Protein AF-A0A9E7JNR9-F1 (afdb_monomer)

Secondary structure (DSSP, 8-state):
-------------------------SSSSSSS-SS-------PPP-PPPPTT-BTTTTTTT-TTHHHHHHHHHHHHHHH-THHHHHHHHHHHHHHHTTSSSSGGGPPPPTTSPPGGGSTTTTTS-HHHHHHHHHHHHHHHHHH-TTS-HHHHHHHHHHHHHHHTT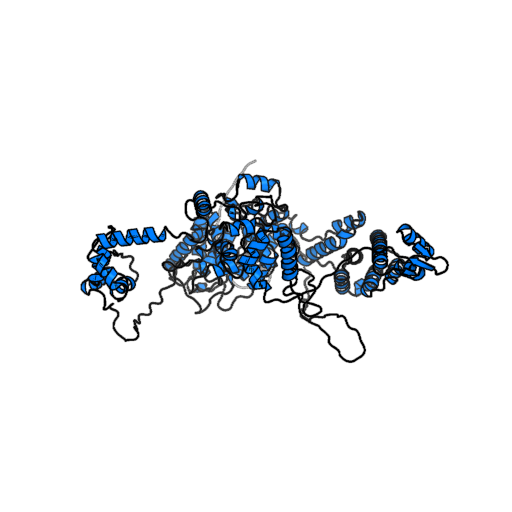-------B--BB-SSPPPHHHHHHHS--TT--HHHHHHHHHHTT--HHHHHHHHGGGGS-EEEGGGTGGGTSSS--TTS-HHHHHHHHHH--STT---EEES-SS-TT--SSHHHHHHHTT--SSHHHHHHHHSTTTHHHHHHHHH-HHHHHHHHHHHHHHHTTTT-B-TTSSB--SSTTS------S----TT---SS-TTS-HHHHHHHHHH-SSTT------SSSS-TT--SSHHHHHHHTT--SSHHHHHHHHSTTTHHHHHHHHH-HHHHHHHHHHHHHHHT----TTS-HHHHHHHHHHSSSTT------S-SS-TTS-SSHHHHHHHTT--SSHHHHHHHHSTTTHHHHHHHHH-HHHHHHHHHHHHHHHHTTT---TTSS---SSTTSPPP--------SSS-------------------------------S-TTHHHHTT----HHHHHHHHTT-GGGHHHHHHHHHHHHHHTT---TTT--HHHHHHHHHHTT-HHHHHHHHHHS-HHHHHH-HHHHHHHHHHHHHHTT-TTHHHHHHHTS---TTTHHHHHHHHHHHHHHHHHHHHHH-SEEEHHHHHHHHTS-HHHHHHHHHHTT-EEETTTTEEEP-PPP--------GGGTHHHHTT-TTS--

Solvent-accessible surface area (backbone atoms only — not comparable to full-atom values): 47933 Å² total; per-residue (Å²): 133,90,80,92,82,90,86,89,87,88,91,88,89,90,89,88,85,82,89,82,86,87,91,85,94,82,83,83,75,85,81,73,72,89,68,76,88,73,79,81,66,82,76,78,70,70,62,86,75,60,86,67,48,30,78,62,60,46,57,87,69,36,68,57,49,73,57,52,53,49,56,53,49,59,54,49,41,73,78,41,55,65,41,32,36,29,28,36,48,49,38,53,55,18,23,51,40,92,10,25,13,36,34,59,50,32,58,42,57,96,95,46,79,27,38,49,71,25,78,86,37,65,75,57,48,70,67,27,58,52,48,52,47,54,47,50,50,56,45,31,74,75,47,42,73,73,65,17,49,21,39,50,36,53,50,45,22,52,48,24,40,36,73,30,65,31,67,87,75,87,63,73,29,47,38,14,16,50,90,60,81,49,47,56,66,51,43,67,71,43,56,81,56,44,75,34,51,56,67,61,50,45,53,50,35,45,77,69,77,36,49,68,67,37,50,62,40,57,58,44,58,43,7,29,30,71,42,49,32,78,56,40,42,73,46,57,43,97,55,61,42,87,71,49,31,69,72,56,48,55,55,46,42,73,61,36,76,50,85,83,31,87,40,71,46,58,41,14,87,86,42,39,70,38,39,54,37,54,34,36,44,28,30,77,62,29,51,32,66,28,50,42,48,34,30,37,53,73,36,83,90,38,22,65,57,38,54,51,23,39,76,29,47,67,60,37,42,55,46,32,53,24,37,52,56,46,48,66,55,30,70,50,24,34,93,78,69,40,43,55,38,85,42,51,46,42,80,70,81,83,75,71,90,66,72,64,52,104,77,72,59,75,94,59,73,86,72,46,32,66,70,58,51,53,51,49,42,69,63,46,76,48,88,91,53,92,63,83,77,64,75,27,83,88,47,71,91,58,97,70,38,59,54,37,42,30,32,75,61,26,52,36,80,46,73,72,53,35,41,43,49,70,36,82,86,40,24,65,57,37,52,45,23,37,77,30,53,64,59,36,52,52,51,50,52,50,51,59,52,54,78,72,63,86,78,76,87,76,49,28,65,70,54,50,53,51,48,36,69,62,41,77,51,90,90,54,89,63,82,76,68,80,27,88,85,45,69,94,51,100,70,35,52,54,36,44,31,26,76,62,26,50,34,80,45,72,74,54,29,40,43,42,71,36,81,87,40,23,72,54,36,56,50,25,38,74,29,47,73,54,33,53,56,48,48,53,50,46,51,52,50,50,71,15,30,43,39,61,56,84,84,74,42,78,88,48,97,42,97,89,50,84,77,83,92,49,50,90,74,84,76,86,83,86,82,87,85,89,87,89,71,71,66,82,86,89,84,88,81,83,79,81,78,80,86,85,75,91,76,87,88,85,90,85,85,94,74,73,82,64,64,73,60,64,73,73,70,88,80,61,61,70,55,55,48,26,55,75,72,67,42,46,77,53,33,28,60,52,43,54,54,50,51,51,54,39,57,75,64,71,53,89,47,90,87,81,56,65,59,50,62,38,39,44,13,19,51,60,61,69,35,62,64,60,29,50,52,53,60,68,70,54,55,69,72,56,52,76,74,31,66,66,43,52,44,52,47,43,32,52,48,20,60,71,73,64,35,64,39,51,30,49,52,35,58,70,72,50,90,67,53,86,81,51,40,64,56,53,52,54,37,53,54,54,49,37,55,54,43,52,53,48,52,29,70,76,34,63,58,49,44,40,66,58,48,8,44,55,55,61,46,52,55,67,56,33,49,53,56,42,45,76,72,63,29,48,76,43,81,93,77,46,33,34,40,41,67,68,82,91,89,88,90,91,83,70,42,58,49,90,61,42,64,71,50,59,72,72,58,80,76,83,84,123

pLDDT: mean 77.12, std 21.32, range [24.23, 98.81]

Sequence (814 aa):
MKTAASILRPEPGTISPTAPASMAYNFLFLLSCIAVVSSSSHAYVYPPLVEGLSFTFYKSTCPDLESIVRSYLKQLFQSDISVASGLLRLHFHDCFVQGCDGSILLDGSFGGPSEKDAPPNLTLRPAAFKAIDELQTLITQACGPVVSCADIAALAARDSVRSTGGPKYKVPLGRRDGLSYATEEDVLSFLPSPTSNVTALIDVFTELDLTIKDLVTLSGAHTIGIAHCSSFEDRLFPTQDSTLDPIFAEKLYLTCPALNSTNTTVIDIRTPNTFDNKYFVDLLHREGLFTSDQGLYDDSRTKPFVIVFALCQRMFFENFVYSMTKMGQLSVLTGSQGDIRRNCSALNSNLSWYAVDGDGHDGKDPTLDQTFAENLYLTCPVANTSNTTALDVRSPDAFDNNYYVDLLNSQGLFTSDQGLYADARTQPTVTGFAVDQSLFFDKFVYSMTKMGQLSDSTLDQTFADNLYLTCPVANTTNTTVLDVRSPDTFDNKYYVDLLNRQGLFTSDQDLYTDSRTQPIVERFAAKQSLFFKKFVFSITKMGQLSVLTGNQGEIRSNCSAINSSNNLLSSSEGGRRYIYSFNLIRLKQVATIKTDADLDAKPGEEGNGRDAAACLAMDLSPIQNAVASGSYATIADACDELMLQVASRGIAYQEDWPFTVHLLGHIFANDLNSARFLWKSIPQGFKESKPELVAAWRIGQCLWTRDYAGVYDAIRGFEWSPEVAGLVAAFSENYTKKMFQLLSSAYSTIGVADVAHFLGMSEDEATNYALQHGWTMDSPSKMLTVKKPRIITEQKLDPSRLQRLTEYVFHLEH

Nearest PDB structures (foldseek):
  7dlh-assembly1_A  TM=9.689E-01  e=1.271E-29  Panicum miliaceum
  5aog-assembly1_A  TM=9.722E-01  e=2.998E-29  Sorghum bicolor
  1bgp-assembly1_A-2  TM=9.644E-01  e=3.130E-29  Hordeum vulgare
  4d10-assembly1_P  TM=8.504E-01  e=1.626E-08  Homo sapiens
  6r7h-assembly1_H  TM=8.119E-01  e=4.003E-08  Homo sapiens

InterPro domains:
  IPR000717 Proteasome component (PCI) domain [PS50250] (627-807)
  IPR000823 Plant peroxidase [PR00461] (62-81)
  IPR000823 Plant peroxidase [PR00461] (86-106)
  IPR000823 Plant peroxidase [PR00461] (127-140)
  IPR000823 Plant peroxidase [PR00461] (146-156)
  IPR000823 Plant peroxidase [PR00461] (165-180)
  IPR000823 Plant peroxidase [PR00461] (213-225)
  IPR000823 Plant peroxidase [PR00461] (266-281)
  IPR000823 Plant peroxidase [PR00461] (282-299)
  IPR000823 Plant peroxidase [PR00461] (322-335)
  IPR000823 Plant peroxidase [PTHR31517] (30-348)
  IPR002016 Haem peroxidase [PF00141] (69-310)
  IPR002016 Haem peroxidase [PF00141] (343-435)
  IPR002016 Haem peroxidase [PF00141] (454-526)
  IPR002016 Haem peroxidase [PR00458] (84-98)
  IPR002016 Haem peroxidase [PR00458] (147-164)
  IPR002016 Haem peroxidase [PR00458] (165-177)
  IPR002016 Haem peroxidase [PR00458] (214-229)
  IPR002016 Haem peroxidase [PR00458] (268-283)
  IPR002016 Haem peroxidase [PS50873] (52-348)

Radius of gyration: 39.21 Å; Cα contacts (8 Å, |Δi|>4): 959; chains: 1; bounding box: 132×72×108 Å

Mean predicted aligned error: 21.91 Å

Organism: NCBI:txid320322

Structure (mmCIF, N/CA/C/O backbone):
data_AF-A0A9E7JNR9-F1
#
_entry.id   AF-A0A9E7JNR9-F1
#
loop_
_atom_site.group_PDB
_atom_site.id
_atom_site.type_symbol
_atom_site.label_atom_id
_atom_site.label_alt_id
_atom_site.label_comp_id
_atom_site.label_asym_id
_atom_site.label_entity_id
_atom_site.label_seq_id
_atom_site.pdbx_PDB_ins_code
_atom_site.Cartn_x
_atom_site.Cartn_y
_atom_site.Cartn_z
_atom_site.occupancy
_atom_site.B_iso_or_equiv
_atom_site.auth_seq_id
_atom_site.auth_comp_id
_atom_site.auth_asym_id
_atom_site.auth_atom_id
_atom_site.pdbx_PDB_model_num
ATOM 1 N N . MET A 1 1 ? -61.113 28.620 -36.265 1.00 32.66 1 MET A N 1
ATOM 2 C CA . MET A 1 1 ? -62.525 29.012 -36.050 1.00 32.66 1 MET A CA 1
ATOM 3 C C . MET A 1 1 ? -63.144 28.045 -35.046 1.00 32.66 1 MET A C 1
ATOM 5 O O . MET A 1 1 ? -62.782 26.879 -35.072 1.00 32.66 1 MET A O 1
ATOM 9 N N . LYS A 1 2 ? -63.959 28.586 -34.128 1.00 35.78 2 LYS A N 1
ATOM 10 C CA . LYS A 1 2 ? -64.651 27.971 -32.966 1.00 35.78 2 LYS A CA 1
ATOM 11 C C . LYS A 1 2 ? -65.469 26.713 -33.372 1.00 35.78 2 LYS A C 1
ATOM 13 O O . LYS A 1 2 ? -65.752 26.578 -34.554 1.00 35.78 2 LYS A O 1
ATOM 18 N N . THR A 1 3 ? -65.910 25.766 -32.528 1.00 35.59 3 THR A N 1
ATOM 19 C CA . THR A 1 3 ? -66.655 25.846 -31.237 1.00 35.59 3 THR A CA 1
ATOM 20 C C . THR A 1 3 ? -66.907 24.381 -30.767 1.00 35.59 3 THR A C 1
ATOM 22 O O . THR A 1 3 ? -67.126 23.538 -31.629 1.00 35.59 3 THR A O 1
ATOM 25 N N . ALA A 1 4 ? -66.650 23.971 -29.510 1.00 40.94 4 ALA A N 1
ATOM 26 C CA . ALA A 1 4 ? -67.598 23.711 -28.387 1.00 40.94 4 ALA A CA 1
ATOM 27 C C . ALA A 1 4 ? -68.956 23.061 -28.760 1.00 40.94 4 ALA A C 1
ATOM 29 O O . ALA A 1 4 ? -69.537 23.451 -29.760 1.00 40.94 4 ALA A O 1
ATOM 30 N N . ALA A 1 5 ? -69.632 22.198 -27.990 1.00 43.16 5 ALA A N 1
ATOM 31 C CA . ALA A 1 5 ? -69.408 21.372 -26.795 1.00 43.16 5 ALA A CA 1
ATOM 32 C C . ALA A 1 5 ? -70.742 20.614 -26.523 1.00 43.16 5 ALA A C 1
ATOM 34 O O . ALA A 1 5 ? -71.799 21.070 -26.958 1.00 43.16 5 ALA A O 1
ATOM 35 N N . SER A 1 6 ? -70.693 19.585 -25.662 1.00 39.28 6 SER A N 1
ATOM 36 C CA . SER A 1 6 ? -71.798 19.096 -24.799 1.00 39.28 6 SER A CA 1
ATOM 37 C C . SER A 1 6 ? -72.804 18.070 -25.382 1.00 39.28 6 SER A C 1
ATOM 39 O O . SER A 1 6 ? -73.122 18.164 -26.557 1.00 39.28 6 SER A O 1
ATOM 41 N N . ILE A 1 7 ? -73.426 17.111 -24.667 1.00 41.25 7 ILE A N 1
ATOM 42 C CA . ILE A 1 7 ? -73.316 16.463 -23.333 1.00 41.25 7 ILE A CA 1
ATOM 43 C C . ILE A 1 7 ? -74.527 15.471 -23.217 1.00 41.25 7 ILE A C 1
ATOM 45 O O . ILE A 1 7 ? -75.572 15.732 -23.802 1.00 41.25 7 ILE A O 1
ATOM 49 N N . LEU A 1 8 ? -74.400 14.433 -22.365 1.00 34.31 8 LEU A N 1
ATOM 50 C CA . LEU A 1 8 ? -75.428 13.650 -21.612 1.00 34.31 8 LEU A CA 1
ATOM 51 C C . LEU A 1 8 ? -76.041 12.299 -22.096 1.00 34.31 8 LEU A C 1
ATOM 53 O O . LEU A 1 8 ? -76.435 12.097 -23.234 1.00 34.31 8 LEU A O 1
ATOM 57 N N . ARG A 1 9 ? -76.098 11.429 -21.064 1.00 33.69 9 ARG A N 1
ATOM 58 C CA . ARG A 1 9 ? -76.554 10.036 -20.767 1.00 33.69 9 ARG A CA 1
ATOM 59 C C . ARG A 1 9 ? -78.091 9.805 -20.936 1.00 33.69 9 ARG A C 1
ATOM 61 O O . ARG A 1 9 ? -78.714 10.803 -21.290 1.00 33.69 9 ARG A O 1
ATOM 68 N N . PRO A 1 10 ? -78.767 8.649 -20.603 1.00 42.94 10 PRO A N 1
ATOM 69 C CA . PRO A 1 10 ? -78.436 7.527 -19.670 1.00 42.94 10 PRO A CA 1
ATOM 70 C C . PRO A 1 10 ? -78.959 6.077 -19.987 1.00 42.94 10 PRO A C 1
ATOM 72 O O . PRO A 1 10 ? -79.486 5.813 -21.057 1.00 42.94 10 PRO A O 1
ATOM 75 N N . GLU A 1 11 ? -78.732 5.155 -19.027 1.00 31.42 11 GLU A N 1
ATOM 76 C CA . GLU A 1 11 ? -78.935 3.674 -18.940 1.00 31.42 11 GLU A CA 1
ATOM 77 C C . GLU A 1 11 ? -80.404 3.162 -18.718 1.00 31.42 11 GLU A C 1
ATOM 79 O O . GLU A 1 11 ? -81.304 3.993 -18.836 1.00 31.42 11 GLU A O 1
ATOM 84 N N . PRO A 1 12 ? -80.721 1.936 -18.173 1.00 52.25 12 PRO A N 1
ATOM 85 C CA . PRO A 1 12 ? -80.228 0.525 -18.292 1.00 52.25 12 PRO A CA 1
ATOM 86 C C . PRO A 1 12 ? -81.377 -0.533 -18.493 1.00 52.25 12 PRO A C 1
ATOM 88 O O . PRO A 1 12 ? -82.556 -0.199 -18.413 1.00 52.25 12 PRO A O 1
ATOM 91 N N . GLY A 1 13 ? -81.071 -1.843 -18.641 1.00 32.16 13 GLY A N 1
ATOM 92 C CA . GLY A 1 13 ? -82.047 -2.945 -18.423 1.00 32.16 13 GLY A CA 1
ATOM 93 C C . GLY A 1 13 ? -81.656 -4.347 -18.951 1.00 32.16 13 GLY A C 1
ATOM 94 O O . GLY A 1 13 ? -81.140 -4.475 -20.049 1.00 32.16 13 GLY A O 1
ATOM 95 N N . THR A 1 14 ? -81.902 -5.394 -18.157 1.00 33.38 14 THR A N 1
ATOM 96 C CA . THR A 1 14 ? -81.291 -6.753 -18.110 1.00 33.38 14 THR A CA 1
ATOM 97 C C . THR A 1 14 ? -81.995 -7.906 -18.873 1.00 33.38 14 THR A C 1
ATOM 99 O O . THR A 1 14 ? -83.211 -7.854 -19.016 1.00 33.38 14 THR A O 1
ATOM 102 N N . ILE A 1 15 ? -81.263 -9.007 -19.184 1.00 33.91 15 ILE A N 1
ATOM 103 C CA . ILE A 1 15 ? -81.522 -10.464 -18.889 1.00 33.91 15 ILE A CA 1
ATOM 104 C C . ILE A 1 15 ? -80.850 -11.413 -19.935 1.00 33.91 15 ILE A C 1
ATOM 106 O O . ILE A 1 15 ? -80.903 -11.171 -21.134 1.00 33.91 15 ILE A O 1
ATOM 110 N N . SER A 1 16 ? -80.209 -12.495 -19.453 1.00 33.53 16 SER A N 1
ATOM 111 C CA . SER A 1 16 ? -79.518 -13.602 -20.179 1.00 33.53 16 SER A CA 1
ATOM 112 C C . SER A 1 16 ? -80.497 -14.746 -20.570 1.00 33.53 16 SER A C 1
ATOM 114 O O . SER A 1 16 ? -81.557 -14.784 -19.941 1.00 33.53 16 SER A O 1
ATOM 116 N N . PRO A 1 17 ? -80.221 -15.694 -21.515 1.00 45.97 17 PRO A N 1
ATOM 117 C CA . PRO A 1 17 ? -79.230 -16.779 -21.308 1.00 45.97 17 PRO A CA 1
ATOM 118 C C . PRO A 1 17 ? -78.492 -17.369 -22.557 1.00 45.97 17 PRO A C 1
ATOM 120 O O . PRO A 1 17 ? -78.995 -17.385 -23.673 1.00 45.97 17 PRO A O 1
ATOM 123 N N . THR A 1 18 ? -77.298 -17.929 -22.290 1.00 36.62 18 THR A N 1
ATOM 124 C CA . THR A 1 18 ? -76.605 -19.104 -22.904 1.00 36.62 18 THR A CA 1
ATOM 125 C C . THR A 1 18 ? -76.318 -19.209 -24.426 1.00 36.62 18 THR A C 1
ATOM 127 O O . THR A 1 18 ? -77.189 -19.616 -25.181 1.00 36.62 18 THR A O 1
ATOM 130 N N . ALA A 1 19 ? -75.033 -18.967 -24.779 1.00 34.72 19 ALA A N 1
ATOM 131 C CA . ALA A 1 19 ? -74.030 -19.731 -25.584 1.00 34.72 19 ALA A CA 1
ATOM 132 C C . ALA A 1 19 ? -74.428 -20.501 -26.886 1.00 34.72 19 ALA A C 1
ATOM 134 O O . ALA A 1 19 ? -75.542 -21.003 -26.950 1.00 34.72 19 ALA A O 1
ATOM 135 N N . PRO A 1 20 ? -73.519 -20.748 -27.877 1.00 47.81 20 PRO A N 1
ATOM 136 C CA . PRO A 1 20 ? -72.050 -20.726 -27.774 1.00 47.81 20 PRO A CA 1
ATOM 137 C C . PRO A 1 20 ? -71.263 -20.134 -28.977 1.00 47.81 20 PRO A C 1
ATOM 139 O O . PRO A 1 20 ? -71.781 -19.901 -30.060 1.00 47.81 20 PRO A O 1
ATOM 142 N N . ALA A 1 21 ? -69.947 -20.053 -28.755 1.00 35.84 21 ALA A N 1
ATOM 143 C CA . ALA A 1 21 ? -68.863 -20.215 -29.727 1.00 35.84 21 ALA A CA 1
ATOM 144 C C . ALA A 1 21 ? -68.523 -19.078 -30.716 1.00 35.84 21 ALA A C 1
ATOM 146 O O . ALA A 1 21 ? -69.333 -18.583 -31.489 1.00 35.84 21 ALA A O 1
ATOM 147 N N . SER A 1 22 ? -67.209 -18.832 -30.744 1.00 38.50 22 SER A N 1
ATOM 148 C CA . SER A 1 22 ? -66.402 -18.051 -31.684 1.00 38.50 22 SER A CA 1
ATOM 149 C C . SER A 1 22 ? -66.310 -16.535 -31.491 1.00 38.50 22 SER A C 1
ATOM 151 O O . SER A 1 22 ? -67.257 -15.784 -31.672 1.00 38.50 22 SER A O 1
ATOM 153 N N . MET A 1 23 ? -65.056 -16.124 -31.264 1.00 46.75 23 MET A N 1
ATOM 154 C CA . MET A 1 23 ? -64.494 -14.776 -31.385 1.00 46.75 23 MET A CA 1
ATOM 155 C C . MET A 1 23 ? -64.755 -13.786 -30.244 1.00 46.75 23 MET A C 1
ATOM 157 O O . MET A 1 23 ? -65.536 -12.858 -30.389 1.00 46.75 23 MET A O 1
ATOM 161 N N . ALA A 1 24 ? -63.987 -13.920 -29.154 1.00 39.00 24 ALA A N 1
ATOM 162 C CA . ALA A 1 24 ? -63.447 -12.781 -28.397 1.00 39.00 24 ALA A CA 1
ATOM 163 C C . ALA A 1 24 ? -62.466 -13.260 -27.307 1.00 39.00 24 ALA A C 1
ATOM 165 O O . ALA A 1 24 ? -62.851 -13.476 -26.166 1.00 39.00 24 ALA A O 1
ATOM 166 N N . TYR A 1 25 ? -61.181 -13.383 -27.633 1.00 39.00 25 TYR A N 1
ATOM 167 C CA . TYR A 1 25 ? -60.106 -13.351 -26.631 1.00 39.00 25 TYR A CA 1
ATOM 168 C C . TYR A 1 25 ? -59.112 -12.270 -27.050 1.00 39.00 25 TYR A C 1
ATOM 170 O O . TYR A 1 25 ? -58.026 -12.565 -27.521 1.00 39.00 25 TYR A O 1
ATOM 178 N N . ASN A 1 26 ? -59.528 -11.003 -26.970 1.00 47.25 26 ASN A N 1
ATOM 179 C CA . ASN A 1 26 ? -58.650 -9.864 -27.266 1.00 47.25 26 ASN A CA 1
ATOM 180 C C . ASN A 1 26 ? -58.892 -8.632 -26.381 1.00 47.25 26 ASN A C 1
ATOM 182 O O . ASN A 1 26 ? -58.448 -7.549 -26.731 1.00 47.25 26 ASN A O 1
ATOM 186 N N . PHE A 1 27 ? -59.562 -8.756 -25.228 1.00 43.25 27 PHE A N 1
ATOM 187 C CA . PHE A 1 27 ? -59.750 -7.593 -24.342 1.00 43.25 27 PHE A CA 1
ATOM 188 C C . PHE A 1 27 ? -59.819 -7.921 -22.839 1.00 43.25 27 PHE A C 1
ATOM 190 O O . PHE A 1 27 ? -60.486 -7.231 -22.077 1.00 43.25 27 PHE A O 1
ATOM 197 N N . LEU A 1 28 ? -59.111 -8.969 -22.398 1.00 39.88 28 LEU A N 1
ATOM 198 C CA . LEU A 1 28 ? -58.896 -9.289 -20.972 1.00 39.88 28 LEU A CA 1
ATOM 199 C C . LEU A 1 28 ? -57.456 -9.756 -20.659 1.00 39.88 28 LEU A C 1
ATOM 201 O O . LEU A 1 28 ? -57.202 -10.333 -19.612 1.00 39.88 28 LEU A O 1
ATOM 205 N N . PHE A 1 29 ? -56.500 -9.446 -21.544 1.00 38.16 29 PHE A N 1
ATOM 206 C CA . PHE A 1 29 ? -55.052 -9.623 -21.326 1.00 38.16 29 PHE A CA 1
ATOM 207 C C . PHE A 1 29 ? -54.291 -8.283 -21.279 1.00 38.16 29 PHE A C 1
ATOM 209 O O . PHE A 1 29 ? -53.079 -8.243 -21.432 1.00 38.16 29 PHE A O 1
ATOM 216 N N . LEU A 1 30 ? -54.995 -7.167 -21.062 1.00 42.03 30 LEU A N 1
ATOM 217 C CA . LEU A 1 30 ? -54.398 -5.822 -20.999 1.00 42.03 30 LEU A CA 1
ATOM 218 C C . LEU A 1 30 ? -54.348 -5.227 -19.581 1.00 42.03 30 LEU A C 1
ATOM 220 O O . LEU A 1 30 ? -54.012 -4.061 -19.419 1.00 42.03 30 LEU A O 1
ATOM 224 N N . LEU A 1 31 ? -54.629 -6.028 -18.546 1.00 42.75 31 LEU A N 1
ATOM 225 C CA . LEU A 1 31 ? -54.528 -5.611 -17.137 1.00 42.75 31 LEU A CA 1
ATOM 226 C C . LEU A 1 31 ? -53.884 -6.654 -16.201 1.00 42.75 31 LEU A C 1
ATOM 228 O O . LEU A 1 31 ? -53.880 -6.452 -14.992 1.00 42.75 31 LEU A O 1
ATOM 232 N N . SER A 1 32 ? -53.275 -7.726 -16.730 1.00 42.50 32 SER A N 1
ATOM 233 C CA . SER A 1 32 ? -52.489 -8.687 -15.925 1.00 42.50 32 SER A CA 1
ATOM 234 C C . SER A 1 32 ? -51.022 -8.838 -16.350 1.00 42.50 32 SER A C 1
ATOM 236 O O . SER A 1 32 ? -50.352 -9.755 -15.888 1.00 42.50 32 SER A O 1
ATOM 238 N N . CYS A 1 33 ? -50.498 -7.946 -17.197 1.00 36.31 33 CYS A N 1
ATOM 239 C CA . CYS A 1 33 ? -49.086 -7.948 -17.604 1.00 36.31 33 CYS A CA 1
ATOM 240 C C . CYS A 1 33 ? -48.379 -6.613 -17.294 1.00 36.31 33 CYS A C 1
ATOM 242 O O . CYS A 1 33 ? -47.501 -6.195 -18.037 1.00 36.31 33 CYS A O 1
ATOM 244 N N . ILE A 1 3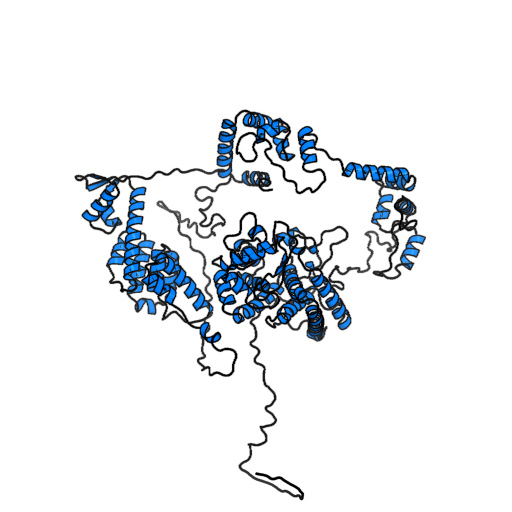4 ? -48.753 -5.941 -16.193 1.00 47.16 34 ILE A N 1
ATOM 245 C CA . ILE A 1 34 ? -47.991 -4.812 -15.597 1.00 47.16 34 ILE A CA 1
ATOM 246 C C . ILE A 1 34 ? -47.249 -5.251 -14.307 1.00 47.16 34 ILE A C 1
ATOM 248 O O . ILE A 1 34 ? -46.739 -4.457 -13.530 1.00 47.16 34 ILE A O 1
ATOM 252 N N . ALA A 1 35 ? -47.093 -6.553 -14.096 1.00 45.72 35 ALA A N 1
ATOM 253 C CA . ALA A 1 35 ? -46.087 -7.116 -13.199 1.00 45.72 35 ALA A CA 1
ATOM 254 C C . ALA A 1 35 ? -45.525 -8.312 -13.968 1.00 45.72 35 ALA A C 1
ATOM 256 O O . ALA A 1 35 ? -46.250 -9.259 -14.232 1.00 45.72 35 ALA A O 1
ATOM 257 N N . VAL A 1 36 ? -44.328 -8.279 -14.538 1.00 40.09 36 VAL A N 1
ATOM 258 C CA . VAL A 1 36 ? -43.043 -8.138 -13.865 1.00 40.09 36 VAL A CA 1
ATOM 259 C C . VAL A 1 36 ? -42.083 -7.494 -14.871 1.00 40.09 36 VAL A C 1
ATOM 261 O O . VAL A 1 36 ? -41.625 -8.152 -15.800 1.00 40.09 36 VAL A O 1
ATOM 264 N N . VAL A 1 37 ? -41.759 -6.209 -14.696 1.00 36.03 37 VAL A N 1
ATOM 265 C CA . VAL A 1 37 ? -40.496 -5.679 -15.227 1.00 36.03 37 VAL A CA 1
ATOM 266 C C . VAL A 1 37 ? -39.425 -6.231 -14.296 1.00 36.03 37 VAL A C 1
ATOM 268 O O . VAL A 1 37 ? -39.098 -5.636 -13.271 1.00 36.03 37 VAL A O 1
ATOM 271 N N . SER A 1 38 ? -38.955 -7.444 -14.576 1.00 36.94 38 SER A N 1
ATOM 272 C CA . SER A 1 38 ? -37.772 -7.986 -13.922 1.00 36.94 38 SER A CA 1
ATOM 273 C C . SER A 1 38 ? -36.606 -7.133 -14.387 1.00 36.94 38 SER A C 1
ATOM 275 O O . SER A 1 38 ? -36.112 -7.291 -15.499 1.00 36.94 38 SER A O 1
ATOM 277 N N . SER A 1 39 ? -36.221 -6.190 -13.531 1.00 32.53 39 SER A N 1
ATOM 278 C CA . SER A 1 39 ? -34.967 -5.457 -13.584 1.00 32.53 39 SER A CA 1
ATOM 279 C C . SER A 1 39 ? -33.826 -6.451 -13.791 1.00 32.53 39 SER A C 1
ATOM 281 O O . SER A 1 39 ? -33.382 -7.096 -12.836 1.00 32.53 39 SER A O 1
ATOM 283 N N . SER A 1 40 ? -33.367 -6.600 -15.030 1.00 34.91 40 SER A N 1
ATOM 284 C CA . SER A 1 40 ? -32.157 -7.333 -15.387 1.00 34.91 40 SER A CA 1
ATOM 285 C C . SER A 1 40 ? -30.960 -6.538 -14.871 1.00 34.91 40 SER A C 1
ATOM 287 O O . SER A 1 40 ? -30.283 -5.802 -15.584 1.00 34.91 40 SER A O 1
ATOM 289 N N . SER A 1 41 ? -30.738 -6.658 -13.564 1.00 40.34 41 SER A N 1
ATOM 290 C CA . SER A 1 41 ? -29.494 -6.247 -12.930 1.00 40.34 41 SER A CA 1
ATOM 291 C C . SER A 1 41 ? -28.420 -7.149 -13.523 1.00 40.34 41 SER A C 1
ATOM 293 O O . SER A 1 41 ? -28.502 -8.365 -13.356 1.00 40.34 41 SER A O 1
ATOM 295 N N . HIS A 1 42 ? -27.451 -6.579 -14.239 1.00 49.38 42 HIS A N 1
ATOM 296 C CA . HIS A 1 42 ? -26.232 -7.308 -14.566 1.00 49.38 42 HIS A CA 1
ATOM 297 C C . HIS A 1 42 ? -25.639 -7.781 -13.236 1.00 49.38 42 HIS A C 1
ATOM 299 O O . HIS A 1 42 ? -25.228 -6.966 -12.410 1.00 49.38 42 HIS A O 1
ATOM 305 N N . ALA A 1 43 ? -25.723 -9.082 -12.965 1.00 61.44 43 ALA A N 1
ATOM 306 C CA . ALA A 1 43 ? -25.220 -9.635 -11.724 1.00 61.44 43 ALA A CA 1
ATOM 307 C C . ALA A 1 43 ? -23.692 -9.603 -11.793 1.00 61.44 43 ALA A C 1
ATOM 309 O O . ALA A 1 43 ? -23.105 -10.239 -12.666 1.00 61.44 43 ALA A O 1
ATOM 310 N N . TYR A 1 44 ? -23.060 -8.847 -10.896 1.00 78.56 44 TYR A N 1
ATOM 311 C CA . TYR A 1 44 ? -21.612 -8.901 -10.733 1.00 78.56 44 TYR A CA 1
ATOM 312 C C . TYR A 1 44 ? -21.170 -10.333 -10.422 1.00 78.56 44 TYR A C 1
ATOM 314 O O . TYR A 1 44 ? -21.864 -11.073 -9.717 1.00 78.56 44 TYR A O 1
ATOM 322 N N . VAL A 1 45 ? -19.996 -10.702 -10.930 1.00 81.94 45 VAL A N 1
ATOM 323 C CA . VAL A 1 45 ? -19.305 -11.920 -10.511 1.00 81.94 45 VAL A CA 1
ATOM 324 C C . VAL A 1 45 ? -18.660 -11.641 -9.157 1.00 81.94 45 VAL A C 1
ATOM 326 O O . VAL A 1 45 ? -17.969 -10.639 -8.994 1.00 81.94 45 VAL A O 1
ATOM 329 N N . TYR A 1 46 ? -18.892 -12.524 -8.190 1.00 85.94 46 TYR A N 1
ATOM 330 C CA . TYR A 1 46 ? -18.310 -12.440 -6.852 1.00 85.94 46 TYR A CA 1
ATOM 331 C C . TYR A 1 46 ? -17.282 -13.562 -6.657 1.00 85.94 46 TYR A C 1
ATOM 333 O O . TYR A 1 46 ? -17.468 -14.645 -7.223 1.00 85.94 46 TYR A O 1
ATOM 341 N N . PRO A 1 47 ? -16.216 -13.338 -5.866 1.00 86.44 47 PRO A N 1
ATOM 342 C CA . PRO A 1 47 ? -15.334 -14.421 -5.447 1.00 86.44 47 PRO A CA 1
ATOM 343 C C . PRO A 1 47 ? -16.105 -15.442 -4.587 1.00 86.44 47 PRO A C 1
ATOM 345 O O . PRO A 1 47 ? -17.160 -15.106 -4.033 1.00 86.44 47 PRO A O 1
ATOM 348 N N . PRO A 1 48 ? -15.599 -16.683 -4.452 1.00 87.62 48 PRO A N 1
ATOM 349 C CA . PRO A 1 48 ? -16.139 -17.642 -3.494 1.00 87.62 48 PRO A CA 1
ATOM 350 C C . PRO A 1 48 ? -16.222 -17.028 -2.093 1.00 87.62 48 PRO A C 1
ATOM 352 O O . PRO A 1 48 ? -15.328 -16.283 -1.690 1.00 87.62 48 PRO A O 1
ATOM 355 N N . LEU A 1 49 ? -17.305 -17.323 -1.372 1.00 90.44 49 LEU A N 1
ATOM 356 C CA . LEU A 1 49 ? -17.470 -16.836 -0.008 1.00 90.44 49 LEU A CA 1
ATOM 357 C C . LEU A 1 49 ? -16.671 -17.701 0.964 1.00 90.44 49 LEU A C 1
ATOM 359 O O . LEU A 1 49 ? -16.726 -18.930 0.872 1.00 90.44 49 LEU A O 1
ATOM 363 N N . VAL A 1 50 ? -15.981 -17.061 1.907 1.00 90.00 50 VAL A N 1
ATOM 364 C CA . VAL A 1 50 ? -15.389 -17.753 3.058 1.00 90.00 50 VAL A CA 1
ATOM 365 C C . VAL A 1 50 ? -16.505 -18.383 3.894 1.00 90.00 50 VAL A C 1
ATOM 367 O O . VAL A 1 50 ? -17.585 -17.806 4.056 1.00 90.00 50 VAL A O 1
ATOM 370 N N . GLU A 1 51 ? -16.262 -19.594 4.396 1.00 92.62 51 GLU A N 1
ATOM 371 C CA . GLU A 1 51 ? -17.213 -20.311 5.243 1.00 92.62 51 GLU A CA 1
ATOM 372 C C . GLU A 1 51 ? -17.612 -19.451 6.452 1.00 92.62 51 GLU A C 1
ATOM 374 O O . GLU A 1 51 ? -16.769 -18.849 7.105 1.00 92.62 51 GLU A O 1
ATOM 379 N N . GLY A 1 52 ? -18.915 -19.361 6.724 1.00 91.31 52 GLY A N 1
ATOM 380 C CA . GLY A 1 52 ? -19.466 -18.509 7.782 1.00 91.31 52 GLY A CA 1
ATOM 381 C C . GLY A 1 52 ? -19.951 -17.134 7.310 1.00 91.31 52 GLY A C 1
ATOM 382 O O . GLY A 1 52 ? -20.814 -16.556 7.974 1.00 91.31 52 GLY A O 1
ATOM 383 N N . LEU A 1 53 ? -19.508 -16.643 6.145 1.00 95.56 53 LEU A N 1
ATOM 384 C CA . LEU A 1 53 ? -20.011 -15.393 5.569 1.00 95.56 53 LEU A CA 1
ATOM 385 C C . LEU A 1 53 ? -21.233 -15.603 4.663 1.00 95.56 53 LEU A C 1
ATOM 387 O O . LEU A 1 53 ? -21.386 -16.618 3.981 1.00 95.56 53 LEU A O 1
ATOM 391 N N . SER A 1 54 ? -22.119 -14.606 4.616 1.00 96.50 54 SER A N 1
ATOM 392 C CA . SER A 1 54 ? -23.304 -14.609 3.754 1.00 96.50 54 SER A CA 1
ATOM 393 C C . SER A 1 54 ? -23.786 -13.199 3.423 1.00 96.50 54 SER A C 1
ATOM 395 O O . SER A 1 54 ? -23.783 -12.304 4.264 1.00 96.50 54 SER A O 1
ATOM 397 N N . PHE A 1 55 ? -24.319 -13.008 2.214 1.00 96.50 55 PHE A N 1
ATOM 398 C CA . PHE A 1 55 ? -24.989 -11.758 1.824 1.00 96.50 55 PHE A CA 1
ATOM 399 C C . PHE A 1 55 ? -26.277 -11.474 2.610 1.00 96.50 55 PHE A C 1
ATOM 401 O O . PHE A 1 55 ? -26.833 -10.386 2.503 1.00 96.50 55 PHE A O 1
ATOM 408 N N . THR A 1 56 ? -26.808 -12.457 3.341 1.00 96.75 56 THR A N 1
ATOM 409 C CA . THR A 1 56 ? -28.064 -12.326 4.093 1.00 96.75 56 THR A CA 1
ATOM 410 C C . THR A 1 56 ? -27.887 -12.578 5.588 1.00 96.75 56 THR A C 1
ATOM 412 O O . THR A 1 56 ? -28.879 -12.861 6.257 1.00 96.75 56 THR A O 1
ATOM 415 N N . PHE A 1 57 ? -26.658 -12.492 6.109 1.00 98.19 57 PHE A N 1
ATOM 416 C CA . PHE A 1 57 ? -26.307 -12.876 7.484 1.00 98.19 57 PHE A CA 1
ATOM 417 C C . PHE A 1 57 ? -27.217 -12.232 8.548 1.00 98.19 57 PHE A C 1
ATOM 419 O O . PHE A 1 57 ? -27.808 -12.934 9.363 1.00 98.19 57 PHE A O 1
ATOM 426 N N . TYR A 1 58 ? -27.436 -10.914 8.476 1.00 97.69 58 TYR A N 1
ATOM 427 C CA . TYR A 1 58 ? -28.257 -10.172 9.445 1.00 97.69 58 TYR A CA 1
ATOM 428 C C . TYR A 1 58 ? -29.741 -10.050 9.080 1.00 97.69 58 TYR A C 1
ATOM 430 O O . TYR A 1 58 ? -30.491 -9.351 9.759 1.00 97.69 58 TYR A O 1
ATOM 438 N N . LYS A 1 59 ? -30.213 -10.732 8.028 1.00 96.19 59 LYS A N 1
ATOM 439 C CA . LYS A 1 59 ? -31.577 -10.534 7.502 1.00 96.19 59 LYS A CA 1
ATOM 440 C C . LYS A 1 59 ? -32.678 -10.830 8.530 1.00 96.19 59 LYS A C 1
ATOM 442 O O . LYS A 1 59 ? -33.739 -10.219 8.461 1.00 96.19 59 LYS A O 1
ATOM 447 N N . SER A 1 60 ? -32.453 -11.768 9.451 1.00 95.19 60 SER A N 1
ATOM 448 C CA . SER A 1 60 ? -33.414 -12.127 10.505 1.00 95.19 60 SER A CA 1
ATOM 449 C C . SER A 1 60 ? -33.155 -11.445 11.849 1.00 95.19 60 SER A C 1
ATOM 451 O O . SER A 1 60 ? -34.077 -11.358 12.651 1.00 95.19 60 SER A O 1
ATOM 453 N N . THR A 1 61 ? -31.926 -10.998 12.116 1.00 95.25 61 THR A N 1
ATOM 454 C CA . THR A 1 61 ? -31.510 -10.453 13.422 1.00 95.25 61 THR A CA 1
ATOM 455 C C . THR A 1 61 ? -31.463 -8.928 13.448 1.00 95.25 61 THR A C 1
ATOM 457 O O . THR A 1 61 ? -31.794 -8.337 14.468 1.00 95.25 61 THR A O 1
ATOM 460 N N . CYS A 1 62 ? -31.103 -8.283 12.337 1.00 96.88 62 CYS A N 1
ATOM 461 C CA . CYS A 1 62 ? -31.106 -6.829 12.178 1.00 96.88 62 CYS A CA 1
ATOM 462 C C . CYS A 1 62 ? -31.478 -6.457 10.727 1.00 96.88 62 CYS A C 1
ATOM 464 O O . CYS A 1 62 ? -30.613 -6.070 9.937 1.00 96.88 62 CYS A O 1
ATOM 466 N N . PRO A 1 63 ? -32.759 -6.603 10.330 1.00 96.50 63 PRO A N 1
ATOM 467 C CA . PRO A 1 63 ? -33.193 -6.413 8.942 1.00 96.50 63 PRO A CA 1
ATOM 468 C C . PRO A 1 63 ? -32.959 -4.990 8.411 1.00 96.50 63 PRO A C 1
ATOM 470 O O . PRO A 1 63 ? -32.759 -4.814 7.209 1.00 96.50 63 PRO A O 1
ATOM 473 N N . ASP A 1 64 ? -32.940 -3.990 9.297 1.00 95.88 64 ASP A N 1
ATOM 474 C CA . ASP A 1 64 ? -32.761 -2.582 8.938 1.00 95.88 64 ASP A CA 1
ATOM 475 C C . ASP A 1 64 ? -31.287 -2.143 8.873 1.00 95.88 64 ASP A C 1
ATOM 477 O O . ASP A 1 64 ? -31.027 -0.992 8.515 1.00 95.88 64 ASP A O 1
ATOM 481 N N . LEU A 1 65 ? -30.321 -3.038 9.138 1.00 97.88 65 LEU A N 1
ATOM 482 C CA . LEU A 1 65 ? -28.881 -2.738 9.223 1.00 97.88 65 LEU A CA 1
ATOM 483 C C . LEU A 1 65 ? -28.361 -1.875 8.062 1.00 97.88 65 LEU A C 1
ATOM 485 O O . LEU A 1 65 ? -27.891 -0.759 8.273 1.00 97.88 65 LEU A O 1
ATOM 489 N N . GLU A 1 66 ? -28.484 -2.352 6.819 1.00 96.75 66 GLU A N 1
ATOM 490 C CA . GLU A 1 66 ? -27.993 -1.614 5.643 1.00 96.75 66 GLU A CA 1
ATOM 491 C C . GLU A 1 66 ? -28.726 -0.277 5.440 1.00 96.75 66 GLU A C 1
ATOM 493 O O . GLU A 1 66 ? -28.201 0.645 4.815 1.00 96.75 66 GLU A O 1
ATOM 498 N N . SER A 1 67 ? -29.963 -0.156 5.930 1.00 97.50 67 SER A N 1
ATOM 499 C CA . SER A 1 67 ? -30.723 1.091 5.833 1.00 97.50 67 SER A CA 1
ATOM 500 C C . SER A 1 67 ? -30.257 2.124 6.859 1.00 97.50 67 SER A C 1
ATOM 502 O O . SER A 1 67 ? -30.151 3.301 6.502 1.00 97.50 67 SER A O 1
ATOM 504 N N . ILE A 1 68 ? -29.918 1.684 8.077 1.00 98.06 68 ILE A N 1
ATOM 505 C CA . ILE A 1 68 ? -29.360 2.513 9.152 1.00 98.06 68 ILE A CA 1
ATOM 506 C C . ILE A 1 68 ? -28.005 3.060 8.707 1.00 98.06 68 ILE A C 1
ATOM 508 O O . ILE A 1 68 ? -27.843 4.281 8.650 1.00 98.06 68 ILE A O 1
ATOM 512 N N . VAL A 1 69 ? -27.091 2.174 8.284 1.00 98.44 69 VAL A N 1
ATOM 513 C CA . VAL A 1 69 ? -25.740 2.547 7.829 1.00 98.44 69 VAL A CA 1
ATOM 514 C C . VAL A 1 69 ? -25.813 3.597 6.726 1.00 98.44 69 VAL A C 1
ATOM 516 O O . VAL A 1 69 ? -25.286 4.702 6.858 1.00 98.44 69 VAL A O 1
ATOM 519 N N . ARG A 1 70 ? -26.572 3.305 5.669 1.00 97.06 70 ARG A N 1
ATOM 520 C CA . ARG A 1 70 ? -26.714 4.209 4.528 1.00 97.06 70 ARG A CA 1
ATOM 521 C C . ARG A 1 70 ? -27.350 5.552 4.887 1.00 97.06 70 ARG A C 1
ATOM 523 O O . ARG A 1 70 ? -26.993 6.567 4.294 1.00 97.06 70 ARG A O 1
ATOM 530 N N . SER A 1 71 ? -28.332 5.572 5.787 1.00 97.44 71 SER A N 1
ATOM 531 C CA . SER A 1 71 ? -29.042 6.808 6.150 1.00 97.44 71 SER A CA 1
ATOM 532 C C . SER A 1 71 ? -28.176 7.734 6.996 1.00 97.44 71 SER A C 1
ATOM 534 O O . SER A 1 71 ? -28.228 8.949 6.799 1.00 97.44 71 SER A O 1
ATOM 536 N N . TYR A 1 72 ? -27.374 7.166 7.897 1.00 98.19 72 TYR A N 1
ATOM 537 C CA . TYR A 1 72 ? -26.389 7.907 8.676 1.00 98.19 72 TYR A CA 1
ATOM 538 C C . TYR A 1 72 ? -25.273 8.454 7.774 1.00 98.19 72 TYR A C 1
ATOM 540 O O . TYR A 1 72 ? -25.064 9.665 7.722 1.00 98.19 72 TYR A O 1
ATOM 548 N N . LEU A 1 73 ? -24.638 7.597 6.963 1.00 97.88 73 LEU A N 1
ATOM 549 C CA . LEU A 1 73 ? -23.527 8.009 6.098 1.00 97.88 73 LEU A CA 1
ATOM 550 C C . LEU A 1 73 ? -23.944 9.045 5.053 1.00 97.88 73 LEU A C 1
ATOM 552 O O . LEU A 1 73 ? -23.203 9.985 4.787 1.00 97.88 73 LEU A O 1
ATOM 556 N N . LYS A 1 74 ? -25.166 8.949 4.515 1.00 95.88 74 LYS A N 1
ATOM 557 C CA . LYS A 1 74 ? -25.699 9.974 3.609 1.00 95.88 74 LYS A CA 1
ATOM 558 C C . LYS A 1 74 ? -25.740 11.362 4.260 1.00 95.88 74 LYS A C 1
ATOM 560 O O . LYS A 1 74 ? -25.480 12.343 3.572 1.00 95.88 74 LYS A O 1
ATOM 565 N N . GLN A 1 75 ? -26.092 11.457 5.543 1.00 95.75 75 GLN A N 1
ATOM 566 C CA . GLN A 1 75 ? -26.101 12.732 6.270 1.00 95.75 75 GLN A CA 1
ATOM 567 C C . GLN A 1 75 ? -24.675 13.201 6.564 1.00 95.75 75 GLN A C 1
ATOM 569 O O . GLN A 1 75 ? -24.350 14.361 6.325 1.00 95.75 75 GLN A O 1
ATOM 574 N N . LEU A 1 76 ? -23.807 12.285 6.999 1.00 96.44 76 LEU A N 1
ATOM 575 C CA . LEU A 1 76 ? -22.407 12.591 7.275 1.00 96.44 76 LEU A CA 1
ATOM 576 C C . LEU A 1 76 ? -21.691 13.149 6.035 1.00 96.44 76 LEU A C 1
ATOM 578 O O . LEU A 1 76 ? -21.060 14.200 6.108 1.00 96.44 76 LEU A O 1
ATOM 582 N N . PHE A 1 77 ? -21.876 12.526 4.870 1.00 96.19 77 PHE A N 1
ATOM 583 C CA . PHE A 1 77 ? -21.242 12.955 3.619 1.00 96.19 77 PHE A CA 1
ATOM 584 C C . PHE A 1 77 ? -21.796 14.266 3.054 1.00 96.19 77 PHE A C 1
ATOM 586 O O . PHE A 1 77 ? -21.119 14.915 2.261 1.00 96.19 77 PHE A O 1
ATOM 593 N N . GLN A 1 78 ? -22.998 14.690 3.463 1.00 93.44 78 GLN A N 1
ATOM 594 C CA . GLN A 1 78 ? -23.491 16.037 3.152 1.00 93.44 78 GLN A CA 1
ATOM 595 C C . GLN A 1 78 ? -22.719 17.114 3.916 1.00 93.44 78 GLN A C 1
ATOM 597 O O . GLN A 1 78 ? -22.543 18.210 3.392 1.00 93.44 78 GLN A O 1
ATOM 602 N N . SER A 1 79 ? -22.273 16.810 5.139 1.00 93.75 79 SER A N 1
ATOM 603 C CA . SER A 1 79 ? -21.438 17.721 5.928 1.00 93.75 79 SER A CA 1
ATOM 604 C C . SER A 1 79 ? -19.956 17.638 5.567 1.00 93.75 79 SER A C 1
ATOM 606 O O . SER A 1 79 ? -19.285 18.664 5.515 1.00 93.75 79 SER A O 1
ATOM 608 N N . ASP A 1 80 ? -19.453 16.434 5.297 1.00 93.31 80 ASP A N 1
ATOM 609 C CA . ASP A 1 80 ? -18.043 16.190 5.024 1.00 93.31 80 ASP A CA 1
ATOM 610 C C . ASP A 1 80 ? -17.867 14.943 4.144 1.00 93.31 80 ASP A C 1
ATOM 612 O O . ASP A 1 80 ? -17.808 13.803 4.613 1.00 93.31 80 ASP A O 1
ATOM 616 N N . ILE A 1 81 ? -17.773 15.169 2.832 1.00 93.19 81 ILE A N 1
ATOM 617 C CA . ILE A 1 81 ? -17.612 14.103 1.836 1.00 93.19 81 ILE A CA 1
ATOM 618 C C . ILE A 1 81 ? -16.277 13.361 1.973 1.00 93.19 81 ILE A C 1
ATOM 620 O O . ILE A 1 81 ? -16.191 12.187 1.619 1.00 93.19 81 ILE A O 1
ATOM 624 N N . SER A 1 82 ? -15.249 13.993 2.548 1.00 90.00 82 SER A N 1
ATOM 625 C CA . SER A 1 82 ? -13.925 13.374 2.699 1.00 90.00 82 SER A CA 1
ATOM 626 C C . SER A 1 82 ? -13.894 12.273 3.769 1.00 90.00 82 SER A C 1
ATOM 628 O O . SER A 1 82 ? -12.944 11.494 3.843 1.00 90.00 82 SER A O 1
ATOM 630 N N . VAL A 1 83 ? -14.953 12.128 4.581 1.00 95.75 83 VAL A N 1
ATOM 631 C CA . VAL A 1 83 ? -15.123 10.936 5.432 1.00 95.75 83 VAL A CA 1
ATOM 632 C C . VAL A 1 83 ? -15.327 9.676 4.582 1.00 95.75 83 VAL A C 1
ATOM 634 O O . VAL A 1 83 ? -14.935 8.595 5.013 1.00 95.75 83 VAL A O 1
ATOM 637 N N . ALA A 1 84 ? -15.880 9.790 3.367 1.00 97.31 84 ALA A N 1
ATOM 638 C CA . ALA A 1 84 ? -16.127 8.637 2.504 1.00 97.31 84 ALA A CA 1
ATOM 639 C C . ALA A 1 84 ? -14.823 7.905 2.142 1.00 97.31 84 ALA A C 1
ATOM 641 O O . ALA A 1 84 ? -14.738 6.686 2.315 1.00 97.31 84 ALA A O 1
ATOM 642 N N . SER A 1 85 ? -13.790 8.643 1.718 1.00 96.12 85 SER A N 1
ATOM 643 C CA . SER A 1 85 ? -12.461 8.075 1.456 1.00 96.12 85 SER A CA 1
ATOM 644 C C . SER A 1 85 ? -11.801 7.568 2.740 1.00 96.12 85 SER A C 1
ATOM 646 O O . SER A 1 85 ? -11.180 6.511 2.722 1.00 96.12 85 SER A O 1
ATOM 648 N N . GLY A 1 86 ? -11.995 8.259 3.871 1.00 96.31 86 GLY A N 1
ATOM 649 C CA . GLY A 1 86 ? -11.508 7.817 5.181 1.00 96.31 86 GLY A CA 1
ATOM 650 C C . GLY A 1 86 ? -12.064 6.454 5.608 1.00 96.31 86 GLY A C 1
ATOM 651 O O . GLY A 1 86 ? -11.302 5.604 6.047 1.00 96.31 86 GLY A O 1
ATOM 652 N N . LEU A 1 87 ? -13.367 6.218 5.432 1.00 98.44 87 LEU A N 1
ATOM 653 C CA . LEU A 1 87 ? -14.017 4.935 5.741 1.00 98.44 87 LEU A CA 1
ATOM 654 C C . LEU A 1 87 ? -13.604 3.816 4.777 1.00 98.44 87 LEU A C 1
ATOM 656 O O . LEU A 1 87 ? -13.431 2.676 5.200 1.00 98.44 87 LEU A O 1
ATOM 660 N N . LEU A 1 88 ? -13.430 4.134 3.489 1.00 98.38 88 LEU A N 1
ATOM 661 C CA . LEU A 1 88 ? -12.926 3.173 2.506 1.00 98.38 88 LEU A CA 1
ATOM 662 C C . LEU A 1 88 ? -11.492 2.743 2.844 1.00 98.38 88 LEU A C 1
ATOM 664 O O . LEU A 1 88 ? -11.199 1.550 2.874 1.00 98.38 88 LEU A O 1
ATOM 668 N N . ARG A 1 89 ? -10.630 3.717 3.158 1.00 97.50 89 ARG A N 1
ATOM 669 C CA . ARG A 1 89 ? -9.250 3.486 3.586 1.00 97.50 89 ARG A CA 1
ATOM 670 C C . ARG A 1 89 ? -9.191 2.709 4.902 1.00 97.50 89 ARG A C 1
ATOM 672 O O . ARG A 1 89 ? -8.418 1.768 4.991 1.00 97.50 89 ARG A O 1
ATOM 679 N N . LEU A 1 90 ? -10.029 3.043 5.883 1.00 97.25 90 LEU A N 1
ATOM 680 C CA . LEU A 1 90 ? -10.086 2.339 7.169 1.00 97.25 90 LEU A CA 1
ATOM 681 C C . LEU A 1 90 ? -10.343 0.835 6.991 1.00 97.25 90 LEU A C 1
ATOM 683 O O . LEU A 1 90 ? -9.681 0.031 7.632 1.00 97.25 90 LEU A O 1
ATOM 687 N N . HIS A 1 91 ? -11.248 0.449 6.087 1.00 98.44 91 HIS A N 1
ATOM 688 C CA . HIS A 1 91 ? -11.501 -0.966 5.811 1.00 98.44 91 HIS A CA 1
ATOM 689 C C . HIS A 1 91 ? -10.334 -1.662 5.087 1.00 98.44 91 HIS A C 1
ATOM 691 O O . HIS A 1 91 ? -10.077 -2.831 5.350 1.00 98.44 91 HIS A O 1
ATOM 697 N N . PHE A 1 92 ? -9.621 -0.964 4.194 1.00 97.69 92 PHE A N 1
ATOM 698 C CA . PHE A 1 92 ? -8.383 -1.488 3.599 1.00 97.69 92 PHE A CA 1
ATOM 699 C C . PHE A 1 92 ? -7.306 -1.718 4.667 1.00 97.69 92 PHE A C 1
ATOM 701 O O . PHE A 1 92 ? -6.730 -2.799 4.705 1.00 97.69 92 PHE A O 1
ATOM 708 N N . HIS A 1 93 ? -7.086 -0.733 5.543 1.00 95.12 93 HIS A N 1
ATOM 709 C CA . HIS A 1 93 ? -6.102 -0.820 6.623 1.00 95.12 93 HIS A CA 1
ATOM 710 C C . HIS A 1 93 ? -6.399 -1.991 7.565 1.00 95.12 93 HIS A C 1
ATOM 712 O O . HIS A 1 93 ? -5.512 -2.804 7.789 1.00 95.12 93 HIS A O 1
ATOM 718 N N . ASP A 1 94 ? -7.658 -2.127 7.999 1.00 95.38 94 ASP A N 1
ATOM 719 C CA . ASP A 1 94 ? -8.128 -3.270 8.791 1.00 95.38 94 ASP A CA 1
ATOM 720 C C . ASP A 1 94 ? -7.773 -4.602 8.116 1.00 95.38 94 ASP A C 1
ATOM 722 O O . ASP A 1 94 ? -7.048 -5.421 8.651 1.00 95.38 94 ASP A O 1
ATOM 726 N N . CYS A 1 95 ? -8.203 -4.795 6.868 1.00 95.88 95 CYS A N 1
ATOM 727 C CA . CYS A 1 95 ? -8.047 -6.076 6.183 1.00 95.88 95 CYS A CA 1
ATOM 728 C C . CYS A 1 95 ? -6.601 -6.519 5.930 1.00 95.88 95 CYS A C 1
ATOM 730 O O . CYS A 1 95 ? -6.369 -7.716 5.749 1.00 95.88 95 CYS A O 1
ATOM 732 N N . PHE A 1 96 ? -5.660 -5.579 5.835 1.00 92.19 96 PHE A N 1
ATOM 733 C CA . PHE A 1 96 ? -4.259 -5.882 5.548 1.00 92.19 96 PHE A CA 1
ATOM 734 C C . PHE A 1 96 ? -3.463 -6.210 6.814 1.00 92.19 96 PHE A C 1
ATOM 736 O O . PHE A 1 96 ? -2.459 -6.909 6.717 1.00 92.19 96 PHE A O 1
ATOM 743 N N . VAL A 1 97 ? -3.913 -5.771 7.992 1.00 87.62 97 VAL A N 1
ATOM 744 C CA . VAL A 1 97 ? -3.233 -6.018 9.268 1.00 87.62 97 VAL A CA 1
ATOM 745 C C . VAL A 1 97 ? -4.036 -7.042 10.064 1.00 87.62 97 VAL A C 1
ATOM 747 O O . VAL A 1 97 ? -5.149 -6.776 10.484 1.00 87.62 97 VAL A O 1
ATOM 750 N N . GLN A 1 98 ? -3.489 -8.248 10.246 1.00 82.69 98 GLN A N 1
ATOM 751 C CA . GLN A 1 98 ? -4.131 -9.399 10.921 1.00 82.69 98 GLN A CA 1
ATOM 752 C C . GLN A 1 98 ? -5.398 -9.970 10.236 1.00 82.69 98 GLN A C 1
ATOM 754 O O . GLN A 1 98 ? -5.681 -11.162 10.390 1.00 82.69 98 GLN A O 1
ATOM 759 N N . GLY A 1 99 ? -6.099 -9.195 9.405 1.00 92.00 99 GLY A N 1
ATOM 760 C CA . GLY A 1 99 ? -7.284 -9.608 8.651 1.00 92.00 99 GLY A CA 1
ATOM 761 C C . GLY A 1 99 ? -8.445 -8.640 8.839 1.00 92.00 99 GLY A C 1
ATOM 762 O O . GLY A 1 99 ? -8.378 -7.714 9.629 1.00 92.00 99 GLY A O 1
ATOM 763 N N . CYS A 1 100 ? -9.558 -8.856 8.137 1.00 95.44 100 CYS A N 1
ATOM 764 C CA . CYS A 1 100 ? -10.737 -7.993 8.282 1.00 95.44 100 CYS A CA 1
ATOM 765 C C . CYS A 1 100 ? -11.505 -8.310 9.583 1.00 95.44 100 CYS A C 1
ATOM 767 O O . CYS A 1 100 ? -12.583 -8.922 9.540 1.00 95.44 100 CYS A O 1
ATOM 769 N N . ASP A 1 101 ? -10.940 -7.952 10.732 1.00 94.69 101 ASP A N 1
ATOM 770 C CA . ASP A 1 101 ? -11.435 -8.293 12.068 1.00 94.69 101 ASP A CA 1
ATOM 771 C C . ASP A 1 101 ? -11.690 -7.062 12.960 1.00 94.69 101 ASP A C 1
ATOM 773 O O . ASP A 1 101 ? -12.091 -7.183 14.119 1.00 94.69 101 ASP A O 1
ATOM 777 N N . GLY A 1 102 ? -11.541 -5.851 12.430 1.00 93.19 102 GLY A N 1
ATOM 778 C CA . GLY A 1 102 ? -11.731 -4.609 13.165 1.00 93.19 102 GLY A CA 1
ATOM 779 C C . GLY A 1 102 ? -10.658 -4.340 14.228 1.00 93.19 102 GLY A C 1
ATOM 780 O O . GLY A 1 102 ? -10.942 -3.560 15.148 1.00 93.19 102 GLY A O 1
ATOM 781 N N . SER A 1 103 ? -9.493 -4.986 14.182 1.00 89.25 103 SER A N 1
ATOM 782 C CA . SER A 1 103 ? -8.375 -4.766 15.117 1.00 89.25 103 SER A CA 1
ATOM 783 C C . SER A 1 103 ? -7.912 -3.304 15.125 1.00 89.25 103 SER A C 1
ATOM 785 O O . SER A 1 103 ? -7.792 -2.725 16.210 1.00 89.25 103 SER A O 1
ATOM 787 N N . ILE A 1 104 ? -7.849 -2.651 13.956 1.00 91.69 104 ILE A N 1
ATOM 788 C CA . ILE A 1 104 ? -7.514 -1.218 13.800 1.00 91.69 104 ILE A CA 1
ATOM 789 C C . ILE A 1 104 ? -8.415 -0.282 14.617 1.00 91.69 104 ILE A C 1
ATOM 791 O O . ILE A 1 104 ? -8.057 0.857 14.921 1.00 91.69 104 ILE A O 1
ATOM 795 N N . LEU A 1 105 ? -9.625 -0.727 14.968 1.00 92.00 105 LEU A N 1
ATOM 796 C CA . LEU A 1 105 ? -10.585 0.089 15.706 1.00 92.00 105 LEU A CA 1
ATOM 797 C C . LEU A 1 105 ? -10.244 0.186 17.196 1.00 92.00 105 LEU A C 1
ATOM 799 O O . LEU A 1 105 ? -10.696 1.140 17.824 1.00 92.00 105 LEU A O 1
ATOM 803 N N . LEU A 1 106 ? -9.448 -0.736 17.751 1.00 86.38 106 LEU A N 1
ATOM 804 C CA . LEU A 1 106 ? -9.118 -0.783 19.177 1.00 86.38 106 LEU A CA 1
ATOM 805 C C . LEU A 1 106 ? -8.216 0.382 19.609 1.00 86.38 106 LEU A C 1
ATOM 807 O O . LEU A 1 106 ? -7.158 0.630 19.027 1.00 86.38 106 LEU A O 1
ATOM 811 N N . ASP A 1 107 ? -8.599 1.055 20.692 1.00 78.12 107 ASP A N 1
ATOM 812 C CA . ASP A 1 107 ? -7.687 1.925 21.431 1.00 78.12 107 ASP A CA 1
ATOM 813 C C . ASP A 1 107 ? -6.735 1.046 22.252 1.00 78.12 107 ASP A C 1
ATOM 815 O O . ASP A 1 107 ? -7.161 0.052 22.848 1.00 78.12 107 ASP A O 1
ATOM 819 N N . GLY A 1 108 ? -5.442 1.381 22.264 1.00 63.44 108 GLY A N 1
ATOM 820 C CA . GLY A 1 108 ? -4.423 0.613 22.983 1.00 63.44 108 GLY A CA 1
ATOM 821 C C . GLY A 1 108 ? -4.787 0.421 24.461 1.00 63.44 108 GLY A C 1
ATOM 822 O O . GLY A 1 108 ? -5.444 1.264 25.077 1.00 63.44 108 GLY A O 1
ATOM 823 N N . SER A 1 109 ? -4.373 -0.703 25.057 1.00 55.88 109 SER A N 1
ATOM 824 C CA . SER A 1 109 ? -4.502 -0.898 26.510 1.00 55.88 109 SER A CA 1
ATOM 825 C C . SER A 1 109 ? -3.729 0.190 27.267 1.00 55.88 109 SER A C 1
ATOM 827 O O . SER A 1 109 ? -2.770 0.720 26.723 1.00 55.88 109 SER A O 1
ATOM 829 N N . PHE A 1 110 ? -4.087 0.510 28.515 1.00 40.50 110 PHE A N 1
ATOM 830 C CA . PHE A 1 110 ? -3.437 1.573 29.303 1.00 40.50 110 PHE A CA 1
ATOM 831 C C . PHE A 1 110 ? -1.893 1.517 29.232 1.00 40.50 110 PHE A C 1
ATOM 833 O O . PHE A 1 110 ? -1.275 0.612 29.789 1.00 40.50 110 PHE A O 1
ATOM 840 N N . GLY A 1 111 ? -1.282 2.478 28.524 1.00 39.97 111 GLY A N 1
ATOM 841 C CA . GLY A 1 111 ? 0.172 2.582 28.326 1.00 39.97 111 GLY A CA 1
ATOM 842 C C . GLY A 1 111 ? 0.792 1.631 27.288 1.00 39.97 111 GLY A C 1
ATOM 843 O O . GLY A 1 111 ? 2.011 1.635 27.136 1.00 39.97 111 GLY A O 1
ATOM 844 N N . GLY A 1 112 ? -0.010 0.823 26.591 1.00 47.69 112 GLY A N 1
ATOM 845 C CA . GLY A 1 112 ? 0.406 -0.046 25.489 1.00 47.69 112 GLY A CA 1
ATOM 846 C C . GLY A 1 112 ? 0.112 0.570 24.112 1.00 47.69 112 GLY A C 1
ATOM 847 O O . GLY A 1 112 ? -0.789 1.402 24.004 1.00 47.69 112 GLY A O 1
ATOM 848 N N . PRO A 1 113 ? 0.855 0.175 23.063 1.00 55.19 113 PRO A N 1
ATOM 849 C CA . PRO A 1 113 ? 0.691 0.727 21.719 1.00 55.19 113 PRO A CA 1
ATOM 850 C C . PRO A 1 113 ? -0.655 0.321 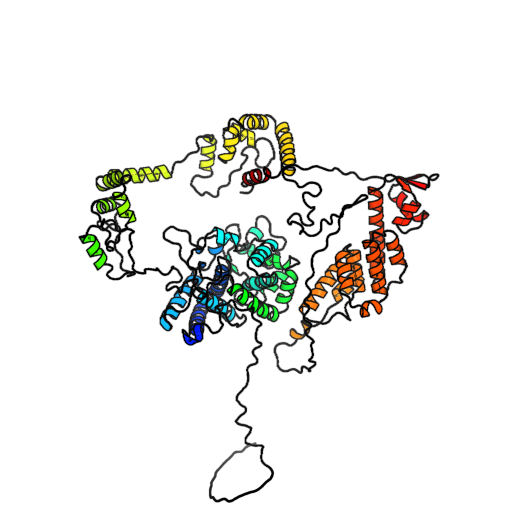21.097 1.00 55.19 113 PRO A C 1
ATOM 852 O O . PRO A 1 113 ? -1.087 -0.827 21.238 1.00 55.19 113 PRO A O 1
ATOM 855 N N . SER A 1 114 ? -1.318 1.253 20.407 1.00 74.62 114 SER A N 1
ATOM 856 C CA . SER A 1 114 ? -2.432 0.966 19.496 1.00 74.62 114 SER A CA 1
ATOM 857 C C . SER A 1 114 ? -1.906 0.802 18.073 1.00 74.62 114 SER A C 1
ATOM 859 O O . SER A 1 114 ? -0.962 1.481 17.674 1.00 74.62 114 SER A O 1
ATOM 861 N N . GLU A 1 115 ? -2.583 -0.001 17.251 1.00 78.25 115 GLU A N 1
ATOM 862 C CA . GLU A 1 115 ? -2.337 -0.004 15.807 1.00 78.25 115 GLU A CA 1
ATOM 863 C C . GLU A 1 115 ? -2.483 1.407 15.204 1.00 78.25 115 GLU A C 1
ATOM 865 O O . GLU A 1 115 ? -1.781 1.772 14.261 1.00 78.25 115 GLU A O 1
ATOM 870 N N . LYS A 1 116 ? -3.359 2.238 15.788 1.00 81.00 116 LYS A N 1
ATOM 871 C CA . LYS A 1 116 ? -3.573 3.634 15.385 1.00 81.00 116 LYS A CA 1
ATOM 872 C C . LYS A 1 116 ? -2.315 4.499 15.530 1.00 81.00 116 LYS A C 1
ATOM 874 O O . LYS A 1 116 ? -2.207 5.499 14.824 1.00 81.00 116 LYS A O 1
ATOM 879 N N . ASP A 1 117 ? -1.386 4.110 16.403 1.00 79.75 117 ASP A N 1
ATOM 880 C CA . ASP A 1 117 ? -0.146 4.843 16.672 1.00 79.75 117 ASP A CA 1
ATOM 881 C C . ASP A 1 117 ? 0.972 4.500 15.672 1.00 79.75 117 ASP A C 1
ATOM 883 O O . ASP A 1 117 ? 1.985 5.199 15.614 1.00 79.75 117 ASP A O 1
ATOM 887 N N . ALA A 1 118 ? 0.796 3.455 14.853 1.00 77.50 118 ALA A N 1
ATOM 888 C CA . ALA A 1 118 ? 1.780 3.065 13.852 1.00 77.50 118 ALA A CA 1
ATOM 889 C C . ALA A 1 118 ? 1.881 4.116 12.723 1.00 77.50 118 ALA A C 1
ATOM 891 O O . ALA A 1 118 ? 0.849 4.639 12.280 1.00 77.50 118 ALA A O 1
ATOM 892 N N . PRO A 1 119 ? 3.081 4.399 12.171 1.00 80.75 119 PRO A N 1
ATOM 893 C CA . PRO A 1 119 ? 3.274 5.498 11.219 1.00 80.75 119 PRO A CA 1
ATOM 894 C C . PRO A 1 119 ? 2.322 5.512 10.004 1.00 80.75 119 PRO A C 1
ATOM 896 O O . PRO A 1 119 ? 1.787 6.583 9.695 1.00 80.75 119 PRO A O 1
ATOM 899 N N . PRO A 1 120 ? 2.012 4.374 9.338 1.00 75.56 120 PRO A N 1
ATOM 900 C CA . PRO A 1 120 ? 1.033 4.354 8.243 1.00 75.56 120 PRO A CA 1
ATOM 901 C C . PRO A 1 120 ? -0.382 4.787 8.668 1.00 75.56 120 PRO A C 1
ATOM 903 O O . PRO A 1 120 ? -1.127 5.370 7.868 1.00 75.56 120 PRO A O 1
ATOM 906 N N . ASN A 1 121 ? -0.742 4.532 9.929 1.00 78.06 121 ASN A N 1
ATOM 907 C CA . ASN A 1 121 ? -2.067 4.750 10.505 1.00 78.06 121 ASN A CA 1
ATOM 908 C C . ASN A 1 121 ? -2.248 6.148 11.108 1.00 78.06 121 ASN A C 1
ATOM 910 O O . ASN A 1 121 ? -3.383 6.621 11.173 1.00 78.06 121 ASN A O 1
ATOM 914 N N . LEU A 1 122 ? -1.164 6.876 11.405 1.00 80.25 122 LEU A N 1
ATOM 915 C CA . LEU A 1 122 ? -1.215 8.273 11.873 1.00 80.25 122 LEU A CA 1
ATOM 916 C C . LEU A 1 122 ? -1.921 9.228 10.893 1.00 80.25 122 LEU A C 1
ATOM 918 O O . LEU A 1 122 ? -2.356 10.316 11.265 1.00 80.25 122 LEU A O 1
ATOM 922 N N . THR A 1 123 ? -2.043 8.824 9.628 1.00 79.81 123 THR A N 1
ATOM 923 C CA . THR A 1 123 ? -2.737 9.584 8.580 1.00 79.81 123 THR A CA 1
ATOM 924 C C . THR A 1 123 ? -4.195 9.146 8.378 1.00 79.81 123 THR A C 1
ATOM 926 O O . THR A 1 123 ? -4.887 9.704 7.519 1.00 79.81 123 THR A O 1
ATOM 929 N N . LEU A 1 124 ? -4.683 8.134 9.109 1.00 87.31 124 LEU A N 1
ATOM 930 C CA . LEU A 1 124 ? -6.095 7.751 9.084 1.00 87.31 124 LEU A CA 1
ATOM 931 C C . LEU A 1 124 ? -6.950 8.864 9.684 1.00 87.31 124 LEU A C 1
ATOM 933 O O . LEU A 1 124 ? -6.557 9.588 10.594 1.00 87.31 124 LEU A O 1
ATOM 937 N N . ARG A 1 125 ? -8.162 9.015 9.153 1.00 88.56 125 ARG A N 1
ATOM 938 C CA . ARG A 1 125 ? -9.009 10.160 9.476 1.00 88.56 125 ARG A CA 1
ATOM 939 C C . ARG A 1 125 ? -9.753 9.918 10.797 1.00 88.56 125 ARG A C 1
ATOM 941 O O . ARG A 1 125 ? -10.593 9.019 10.827 1.00 88.56 125 ARG A O 1
ATOM 948 N N . PRO A 1 126 ? -9.586 10.752 11.843 1.00 89.81 126 PRO A N 1
ATOM 949 C CA . PRO A 1 126 ? -10.288 10.559 13.120 1.00 89.81 126 PRO A CA 1
ATOM 950 C C . PRO A 1 126 ? -11.820 10.524 12.982 1.00 89.81 126 PRO A C 1
ATOM 952 O O . PRO A 1 126 ? -12.509 9.773 13.668 1.00 89.81 126 PRO A O 1
ATOM 955 N N . ALA A 1 127 ? -12.365 11.290 12.030 1.00 92.00 127 ALA A N 1
ATOM 956 C CA . ALA A 1 127 ? -13.794 11.295 11.724 1.00 92.00 127 ALA A CA 1
ATOM 957 C C . ALA A 1 127 ? -14.319 9.947 11.186 1.00 92.00 127 ALA A C 1
ATOM 959 O O . ALA A 1 127 ? -15.509 9.675 11.327 1.00 92.00 127 ALA A O 1
ATOM 960 N N . ALA A 1 128 ? -13.465 9.104 10.590 1.00 94.12 128 ALA A N 1
ATOM 961 C CA . ALA A 1 128 ? -13.852 7.768 10.138 1.00 94.12 128 ALA A CA 1
ATOM 962 C C . ALA A 1 128 ? -14.055 6.816 11.328 1.00 94.12 128 ALA A C 1
ATOM 964 O O . ALA A 1 128 ? -15.085 6.153 11.384 1.00 94.12 128 ALA A O 1
ATOM 965 N N . PHE A 1 129 ? -13.150 6.818 12.315 1.00 94.06 129 PHE A N 1
ATOM 966 C CA . PHE A 1 129 ? -13.321 6.050 13.559 1.00 94.06 129 PHE A CA 1
ATOM 967 C C . PHE A 1 129 ? -14.594 6.465 14.301 1.00 94.06 129 PHE A C 1
ATOM 969 O O . PHE A 1 129 ? -15.447 5.630 14.592 1.00 94.06 129 PHE A O 1
ATOM 976 N N . LYS A 1 130 ? -14.791 7.779 14.476 1.00 93.00 130 LYS A N 1
ATOM 977 C CA . LYS A 1 130 ? -16.004 8.335 15.093 1.00 93.00 130 LYS A CA 1
ATOM 978 C C . LYS A 1 130 ? -17.284 7.895 14.374 1.00 93.00 130 LYS A C 1
ATOM 980 O O . LYS A 1 130 ? -18.284 7.602 15.021 1.00 93.00 130 LYS A O 1
ATOM 985 N N . ALA A 1 131 ? -17.259 7.831 13.042 1.00 96.31 131 ALA A N 1
ATOM 986 C CA . ALA A 1 131 ? -18.401 7.376 12.257 1.00 96.31 131 ALA A CA 1
ATOM 987 C C . ALA A 1 131 ? -18.722 5.890 12.485 1.00 96.31 131 ALA A C 1
ATOM 989 O O . ALA A 1 131 ? -19.898 5.529 12.523 1.00 96.31 131 ALA A O 1
ATOM 990 N N . ILE A 1 132 ? -17.708 5.034 12.663 1.00 97.94 132 ILE A N 1
ATOM 991 C CA . ILE A 1 132 ? -17.907 3.619 13.010 1.00 97.94 132 ILE A CA 1
ATOM 992 C C . ILE A 1 132 ? -18.522 3.480 14.410 1.00 97.94 132 ILE A C 1
ATOM 994 O O . ILE A 1 132 ? -19.495 2.742 14.561 1.00 97.94 132 ILE A O 1
ATOM 998 N N . ASP A 1 133 ? -18.039 4.234 15.401 1.00 92.62 133 ASP A N 1
ATOM 999 C CA . ASP A 1 133 ? -18.586 4.213 16.769 1.00 92.62 133 ASP A CA 1
ATOM 1000 C C . ASP A 1 133 ? -20.043 4.713 16.831 1.00 92.62 133 ASP A C 1
ATOM 1002 O O . ASP A 1 133 ? -20.905 4.115 17.488 1.00 92.62 133 ASP A O 1
ATOM 1006 N N . GLU A 1 134 ? -20.360 5.791 16.107 1.00 94.50 134 GLU A N 1
ATOM 1007 C CA . GLU A 1 134 ? -21.728 6.314 16.009 1.00 94.50 134 GLU A CA 1
ATOM 1008 C C . GLU A 1 134 ? -22.663 5.319 15.302 1.00 94.50 134 GLU A C 1
ATOM 1010 O O . GLU A 1 134 ? -23.790 5.095 15.756 1.00 94.50 134 GLU A O 1
ATOM 1015 N N . LEU A 1 135 ? -22.196 4.664 14.232 1.00 97.50 135 LEU A N 1
ATOM 1016 C CA . LEU A 1 135 ? -22.938 3.588 13.572 1.00 97.50 135 LEU A CA 1
ATOM 1017 C C . LEU A 1 135 ? -23.182 2.409 14.510 1.00 97.50 135 LEU A C 1
ATOM 1019 O O . LEU A 1 135 ? -24.308 1.915 14.572 1.00 97.50 135 LEU A O 1
ATOM 1023 N N . GLN A 1 136 ? -22.167 1.982 15.260 1.00 95.62 136 GLN A N 1
ATOM 1024 C CA . GLN A 1 136 ? -22.295 0.901 16.232 1.00 95.62 136 GLN A CA 1
ATOM 1025 C C . GLN A 1 136 ? -23.349 1.236 17.291 1.00 95.62 136 GLN A C 1
ATOM 1027 O O . GLN A 1 136 ? -24.198 0.393 17.599 1.00 95.62 136 GLN A O 1
ATOM 1032 N N . THR A 1 137 ? -23.363 2.480 17.773 1.00 91.31 137 THR A N 1
ATOM 1033 C CA . THR A 1 137 ? -24.350 2.958 18.747 1.00 91.31 137 THR A CA 1
ATOM 1034 C C . THR A 1 137 ? -25.765 2.907 18.165 1.00 91.31 137 THR A C 1
ATOM 1036 O O . THR A 1 137 ? -26.673 2.345 18.783 1.00 91.31 137 THR A O 1
ATOM 1039 N N . LEU A 1 138 ? -25.959 3.437 16.952 1.00 93.50 138 LEU A N 1
ATOM 1040 C CA . LEU A 1 138 ? -27.259 3.449 16.269 1.00 93.50 138 LEU A CA 1
ATOM 1041 C C . LEU A 1 138 ? -27.774 2.035 15.973 1.00 93.50 138 LEU A C 1
ATOM 1043 O O . LEU A 1 138 ? -28.957 1.745 16.162 1.00 93.50 138 LEU A O 1
ATOM 1047 N N . ILE A 1 139 ? -26.889 1.142 15.529 1.00 94.69 139 ILE A N 1
ATOM 1048 C CA . ILE A 1 139 ? -27.223 -0.254 15.237 1.00 94.69 139 ILE A CA 1
ATOM 1049 C C . ILE A 1 139 ? -27.564 -0.998 16.529 1.00 94.69 139 ILE A C 1
ATOM 1051 O O . ILE A 1 139 ? -28.576 -1.698 16.575 1.00 94.69 139 ILE A O 1
ATOM 1055 N N . THR A 1 140 ? -26.783 -0.808 17.594 1.00 89.81 140 THR A N 1
ATOM 1056 C CA . THR A 1 140 ? -27.044 -1.427 18.901 1.00 89.81 140 THR A CA 1
ATOM 1057 C C . THR A 1 140 ? -28.368 -0.950 19.488 1.00 89.81 140 THR A C 1
ATOM 1059 O O . THR A 1 140 ? -29.115 -1.752 20.048 1.00 89.81 140 THR A O 1
ATOM 1062 N N . GLN A 1 141 ? -28.709 0.327 19.316 1.00 90.31 141 GLN A N 1
ATOM 1063 C CA . GLN A 1 141 ? -30.001 0.865 19.736 1.00 90.31 141 GLN A CA 1
ATOM 1064 C C . GLN A 1 141 ? -31.174 0.248 18.958 1.00 90.31 141 GLN A C 1
ATOM 1066 O O . GLN A 1 141 ? -32.239 0.027 19.534 1.00 90.31 141 GLN A O 1
ATOM 1071 N N . ALA A 1 142 ? -30.992 -0.032 17.666 1.00 90.88 142 ALA A N 1
ATOM 1072 C CA . ALA A 1 142 ? -32.042 -0.582 16.813 1.00 90.88 142 ALA A CA 1
ATOM 1073 C C . ALA A 1 142 ? -32.208 -2.106 16.949 1.00 90.88 142 ALA A C 1
ATOM 1075 O O . ALA A 1 142 ? -33.331 -2.608 16.929 1.00 90.88 142 ALA A O 1
ATOM 1076 N N . CYS A 1 143 ? -31.102 -2.841 17.073 1.00 89.31 143 CYS A N 1
ATOM 1077 C CA . CYS A 1 143 ? -31.060 -4.297 16.914 1.00 89.31 143 CYS A CA 1
ATOM 1078 C C . CYS A 1 143 ? -30.401 -5.046 18.085 1.00 89.31 143 CYS A C 1
ATOM 1080 O O . CYS A 1 143 ? -30.357 -6.277 18.075 1.00 89.31 143 CYS A O 1
ATOM 1082 N N . GLY A 1 144 ? -29.874 -4.340 19.089 1.00 86.06 144 GLY A N 1
ATOM 1083 C CA . GLY A 1 144 ? -28.995 -4.917 20.109 1.00 86.06 144 GLY A CA 1
ATOM 1084 C C . GLY A 1 144 ? -27.564 -5.168 19.600 1.00 86.06 144 GLY A C 1
ATOM 1085 O O . GLY A 1 144 ? -27.267 -4.923 18.429 1.00 86.06 144 GLY A O 1
ATOM 1086 N N . PRO A 1 145 ? -26.654 -5.658 20.466 1.00 85.69 145 PRO A N 1
ATOM 1087 C CA . PRO A 1 145 ? -25.239 -5.854 20.140 1.00 85.69 145 PRO A CA 1
ATOM 1088 C C . PRO A 1 145 ? -25.035 -7.143 19.327 1.00 85.69 145 PRO A C 1
ATOM 1090 O O . PRO A 1 145 ? -24.495 -8.129 19.823 1.00 85.69 145 PRO A O 1
ATOM 1093 N N . VAL A 1 146 ? -25.555 -7.167 18.098 1.00 90.62 146 VAL A N 1
ATOM 1094 C CA . VAL A 1 146 ? -25.547 -8.353 17.222 1.00 90.62 146 VAL A CA 1
ATOM 1095 C C . VAL A 1 146 ? -24.656 -8.198 15.990 1.00 90.62 146 VAL A C 1
ATOM 1097 O O . VAL A 1 146 ? -24.290 -9.206 15.392 1.00 90.62 146 VAL A O 1
ATOM 1100 N N . VAL A 1 147 ? -24.299 -6.968 15.612 1.00 96.50 147 VAL A N 1
ATOM 1101 C CA . VAL A 1 147 ? -23.478 -6.659 14.429 1.00 96.50 147 VAL A CA 1
ATOM 1102 C C . VAL A 1 147 ? -22.052 -6.336 14.868 1.00 96.50 147 VAL A C 1
ATOM 1104 O O . VAL A 1 147 ? -21.879 -5.513 15.764 1.00 96.50 147 VAL A O 1
ATOM 1107 N N . SER A 1 148 ? -21.053 -6.983 14.263 1.00 98.00 148 SER A N 1
ATOM 1108 C CA . SER A 1 148 ? -19.636 -6.737 14.567 1.00 98.00 148 SER A CA 1
ATOM 1109 C C . SER A 1 148 ? -19.161 -5.401 14.007 1.00 98.00 148 SER A C 1
ATOM 1111 O O . SER A 1 148 ? -19.679 -4.910 12.999 1.00 98.00 148 SER A O 1
ATOM 1113 N N . CYS A 1 149 ? -18.132 -4.826 14.620 1.00 98.06 149 CYS A N 1
ATOM 1114 C CA . CYS A 1 149 ? -17.509 -3.609 14.109 1.00 98.06 149 CYS A CA 1
ATOM 1115 C C . CYS A 1 149 ? -16.812 -3.844 12.761 1.00 98.06 149 CYS A C 1
ATOM 1117 O O . CYS A 1 149 ? -16.886 -2.982 11.884 1.00 98.06 149 CYS A O 1
ATOM 1119 N N . ALA A 1 150 ? -16.239 -5.034 12.551 1.00 98.25 150 ALA A N 1
ATOM 1120 C CA . ALA A 1 150 ? -15.694 -5.453 11.258 1.00 98.25 150 ALA A CA 1
ATOM 1121 C C . ALA A 1 150 ? -16.742 -5.396 10.122 1.00 98.25 150 ALA A C 1
ATOM 1123 O O . ALA A 1 150 ? -16.476 -4.877 9.034 1.00 98.25 150 ALA A O 1
ATOM 1124 N N . ASP A 1 151 ? -17.975 -5.862 10.364 1.00 98.75 151 ASP A N 1
ATOM 1125 C CA . ASP A 1 151 ? -19.050 -5.768 9.365 1.00 98.75 151 ASP A CA 1
ATOM 1126 C C . ASP A 1 151 ? -19.576 -4.335 9.185 1.00 98.75 151 ASP A C 1
ATOM 1128 O O . ASP A 1 151 ? -19.969 -3.965 8.073 1.00 98.75 151 ASP A O 1
ATOM 1132 N N . ILE A 1 152 ? -19.553 -3.505 10.235 1.00 98.81 152 ILE A N 1
ATOM 1133 C CA . ILE A 1 152 ? -19.870 -2.072 10.122 1.00 98.81 152 ILE A CA 1
ATOM 1134 C C . ILE A 1 152 ? -18.848 -1.377 9.214 1.00 98.81 152 ILE A C 1
ATOM 1136 O O . ILE A 1 152 ? -19.257 -0.638 8.316 1.00 98.81 152 ILE A O 1
ATOM 1140 N N . ALA A 1 153 ? -17.550 -1.648 9.383 1.00 98.62 153 ALA A N 1
ATOM 1141 C CA . ALA A 1 153 ? -16.489 -1.098 8.538 1.00 98.62 153 ALA A CA 1
ATOM 1142 C C . ALA A 1 153 ? -16.648 -1.515 7.065 1.00 98.62 153 ALA A C 1
ATOM 1144 O O . ALA A 1 153 ? -16.612 -0.663 6.172 1.00 98.62 153 ALA A O 1
ATOM 1145 N N . ALA A 1 154 ? -16.934 -2.795 6.800 1.00 98.69 154 ALA A N 1
ATOM 1146 C CA . ALA A 1 154 ? -17.160 -3.298 5.443 1.00 98.69 154 ALA A CA 1
ATOM 1147 C C . ALA A 1 154 ? -18.389 -2.659 4.763 1.00 98.69 154 ALA A C 1
ATOM 1149 O O . ALA A 1 154 ? -18.342 -2.266 3.590 1.00 98.69 154 ALA A O 1
ATOM 1150 N N . LEU A 1 155 ? -19.502 -2.515 5.494 1.00 98.81 155 LEU A N 1
ATOM 1151 C CA . LEU A 1 155 ? -20.701 -1.834 4.992 1.00 98.81 155 LEU A CA 1
ATOM 1152 C C . LEU A 1 155 ? -20.451 -0.346 4.746 1.00 98.81 155 LEU A C 1
ATOM 1154 O O . LEU A 1 155 ? -20.889 0.182 3.719 1.00 98.81 155 LEU A O 1
ATOM 1158 N N . ALA A 1 156 ? -19.734 0.309 5.660 1.00 98.69 156 ALA A N 1
ATOM 1159 C CA . ALA A 1 156 ? -19.393 1.716 5.544 1.00 98.69 156 ALA A CA 1
ATOM 1160 C C . ALA A 1 156 ? -18.515 1.980 4.316 1.00 98.69 156 ALA A C 1
ATOM 1162 O O . ALA A 1 156 ? -18.832 2.876 3.537 1.00 98.69 156 ALA A O 1
ATOM 1163 N N . ALA A 1 157 ? -17.502 1.148 4.061 1.00 98.62 157 ALA A N 1
ATOM 1164 C CA . ALA A 1 157 ? -16.674 1.238 2.859 1.00 98.62 157 ALA A CA 1
ATOM 1165 C C . ALA A 1 157 ? -17.495 1.090 1.563 1.00 98.62 157 ALA A C 1
ATOM 1167 O O . ALA A 1 157 ? -17.347 1.891 0.634 1.00 98.62 157 ALA A O 1
ATOM 1168 N N . ARG A 1 158 ? -18.422 0.120 1.495 1.00 98.44 158 ARG A N 1
ATOM 1169 C CA . ARG A 1 158 ? -19.311 -0.046 0.328 1.00 98.44 158 ARG A CA 1
ATOM 1170 C C . ARG A 1 158 ? -20.204 1.171 0.117 1.00 98.44 158 ARG A C 1
ATOM 1172 O O . ARG A 1 158 ? -20.366 1.632 -1.016 1.00 98.44 158 ARG A O 1
ATOM 1179 N N . ASP A 1 159 ? -20.810 1.681 1.185 1.00 98.06 159 ASP A N 1
ATOM 1180 C CA . ASP A 1 159 ? -21.705 2.835 1.102 1.00 98.06 159 ASP A CA 1
ATOM 1181 C C . ASP A 1 159 ? -20.957 4.150 0.832 1.00 98.06 159 ASP A C 1
ATOM 1183 O O . ASP A 1 159 ? -21.529 5.017 0.166 1.00 98.06 159 ASP A O 1
ATOM 1187 N N . SER A 1 160 ? -19.682 4.269 1.222 1.00 98.31 160 SER A N 1
ATOM 1188 C CA . SER A 1 160 ? -18.775 5.331 0.770 1.00 98.31 160 SER A CA 1
ATOM 1189 C C . SER A 1 160 ? -18.602 5.307 -0.745 1.00 98.31 160 SER A C 1
ATOM 1191 O O . SER A 1 160 ? -18.961 6.283 -1.399 1.00 98.31 160 SER A O 1
ATOM 1193 N N . VAL A 1 161 ? -18.164 4.173 -1.312 1.00 97.88 161 VAL A N 1
ATOM 1194 C CA . VAL A 1 161 ? -17.967 3.996 -2.767 1.00 97.88 161 VAL A CA 1
ATOM 1195 C C . VAL A 1 161 ? -19.245 4.316 -3.538 1.00 97.88 161 VAL A C 1
ATOM 1197 O O . VAL A 1 161 ? -19.231 5.033 -4.535 1.00 97.88 161 VAL A O 1
ATOM 1200 N N . ARG A 1 162 ? -20.389 3.815 -3.063 1.00 95.38 162 ARG A N 1
ATOM 1201 C CA . ARG A 1 162 ? -21.679 4.075 -3.707 1.00 95.38 162 ARG A CA 1
ATOM 1202 C C . ARG A 1 162 ? -22.069 5.554 -3.653 1.00 95.38 162 ARG A C 1
ATOM 1204 O O . ARG A 1 162 ? -22.654 6.059 -4.610 1.00 95.38 162 ARG A O 1
ATOM 1211 N N . SER A 1 163 ? -21.832 6.223 -2.527 1.00 94.31 163 SER A N 1
ATOM 1212 C CA . SER A 1 163 ? -22.259 7.614 -2.327 1.00 94.31 163 SER A CA 1
ATOM 1213 C C . SER A 1 163 ? -21.398 8.607 -3.104 1.00 94.31 163 SER A C 1
ATOM 1215 O O . SER A 1 163 ? -21.887 9.684 -3.436 1.00 94.31 163 SER A O 1
ATOM 1217 N N . THR A 1 164 ? -20.169 8.224 -3.448 1.00 94.75 164 THR A N 1
ATOM 1218 C CA . THR A 1 164 ? -19.260 8.995 -4.303 1.00 94.75 164 THR A CA 1
ATOM 1219 C C . THR A 1 164 ? -19.393 8.656 -5.795 1.00 94.75 164 THR A C 1
ATOM 1221 O O . THR A 1 164 ? -18.663 9.212 -6.602 1.00 94.75 164 THR A O 1
ATOM 1224 N N . GLY A 1 165 ? -20.344 7.805 -6.208 1.00 91.19 165 GLY A N 1
ATOM 1225 C CA . GLY A 1 165 ? -20.645 7.535 -7.629 1.00 91.19 165 GLY A CA 1
ATOM 1226 C C . GLY A 1 165 ? -20.153 6.188 -8.173 1.00 91.19 165 GLY A C 1
ATOM 1227 O O . GLY A 1 165 ? -20.395 5.875 -9.339 1.00 91.19 165 GLY A O 1
ATOM 1228 N N . GLY A 1 166 ? -19.527 5.370 -7.327 1.00 94.44 166 GLY A N 1
ATOM 1229 C CA . GLY A 1 166 ? -19.022 4.047 -7.672 1.00 94.44 166 GLY A CA 1
ATOM 1230 C C . GLY A 1 166 ? -20.095 2.947 -7.743 1.00 94.44 166 GLY A C 1
ATOM 1231 O O . GLY A 1 166 ? -21.299 3.192 -7.581 1.00 94.44 166 GLY A O 1
ATOM 1232 N N . PRO A 1 167 ? -19.680 1.690 -7.988 1.00 91.12 167 PRO A N 1
ATOM 1233 C CA . PRO A 1 167 ? -20.599 0.576 -8.191 1.00 91.12 167 PRO A CA 1
ATOM 1234 C C . PRO A 1 167 ? -21.386 0.218 -6.925 1.00 91.12 167 PRO A C 1
ATOM 1236 O O . PRO A 1 167 ? -20.879 0.237 -5.804 1.00 91.12 167 PRO A O 1
ATOM 1239 N N . LYS A 1 168 ? -22.642 -0.204 -7.108 1.00 91.44 168 LYS A N 1
ATOM 1240 C CA . LYS A 1 168 ? -23.463 -0.776 -6.033 1.00 91.44 168 LYS A CA 1
ATOM 1241 C C . LYS A 1 168 ? -23.291 -2.291 -6.004 1.00 91.44 168 LYS A C 1
ATOM 1243 O O . LYS A 1 168 ? -23.814 -2.980 -6.875 1.00 91.44 168 LYS A O 1
ATOM 1248 N N . TYR A 1 169 ? -22.674 -2.813 -4.952 1.00 94.31 169 TYR A N 1
ATOM 1249 C CA . TYR A 1 169 ? -22.456 -4.250 -4.787 1.00 94.31 169 TYR A CA 1
ATOM 1250 C C . TYR A 1 169 ? -22.922 -4.777 -3.426 1.00 94.31 169 TYR A C 1
ATOM 1252 O O . TYR A 1 169 ? -23.143 -4.016 -2.480 1.00 94.31 169 TYR A O 1
ATOM 1260 N N . LYS A 1 170 ? -23.141 -6.094 -3.356 1.00 95.62 170 LYS A N 1
ATOM 1261 C CA . LYS A 1 170 ? -23.453 -6.814 -2.117 1.00 95.62 170 LYS A CA 1
ATOM 1262 C C . LYS A 1 170 ? -22.176 -7.035 -1.310 1.00 95.62 170 LYS A C 1
ATOM 1264 O O . LYS A 1 170 ? -21.142 -7.330 -1.897 1.00 95.62 170 LYS A O 1
ATOM 1269 N N . VAL A 1 171 ? -22.281 -6.953 0.012 1.00 97.81 171 VAL A N 1
ATOM 1270 C CA . VAL A 1 171 ? -21.178 -7.212 0.946 1.00 97.81 171 VAL A CA 1
ATOM 1271 C C . VAL A 1 171 ? -21.468 -8.537 1.657 1.00 97.81 171 VAL A C 1
ATOM 1273 O O . VAL A 1 171 ? -22.564 -8.676 2.204 1.00 97.81 171 VAL A O 1
ATOM 1276 N N . PRO A 1 172 ? -20.571 -9.539 1.621 1.00 97.31 172 PRO A N 1
ATOM 1277 C CA . PRO A 1 172 ? -20.679 -10.703 2.496 1.00 97.31 172 PRO A CA 1
ATOM 1278 C C . PRO A 1 172 ? -20.500 -10.247 3.944 1.00 97.31 172 PRO A C 1
ATOM 1280 O O . PRO A 1 172 ? -19.559 -9.508 4.218 1.00 97.31 172 PRO A O 1
ATOM 1283 N N . LEU A 1 173 ? -21.390 -10.663 4.841 1.00 98.38 173 LEU A N 1
ATOM 1284 C CA .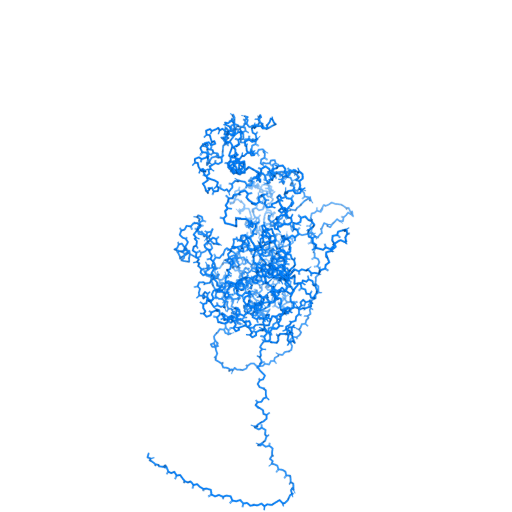 LEU A 1 173 ? -21.387 -10.304 6.264 1.00 98.38 173 LEU A CA 1
ATOM 1285 C C . LEU A 1 173 ? -21.297 -11.570 7.122 1.00 98.38 173 LEU A C 1
ATOM 1287 O O . LEU A 1 173 ? -21.542 -12.670 6.622 1.00 98.38 173 LEU A O 1
ATOM 1291 N N . GLY A 1 174 ? -20.975 -11.408 8.398 1.00 96.25 174 GLY A N 1
ATOM 1292 C CA . GLY A 1 174 ? -20.730 -12.477 9.365 1.00 96.25 174 GLY A CA 1
ATOM 1293 C C . GLY A 1 174 ? -19.326 -12.462 9.970 1.00 96.25 174 GLY A C 1
ATOM 1294 O O . GLY A 1 174 ? -18.954 -13.440 10.624 1.00 96.25 174 GLY A O 1
ATOM 1295 N N . ARG A 1 175 ? -18.550 -11.389 9.749 1.00 98.56 175 ARG A N 1
ATOM 1296 C CA . ARG A 1 175 ? -17.237 -11.212 10.385 1.00 98.56 175 ARG A CA 1
ATOM 1297 C C . ARG A 1 175 ? -17.416 -11.058 11.889 1.00 98.56 175 ARG A C 1
ATOM 1299 O O . ARG A 1 175 ? -18.437 -10.546 12.356 1.00 98.56 175 ARG A O 1
ATOM 1306 N N . ARG A 1 176 ? -16.409 -11.461 12.649 1.00 95.69 176 ARG A N 1
ATOM 1307 C CA . ARG A 1 176 ? -16.310 -11.235 14.090 1.00 95.69 176 ARG A CA 1
ATOM 1308 C C . ARG A 1 176 ? -15.125 -10.340 14.387 1.00 95.69 176 ARG A C 1
ATOM 1310 O O . ARG A 1 176 ? -14.174 -10.296 13.619 1.00 95.69 176 ARG A O 1
ATOM 1317 N N . ASP A 1 177 ? -15.231 -9.645 15.505 1.00 94.50 177 ASP A N 1
ATOM 1318 C CA . ASP A 1 177 ? -14.223 -8.712 15.964 1.00 94.50 177 ASP A CA 1
ATOM 1319 C C . ASP A 1 177 ? -13.019 -9.446 16.573 1.00 94.50 177 ASP A C 1
ATOM 1321 O O . ASP A 1 177 ? -13.203 -10.403 17.337 1.00 94.50 177 ASP A O 1
ATOM 1325 N N . GLY A 1 178 ? -11.813 -8.986 16.241 1.00 88.31 178 GLY A N 1
ATOM 1326 C CA . GLY A 1 178 ? -10.541 -9.474 16.763 1.00 88.31 178 GLY A CA 1
ATOM 1327 C C . GLY A 1 178 ? -10.454 -9.398 18.287 1.00 88.31 178 GLY A C 1
ATOM 1328 O O . GLY A 1 178 ? -11.072 -8.548 18.932 1.00 88.31 178 GLY A O 1
ATOM 1329 N N . LEU A 1 179 ? -9.690 -10.323 18.873 1.00 82.62 179 LEU A N 1
ATOM 1330 C CA . LEU A 1 179 ? -9.474 -10.429 20.325 1.00 82.62 179 LEU A CA 1
ATOM 1331 C C . LEU A 1 179 ? -8.085 -9.942 20.764 1.00 82.62 179 LEU A C 1
ATOM 1333 O O . LEU A 1 179 ? -7.743 -10.029 21.943 1.00 82.62 179 LEU A O 1
ATOM 1337 N N . SER A 1 180 ? -7.280 -9.470 19.817 1.00 79.94 180 SER A N 1
ATOM 1338 C CA . SER A 1 180 ? -5.899 -9.038 20.002 1.00 79.94 180 SER A CA 1
ATOM 1339 C C . SER A 1 180 ? -5.694 -7.636 19.445 1.00 79.94 180 SER A C 1
ATOM 1341 O O . SER A 1 180 ? -6.432 -7.185 18.574 1.00 79.94 180 SER A O 1
ATOM 1343 N N . TYR A 1 181 ? -4.672 -6.963 19.960 1.00 80.31 181 TYR A N 1
ATOM 1344 C CA . TYR A 1 181 ? -4.161 -5.724 19.390 1.00 80.31 181 TYR A CA 1
ATOM 1345 C C . TYR A 1 181 ? -3.150 -6.053 18.289 1.00 80.31 181 TYR A C 1
ATOM 1347 O O . TYR A 1 181 ? -2.372 -7.002 18.438 1.00 80.31 181 TYR A O 1
ATOM 1355 N N . ALA A 1 182 ? -3.137 -5.264 17.218 1.00 75.56 182 ALA A N 1
ATOM 1356 C CA . ALA A 1 182 ? -2.073 -5.309 16.227 1.00 75.56 182 ALA A CA 1
ATOM 1357 C C . ALA A 1 182 ? -0.832 -4.561 16.715 1.00 75.56 182 ALA A C 1
ATOM 1359 O O . ALA A 1 182 ? -0.926 -3.524 17.378 1.00 75.56 182 ALA A O 1
ATOM 1360 N N . THR A 1 183 ? 0.338 -5.124 16.422 1.00 77.31 183 THR A N 1
ATOM 1361 C CA . THR A 1 183 ? 1.626 -4.516 16.763 1.00 77.31 183 THR A CA 1
ATOM 1362 C C . THR A 1 183 ? 2.088 -3.572 15.654 1.00 77.31 183 THR A C 1
ATOM 1364 O O . THR A 1 183 ? 1.665 -3.684 14.505 1.00 77.31 183 THR A O 1
ATOM 1367 N N . GLU A 1 184 ? 2.994 -2.645 15.970 1.00 77.94 184 GLU A N 1
ATOM 1368 C CA . GLU A 1 184 ? 3.608 -1.783 14.948 1.00 77.94 184 GLU A CA 1
ATOM 1369 C C . GLU A 1 184 ? 4.361 -2.604 13.883 1.00 77.94 184 GLU A C 1
ATOM 1371 O O . GLU A 1 184 ? 4.348 -2.255 12.705 1.00 77.94 184 GLU A O 1
ATOM 1376 N N . GLU A 1 185 ? 4.957 -3.735 14.270 1.00 77.75 185 GLU A N 1
ATOM 1377 C CA . GLU A 1 185 ? 5.623 -4.657 13.344 1.00 77.75 185 GLU A CA 1
ATOM 1378 C C . GLU A 1 185 ? 4.634 -5.301 12.361 1.00 77.75 185 GLU A C 1
ATOM 1380 O O . GLU A 1 185 ? 4.927 -5.364 11.164 1.00 77.75 185 GLU A O 1
ATOM 1385 N N . ASP A 1 186 ? 3.446 -5.707 12.830 1.00 78.38 186 ASP A N 1
ATOM 1386 C CA . ASP A 1 186 ? 2.380 -6.228 11.960 1.00 78.38 186 ASP A CA 1
ATOM 1387 C C . ASP A 1 186 ? 1.981 -5.177 10.912 1.00 78.38 186 ASP A C 1
ATOM 1389 O O . ASP A 1 186 ? 1.854 -5.477 9.723 1.00 78.38 186 ASP A O 1
ATOM 1393 N N . VAL A 1 187 ? 1.847 -3.919 11.341 1.00 78.12 187 VAL A N 1
ATOM 1394 C CA . VAL A 1 187 ? 1.494 -2.797 10.464 1.00 78.12 187 VAL A CA 1
ATOM 1395 C C . VAL A 1 187 ? 2.561 -2.561 9.396 1.00 78.12 187 VAL A C 1
ATOM 1397 O O . VAL A 1 187 ? 2.238 -2.485 8.210 1.00 78.12 187 VAL A O 1
ATOM 1400 N N . LEU A 1 188 ? 3.829 -2.446 9.796 1.00 78.88 188 LEU A N 1
ATOM 1401 C CA . LEU A 1 188 ? 4.933 -2.148 8.878 1.00 78.88 188 LEU A CA 1
ATOM 1402 C C . LEU A 1 188 ? 5.223 -3.296 7.901 1.00 78.88 188 LEU A C 1
ATOM 1404 O O . LEU A 1 188 ? 5.756 -3.051 6.819 1.00 78.88 188 LEU A O 1
ATOM 1408 N N . SER A 1 189 ? 4.865 -4.528 8.266 1.00 79.38 189 SER A N 1
ATOM 1409 C CA . SER A 1 189 ? 5.067 -5.707 7.420 1.00 79.38 189 SER A CA 1
ATOM 1410 C C . SER A 1 189 ? 4.027 -5.823 6.305 1.00 79.38 189 SER A C 1
ATOM 1412 O O . SER A 1 189 ? 4.368 -6.253 5.204 1.00 79.38 189 SER A O 1
ATOM 1414 N N . PHE A 1 190 ? 2.773 -5.430 6.563 1.00 79.56 190 PHE A N 1
ATOM 1415 C CA . PHE A 1 190 ? 1.665 -5.686 5.636 1.00 79.56 190 PHE A CA 1
ATOM 1416 C C . PHE A 1 190 ? 1.029 -4.440 5.013 1.00 79.56 190 PHE A C 1
ATOM 1418 O O . PHE A 1 190 ? 0.370 -4.572 3.982 1.00 79.56 190 PHE A O 1
ATOM 1425 N N . LEU A 1 191 ? 1.231 -3.231 5.555 1.00 85.94 191 LEU A N 1
ATOM 1426 C CA . LEU A 1 191 ? 0.760 -2.008 4.899 1.00 85.94 191 LEU A CA 1
ATOM 1427 C C . LEU A 1 191 ? 1.807 -1.457 3.921 1.00 85.94 191 LEU A C 1
ATOM 1429 O O . LEU A 1 191 ? 2.857 -0.973 4.347 1.00 85.94 191 LEU A O 1
ATOM 1433 N N . PRO A 1 192 ? 1.530 -1.467 2.602 1.00 86.88 192 PRO A N 1
ATOM 1434 C CA . PRO A 1 192 ? 2.470 -0.940 1.625 1.00 86.88 192 PRO A CA 1
ATOM 1435 C C . PRO A 1 192 ? 2.636 0.580 1.762 1.00 86.88 192 PRO A C 1
ATOM 1437 O O . PRO A 1 192 ? 1.661 1.323 1.897 1.00 86.88 192 PRO A O 1
ATOM 1440 N N . SER A 1 193 ? 3.881 1.049 1.658 1.00 89.94 193 SER A N 1
ATOM 1441 C CA . SER A 1 193 ? 4.214 2.476 1.675 1.00 89.94 193 SER A CA 1
ATOM 1442 C C . SER A 1 193 ? 3.825 3.160 0.354 1.00 89.94 193 SER A C 1
ATOM 1444 O O . SER A 1 193 ? 3.976 2.561 -0.717 1.00 89.94 193 SER A O 1
ATOM 1446 N N . PRO A 1 194 ? 3.416 4.447 0.362 1.00 89.50 194 PRO A N 1
ATOM 1447 C CA . PRO A 1 194 ? 3.253 5.226 -0.869 1.00 89.50 194 PRO A CA 1
ATOM 1448 C C . PRO A 1 194 ? 4.557 5.374 -1.680 1.00 89.50 194 PRO A C 1
ATOM 1450 O O . PRO A 1 194 ? 4.513 5.659 -2.878 1.00 89.50 194 PRO A O 1
ATOM 1453 N N . THR A 1 195 ? 5.719 5.146 -1.059 1.00 91.38 195 THR A N 1
ATOM 1454 C CA . THR A 1 195 ? 7.038 5.165 -1.717 1.00 91.38 195 THR A CA 1
ATOM 1455 C C . THR A 1 195 ? 7.466 3.803 -2.279 1.00 91.38 195 THR A C 1
ATOM 1457 O O . THR A 1 195 ? 8.486 3.711 -2.964 1.00 91.38 195 THR A O 1
ATOM 1460 N N . SER A 1 196 ? 6.698 2.734 -2.031 1.00 91.19 196 SER A N 1
ATOM 1461 C CA . SER A 1 196 ? 7.018 1.381 -2.492 1.00 91.19 196 SER A CA 1
ATOM 1462 C C . SER A 1 196 ? 6.996 1.266 -4.019 1.00 91.19 196 SER A C 1
ATOM 1464 O O . SER A 1 196 ? 6.099 1.769 -4.694 1.00 91.19 196 SER A O 1
ATOM 1466 N N . ASN A 1 197 ? 7.959 0.524 -4.573 1.00 92.38 197 ASN A N 1
ATOM 1467 C CA . ASN A 1 197 ? 7.925 0.126 -5.981 1.00 92.38 197 ASN A CA 1
ATOM 1468 C C . ASN A 1 197 ? 6.921 -1.019 -6.219 1.00 92.38 197 ASN A C 1
ATOM 1470 O O . ASN A 1 197 ? 6.552 -1.745 -5.296 1.00 92.38 197 ASN A O 1
ATOM 1474 N N . VAL A 1 198 ? 6.529 -1.235 -7.479 1.00 89.62 198 VAL A N 1
ATOM 1475 C CA . VAL A 1 198 ? 5.510 -2.238 -7.846 1.00 89.62 198 VAL A CA 1
ATOM 1476 C C . VAL A 1 198 ? 5.892 -3.670 -7.468 1.00 89.62 198 VAL A C 1
ATOM 1478 O O . VAL A 1 198 ? 5.009 -4.468 -7.176 1.00 89.62 198 VAL A O 1
ATOM 1481 N N . THR A 1 199 ? 7.181 -4.018 -7.420 1.00 90.88 199 THR A N 1
ATOM 1482 C CA . THR A 1 199 ? 7.592 -5.362 -6.975 1.00 90.88 199 THR A CA 1
ATOM 1483 C C . THR A 1 199 ? 7.237 -5.582 -5.509 1.00 90.88 199 THR A C 1
ATOM 1485 O O . THR A 1 199 ? 6.590 -6.577 -5.208 1.00 90.88 199 THR A O 1
ATOM 1488 N N . ALA A 1 200 ? 7.552 -4.623 -4.635 1.00 89.12 200 ALA A N 1
ATOM 1489 C CA . ALA A 1 200 ? 7.184 -4.699 -3.223 1.00 89.12 200 ALA A CA 1
ATOM 1490 C C . ALA A 1 200 ? 5.657 -4.751 -3.027 1.00 89.12 200 ALA A C 1
ATOM 1492 O O . ALA A 1 200 ? 5.167 -5.531 -2.216 1.00 89.12 200 ALA A O 1
ATOM 1493 N N . LEU A 1 201 ? 4.893 -3.980 -3.815 1.00 88.38 201 LEU A N 1
ATOM 1494 C CA . LEU A 1 201 ? 3.425 -4.037 -3.785 1.00 88.38 201 LEU A CA 1
ATOM 1495 C C . LEU A 1 201 ? 2.896 -5.422 -4.184 1.00 88.38 201 LEU A C 1
ATOM 1497 O O . LEU A 1 201 ? 1.984 -5.945 -3.549 1.00 88.38 201 LEU A O 1
ATOM 1501 N N . ILE A 1 202 ? 3.460 -6.023 -5.236 1.00 89.69 202 ILE A N 1
ATOM 1502 C CA . ILE A 1 202 ? 3.073 -7.362 -5.694 1.00 89.69 202 ILE A CA 1
ATOM 1503 C C . ILE A 1 202 ? 3.402 -8.414 -4.635 1.00 89.69 202 ILE A C 1
ATOM 1505 O O . ILE A 1 202 ? 2.579 -9.304 -4.430 1.00 89.69 202 ILE A O 1
ATOM 1509 N N . ASP A 1 203 ? 4.557 -8.319 -3.976 1.00 90.44 203 ASP A N 1
ATOM 1510 C CA . ASP A 1 203 ? 4.978 -9.282 -2.956 1.00 90.44 203 ASP A CA 1
ATOM 1511 C C . ASP A 1 203 ? 3.988 -9.294 -1.778 1.00 90.44 203 ASP A C 1
ATOM 1513 O O . ASP A 1 203 ? 3.437 -10.351 -1.469 1.00 90.44 203 ASP A O 1
ATOM 1517 N N . VAL A 1 204 ? 3.647 -8.119 -1.228 1.00 82.75 204 VAL A N 1
ATOM 1518 C CA . VAL A 1 204 ? 2.661 -7.984 -0.134 1.00 82.75 204 VAL A CA 1
ATOM 1519 C C . VAL A 1 204 ? 1.278 -8.493 -0.550 1.00 82.75 204 VAL A C 1
ATOM 1521 O O . VAL A 1 204 ? 0.653 -9.277 0.162 1.00 82.75 204 VAL A O 1
ATOM 1524 N N . PHE A 1 205 ? 0.781 -8.091 -1.725 1.00 90.69 205 PHE A N 1
ATOM 1525 C CA . PHE A 1 205 ? -0.536 -8.541 -2.191 1.00 90.69 205 PHE A CA 1
ATOM 1526 C C . PHE A 1 205 ? -0.562 -10.056 -2.419 1.00 90.69 205 PHE A C 1
ATOM 1528 O O . PHE A 1 205 ? -1.549 -10.704 -2.079 1.00 90.69 205 PHE A O 1
ATOM 1535 N N . THR A 1 206 ? 0.516 -10.630 -2.957 1.00 88.88 206 THR A N 1
ATOM 1536 C CA . THR A 1 206 ? 0.609 -12.074 -3.204 1.00 88.88 206 THR A CA 1
ATOM 1537 C C . THR A 1 206 ? 0.648 -12.864 -1.900 1.00 88.88 206 THR A C 1
ATOM 1539 O O . THR A 1 206 ? 0.034 -13.927 -1.832 1.00 88.88 206 THR A O 1
ATOM 1542 N N . GLU A 1 207 ? 1.322 -12.352 -0.867 1.00 88.44 207 GLU A N 1
ATOM 1543 C CA . GLU A 1 207 ? 1.333 -12.957 0.471 1.00 88.44 207 GLU A CA 1
ATOM 1544 C C . GLU A 1 207 ? -0.070 -13.015 1.097 1.00 88.44 207 GLU A C 1
ATOM 1546 O O . GLU A 1 207 ? -0.409 -13.988 1.765 1.00 88.44 207 GLU A O 1
ATOM 1551 N N . LEU A 1 208 ? -0.924 -12.035 0.786 1.00 83.38 208 LEU A N 1
ATOM 1552 C CA . LEU A 1 208 ? -2.333 -11.981 1.194 1.00 83.38 208 LEU A CA 1
ATOM 1553 C C . LEU A 1 208 ? -3.290 -12.673 0.199 1.00 83.38 208 LEU A C 1
ATOM 1555 O O . LEU A 1 208 ? -4.487 -12.388 0.183 1.00 83.38 208 LEU A O 1
ATOM 1559 N N . ASP A 1 209 ? -2.793 -13.553 -0.676 1.00 85.69 209 ASP A N 1
ATOM 1560 C CA . ASP A 1 209 ? -3.579 -14.245 -1.713 1.00 85.69 209 ASP A CA 1
ATOM 1561 C C . ASP A 1 209 ? -4.321 -13.304 -2.698 1.00 85.69 209 ASP A C 1
ATOM 1563 O O . ASP A 1 209 ? -5.275 -13.697 -3.391 1.00 85.69 209 ASP A O 1
ATOM 1567 N N . LEU A 1 210 ? -3.879 -12.052 -2.833 1.00 86.31 210 LEU A N 1
ATOM 1568 C CA . LEU A 1 210 ? -4.353 -11.084 -3.821 1.00 86.31 210 LEU A CA 1
ATOM 1569 C C . LEU A 1 210 ? -3.468 -11.102 -5.077 1.00 86.31 210 LEU A C 1
ATOM 1571 O O . LEU A 1 210 ? -2.253 -11.249 -5.039 1.00 86.31 210 LEU A O 1
ATOM 1575 N N . THR A 1 211 ? -4.095 -10.976 -6.244 1.00 84.31 211 THR A N 1
ATOM 1576 C CA . THR A 1 211 ? -3.394 -11.027 -7.537 1.00 84.31 211 THR A CA 1
ATOM 1577 C C . THR A 1 211 ? -2.881 -9.650 -7.961 1.00 84.31 211 THR A C 1
ATOM 1579 O O . THR A 1 211 ? -3.380 -8.626 -7.506 1.00 84.31 211 THR A O 1
ATOM 1582 N N . ILE A 1 212 ? -1.980 -9.601 -8.949 1.00 85.75 212 ILE A N 1
ATOM 1583 C CA . ILE A 1 212 ? -1.551 -8.345 -9.603 1.00 85.75 212 ILE A CA 1
ATOM 1584 C C . ILE A 1 212 ? -2.755 -7.528 -10.106 1.00 85.75 212 ILE A C 1
ATOM 1586 O O . ILE A 1 212 ? -2.771 -6.303 -10.027 1.00 85.75 212 ILE A O 1
ATOM 1590 N N . LYS A 1 213 ? -3.802 -8.203 -10.600 1.00 89.69 213 LYS A N 1
ATOM 1591 C CA . LYS A 1 213 ? -5.034 -7.532 -11.021 1.00 89.69 213 LYS A CA 1
ATOM 1592 C C . LYS A 1 213 ? -5.788 -6.934 -9.831 1.00 89.69 213 LYS A C 1
ATOM 1594 O O . LYS A 1 213 ? -6.333 -5.844 -9.970 1.00 89.69 213 LYS A O 1
ATOM 1599 N N . ASP A 1 214 ? -5.817 -7.626 -8.689 1.00 88.81 214 ASP A N 1
ATOM 1600 C CA . ASP A 1 214 ? -6.418 -7.104 -7.457 1.00 88.81 214 ASP A CA 1
ATOM 1601 C C . ASP A 1 214 ? -5.658 -5.861 -6.972 1.00 88.81 214 ASP A C 1
ATOM 1603 O O . ASP A 1 214 ? -6.312 -4.877 -6.649 1.00 88.81 214 ASP A O 1
ATOM 1607 N N . LEU A 1 215 ? -4.318 -5.861 -7.033 1.00 97.06 215 LEU A N 1
ATOM 1608 C CA . LEU A 1 215 ? -3.481 -4.685 -6.756 1.00 97.06 215 LEU A CA 1
ATOM 1609 C C . LEU A 1 215 ? -3.909 -3.477 -7.593 1.00 97.06 215 LEU A C 1
ATOM 1611 O O . LEU A 1 215 ? -4.381 -2.492 -7.037 1.00 97.06 215 LEU A O 1
ATOM 1615 N N . VAL A 1 216 ? -3.840 -3.572 -8.927 1.00 95.50 216 VAL A N 1
ATOM 1616 C CA . VAL A 1 216 ? -4.179 -2.432 -9.804 1.00 95.50 216 VAL A CA 1
ATOM 1617 C C . VAL A 1 216 ? -5.628 -1.981 -9.610 1.00 95.50 216 VAL A C 1
ATOM 1619 O O . VAL A 1 216 ? -5.933 -0.793 -9.645 1.00 95.50 216 VAL A O 1
ATOM 1622 N N . THR A 1 217 ? -6.535 -2.932 -9.396 1.00 94.69 217 THR A N 1
ATOM 1623 C CA . THR A 1 217 ? -7.954 -2.639 -9.189 1.00 94.69 217 THR A CA 1
ATOM 1624 C C . THR A 1 217 ? -8.195 -1.898 -7.872 1.00 94.69 217 THR A C 1
ATOM 1626 O O . THR A 1 217 ? -8.931 -0.914 -7.863 1.00 94.69 217 THR A O 1
ATOM 1629 N N . LEU A 1 218 ? -7.604 -2.360 -6.767 1.00 98.25 218 LEU A N 1
ATOM 1630 C CA . LEU A 1 218 ? -7.799 -1.777 -5.437 1.00 98.25 218 LEU A CA 1
ATOM 1631 C C . LEU A 1 218 ? -7.078 -0.436 -5.291 1.00 98.25 218 LEU A C 1
ATOM 1633 O O . LEU A 1 218 ? -7.643 0.463 -4.673 1.00 98.25 218 LEU A O 1
ATOM 1637 N N . SER A 1 219 ? -5.928 -0.244 -5.948 1.00 98.69 219 SER A N 1
ATOM 1638 C CA . SER A 1 219 ? -5.292 1.076 -6.081 1.00 98.69 219 SER A CA 1
ATOM 1639 C C . SER A 1 219 ? -6.223 2.109 -6.720 1.00 98.69 219 SER A C 1
ATOM 1641 O O . SER A 1 219 ? -6.170 3.281 -6.373 1.00 98.69 219 SER A O 1
ATOM 1643 N N . GLY A 1 220 ? -7.175 1.674 -7.556 1.00 98.06 220 GLY A N 1
ATOM 1644 C CA . GLY A 1 220 ? -8.241 2.526 -8.086 1.00 98.06 220 GLY A CA 1
ATOM 1645 C C . GLY A 1 220 ? -9.099 3.225 -7.026 1.00 98.06 220 GLY A C 1
ATOM 1646 O O . GLY A 1 220 ? -9.769 4.197 -7.356 1.00 98.06 220 GLY A O 1
ATOM 1647 N N . ALA A 1 221 ? -9.070 2.797 -5.757 1.00 98.25 221 ALA A N 1
ATOM 1648 C CA . ALA A 1 221 ? -9.710 3.511 -4.649 1.00 98.25 221 ALA A CA 1
ATOM 1649 C C . ALA A 1 221 ? -9.147 4.928 -4.427 1.00 98.25 221 ALA A C 1
ATOM 1651 O O . ALA A 1 221 ? -9.860 5.782 -3.897 1.00 98.25 221 ALA A O 1
ATOM 1652 N N . HIS A 1 222 ? -7.919 5.195 -4.883 1.00 98.44 222 HIS A N 1
ATOM 1653 C CA . HIS A 1 222 ? -7.281 6.515 -4.878 1.00 98.44 222 HIS A CA 1
ATOM 1654 C C . HIS A 1 222 ? -7.960 7.546 -5.800 1.00 98.44 222 HIS A C 1
ATOM 1656 O O . HIS A 1 222 ? -7.605 8.719 -5.759 1.00 98.44 222 HIS A O 1
ATOM 1662 N N . THR A 1 223 ? -8.995 7.160 -6.559 1.00 98.19 223 THR A N 1
ATOM 1663 C CA . THR A 1 223 ? -9.884 8.102 -7.271 1.00 98.19 223 THR A CA 1
ATOM 1664 C C . THR A 1 223 ? -10.621 9.079 -6.338 1.00 98.19 223 THR A C 1
ATOM 1666 O O . THR A 1 223 ? -11.131 10.105 -6.776 1.00 98.19 223 THR A O 1
ATOM 1669 N N . ILE A 1 224 ? -10.681 8.790 -5.030 1.00 97.06 224 ILE A N 1
ATOM 1670 C CA . ILE A 1 224 ? -11.194 9.715 -4.015 1.00 97.06 224 ILE A CA 1
ATOM 1671 C C . ILE A 1 224 ? -10.215 9.874 -2.853 1.00 97.06 224 ILE A C 1
ATOM 1673 O O . ILE A 1 224 ? -9.554 8.925 -2.437 1.00 97.06 224 ILE A O 1
ATOM 1677 N N . GLY A 1 225 ? -10.220 11.056 -2.239 1.00 93.94 225 GLY A N 1
ATOM 1678 C CA . GLY A 1 225 ? -9.515 11.317 -0.985 1.00 93.94 225 GLY A CA 1
ATOM 1679 C C . GLY A 1 225 ? -8.369 12.313 -1.102 1.00 93.94 225 GLY A C 1
ATOM 1680 O O . GLY A 1 225 ? -8.167 12.960 -2.128 1.00 93.94 225 GLY A O 1
ATOM 1681 N N . ILE A 1 226 ? -7.654 12.464 0.011 1.00 92.94 226 ILE A N 1
ATOM 1682 C CA . ILE A 1 226 ? -6.573 13.433 0.184 1.00 92.94 226 ILE A CA 1
ATOM 1683 C C . ILE A 1 226 ? -5.327 12.748 0.741 1.00 92.94 226 ILE A C 1
ATOM 1685 O O . ILE A 1 226 ? -5.430 11.720 1.411 1.00 92.94 226 ILE A O 1
ATOM 1689 N N . ALA A 1 227 ? -4.173 13.360 0.511 1.00 93.31 227 ALA A N 1
ATOM 1690 C CA . ALA A 1 227 ? -2.878 12.924 1.005 1.00 93.31 227 ALA A CA 1
ATOM 1691 C C . ALA A 1 227 ? -2.106 14.089 1.623 1.00 93.31 227 ALA A C 1
ATOM 1693 O O . ALA A 1 227 ? -2.220 15.228 1.163 1.00 93.31 227 ALA A O 1
ATOM 1694 N N . HIS A 1 228 ? -1.297 13.796 2.639 1.00 92.94 228 HIS A N 1
ATOM 1695 C CA . HIS A 1 228 ? -0.331 14.742 3.197 1.00 92.94 228 HIS A CA 1
ATOM 1696 C C . HIS A 1 228 ? 0.920 14.818 2.319 1.00 92.94 228 HIS A C 1
ATOM 1698 O O . HIS A 1 228 ? 1.299 13.814 1.715 1.00 92.94 228 HIS A O 1
ATOM 1704 N N . CYS A 1 229 ? 1.586 15.980 2.289 1.00 94.69 229 CYS A N 1
ATOM 1705 C CA . CYS A 1 229 ? 2.846 16.146 1.550 1.00 94.69 229 CYS A CA 1
ATOM 1706 C C . CYS A 1 229 ? 3.892 15.086 1.924 1.00 94.69 229 CYS A C 1
ATOM 1708 O O . CYS A 1 229 ? 4.550 14.556 1.036 1.00 94.69 229 CYS A O 1
ATOM 1710 N N . SER A 1 230 ? 3.960 14.686 3.198 1.00 91.44 230 SER A N 1
ATOM 1711 C CA . SER A 1 230 ? 4.872 13.640 3.684 1.00 91.44 230 SER A CA 1
ATOM 1712 C C . SER A 1 230 ? 4.738 12.290 2.969 1.00 91.44 230 SER A C 1
ATOM 1714 O O . SER A 1 230 ? 5.644 11.471 3.032 1.00 91.44 230 SER A O 1
ATOM 1716 N N . SER A 1 231 ? 3.622 12.029 2.282 1.00 91.50 231 SER A N 1
ATOM 1717 C CA . SER A 1 231 ? 3.411 10.786 1.527 1.00 91.50 231 SER A CA 1
ATOM 1718 C C . SER A 1 231 ? 3.991 10.816 0.106 1.00 91.50 231 SER A C 1
ATOM 1720 O O . SER A 1 231 ? 4.023 9.775 -0.547 1.00 91.50 231 SER A O 1
ATOM 1722 N N . PHE A 1 232 ? 4.401 11.982 -0.407 1.00 95.06 232 PHE A N 1
ATOM 1723 C CA . PHE A 1 232 ? 4.880 12.138 -1.789 1.00 95.06 232 PHE A CA 1
ATOM 1724 C C . PHE A 1 232 ? 5.997 13.178 -1.975 1.00 95.06 232 PHE A C 1
ATOM 1726 O O . PHE A 1 232 ? 6.455 13.374 -3.099 1.00 95.06 232 PHE A O 1
ATOM 1733 N N . GLU A 1 233 ? 6.455 13.856 -0.920 1.00 94.94 233 GLU A N 1
ATOM 1734 C CA . GLU A 1 233 ? 7.483 14.901 -1.019 1.00 94.94 233 GLU A CA 1
ATOM 1735 C C . GLU A 1 233 ? 8.844 14.391 -1.518 1.00 94.94 233 GLU A C 1
ATOM 1737 O O . GLU A 1 233 ? 9.552 15.148 -2.185 1.00 94.94 233 GLU A O 1
ATOM 1742 N N . ASP A 1 234 ? 9.143 13.099 -1.345 1.00 94.31 234 ASP A N 1
ATOM 1743 C CA . ASP A 1 234 ? 10.309 12.416 -1.937 1.00 94.31 234 ASP A CA 1
ATOM 1744 C C . ASP A 1 234 ? 10.299 12.426 -3.474 1.00 94.31 234 ASP A C 1
ATOM 1746 O O . ASP A 1 234 ? 11.325 12.224 -4.122 1.00 94.31 234 ASP A O 1
ATOM 1750 N N . ARG A 1 235 ? 9.136 12.676 -4.090 1.00 96.69 235 ARG A N 1
ATOM 1751 C CA . ARG A 1 235 ? 9.013 12.851 -5.545 1.00 96.69 235 ARG A CA 1
ATOM 1752 C C . ARG A 1 235 ? 9.278 14.282 -6.002 1.00 96.69 235 ARG A C 1
ATOM 1754 O O . ARG A 1 235 ? 9.366 14.528 -7.204 1.00 96.69 235 ARG A O 1
ATOM 1761 N N . LEU A 1 236 ? 9.374 15.232 -5.074 1.00 96.75 236 LEU A N 1
ATOM 1762 C CA . LEU A 1 236 ? 9.613 16.650 -5.346 1.00 96.75 236 LEU A CA 1
ATOM 1763 C C . LEU A 1 236 ? 11.030 17.073 -4.947 1.00 96.75 236 LEU A C 1
ATOM 1765 O O . LEU A 1 236 ? 11.619 17.931 -5.610 1.00 96.75 236 LEU A O 1
ATOM 1769 N N . PHE A 1 237 ? 11.575 16.492 -3.877 1.00 94.69 237 PHE A N 1
ATOM 1770 C CA . PHE A 1 237 ? 12.835 16.910 -3.269 1.00 94.69 237 PHE A CA 1
ATOM 1771 C C . PHE A 1 237 ? 13.767 15.719 -2.982 1.00 94.69 237 PHE A C 1
ATOM 1773 O O . PHE A 1 237 ? 13.289 14.627 -2.704 1.00 94.69 237 PHE A O 1
ATOM 1780 N N . PRO A 1 238 ? 15.102 15.917 -3.011 1.00 92.62 238 PRO A N 1
ATOM 1781 C CA . PRO A 1 238 ? 15.799 17.120 -3.485 1.00 92.62 238 PRO A CA 1
ATOM 1782 C C . PRO A 1 238 ? 15.755 17.259 -5.013 1.00 92.62 238 PRO A C 1
ATOM 1784 O O . PRO A 1 238 ? 16.026 18.331 -5.546 1.00 92.62 238 PRO A O 1
ATOM 1787 N N . THR A 1 239 ? 15.429 16.175 -5.716 1.00 92.06 239 THR A N 1
ATOM 1788 C CA . THR A 1 239 ? 15.307 16.134 -7.173 1.00 92.06 239 THR A CA 1
ATOM 1789 C C . THR A 1 239 ? 13.908 15.662 -7.528 1.00 92.06 239 THR A C 1
ATOM 1791 O O . THR A 1 239 ? 13.459 14.650 -7.002 1.00 92.06 239 THR A O 1
ATOM 1794 N N . GLN A 1 240 ? 13.242 16.378 -8.434 1.00 95.19 240 GLN A N 1
ATOM 1795 C CA . GLN A 1 240 ? 11.942 15.966 -8.948 1.00 95.19 240 GLN A CA 1
ATOM 1796 C C . GLN A 1 240 ? 12.037 14.587 -9.615 1.00 95.19 240 GLN A C 1
ATOM 1798 O O . GLN A 1 240 ? 12.907 14.353 -10.461 1.00 95.19 240 GLN A O 1
ATOM 1803 N N . ASP A 1 241 ? 11.109 13.699 -9.277 1.00 95.44 241 ASP A N 1
ATOM 1804 C CA . ASP A 1 241 ? 10.934 12.410 -9.933 1.00 95.44 241 ASP A CA 1
ATOM 1805 C C . ASP A 1 241 ? 10.680 12.602 -11.439 1.00 95.44 241 ASP A C 1
ATOM 1807 O O . ASP A 1 241 ? 9.757 13.297 -11.865 1.00 95.44 241 ASP A O 1
ATOM 1811 N N . SER A 1 242 ? 11.503 11.951 -12.262 1.00 95.88 242 SER A N 1
ATOM 1812 C CA . SER A 1 242 ? 11.429 12.017 -13.727 1.00 95.88 242 SER A CA 1
ATOM 1813 C C . SER A 1 242 ? 10.155 11.410 -14.333 1.00 95.88 242 SER A C 1
ATOM 1815 O O . SER A 1 242 ? 9.852 11.644 -15.509 1.00 95.88 242 SER A O 1
ATOM 1817 N N . THR A 1 243 ? 9.423 10.604 -13.561 1.00 93.31 243 THR A N 1
ATOM 1818 C CA . THR A 1 243 ? 8.143 10.014 -13.975 1.00 93.31 243 THR A CA 1
ATOM 1819 C C . THR A 1 243 ? 6.963 10.952 -13.740 1.00 93.31 243 THR A C 1
ATOM 1821 O O . THR A 1 243 ? 5.909 10.708 -14.316 1.00 93.31 243 THR A O 1
ATOM 1824 N N . LEU A 1 244 ? 7.132 12.022 -12.955 1.00 93.69 244 LEU A N 1
ATOM 1825 C CA . LEU A 1 244 ? 6.092 12.999 -12.633 1.00 93.69 244 LEU A CA 1
ATOM 1826 C C . LEU A 1 244 ? 5.961 14.051 -13.744 1.00 93.69 244 LEU A C 1
ATOM 1828 O O . LEU A 1 244 ? 6.964 14.617 -14.190 1.00 93.69 244 LEU A O 1
ATOM 1832 N N . ASP A 1 245 ? 4.732 14.335 -14.183 1.00 96.88 245 ASP A N 1
ATOM 1833 C CA . ASP A 1 245 ? 4.478 15.395 -15.161 1.00 96.88 245 ASP A CA 1
ATOM 1834 C C . ASP A 1 245 ? 5.001 16.755 -14.645 1.00 96.88 245 ASP A C 1
ATOM 1836 O O . ASP A 1 245 ? 4.678 17.146 -13.519 1.00 96.88 245 ASP A O 1
ATOM 1840 N N . PRO A 1 246 ? 5.793 17.508 -15.435 1.00 94.50 246 PRO A N 1
ATOM 1841 C CA . PRO A 1 246 ? 6.377 18.767 -14.977 1.00 94.50 246 PRO A CA 1
ATOM 1842 C C . PRO A 1 246 ? 5.353 19.835 -14.572 1.00 94.50 246 PRO A C 1
ATOM 1844 O O . PRO A 1 246 ? 5.589 20.569 -13.616 1.00 94.50 246 PRO A O 1
ATOM 1847 N N . ILE A 1 247 ? 4.208 19.924 -15.260 1.00 92.06 247 ILE A N 1
ATOM 1848 C CA . ILE A 1 247 ? 3.163 20.914 -14.944 1.00 92.06 247 ILE A CA 1
ATOM 1849 C C . ILE A 1 247 ? 2.451 20.513 -13.653 1.00 92.06 247 ILE A C 1
ATOM 1851 O O . ILE A 1 247 ? 2.077 21.363 -12.839 1.00 92.06 247 ILE A O 1
ATOM 1855 N N . PHE A 1 248 ? 2.249 19.216 -13.448 1.00 95.69 248 PHE A N 1
ATOM 1856 C CA . PHE A 1 248 ? 1.704 18.727 -12.195 1.00 95.69 248 PHE A CA 1
ATOM 1857 C C . PHE A 1 248 ? 2.675 18.935 -11.027 1.00 95.69 248 PHE A C 1
ATOM 1859 O O . PHE A 1 248 ? 2.256 19.431 -9.979 1.00 95.69 248 PHE A O 1
ATOM 1866 N N . ALA A 1 249 ? 3.970 18.683 -11.227 1.00 96.75 249 ALA A N 1
ATOM 1867 C CA . ALA A 1 249 ? 5.005 18.960 -10.236 1.00 96.75 249 ALA A CA 1
ATOM 1868 C C . ALA A 1 249 ? 5.024 20.439 -9.811 1.00 96.75 249 ALA A C 1
ATOM 1870 O O . ALA A 1 249 ? 5.077 20.723 -8.617 1.00 96.75 249 ALA A O 1
ATOM 1871 N N . GLU A 1 250 ? 4.874 21.389 -10.744 1.00 95.06 250 GLU A N 1
ATOM 1872 C CA . GLU A 1 250 ? 4.751 22.822 -10.420 1.00 95.06 250 GLU A CA 1
ATOM 1873 C C . GLU A 1 250 ? 3.591 23.112 -9.451 1.00 95.06 250 GLU A C 1
ATOM 1875 O O . GLU A 1 250 ? 3.746 23.889 -8.506 1.00 95.06 250 GLU A O 1
ATOM 1880 N N . LYS A 1 251 ? 2.434 22.461 -9.631 1.00 94.56 251 LYS A N 1
ATOM 1881 C CA . LYS A 1 251 ? 1.290 22.598 -8.708 1.00 94.56 251 LYS A CA 1
ATOM 1882 C C . LYS A 1 251 ? 1.588 21.979 -7.342 1.00 94.56 251 LYS A C 1
ATOM 1884 O O . LYS A 1 251 ? 1.183 22.531 -6.314 1.00 94.56 251 LYS A O 1
ATOM 1889 N N . LEU A 1 252 ? 2.290 20.849 -7.323 1.00 97.38 252 LEU A N 1
ATOM 1890 C CA . LEU A 1 252 ? 2.685 20.193 -6.082 1.00 97.38 252 LEU A CA 1
ATOM 1891 C C . LEU A 1 252 ? 3.719 21.020 -5.310 1.00 97.38 252 LEU A C 1
ATOM 1893 O O . LEU A 1 252 ? 3.562 21.147 -4.102 1.00 97.38 252 LEU A O 1
ATOM 1897 N N . TYR A 1 253 ? 4.666 21.695 -5.970 1.00 97.44 253 TYR A N 1
ATOM 1898 C CA . TYR A 1 253 ? 5.585 22.636 -5.312 1.00 97.44 253 TYR A CA 1
ATOM 1899 C C . TYR A 1 253 ? 4.868 23.829 -4.663 1.00 97.44 253 TYR A C 1
ATOM 1901 O O . TYR A 1 253 ? 5.305 24.320 -3.626 1.00 97.44 253 TYR A O 1
ATOM 1909 N N . LEU A 1 254 ? 3.747 24.296 -5.224 1.00 96.69 254 LEU A N 1
ATOM 1910 C CA . LEU A 1 254 ? 2.935 25.337 -4.575 1.00 96.69 254 LEU A CA 1
ATOM 1911 C C . LEU A 1 254 ? 2.222 24.821 -3.319 1.00 96.69 254 LEU A C 1
ATOM 1913 O O . LEU A 1 254 ? 1.993 25.581 -2.380 1.00 96.69 254 LEU A O 1
ATOM 1917 N N . THR A 1 255 ? 1.860 23.539 -3.313 1.00 96.00 255 THR A N 1
ATOM 1918 C CA . THR A 1 255 ? 1.178 22.896 -2.184 1.00 96.00 255 THR A CA 1
ATOM 1919 C C . THR A 1 255 ? 2.165 22.503 -1.086 1.00 96.00 255 THR A C 1
ATOM 1921 O O . THR A 1 255 ? 1.886 22.718 0.093 1.00 96.00 255 THR A O 1
ATOM 1924 N N . CYS A 1 256 ? 3.314 21.960 -1.483 1.00 96.75 256 CYS A N 1
ATOM 1925 C CA . CYS A 1 256 ? 4.373 21.404 -0.653 1.00 96.75 256 CYS A CA 1
ATOM 1926 C C . CYS A 1 256 ? 5.693 22.118 -1.004 1.00 96.75 256 CYS A C 1
ATOM 1928 O O . CYS A 1 256 ? 6.517 21.574 -1.741 1.00 96.75 256 CYS A O 1
ATOM 1930 N N . PRO A 1 257 ? 5.892 23.366 -0.540 1.00 94.94 257 PRO A N 1
ATOM 1931 C CA . PRO A 1 257 ? 7.033 24.195 -0.943 1.00 94.94 257 PRO A CA 1
ATOM 1932 C C . PRO A 1 257 ? 8.382 23.722 -0.387 1.00 94.94 257 PRO A C 1
ATOM 1934 O O . PRO A 1 257 ? 9.423 24.182 -0.851 1.00 94.94 257 PRO A O 1
ATOM 1937 N N . ALA A 1 258 ? 8.372 22.835 0.608 1.00 92.62 258 ALA A N 1
ATOM 1938 C CA . ALA A 1 258 ? 9.558 22.241 1.215 1.00 92.62 258 ALA A CA 1
ATOM 1939 C C . ALA A 1 258 ? 9.234 20.855 1.801 1.00 92.62 258 ALA A C 1
ATOM 1941 O O . ALA A 1 258 ? 8.060 20.537 2.014 1.00 92.62 258 ALA A O 1
ATOM 1942 N N . LEU A 1 259 ? 10.277 20.076 2.110 1.00 89.75 259 LEU A N 1
ATOM 1943 C CA . LEU A 1 259 ? 10.169 18.858 2.923 1.00 89.75 259 LEU A CA 1
ATOM 1944 C C . LEU A 1 259 ? 9.455 19.146 4.255 1.00 89.75 259 LEU A C 1
ATOM 1946 O O . LEU A 1 259 ? 9.599 20.237 4.819 1.00 89.75 259 LEU A O 1
ATOM 1950 N N . ASN A 1 260 ? 8.717 18.163 4.766 1.00 87.38 260 ASN A N 1
ATOM 1951 C CA . ASN A 1 260 ? 7.892 18.230 5.973 1.00 87.38 260 ASN A CA 1
ATOM 1952 C C . ASN A 1 260 ? 6.778 19.292 5.936 1.00 87.38 260 ASN A C 1
ATOM 1954 O O . ASN A 1 260 ? 6.349 19.803 6.977 1.00 87.38 260 ASN A O 1
ATOM 1958 N N . SER A 1 261 ? 6.281 19.640 4.747 1.00 90.44 261 SER A N 1
ATOM 1959 C CA . SER A 1 261 ? 5.091 20.493 4.637 1.00 90.44 261 SER A CA 1
ATOM 1960 C C . SER A 1 261 ? 3.875 19.771 5.233 1.00 90.44 261 SER A C 1
ATOM 1962 O O . SER A 1 261 ? 3.595 18.623 4.906 1.00 90.44 261 SER A O 1
ATOM 1964 N N . THR A 1 262 ? 3.095 20.433 6.087 1.00 90.94 262 THR A N 1
ATOM 1965 C CA . THR A 1 262 ? 1.919 19.808 6.733 1.00 90.94 262 THR A CA 1
ATOM 1966 C C . THR A 1 262 ? 0.644 19.889 5.889 1.00 90.94 262 THR A C 1
ATOM 1968 O O . THR A 1 262 ? -0.419 19.420 6.304 1.00 90.94 262 THR A O 1
ATOM 1971 N N . ASN A 1 263 ? 0.743 20.479 4.696 1.00 93.25 263 ASN A N 1
ATOM 1972 C CA . ASN A 1 263 ? -0.361 20.657 3.764 1.00 93.25 263 ASN A CA 1
ATOM 1973 C C . ASN A 1 263 ? -0.879 19.311 3.231 1.00 93.25 263 ASN A C 1
ATOM 1975 O O . ASN A 1 263 ? -0.218 18.272 3.309 1.00 93.25 263 ASN A O 1
ATOM 1979 N N . THR A 1 264 ? -2.082 19.351 2.661 1.00 93.12 264 THR A N 1
ATOM 1980 C CA . THR A 1 264 ? -2.702 18.210 1.985 1.00 93.12 264 THR A CA 1
ATOM 1981 C C . THR A 1 264 ? -3.109 18.580 0.566 1.00 93.12 264 THR A C 1
ATOM 1983 O O . THR A 1 264 ? -3.376 19.746 0.271 1.00 93.12 264 THR A O 1
ATOM 1986 N N . THR A 1 265 ? -3.175 17.579 -0.305 1.00 95.31 265 THR A N 1
ATOM 1987 C CA . THR A 1 265 ? -3.742 17.689 -1.653 1.00 95.31 265 THR A CA 1
ATOM 1988 C C . THR A 1 265 ? -4.667 16.514 -1.936 1.00 95.31 265 THR A C 1
ATOM 1990 O O . THR A 1 265 ? -4.676 15.526 -1.208 1.00 95.31 265 THR A O 1
ATOM 1993 N N . VAL A 1 266 ? -5.462 16.634 -2.990 1.00 95.62 266 VAL A N 1
ATOM 1994 C CA . VAL A 1 266 ? -6.305 15.560 -3.522 1.00 95.62 266 VAL A CA 1
ATOM 1995 C C . VAL A 1 266 ? -5.443 14.506 -4.220 1.00 95.62 266 VAL A C 1
ATOM 1997 O O . VAL A 1 266 ? -4.429 14.858 -4.822 1.00 95.62 266 VAL A O 1
ATOM 2000 N N . ILE A 1 267 ? -5.835 13.233 -4.125 1.00 96.19 267 ILE A N 1
ATOM 2001 C CA . ILE A 1 267 ? -5.101 12.132 -4.772 1.00 96.19 267 ILE A CA 1
ATOM 2002 C C . ILE A 1 267 ? -5.422 12.076 -6.273 1.00 96.19 267 ILE A C 1
ATOM 2004 O O . ILE A 1 267 ? -4.510 12.029 -7.089 1.00 96.19 267 ILE A O 1
ATOM 2008 N N . ASP A 1 268 ? -6.707 12.161 -6.624 1.00 97.12 268 ASP A N 1
ATOM 2009 C CA . ASP A 1 268 ? -7.198 12.303 -8.000 1.00 97.12 268 ASP A CA 1
ATOM 2010 C C . ASP A 1 268 ? -7.416 13.783 -8.316 1.00 97.12 268 ASP A C 1
ATOM 2012 O O . ASP A 1 268 ? -8.239 14.461 -7.688 1.00 97.12 268 ASP A O 1
ATOM 2016 N N . ILE A 1 269 ? -6.667 14.303 -9.285 1.00 93.19 269 ILE A N 1
ATOM 2017 C CA . ILE A 1 269 ? -6.693 15.734 -9.616 1.00 93.19 269 ILE A CA 1
ATOM 2018 C C . ILE A 1 269 ? -7.823 16.111 -10.575 1.00 93.19 269 ILE A C 1
ATOM 2020 O O . ILE A 1 269 ? -8.119 17.300 -10.741 1.00 93.19 269 ILE A O 1
ATOM 2024 N N . ARG A 1 270 ? -8.444 15.127 -11.233 1.00 92.06 270 ARG A N 1
ATOM 2025 C CA . ARG A 1 270 ? -9.512 15.338 -12.219 1.00 92.06 270 ARG A CA 1
ATOM 2026 C C . ARG A 1 270 ? -10.869 15.369 -11.533 1.00 92.06 270 ARG A C 1
ATOM 2028 O O . ARG A 1 270 ? -11.679 16.253 -11.826 1.00 92.06 270 ARG A O 1
ATOM 2035 N N . THR A 1 271 ? -11.116 14.435 -10.619 1.00 92.38 271 THR A N 1
ATOM 2036 C CA . THR A 1 271 ? -12.410 14.248 -9.949 1.00 92.38 271 THR A CA 1
ATOM 2037 C C . THR A 1 271 ? -12.273 13.878 -8.464 1.00 92.38 271 THR A C 1
ATOM 2039 O O . THR A 1 271 ? -12.766 12.835 -8.045 1.00 92.38 271 THR A O 1
ATOM 2042 N N . PRO A 1 272 ? -11.756 14.779 -7.604 1.00 92.00 272 PRO A N 1
ATOM 2043 C CA . PRO A 1 272 ? -11.307 14.459 -6.236 1.00 92.00 272 PRO A CA 1
ATOM 2044 C C . PRO A 1 272 ? -12.280 13.730 -5.292 1.00 92.00 272 PRO A C 1
ATOM 2046 O O . PRO A 1 272 ? -11.868 13.113 -4.311 1.00 92.00 272 PRO A O 1
ATOM 2049 N N . ASN A 1 273 ? -13.588 13.878 -5.528 1.00 92.25 273 ASN A N 1
ATOM 2050 C CA . ASN A 1 273 ? -14.655 13.344 -4.676 1.00 92.25 273 ASN A CA 1
ATOM 2051 C C . ASN A 1 273 ? -15.600 12.389 -5.426 1.00 92.25 273 ASN A C 1
ATOM 2053 O O . ASN A 1 273 ? -16.637 12.012 -4.876 1.00 92.25 273 ASN A O 1
ATOM 2057 N N . THR A 1 274 ? -15.291 12.037 -6.679 1.00 94.88 274 THR A N 1
ATOM 2058 C CA . THR 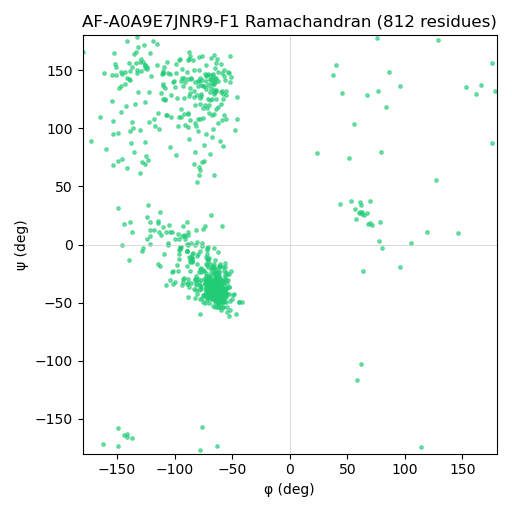A 1 274 ? -16.114 11.120 -7.480 1.00 94.88 274 THR A CA 1
ATOM 2059 C C . THR A 1 274 ? -15.373 9.809 -7.652 1.00 94.88 274 THR A C 1
ATOM 2061 O O . THR A 1 274 ? -14.252 9.801 -8.129 1.00 94.88 274 THR A O 1
ATOM 2064 N N . PHE A 1 275 ? -16.007 8.700 -7.288 1.00 98.12 275 PHE A N 1
ATOM 2065 C CA . PHE A 1 275 ? -15.440 7.381 -7.500 1.00 98.12 275 PHE A CA 1
ATOM 2066 C C . PHE A 1 275 ? -15.655 6.952 -8.947 1.00 98.12 275 PHE A C 1
ATOM 2068 O O . PHE A 1 275 ? -16.738 6.476 -9.303 1.00 98.12 275 PHE A O 1
ATOM 2075 N N . ASP A 1 276 ? -14.639 7.138 -9.784 1.00 93.56 276 ASP A N 1
ATOM 2076 C CA . ASP A 1 276 ? -14.674 6.795 -11.200 1.00 93.56 276 ASP A CA 1
ATOM 2077 C C . ASP A 1 276 ? -13.307 6.274 -11.689 1.00 93.56 276 ASP A C 1
ATOM 2079 O O . ASP A 1 276 ? -12.491 5.810 -10.900 1.00 93.56 276 ASP A O 1
ATOM 2083 N N . ASN A 1 277 ? -13.080 6.224 -13.003 1.00 94.38 277 ASN A N 1
ATOM 2084 C CA . ASN A 1 277 ? -11.820 5.719 -13.546 1.00 94.38 277 ASN A CA 1
ATOM 2085 C C . ASN A 1 277 ? -10.740 6.792 -13.775 1.00 94.38 277 ASN A C 1
ATOM 2087 O O . ASN A 1 277 ? -9.733 6.476 -14.419 1.00 94.38 277 ASN A O 1
ATOM 2091 N N . LYS A 1 278 ? -10.936 8.042 -13.329 1.00 95.31 278 LYS A N 1
ATOM 2092 C CA . LYS A 1 278 ? -10.001 9.139 -13.624 1.00 95.31 278 LYS A CA 1
ATOM 2093 C C . LYS A 1 278 ? -8.663 8.979 -12.933 1.00 95.31 278 LYS A C 1
ATOM 2095 O O . LYS A 1 278 ? -7.681 9.288 -13.590 1.00 95.31 278 LYS A O 1
ATOM 2100 N N . TYR A 1 279 ? -8.598 8.320 -11.779 1.00 98.56 279 TYR A N 1
ATOM 2101 C CA . TYR A 1 279 ? -7.337 7.833 -11.211 1.00 98.56 279 TYR A CA 1
ATOM 2102 C C . TYR A 1 279 ? -6.431 7.160 -12.258 1.00 98.56 279 TYR A C 1
ATOM 2104 O O . TYR A 1 279 ? -5.271 7.521 -12.411 1.00 98.56 279 TYR A O 1
ATOM 2112 N N . PHE A 1 280 ? -6.959 6.228 -13.059 1.00 96.25 280 PHE A N 1
ATOM 2113 C CA . PHE A 1 280 ? -6.150 5.558 -14.084 1.00 96.25 280 PHE A CA 1
ATOM 2114 C C . PHE A 1 280 ? -5.794 6.488 -15.249 1.00 96.25 280 PHE A C 1
ATOM 2116 O O . PHE A 1 280 ? -4.740 6.323 -15.860 1.00 96.25 280 PHE A O 1
ATOM 2123 N N . VAL A 1 281 ? -6.653 7.467 -15.557 1.00 87.69 281 VAL A N 1
ATOM 2124 C CA . VAL A 1 281 ? -6.356 8.519 -16.541 1.00 87.69 281 VAL A CA 1
ATOM 2125 C C . VAL A 1 281 ? -5.230 9.427 -16.033 1.00 87.69 281 VAL A C 1
ATOM 2127 O O . VAL A 1 281 ? -4.371 9.791 -16.831 1.00 87.69 281 VAL A O 1
ATOM 2130 N N . ASP A 1 282 ? -5.176 9.735 -14.735 1.00 92.19 282 ASP A N 1
ATOM 2131 C CA . ASP A 1 282 ? -4.068 10.462 -14.106 1.00 92.19 282 ASP A CA 1
ATOM 2132 C C . ASP A 1 282 ? -2.749 9.710 -14.337 1.00 92.19 282 ASP A C 1
ATOM 2134 O O . ASP A 1 282 ? -1.780 10.300 -14.818 1.00 92.19 282 ASP A O 1
ATOM 2138 N N . LEU A 1 283 ? -2.729 8.386 -14.132 1.00 97.81 283 LEU A N 1
ATOM 2139 C CA . LEU A 1 283 ? -1.519 7.577 -14.342 1.00 97.81 283 LEU A CA 1
ATOM 2140 C C . LEU A 1 283 ? -1.024 7.607 -15.797 1.00 97.81 283 LEU A C 1
ATOM 2142 O O . LEU A 1 283 ? 0.182 7.722 -16.030 1.00 97.81 283 LEU A O 1
ATOM 2146 N N . LEU A 1 284 ? -1.940 7.551 -16.779 1.00 88.19 284 LEU A N 1
ATOM 2147 C CA . LEU A 1 284 ? -1.591 7.668 -18.206 1.00 88.19 284 LEU A CA 1
ATOM 2148 C C . LEU A 1 284 ? -0.938 9.017 -18.535 1.00 88.19 284 LEU A C 1
ATOM 2150 O O . LEU A 1 284 ? -0.124 9.104 -19.456 1.00 88.19 284 LEU A O 1
ATOM 2154 N N . HIS A 1 285 ? -1.312 10.058 -17.794 1.00 87.00 285 HIS A N 1
ATOM 2155 C CA . HIS A 1 285 ? -0.822 11.421 -17.957 1.00 87.00 285 HIS A CA 1
ATOM 2156 C C . HIS A 1 285 ? 0.374 11.752 -17.061 1.00 87.00 285 HIS A C 1
ATOM 2158 O O . HIS A 1 285 ? 0.804 12.900 -17.064 1.00 87.00 285 HIS A O 1
ATOM 2164 N N . ARG A 1 286 ? 0.946 10.765 -16.353 1.00 95.81 286 ARG A N 1
ATOM 2165 C CA . ARG A 1 286 ? 2.049 10.971 -15.397 1.00 95.81 286 ARG A CA 1
ATOM 2166 C C . ARG A 1 286 ? 1.680 11.865 -14.208 1.00 95.81 286 ARG A C 1
ATOM 2168 O O . ARG A 1 286 ? 2.526 12.541 -13.624 1.00 95.81 286 ARG A O 1
ATOM 2175 N N . GLU A 1 287 ? 0.401 11.854 -13.854 1.00 97.56 287 GLU A N 1
ATOM 2176 C CA . GLU A 1 287 ? -0.199 12.657 -12.790 1.00 97.56 287 GLU A CA 1
ATOM 2177 C C . GLU A 1 287 ? -0.618 11.803 -11.579 1.00 97.56 287 GLU A C 1
ATOM 2179 O O . GLU A 1 287 ? -1.349 12.281 -10.718 1.00 97.56 287 GLU A O 1
ATOM 2184 N N . GLY A 1 288 ? -0.148 10.551 -11.476 1.00 97.75 288 GLY A N 1
ATOM 2185 C CA . GLY A 1 288 ? -0.301 9.760 -10.251 1.00 97.75 288 GLY A CA 1
ATOM 2186 C C . GLY A 1 288 ? 0.465 10.406 -9.098 1.00 97.75 288 GLY A C 1
ATOM 2187 O O . GLY A 1 288 ? 1.618 10.797 -9.286 1.00 97.75 288 GLY A O 1
ATOM 2188 N N . LEU A 1 289 ? -0.156 10.542 -7.922 1.00 98.00 289 LEU A N 1
ATOM 2189 C CA . LEU A 1 289 ? 0.420 11.292 -6.802 1.00 98.00 289 LEU A CA 1
ATOM 2190 C C . LEU A 1 289 ? 1.574 10.537 -6.126 1.00 98.00 289 LEU A C 1
ATOM 2192 O O . LEU A 1 289 ? 2.661 11.096 -5.952 1.00 98.00 289 LEU A O 1
ATOM 2196 N N . PHE A 1 290 ? 1.366 9.268 -5.777 1.00 98.19 290 PHE A N 1
ATOM 2197 C CA . PHE A 1 290 ? 2.368 8.459 -5.083 1.00 98.19 290 PHE A CA 1
ATOM 2198 C C . PHE A 1 290 ? 3.316 7.737 -6.049 1.00 98.19 290 PHE A C 1
ATOM 2200 O O . PHE A 1 290 ? 2.979 7.478 -7.207 1.00 98.19 290 PHE A O 1
ATOM 2207 N N . THR A 1 291 ? 4.494 7.341 -5.561 1.00 97.38 291 THR A N 1
ATOM 2208 C CA . THR A 1 291 ? 5.406 6.458 -6.311 1.00 97.38 291 THR A CA 1
ATOM 2209 C C . THR A 1 291 ? 4.732 5.113 -6.576 1.00 97.38 291 THR A C 1
ATOM 2211 O O . THR A 1 291 ? 4.825 4.574 -7.680 1.00 97.38 291 THR A O 1
ATOM 2214 N N . SER A 1 292 ? 3.988 4.611 -5.586 1.00 97.06 292 SER A N 1
ATOM 2215 C CA . SER A 1 292 ? 3.182 3.395 -5.691 1.00 97.06 292 SER A CA 1
ATOM 2216 C C . SER A 1 292 ? 2.063 3.496 -6.731 1.00 97.06 292 SER A C 1
ATOM 2218 O O . SER A 1 292 ? 1.720 2.477 -7.321 1.00 97.06 292 SER A O 1
ATOM 2220 N N . ASP A 1 293 ? 1.538 4.698 -7.002 1.00 98.25 293 ASP A N 1
ATOM 2221 C CA . ASP A 1 293 ? 0.527 4.941 -8.037 1.00 98.25 293 ASP A CA 1
ATOM 2222 C C . ASP A 1 293 ? 1.156 4.974 -9.428 1.00 98.25 293 ASP A C 1
ATOM 2224 O O . ASP A 1 293 ? 0.811 4.173 -10.301 1.00 98.25 293 ASP A O 1
ATOM 2228 N N . GLN A 1 294 ? 2.101 5.899 -9.643 1.00 98.25 294 GLN A N 1
ATOM 2229 C CA . GLN A 1 294 ? 2.695 6.111 -10.963 1.00 98.25 294 GLN A CA 1
ATOM 2230 C C . GLN A 1 294 ? 3.460 4.867 -11.435 1.00 98.25 294 GLN A C 1
ATOM 2232 O O . GLN A 1 294 ? 3.405 4.510 -12.616 1.00 98.25 294 GLN A O 1
ATOM 2237 N N . GLY A 1 295 ? 4.061 4.135 -10.491 1.00 96.75 295 GLY A N 1
ATOM 2238 C CA . GLY A 1 295 ? 4.710 2.858 -10.747 1.00 96.75 295 GLY A CA 1
ATOM 2239 C C . GLY A 1 295 ? 3.799 1.832 -11.427 1.00 96.75 295 GLY A C 1
ATOM 2240 O O . GLY A 1 295 ? 4.287 1.076 -12.265 1.00 96.75 295 GLY A O 1
ATOM 2241 N N . LEU A 1 296 ? 2.484 1.818 -11.155 1.00 95.94 296 LEU A N 1
ATOM 2242 C CA . LEU A 1 296 ? 1.557 0.855 -11.774 1.00 95.94 296 LEU A CA 1
ATOM 2243 C C . LEU A 1 296 ? 1.483 1.006 -13.297 1.00 95.94 296 LEU A C 1
ATOM 2245 O O . LEU A 1 296 ? 1.256 0.017 -13.998 1.00 95.94 296 LEU A O 1
ATOM 2249 N N . TYR A 1 297 ? 1.642 2.226 -13.813 1.00 95.31 297 TYR A N 1
ATOM 2250 C CA . TYR A 1 297 ? 1.669 2.474 -15.253 1.00 95.31 297 TYR A CA 1
ATOM 2251 C C . TYR A 1 297 ? 3.049 2.215 -15.868 1.00 95.31 297 TYR A C 1
ATOM 2253 O O . TYR A 1 297 ? 3.136 1.810 -17.029 1.00 95.31 297 TYR A O 1
ATOM 2261 N N . ASP A 1 298 ? 4.117 2.415 -15.098 1.00 89.81 298 ASP A N 1
ATOM 2262 C CA . ASP A 1 298 ? 5.489 2.235 -15.576 1.00 89.81 298 ASP A CA 1
ATOM 2263 C C . ASP A 1 298 ? 5.937 0.758 -15.564 1.00 89.81 298 ASP A C 1
ATOM 2265 O O . ASP A 1 298 ? 6.763 0.356 -16.388 1.00 89.81 298 ASP A O 1
ATOM 2269 N N . ASP A 1 299 ? 5.371 -0.078 -14.688 1.00 91.62 299 ASP A N 1
ATOM 2270 C CA . ASP A 1 299 ? 5.677 -1.511 -14.606 1.00 91.62 299 ASP A CA 1
ATOM 2271 C C . ASP A 1 299 ? 4.884 -2.335 -15.636 1.00 91.62 299 ASP A C 1
ATOM 2273 O O . ASP A 1 299 ? 3.653 -2.300 -15.708 1.00 91.62 299 ASP A O 1
ATOM 2277 N N . SER A 1 300 ? 5.593 -3.139 -16.434 1.00 85.06 300 SER A N 1
ATOM 2278 C CA . SER A 1 300 ? 5.007 -3.915 -17.535 1.00 85.06 300 SER A CA 1
ATOM 2279 C C . SER A 1 300 ? 3.978 -4.962 -17.093 1.00 85.06 300 SER A C 1
ATOM 2281 O O . SER A 1 300 ? 3.123 -5.344 -17.895 1.00 85.06 300 SER A O 1
ATOM 2283 N N . ARG A 1 301 ? 4.018 -5.419 -15.833 1.00 87.69 301 ARG A N 1
ATOM 2284 C CA . ARG A 1 301 ? 3.084 -6.423 -15.292 1.00 87.69 301 ARG A CA 1
ATOM 2285 C C . ARG A 1 301 ? 1.719 -5.823 -14.957 1.00 87.69 301 ARG A C 1
ATOM 2287 O O . ARG A 1 301 ? 0.712 -6.527 -15.028 1.00 87.69 301 ARG A O 1
ATOM 2294 N N . THR A 1 302 ? 1.682 -4.546 -14.582 1.00 79.94 302 THR A N 1
ATOM 2295 C CA . THR A 1 302 ? 0.477 -3.832 -14.125 1.00 79.94 302 THR A CA 1
ATOM 2296 C C . THR A 1 302 ? -0.094 -2.899 -15.189 1.00 79.94 302 THR A C 1
ATOM 2298 O O . THR A 1 302 ? -1.318 -2.748 -15.275 1.00 79.94 302 THR A O 1
ATOM 2301 N N . LYS A 1 303 ? 0.762 -2.342 -16.056 1.00 84.94 303 LYS A N 1
ATOM 2302 C CA . LYS A 1 303 ? 0.405 -1.378 -17.106 1.00 84.94 303 LYS A CA 1
ATOM 2303 C C . LYS A 1 303 ? -0.797 -1.782 -17.976 1.00 84.94 303 LYS A C 1
ATOM 2305 O O . LYS A 1 303 ? -1.656 -0.924 -18.202 1.00 84.94 303 LYS A O 1
ATOM 2310 N N . PRO A 1 304 ? -0.952 -3.046 -18.429 1.00 78.00 304 PRO A N 1
ATOM 2311 C CA . PRO A 1 304 ? -2.111 -3.429 -19.236 1.00 78.00 304 PRO A CA 1
ATOM 2312 C C . PRO A 1 304 ? -3.450 -3.226 -18.512 1.00 78.00 304 PRO A C 1
ATOM 2314 O O . PRO A 1 304 ? -4.427 -2.807 -19.131 1.00 78.00 304 PRO A O 1
ATOM 2317 N N . PHE A 1 305 ? -3.504 -3.475 -17.199 1.00 80.12 305 PHE A N 1
ATOM 2318 C CA . PHE A 1 305 ? -4.716 -3.265 -16.403 1.00 80.12 305 PHE A CA 1
ATOM 2319 C C . PHE A 1 305 ? -5.015 -1.774 -16.224 1.00 80.12 305 PHE A C 1
ATOM 2321 O O . PHE A 1 305 ? -6.167 -1.373 -16.385 1.00 80.12 305 PHE A O 1
ATOM 2328 N N . VAL A 1 306 ? -3.983 -0.951 -15.987 1.00 81.69 306 VAL A N 1
ATOM 2329 C CA . VAL A 1 306 ? -4.112 0.515 -15.901 1.00 81.69 306 VAL A CA 1
ATOM 2330 C C . VAL A 1 306 ? -4.727 1.080 -17.183 1.00 81.69 306 VAL A C 1
ATOM 2332 O O . VAL A 1 306 ? -5.713 1.812 -17.120 1.00 81.69 306 VAL A O 1
ATOM 2335 N N . ILE A 1 307 ? -4.213 0.682 -18.352 1.00 74.38 307 ILE A N 1
ATOM 2336 C CA . ILE A 1 307 ? -4.729 1.132 -19.655 1.00 74.38 307 ILE A CA 1
ATOM 2337 C C . ILE A 1 307 ? -6.193 0.714 -19.841 1.00 74.38 307 ILE A C 1
ATOM 2339 O O . ILE A 1 307 ? -7.029 1.531 -20.230 1.00 74.38 307 ILE A O 1
ATOM 2343 N N . VAL A 1 308 ? -6.533 -0.546 -19.547 1.00 75.50 308 VAL A N 1
ATOM 2344 C CA . VAL A 1 308 ? -7.911 -1.044 -19.692 1.00 75.50 308 VAL A CA 1
ATOM 2345 C C . VAL A 1 308 ? -8.877 -0.283 -18.784 1.00 75.50 308 VAL A C 1
ATOM 2347 O O . VAL A 1 308 ? -9.963 0.092 -19.229 1.00 75.50 308 VAL A O 1
ATOM 2350 N N . PHE A 1 309 ? -8.496 -0.026 -17.534 1.00 83.31 309 PHE A N 1
ATOM 2351 C CA . PHE A 1 309 ? -9.339 0.696 -16.585 1.00 83.31 309 PHE A CA 1
ATOM 2352 C C . PHE A 1 309 ? -9.472 2.183 -16.934 1.00 83.31 309 PHE A C 1
ATOM 2354 O O . PHE A 1 309 ? -10.582 2.715 -16.855 1.00 83.31 309 PHE A O 1
ATOM 2361 N N . ALA A 1 310 ? -8.412 2.827 -17.433 1.00 80.88 310 ALA A N 1
ATOM 2362 C CA . ALA A 1 310 ? -8.466 4.199 -17.944 1.00 80.88 310 ALA A CA 1
ATOM 2363 C C . ALA A 1 310 ? -9.397 4.343 -19.163 1.00 80.88 310 ALA A C 1
ATOM 2365 O O . ALA A 1 310 ? -10.133 5.324 -19.272 1.00 80.88 310 ALA A O 1
ATOM 2366 N N . LEU A 1 311 ? -9.413 3.351 -20.061 1.00 74.94 311 LEU A N 1
ATOM 2367 C CA . LEU A 1 311 ? -10.274 3.352 -21.249 1.00 74.94 311 LEU A CA 1
ATOM 2368 C C . LEU A 1 311 ? -11.722 2.941 -20.947 1.00 74.94 311 LEU A C 1
ATOM 2370 O O . LEU A 1 311 ? -12.637 3.363 -21.652 1.00 74.94 311 LEU A O 1
ATOM 2374 N N . CYS A 1 312 ? -11.948 2.101 -19.932 1.00 75.06 312 CYS A N 1
ATOM 2375 C CA . CYS A 1 312 ? -13.261 1.527 -19.661 1.00 75.06 312 CYS A CA 1
ATOM 2376 C C . CYS A 1 312 ? -13.593 1.486 -18.163 1.00 75.06 312 CYS A C 1
ATOM 2378 O O . CYS A 1 312 ? -13.291 0.524 -17.452 1.00 75.06 312 CYS A O 1
ATOM 2380 N N . GLN A 1 313 ? -14.349 2.486 -17.704 1.00 87.00 313 GLN A N 1
ATOM 2381 C CA . GLN A 1 313 ? -14.850 2.551 -16.328 1.00 87.00 313 GLN A CA 1
ATOM 2382 C C . GLN A 1 313 ? -15.700 1.337 -15.935 1.00 87.00 313 GLN A C 1
ATOM 2384 O O . GLN A 1 313 ? -15.660 0.901 -14.788 1.00 87.00 313 GLN A O 1
ATOM 2389 N N . ARG A 1 314 ? -16.448 0.750 -16.878 1.00 82.62 314 ARG A N 1
ATOM 2390 C CA . ARG A 1 314 ? -17.220 -0.471 -16.612 1.00 82.62 314 ARG A CA 1
ATOM 2391 C C . ARG A 1 314 ? -16.309 -1.626 -16.187 1.00 82.62 314 ARG A C 1
ATOM 2393 O O . ARG A 1 314 ? -16.622 -2.298 -15.208 1.00 82.62 314 ARG A O 1
ATOM 2400 N N . MET A 1 315 ? -15.184 -1.818 -16.880 1.00 76.62 315 MET A N 1
ATOM 2401 C CA . MET A 1 315 ? -14.209 -2.861 -16.542 1.00 76.62 315 MET A CA 1
ATOM 2402 C C . MET A 1 315 ? -13.557 -2.599 -15.188 1.00 76.62 315 MET A C 1
ATOM 2404 O O . MET A 1 315 ? -13.400 -3.539 -14.408 1.00 76.62 315 MET A O 1
ATOM 2408 N N . PHE A 1 316 ? -13.232 -1.339 -14.884 1.00 93.62 316 PHE A N 1
ATOM 2409 C CA . PHE A 1 316 ? -12.764 -0.958 -13.553 1.00 93.62 316 PHE A CA 1
ATOM 2410 C C . PHE A 1 316 ? -13.795 -1.326 -12.481 1.00 93.62 316 PHE A C 1
ATOM 2412 O O . PHE A 1 316 ? -13.476 -2.064 -11.558 1.00 93.62 316 PHE A O 1
ATOM 2419 N N . PHE A 1 317 ? -15.049 -0.895 -12.628 1.00 95.00 317 PHE A N 1
ATOM 2420 C CA . PHE A 1 317 ? -16.094 -1.135 -11.631 1.00 95.00 317 PHE A CA 1
ATOM 2421 C C . PHE A 1 317 ? -16.400 -2.621 -11.426 1.00 95.00 317 PHE A C 1
ATOM 2423 O O . PHE A 1 317 ? -16.558 -3.053 -10.287 1.00 95.00 317 PHE A O 1
ATOM 2430 N N . GLU A 1 318 ? -16.477 -3.416 -12.496 1.00 85.94 318 GLU A N 1
ATOM 2431 C CA . GLU A 1 318 ? -16.712 -4.861 -12.387 1.00 85.94 318 GLU A CA 1
ATOM 2432 C C . GLU A 1 318 ? -15.565 -5.572 -11.651 1.00 85.94 318 GLU A C 1
ATOM 2434 O O . GLU A 1 318 ? -15.827 -6.400 -10.776 1.00 85.94 318 GLU A O 1
ATOM 2439 N N . ASN A 1 319 ? -14.305 -5.214 -11.936 1.00 91.31 319 ASN A N 1
ATOM 2440 C CA . ASN A 1 319 ? -13.168 -5.770 -11.201 1.00 91.31 319 ASN A CA 1
ATOM 2441 C C . ASN A 1 319 ? -13.110 -5.230 -9.768 1.00 91.31 319 ASN A C 1
ATOM 2443 O O . ASN A 1 319 ? -12.850 -6.010 -8.859 1.00 91.31 319 ASN A O 1
ATOM 2447 N N . PHE A 1 320 ? -13.430 -3.954 -9.534 1.00 97.62 320 PHE A N 1
ATOM 2448 C CA . PHE A 1 320 ? -13.439 -3.358 -8.197 1.00 97.62 320 PHE A CA 1
ATOM 2449 C C . PHE A 1 320 ? -14.416 -4.073 -7.271 1.00 97.62 320 PHE A C 1
ATOM 2451 O O . PHE A 1 320 ? -14.058 -4.412 -6.148 1.00 97.62 320 PHE A O 1
ATOM 2458 N N . VAL A 1 321 ? -15.618 -4.405 -7.752 1.00 96.62 321 VAL A N 1
ATOM 2459 C CA . VAL A 1 321 ? -16.571 -5.215 -6.977 1.00 96.62 321 VAL A CA 1
ATOM 2460 C C . VAL A 1 321 ? -15.978 -6.574 -6.600 1.00 96.62 321 VAL A C 1
ATOM 2462 O O . VAL A 1 321 ? -16.109 -6.999 -5.450 1.00 96.62 321 VAL A O 1
ATOM 2465 N N . TYR A 1 322 ? -15.321 -7.251 -7.544 1.00 93.81 322 TYR A N 1
ATOM 2466 C CA . TYR A 1 322 ? -14.708 -8.554 -7.299 1.00 93.81 322 TYR A CA 1
ATOM 2467 C C . TYR A 1 322 ? -13.559 -8.458 -6.284 1.00 93.81 322 TYR A C 1
ATOM 2469 O O . TYR A 1 322 ? -13.580 -9.157 -5.270 1.00 93.81 322 TYR A O 1
ATOM 2477 N N . SER A 1 323 ? -12.590 -7.571 -6.526 1.00 94.69 323 SER A N 1
ATOM 2478 C CA . SER A 1 323 ? -11.384 -7.418 -5.708 1.00 94.69 323 SER A CA 1
ATOM 2479 C C . SER A 1 323 ? -11.692 -6.857 -4.323 1.00 94.69 323 SER A C 1
ATOM 2481 O O . SER A 1 323 ? -11.153 -7.364 -3.348 1.00 94.69 323 SER A O 1
ATOM 2483 N N . MET A 1 324 ? -12.624 -5.907 -4.194 1.00 97.38 324 MET A N 1
ATOM 2484 C CA . MET A 1 324 ? -13.051 -5.383 -2.889 1.00 97.38 324 MET A CA 1
ATOM 2485 C C . MET A 1 324 ? -13.796 -6.444 -2.068 1.00 97.38 324 MET A C 1
ATOM 2487 O O . MET A 1 324 ? -13.595 -6.558 -0.862 1.00 97.38 324 MET A O 1
ATOM 2491 N N . THR A 1 325 ? -14.615 -7.283 -2.718 1.00 96.06 325 THR A N 1
ATOM 2492 C CA . THR A 1 325 ? -15.253 -8.424 -2.037 1.00 96.06 325 THR A CA 1
ATOM 2493 C C . THR A 1 325 ? -14.228 -9.485 -1.636 1.00 96.06 325 THR A C 1
ATOM 2495 O O . THR A 1 325 ? -14.406 -10.150 -0.620 1.00 96.06 325 THR A O 1
ATOM 2498 N N . LYS A 1 326 ? -13.165 -9.674 -2.423 1.00 95.12 326 LYS A N 1
ATOM 2499 C CA . LYS A 1 326 ? -12.081 -10.610 -2.106 1.00 95.12 326 LYS A CA 1
ATOM 2500 C C . LYS A 1 326 ? -11.246 -10.102 -0.927 1.00 95.12 326 LYS A C 1
ATOM 2502 O O . LYS A 1 326 ? -11.093 -10.829 0.045 1.00 95.12 326 LYS A O 1
ATOM 2507 N N . MET A 1 327 ? -10.802 -8.847 -0.986 1.00 97.81 327 MET A N 1
ATOM 2508 C CA . MET A 1 327 ? -10.066 -8.168 0.082 1.00 97.81 327 MET A CA 1
ATOM 2509 C C . MET A 1 327 ? -10.851 -8.167 1.392 1.00 97.81 327 MET A C 1
ATOM 2511 O O . MET A 1 327 ? -10.309 -8.530 2.423 1.00 97.81 327 MET A O 1
ATOM 2515 N N . GLY A 1 328 ? -12.151 -7.860 1.349 1.00 96.38 328 GLY A N 1
ATOM 2516 C CA . GLY A 1 328 ? -13.001 -7.872 2.538 1.00 96.38 328 GLY A CA 1
ATOM 2517 C C . GLY A 1 328 ? -13.131 -9.245 3.212 1.00 96.38 328 GLY A C 1
ATOM 2518 O O . GLY A 1 328 ? -13.784 -9.340 4.243 1.00 96.38 328 GLY A O 1
ATOM 2519 N N . GLN A 1 329 ? -12.597 -10.325 2.644 1.00 97.44 329 GLN A N 1
ATOM 2520 C CA . GLN A 1 329 ? -12.672 -11.678 3.202 1.00 97.44 329 GLN A CA 1
ATOM 2521 C C . GLN A 1 329 ? -11.314 -12.210 3.685 1.00 97.44 329 GLN A C 1
ATOM 2523 O O . GLN A 1 329 ? -11.226 -13.385 4.041 1.00 97.44 329 GLN A O 1
ATOM 2528 N N . LEU A 1 330 ? -10.274 -11.371 3.706 1.00 92.19 330 LEU A N 1
ATOM 2529 C CA . LEU A 1 330 ? -8.947 -11.746 4.193 1.00 92.19 330 LEU A CA 1
ATOM 2530 C C . LEU A 1 330 ? -8.992 -12.086 5.683 1.00 92.19 330 LEU A C 1
ATOM 2532 O O . LEU A 1 330 ? -9.480 -11.290 6.484 1.00 92.19 330 LEU A O 1
ATOM 2536 N N . SER A 1 331 ? -8.506 -13.283 6.022 1.00 92.06 331 SER A N 1
ATOM 2537 C CA . SER A 1 331 ? -8.302 -13.778 7.393 1.00 92.06 331 SER A CA 1
ATOM 2538 C C . SER A 1 331 ? -9.455 -13.497 8.371 1.00 92.06 331 SER A C 1
ATOM 2540 O O . SER A 1 331 ? -9.240 -13.260 9.554 1.00 92.06 331 SER A O 1
ATOM 2542 N N . VAL A 1 332 ? -10.702 -13.530 7.886 1.00 92.44 332 VAL A N 1
ATOM 2543 C CA . VAL A 1 332 ? -11.881 -13.191 8.696 1.00 92.44 332 VAL A CA 1
ATOM 2544 C C . VAL A 1 332 ? -12.104 -14.177 9.842 1.00 92.44 332 VAL A C 1
ATOM 2546 O O . VAL A 1 332 ? -12.001 -15.394 9.678 1.00 92.44 332 VAL A O 1
ATOM 2549 N N . LEU A 1 333 ? -12.536 -13.653 10.988 1.00 91.19 333 LEU A N 1
ATOM 2550 C CA . LEU A 1 333 ? -13.036 -14.459 12.098 1.00 91.19 333 LEU A CA 1
ATOM 2551 C C . LEU A 1 333 ? -14.529 -14.738 11.900 1.00 91.19 333 LEU A C 1
ATOM 2553 O O . LEU A 1 333 ? -15.312 -13.819 11.664 1.00 91.19 333 LEU A O 1
ATOM 2557 N N . THR A 1 334 ? -14.955 -15.997 12.020 1.00 90.12 334 THR A N 1
ATOM 2558 C CA . THR A 1 334 ? -16.366 -16.393 11.857 1.00 90.12 334 THR A CA 1
ATOM 2559 C C . THR A 1 334 ? -16.833 -17.301 12.998 1.00 90.12 334 THR A C 1
ATOM 2561 O O . THR A 1 334 ? -16.051 -17.726 13.850 1.00 90.12 334 THR A O 1
ATOM 2564 N N . GLY A 1 335 ? -18.141 -17.565 13.086 1.00 89.19 335 GLY A N 1
ATOM 2565 C CA . GLY A 1 335 ? -18.702 -18.488 14.081 1.00 89.19 335 GLY A CA 1
ATOM 2566 C C . GLY A 1 335 ? -18.455 -18.049 15.530 1.00 89.19 335 GLY A C 1
ATOM 2567 O O . GLY A 1 335 ? -19.147 -17.169 16.033 1.00 89.19 335 GLY A O 1
ATOM 2568 N N . SER A 1 336 ? -17.488 -18.675 16.204 1.00 85.38 336 SER A N 1
ATOM 2569 C CA . SER A 1 336 ? -17.081 -18.365 17.584 1.00 85.38 336 SER A CA 1
ATOM 2570 C C . SER A 1 336 ? -15.623 -17.896 17.709 1.00 85.38 336 SER A C 1
ATOM 2572 O O . SER A 1 336 ? -15.097 -17.871 18.815 1.00 85.38 336 SER A O 1
ATOM 2574 N N . GLN A 1 337 ? -14.951 -17.575 16.597 1.00 82.06 337 GLN A N 1
ATOM 2575 C CA . GLN A 1 337 ? -13.506 -17.281 16.558 1.00 82.06 337 GLN A CA 1
ATOM 2576 C C . GLN A 1 337 ? -13.125 -15.859 17.013 1.00 82.06 337 GLN A C 1
ATOM 2578 O O . GLN A 1 337 ? -11.948 -15.573 17.174 1.00 82.06 337 GLN A O 1
ATOM 2583 N N . GLY A 1 338 ? -14.104 -14.982 17.227 1.00 90.00 338 GLY A N 1
ATOM 2584 C CA . GLY A 1 338 ? -13.910 -13.603 17.692 1.00 90.00 338 GLY A CA 1
ATOM 2585 C C . GLY A 1 338 ? -15.094 -13.131 18.533 1.00 90.00 338 GLY A C 1
ATOM 2586 O O . GLY A 1 338 ? -15.883 -13.963 19.002 1.00 90.00 338 GLY A O 1
ATOM 2587 N N . ASP A 1 339 ? -15.301 -11.822 18.654 1.00 86.31 339 ASP A N 1
ATOM 2588 C CA . ASP A 1 339 ? -16.412 -11.239 19.417 1.00 86.31 339 ASP A CA 1
ATOM 2589 C C . ASP A 1 339 ? -17.391 -10.390 18.581 1.00 86.31 339 ASP A C 1
ATOM 2591 O O . ASP A 1 339 ? -17.216 -10.206 17.381 1.00 86.31 339 ASP A O 1
ATOM 2595 N N . ILE A 1 340 ? -18.468 -9.920 19.211 1.00 90.75 340 ILE A N 1
ATOM 2596 C CA . ILE A 1 340 ? -19.303 -8.810 18.746 1.00 90.75 340 ILE A CA 1
ATOM 2597 C C . ILE A 1 340 ? -19.133 -7.675 19.758 1.00 90.75 340 ILE A C 1
ATOM 2599 O O . ILE A 1 340 ? -19.727 -7.702 20.844 1.00 90.75 340 ILE A O 1
ATOM 2603 N N . ARG A 1 341 ? -18.287 -6.694 19.442 1.00 88.81 341 ARG A N 1
ATOM 2604 C CA . ARG A 1 341 ? -17.929 -5.620 20.376 1.00 88.81 341 ARG A CA 1
ATOM 2605 C C . ARG A 1 341 ? -19.099 -4.679 20.662 1.00 88.81 341 ARG A C 1
ATOM 2607 O O . ARG A 1 341 ? -19.796 -4.197 19.767 1.00 88.81 341 ARG A O 1
ATOM 2614 N N . ARG A 1 342 ? -19.281 -4.359 21.947 1.00 84.44 342 ARG A N 1
ATOM 2615 C CA . ARG A 1 342 ? -20.232 -3.325 22.409 1.00 84.44 342 ARG A CA 1
ATOM 2616 C C . ARG A 1 342 ? -19.687 -1.906 22.276 1.00 84.44 342 ARG A C 1
ATOM 2618 O O . ARG A 1 342 ? -20.467 -0.964 22.345 1.00 84.44 342 ARG A O 1
ATOM 2625 N N . ASN A 1 343 ? -18.380 -1.781 22.117 1.00 84.94 343 ASN A N 1
ATOM 2626 C CA . ASN A 1 343 ? -17.661 -0.554 21.827 1.00 84.94 343 ASN A CA 1
ATOM 2627 C C . ASN A 1 343 ? -16.546 -0.940 20.855 1.00 84.94 343 ASN A C 1
ATOM 2629 O O . ASN A 1 343 ? -15.716 -1.771 21.213 1.00 84.94 343 ASN A O 1
ATOM 2633 N N . CYS A 1 344 ? -16.523 -0.386 19.642 1.00 89.56 344 CYS A N 1
ATOM 2634 C CA . CYS A 1 344 ? -15.517 -0.779 18.653 1.00 89.56 344 CYS A CA 1
ATOM 2635 C C . CYS A 1 344 ? -14.093 -0.449 19.102 1.00 89.56 344 CYS A C 1
ATOM 2637 O O . CYS A 1 344 ? -13.159 -1.157 18.735 1.00 89.56 344 CYS A O 1
ATOM 2639 N N . SER A 1 345 ? -13.946 0.543 19.973 1.00 87.19 345 SER A N 1
ATOM 2640 C CA . SER A 1 345 ? -12.655 0.974 20.495 1.00 87.19 345 SER A CA 1
ATOM 2641 C C . SER A 1 345 ? -12.132 0.135 21.664 1.00 87.19 345 SER A C 1
ATOM 2643 O O . SER A 1 345 ? -11.031 0.386 22.143 1.00 87.19 345 SER A O 1
ATOM 2645 N N . ALA A 1 346 ? -12.862 -0.892 22.119 1.00 82.81 346 ALA A N 1
ATOM 2646 C CA . ALA A 1 346 ? -12.429 -1.737 23.231 1.00 82.81 346 ALA A CA 1
ATOM 2647 C C . ALA A 1 346 ? -12.809 -3.213 23.055 1.00 82.81 346 ALA A C 1
ATOM 2649 O O . ALA A 1 346 ? -13.865 -3.552 22.522 1.00 82.81 346 ALA A O 1
ATOM 2650 N N . LEU A 1 347 ? -11.972 -4.108 23.584 1.00 80.69 347 LEU A N 1
ATOM 2651 C CA . LEU A 1 347 ? -12.339 -5.512 23.746 1.00 80.69 347 LEU A CA 1
ATOM 2652 C C . LEU A 1 347 ? -13.514 -5.628 24.728 1.00 80.69 347 LEU A C 1
ATOM 2654 O O . LEU A 1 347 ? -13.581 -4.909 25.729 1.00 80.69 347 LEU A O 1
ATOM 2658 N N . ASN A 1 348 ? -14.438 -6.558 24.475 1.00 71.50 348 ASN A N 1
ATOM 2659 C CA . ASN A 1 348 ? -15.455 -6.870 25.472 1.00 71.50 348 ASN A CA 1
ATOM 2660 C C . ASN A 1 348 ? -14.769 -7.507 26.689 1.00 71.50 348 ASN A C 1
ATOM 2662 O O . ASN A 1 348 ? -13.996 -8.458 26.567 1.00 71.50 348 ASN A O 1
ATOM 2666 N N . SER A 1 349 ? -15.079 -7.015 27.884 1.00 61.22 349 SER A N 1
ATOM 2667 C CA . SER A 1 349 ? -14.586 -7.625 29.111 1.00 61.22 349 SER A CA 1
ATOM 2668 C C . SER A 1 349 ? -15.267 -8.976 29.325 1.00 61.22 349 SER A C 1
ATOM 2670 O O . SER A 1 349 ? -16.469 -9.065 29.578 1.00 61.22 349 SER A O 1
ATOM 2672 N N . ASN A 1 350 ? -14.487 -10.054 29.244 1.00 41.09 350 ASN A N 1
ATOM 2673 C CA . ASN A 1 350 ? -14.952 -11.404 29.539 1.00 41.09 350 ASN A CA 1
ATOM 2674 C C . ASN A 1 350 ? -14.994 -11.621 31.063 1.00 41.09 350 ASN A C 1
ATOM 2676 O O . ASN A 1 350 ? -14.317 -12.485 31.610 1.00 41.09 350 ASN A O 1
ATOM 2680 N N . LEU A 1 351 ? -15.777 -10.809 31.779 1.00 37.12 351 LEU A N 1
ATOM 2681 C CA . LEU A 1 351 ? -16.054 -11.024 33.199 1.00 37.12 351 LEU A CA 1
ATOM 2682 C C . LEU A 1 351 ? -17.194 -12.038 33.343 1.00 37.12 351 LEU A C 1
ATOM 2684 O O . LEU A 1 351 ? -18.305 -11.744 33.782 1.00 37.12 351 LEU A O 1
ATOM 2688 N N . SER A 1 352 ? -16.871 -13.280 32.985 1.00 29.83 352 SER A N 1
ATOM 2689 C CA . SER A 1 352 ? -17.367 -14.431 33.728 1.00 29.83 352 SER A CA 1
ATOM 2690 C C . SER A 1 352 ? -16.873 -14.256 35.162 1.00 29.83 352 SER A C 1
ATOM 2692 O O . SER A 1 352 ? -15.682 -14.381 35.433 1.00 29.83 352 SER A O 1
ATOM 2694 N N . TRP A 1 353 ? -17.787 -13.919 36.064 1.00 32.16 353 TRP A N 1
ATOM 2695 C CA . TRP A 1 353 ? -17.583 -13.859 37.505 1.00 32.16 353 TRP A CA 1
ATOM 2696 C C . TRP A 1 353 ? -17.120 -15.228 38.027 1.00 32.16 353 TRP A C 1
ATOM 2698 O O . TRP A 1 353 ? -17.886 -16.052 38.491 1.00 32.16 353 TRP A O 1
ATOM 2708 N N . TYR A 1 354 ? -15.831 -15.491 37.963 1.00 27.05 354 TYR A N 1
ATOM 2709 C CA . TYR A 1 354 ? -15.190 -16.455 38.832 1.00 27.05 354 TYR A CA 1
ATOM 2710 C C . TYR A 1 354 ? -13.883 -15.797 39.233 1.00 27.05 354 TYR A C 1
ATOM 2712 O O . TYR A 1 354 ? -12.861 -15.963 38.576 1.00 27.05 354 TYR A O 1
ATOM 2720 N N . ALA A 1 355 ? -13.940 -15.007 40.308 1.00 31.31 355 ALA A N 1
ATOM 2721 C CA . ALA A 1 355 ? -12.776 -14.848 41.160 1.00 31.31 355 ALA A CA 1
ATOM 2722 C C . ALA A 1 355 ? -12.457 -16.252 41.690 1.00 31.31 355 ALA A C 1
ATOM 2724 O O . ALA A 1 355 ? -13.029 -16.725 42.669 1.00 31.31 355 ALA A O 1
ATOM 2725 N N . VAL A 1 356 ? -11.644 -16.973 40.929 1.00 28.41 356 VAL A N 1
ATOM 2726 C CA . VAL A 1 356 ? -10.789 -18.008 41.474 1.00 28.41 356 VAL A CA 1
ATOM 2727 C C . VAL A 1 356 ? -9.421 -17.360 41.481 1.00 28.41 356 VAL A C 1
ATOM 2729 O O . VAL A 1 356 ? -8.622 -17.541 40.566 1.00 28.41 356 VAL A O 1
ATOM 2732 N N . ASP A 1 357 ? -9.160 -16.594 42.535 1.00 39.47 357 ASP A N 1
ATOM 2733 C CA . ASP A 1 357 ? -7.817 -16.604 43.098 1.00 39.47 357 ASP A CA 1
ATOM 2734 C C . ASP A 1 357 ? -7.480 -18.085 43.310 1.00 39.47 357 ASP A C 1
ATOM 2736 O O . ASP A 1 357 ? -8.380 -18.874 43.635 1.00 39.47 357 ASP A O 1
ATOM 2740 N N . GLY A 1 358 ? -6.227 -18.494 43.115 1.00 41.66 358 GLY A N 1
ATOM 2741 C CA . GLY A 1 358 ? -5.760 -19.886 43.241 1.00 41.66 358 GLY A CA 1
ATOM 2742 C C . GLY A 1 358 ? -5.979 -20.550 44.617 1.00 41.66 358 GLY A C 1
ATOM 2743 O O . GLY A 1 358 ? -5.395 -21.594 44.897 1.00 41.66 358 GLY A O 1
ATOM 2744 N N . ASP A 1 359 ? -6.836 -19.961 45.449 1.00 38.66 359 ASP A N 1
ATOM 2745 C CA . ASP A 1 359 ? -7.009 -20.112 46.881 1.00 38.66 359 ASP A CA 1
ATOM 2746 C C . ASP A 1 359 ? -8.509 -20.126 47.278 1.00 38.66 359 ASP A C 1
ATOM 2748 O O . ASP A 1 359 ? -8.839 -20.524 48.392 1.00 38.66 359 ASP A O 1
ATOM 2752 N N . GLY A 1 360 ? -9.441 -19.745 46.387 1.00 34.75 360 GLY A N 1
ATOM 2753 C CA . GLY A 1 360 ? -10.887 -19.896 46.620 1.00 34.75 360 GLY A CA 1
ATOM 2754 C C . GLY A 1 360 ? -11.508 -18.994 47.699 1.00 34.75 360 GLY A C 1
ATOM 2755 O O . GLY A 1 360 ? -12.421 -19.444 48.398 1.00 34.75 360 GLY A O 1
ATOM 2756 N N . HIS A 1 361 ? -11.068 -17.739 47.826 1.00 35.69 361 HIS A N 1
ATOM 2757 C CA . HIS A 1 361 ? -11.700 -16.747 48.704 1.00 35.69 361 HIS A CA 1
ATOM 2758 C C . HIS A 1 361 ? -12.433 -15.638 47.928 1.00 35.69 361 HIS A C 1
ATOM 2760 O O . HIS A 1 361 ? -12.179 -15.387 46.755 1.00 35.69 361 HIS A O 1
ATOM 2766 N N . ASP A 1 362 ? -13.450 -15.072 48.573 1.00 40.56 362 ASP A N 1
ATOM 2767 C CA . ASP A 1 362 ? -14.415 -14.115 48.043 1.00 40.56 362 ASP A CA 1
ATOM 2768 C C . ASP A 1 362 ? -13.770 -12.772 47.673 1.00 40.56 362 ASP A C 1
ATOM 2770 O O . ASP A 1 362 ? -12.949 -12.247 48.413 1.00 40.56 362 ASP A O 1
ATOM 2774 N N . GLY A 1 363 ? -14.172 -12.211 46.524 1.00 49.09 363 GLY A N 1
ATOM 2775 C CA . GLY A 1 363 ? -13.596 -11.025 45.869 1.00 49.09 363 GLY A CA 1
ATOM 2776 C C . GLY A 1 363 ? -13.746 -9.692 46.611 1.00 49.09 363 GLY A C 1
ATOM 2777 O O . GLY A 1 363 ? -14.314 -8.733 46.087 1.00 49.09 363 GLY A O 1
ATOM 2778 N N . LYS A 1 364 ? -13.214 -9.612 47.824 1.00 52.00 364 LYS A N 1
ATOM 2779 C CA . LYS A 1 364 ? -12.817 -8.368 48.477 1.00 52.00 364 LYS A CA 1
ATOM 2780 C C . LYS A 1 364 ? -11.299 -8.356 48.481 1.00 52.00 364 LYS A C 1
ATOM 2782 O O . LYS A 1 364 ? -10.708 -9.303 48.983 1.00 52.00 364 LYS A O 1
ATOM 2787 N N . ASP A 1 365 ? -10.685 -7.303 47.946 1.00 55.47 365 ASP A N 1
ATOM 2788 C CA . ASP A 1 365 ? -9.251 -7.092 48.136 1.00 55.47 365 ASP A CA 1
ATOM 2789 C C . ASP A 1 365 ? -8.988 -7.034 49.655 1.00 55.47 365 ASP A C 1
ATOM 2791 O O . ASP A 1 365 ? -9.462 -6.104 50.317 1.00 55.47 365 ASP A O 1
ATOM 2795 N N . PRO A 1 366 ? -8.305 -8.037 50.241 1.00 59.50 366 PRO A N 1
ATOM 2796 C CA . PRO A 1 366 ? -8.119 -8.120 51.686 1.00 59.50 366 PRO A CA 1
ATOM 2797 C C . PRO A 1 366 ? -7.129 -7.066 52.194 1.00 59.50 366 PRO A C 1
ATOM 2799 O O . PRO A 1 366 ? -6.952 -6.925 53.404 1.00 59.50 366 PRO A O 1
ATOM 2802 N N . THR A 1 367 ? -6.461 -6.361 51.277 1.00 64.88 367 THR A N 1
ATOM 2803 C CA . THR A 1 367 ? -5.475 -5.325 51.575 1.00 64.88 367 THR A CA 1
ATOM 2804 C C . THR A 1 367 ? -6.064 -3.919 51.583 1.00 64.88 367 THR A C 1
ATOM 2806 O O . THR A 1 367 ? -5.340 -2.995 51.936 1.00 64.88 367 THR A O 1
ATOM 2809 N N . LEU A 1 368 ? -7.350 -3.750 51.247 1.00 67.88 368 LEU A N 1
ATOM 2810 C CA . LEU A 1 368 ? -8.050 -2.467 51.331 1.00 67.88 368 LEU A CA 1
ATOM 2811 C C . LEU A 1 368 ? -8.682 -2.250 52.708 1.00 67.88 368 LEU A C 1
ATOM 2813 O O . LEU A 1 368 ? -9.263 -3.162 53.302 1.00 67.88 368 LEU A O 1
ATOM 2817 N N . ASP A 1 369 ? -8.643 -1.005 53.183 1.00 81.31 369 ASP A N 1
ATOM 2818 C CA . ASP A 1 369 ? -9.439 -0.579 54.327 1.00 81.31 369 ASP A CA 1
ATOM 2819 C C . ASP A 1 369 ? -10.918 -0.873 54.057 1.00 81.31 369 ASP A C 1
ATOM 2821 O O . ASP A 1 369 ? -11.482 -0.496 53.028 1.00 81.31 369 ASP A O 1
ATOM 2825 N N . GLN A 1 370 ? -11.560 -1.552 55.003 1.00 74.06 370 GLN A N 1
ATOM 2826 C CA . GLN A 1 370 ? -12.913 -2.056 54.814 1.00 74.06 370 GLN A CA 1
ATOM 2827 C C . GLN A 1 370 ? -13.923 -0.920 54.599 1.00 74.06 370 GLN A C 1
ATOM 2829 O O . GLN A 1 370 ? -14.823 -1.041 53.769 1.00 74.06 370 GLN A O 1
ATOM 2834 N N . THR A 1 371 ? -13.757 0.196 55.314 1.00 76.31 371 THR A N 1
ATOM 2835 C CA . THR A 1 371 ? -14.649 1.358 55.196 1.00 76.31 371 THR A CA 1
ATOM 2836 C C . THR A 1 371 ? -14.477 2.023 53.833 1.00 76.31 371 THR A C 1
ATOM 2838 O O . THR A 1 371 ? -15.452 2.415 53.190 1.00 76.31 371 THR A O 1
ATOM 2841 N N . PHE A 1 372 ? -13.235 2.128 53.366 1.00 79.06 372 PHE A N 1
ATOM 2842 C CA . PHE A 1 372 ? -12.913 2.647 52.047 1.00 79.06 372 PHE A CA 1
ATOM 2843 C C . PHE A 1 372 ? -13.469 1.762 50.928 1.00 79.06 372 PHE A C 1
ATOM 2845 O O . PHE A 1 372 ? -14.151 2.267 50.036 1.00 79.06 372 PHE A O 1
ATOM 2852 N N . ALA A 1 373 ? -13.290 0.444 51.025 1.00 69.75 373 ALA A N 1
ATOM 2853 C CA . ALA A 1 373 ? -13.862 -0.513 50.085 1.00 69.75 373 ALA A CA 1
ATOM 2854 C C . ALA A 1 373 ? -15.396 -0.399 50.026 1.00 69.75 373 ALA A C 1
ATOM 2856 O O . ALA A 1 373 ? -15.967 -0.326 48.940 1.00 69.75 373 ALA A O 1
ATOM 2857 N N . GLU A 1 374 ? -16.075 -0.311 51.174 1.00 75.69 374 GLU A N 1
ATOM 2858 C CA . GLU A 1 374 ? -17.532 -0.121 51.242 1.00 75.69 374 GLU A CA 1
ATOM 2859 C C . GLU A 1 374 ? -17.985 1.197 50.581 1.00 75.69 374 GLU A C 1
ATOM 2861 O O . GLU A 1 374 ? -18.979 1.210 49.852 1.00 75.69 374 GLU A O 1
ATOM 2866 N N . ASN A 1 375 ? -17.229 2.288 50.746 1.00 74.50 375 ASN A N 1
ATOM 2867 C CA . ASN A 1 375 ? -17.504 3.561 50.070 1.00 74.50 375 ASN A CA 1
ATOM 2868 C C . ASN A 1 375 ? -17.290 3.487 48.547 1.00 74.50 375 ASN A C 1
ATOM 2870 O O . ASN A 1 375 ? -18.066 4.071 47.784 1.00 74.50 375 ASN A O 1
ATOM 2874 N N . LEU A 1 376 ? -16.283 2.740 48.085 1.00 71.38 376 LEU A N 1
ATOM 2875 C CA . LEU A 1 376 ? -16.072 2.479 46.658 1.00 71.38 376 LEU A CA 1
ATOM 2876 C C . LEU A 1 376 ? -17.219 1.650 46.066 1.00 71.38 376 LEU A C 1
ATOM 2878 O O . LEU A 1 376 ? -17.717 1.982 44.990 1.00 71.38 376 LEU A O 1
ATOM 2882 N N . TYR A 1 377 ? -17.717 0.649 46.799 1.00 68.88 377 TYR A N 1
ATOM 2883 C CA . TYR A 1 377 ? -18.906 -0.120 46.415 1.00 68.88 377 TYR A CA 1
ATOM 2884 C C . TYR A 1 377 ? -20.172 0.744 46.334 1.00 68.88 377 TYR A C 1
ATOM 2886 O O . TYR A 1 377 ? -21.011 0.518 45.465 1.00 68.88 377 TYR A O 1
ATOM 2894 N N . LEU A 1 378 ? -20.324 1.753 47.197 1.00 75.12 378 LEU A N 1
ATOM 2895 C CA . LEU A 1 378 ? -21.433 2.713 47.099 1.00 75.12 378 LEU A CA 1
ATOM 2896 C C . LEU A 1 378 ? -21.283 3.669 45.908 1.00 75.12 378 LEU A C 1
ATOM 2898 O O . LEU A 1 378 ? -22.285 4.077 45.321 1.00 75.12 378 LEU A O 1
ATOM 2902 N N . THR A 1 379 ? -20.046 4.014 45.549 1.00 71.56 379 THR A N 1
ATOM 2903 C CA . THR A 1 379 ? -19.733 4.893 44.412 1.00 71.56 379 THR A CA 1
ATOM 2904 C C . THR A 1 379 ? -19.956 4.172 43.084 1.00 71.56 379 THR A C 1
ATOM 2906 O O . THR A 1 379 ? -20.519 4.750 42.154 1.00 71.56 379 THR A O 1
ATOM 2909 N N . CYS A 1 380 ? -19.605 2.889 43.020 1.00 67.00 380 CYS A N 1
ATOM 2910 C CA . CYS A 1 380 ? -19.771 2.024 41.856 1.00 67.00 380 CYS A CA 1
ATOM 2911 C C . CYS A 1 380 ? -20.606 0.784 42.230 1.00 67.00 380 CYS A C 1
ATOM 2913 O O . CYS A 1 380 ? -20.071 -0.323 42.310 1.00 67.00 380 CYS A O 1
ATOM 2915 N N . PRO A 1 381 ? -21.930 0.935 42.448 1.00 50.38 381 PRO A N 1
ATOM 2916 C CA . PRO A 1 381 ? -22.795 -0.157 42.916 1.00 50.38 381 PRO A CA 1
ATOM 2917 C C . PRO A 1 381 ? -23.016 -1.249 41.863 1.00 50.38 381 PRO A C 1
ATOM 2919 O O . PRO A 1 381 ? -23.558 -2.313 42.159 1.00 50.38 381 PRO A O 1
ATOM 2922 N N . VAL A 1 382 ? -22.624 -0.973 40.619 1.00 51.50 382 VAL A N 1
ATOM 2923 C CA . VAL A 1 382 ? -22.701 -1.875 39.473 1.00 51.50 382 VAL A CA 1
ATOM 2924 C C . VAL A 1 382 ? -21.400 -1.721 38.684 1.00 51.50 382 VAL A C 1
ATOM 2926 O O . VAL A 1 382 ? -20.886 -0.612 38.557 1.00 51.50 382 VAL A O 1
ATOM 2929 N N . ALA A 1 383 ? -20.852 -2.811 38.147 1.00 47.50 383 ALA A N 1
ATOM 2930 C CA . ALA A 1 383 ? -19.646 -2.739 37.320 1.00 47.50 383 ALA A CA 1
ATOM 2931 C C . ALA A 1 383 ? -19.888 -1.896 36.048 1.00 47.50 383 ALA A C 1
ATOM 2933 O O . ALA A 1 383 ? -20.994 -1.893 35.505 1.00 47.50 383 ALA A O 1
ATOM 2934 N N . ASN A 1 384 ? -18.846 -1.214 35.556 1.00 49.06 384 ASN A N 1
ATOM 2935 C CA . ASN A 1 384 ? -18.878 -0.330 34.378 1.00 49.06 384 ASN A CA 1
ATOM 2936 C C . ASN A 1 384 ? -19.804 0.896 34.500 1.00 49.06 384 ASN A C 1
ATOM 2938 O O . ASN A 1 384 ? -20.282 1.423 33.494 1.00 49.06 384 ASN A O 1
ATOM 2942 N N . THR A 1 385 ? -20.063 1.381 35.716 1.00 54.53 385 THR A N 1
ATOM 2943 C CA . THR A 1 385 ? -20.642 2.717 35.897 1.00 54.53 385 THR A CA 1
ATOM 2944 C C . THR A 1 385 ? -19.627 3.786 35.511 1.00 54.53 385 THR A C 1
ATOM 2946 O O . THR A 1 385 ? -18.456 3.678 35.856 1.00 54.53 385 THR A O 1
ATOM 2949 N N . SER A 1 386 ? -20.079 4.871 34.886 1.00 65.38 386 SER A N 1
ATOM 2950 C CA . SER A 1 386 ? -19.259 6.057 34.597 1.00 65.38 386 SER A CA 1
ATOM 2951 C C . SER A 1 386 ? -18.967 6.917 35.838 1.00 65.38 386 SER A C 1
ATOM 2953 O O . SER A 1 386 ? -18.625 8.090 35.708 1.00 65.38 386 SER A O 1
ATOM 2955 N N . ASN A 1 387 ? -19.174 6.376 37.040 1.00 69.94 387 ASN A N 1
ATOM 2956 C CA . ASN A 1 387 ? -18.917 7.081 38.286 1.00 69.94 387 ASN A CA 1
ATOM 2957 C C . ASN A 1 387 ? -17.411 7.064 38.543 1.00 69.94 387 ASN A C 1
ATOM 2959 O O . ASN A 1 387 ? -16.778 6.012 38.529 1.00 69.94 387 ASN A O 1
ATOM 2963 N N . THR A 1 388 ? -16.840 8.241 38.749 1.00 71.31 388 THR A N 1
ATOM 2964 C CA . THR A 1 388 ? -15.407 8.426 38.977 1.00 71.31 388 THR A CA 1
ATOM 2965 C C . THR A 1 388 ? -15.139 8.692 40.453 1.00 71.31 388 THR A C 1
ATOM 2967 O O . THR A 1 388 ? -15.926 9.375 41.108 1.00 71.31 388 THR A O 1
ATOM 2970 N N . THR A 1 389 ? -14.000 8.225 40.956 1.00 77.50 389 THR A N 1
ATOM 2971 C CA . THR A 1 389 ? -13.453 8.606 42.266 1.00 77.50 389 THR A CA 1
ATOM 2972 C C . THR A 1 389 ? -12.02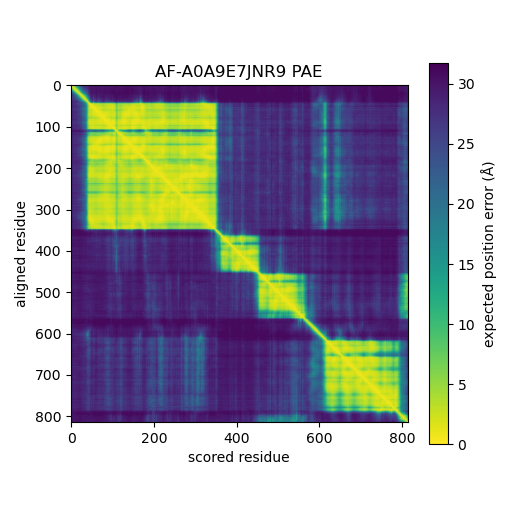2 9.106 42.087 1.00 77.50 389 THR A C 1
ATOM 2974 O O . THR A 1 389 ? -11.363 8.745 41.112 1.00 77.50 389 THR A O 1
ATOM 2977 N N . ALA A 1 390 ? -11.552 9.957 42.996 1.00 78.19 390 ALA A N 1
ATOM 2978 C CA . ALA A 1 390 ? -10.179 10.447 42.971 1.00 78.19 390 ALA A CA 1
ATOM 2979 C C . ALA A 1 390 ? -9.184 9.339 43.357 1.00 78.19 390 ALA A C 1
ATOM 2981 O O . ALA A 1 390 ? -9.506 8.486 44.184 1.00 78.19 390 ALA A O 1
ATOM 2982 N N . LEU A 1 391 ? -7.989 9.374 42.757 1.00 71.88 391 LEU A N 1
ATOM 2983 C CA . LEU A 1 391 ? -6.872 8.476 43.089 1.00 71.88 391 LEU A CA 1
ATOM 2984 C C . LEU A 1 391 ? -6.216 8.837 44.428 1.00 71.88 391 LEU A C 1
ATOM 2986 O O . LEU A 1 391 ? -5.783 7.952 45.154 1.00 71.88 391 LEU A O 1
ATOM 2990 N N . ASP A 1 392 ? -6.176 10.130 44.743 1.00 81.12 392 ASP A N 1
ATOM 2991 C CA . ASP A 1 392 ? -5.865 10.668 46.065 1.00 81.12 392 ASP A CA 1
ATOM 2992 C C . ASP A 1 392 ? -7.175 11.182 46.662 1.00 81.12 392 ASP A C 1
ATOM 2994 O O . ASP A 1 392 ? -7.772 12.140 46.161 1.00 81.12 392 ASP A O 1
ATOM 2998 N N . VAL A 1 393 ? -7.658 10.516 47.706 1.00 73.00 393 VAL A N 1
ATOM 2999 C CA . VAL A 1 393 ? -8.951 10.858 48.309 1.00 73.00 393 VAL A CA 1
ATOM 3000 C C . VAL A 1 393 ? -8.850 11.985 49.330 1.00 73.00 393 VAL A C 1
ATOM 3002 O O . VAL A 1 393 ? -9.878 12.559 49.701 1.00 73.00 393 VAL A O 1
ATOM 3005 N N . ARG A 1 394 ? -7.638 12.334 49.775 1.00 81.19 394 ARG A N 1
ATOM 3006 C CA . ARG A 1 394 ? -7.402 13.461 50.690 1.00 81.19 394 ARG A CA 1
ATOM 3007 C C . ARG A 1 394 ? -7.210 14.769 49.938 1.00 81.19 394 ARG A C 1
ATOM 3009 O O . ARG A 1 394 ? -7.670 15.807 50.419 1.00 81.19 394 ARG A O 1
ATOM 3016 N N . SER A 1 395 ? -6.562 14.723 48.780 1.00 85.56 395 SER A N 1
ATOM 3017 C CA . SER A 1 395 ? -6.203 15.899 47.987 1.00 85.56 395 SER A CA 1
ATOM 3018 C C . SER A 1 395 ? -6.183 15.622 46.477 1.00 85.56 395 SER A C 1
ATOM 3020 O O . SER A 1 395 ? -5.125 15.666 45.854 1.00 85.56 395 SER A O 1
ATOM 3022 N N . PRO A 1 396 ? -7.359 15.443 45.844 1.00 79.25 396 PRO A N 1
ATOM 3023 C CA . PRO A 1 396 ? -7.471 15.072 44.427 1.00 79.25 396 PRO A CA 1
ATOM 3024 C C . PRO A 1 396 ? -6.716 15.978 43.444 1.00 79.25 396 PRO A C 1
ATOM 3026 O O . PRO A 1 396 ? -6.270 15.519 42.397 1.00 79.25 396 PRO A O 1
ATOM 3029 N N . ASP A 1 397 ? -6.586 17.263 43.784 1.00 77.62 397 ASP A N 1
ATOM 3030 C CA . ASP A 1 397 ? -6.029 18.302 42.914 1.00 77.62 397 ASP A CA 1
ATOM 3031 C C . ASP A 1 397 ? -4.696 18.878 43.432 1.00 77.62 397 ASP A C 1
ATOM 3033 O O . ASP A 1 397 ? -4.236 19.912 42.937 1.00 77.62 397 ASP A O 1
ATOM 3037 N N . ALA A 1 398 ? -4.074 18.261 44.445 1.00 79.19 398 ALA A N 1
ATOM 3038 C CA . ALA A 1 398 ? -2.800 18.729 44.989 1.00 79.19 398 ALA A CA 1
ATOM 3039 C C . ALA A 1 398 ? -1.660 17.771 44.639 1.00 79.19 398 ALA A C 1
ATOM 3041 O O . ALA A 1 398 ? -1.770 16.557 44.760 1.00 79.19 398 ALA A O 1
ATOM 3042 N N . PHE A 1 399 ? -0.526 18.335 44.227 1.00 81.44 399 PHE A N 1
ATOM 3043 C CA . PHE A 1 399 ? 0.711 17.576 44.112 1.00 81.44 399 PHE A CA 1
ATOM 3044 C C . PHE A 1 399 ? 1.426 17.611 45.461 1.00 81.44 399 PHE A C 1
ATOM 3046 O O . PHE A 1 399 ? 2.171 18.548 45.749 1.00 81.44 399 PHE A O 1
ATOM 3053 N N . ASP A 1 400 ? 1.147 16.625 46.305 1.00 86.62 400 ASP A N 1
ATOM 3054 C CA . ASP A 1 400 ? 1.726 16.469 47.636 1.00 86.62 400 ASP A CA 1
ATOM 3055 C C . ASP A 1 400 ? 2.017 14.986 47.938 1.00 86.62 400 ASP A C 1
ATOM 3057 O O . ASP A 1 400 ? 2.112 14.161 47.027 1.00 86.62 400 ASP A O 1
ATOM 3061 N N . ASN A 1 401 ? 2.265 14.646 49.204 1.00 91.81 401 ASN A N 1
ATOM 3062 C CA . ASN A 1 401 ? 2.577 13.278 49.605 1.00 91.81 401 ASN A CA 1
ATOM 3063 C C . ASN A 1 401 ? 1.362 12.484 50.120 1.00 91.81 401 ASN A C 1
ATOM 3065 O O . ASN A 1 401 ? 1.551 11.345 50.562 1.00 91.81 401 ASN A O 1
ATOM 3069 N N . ASN A 1 402 ? 0.143 13.037 50.073 1.00 90.50 402 ASN A N 1
ATOM 3070 C CA . ASN A 1 402 ? -1.050 12.400 50.636 1.00 90.50 402 ASN A CA 1
ATOM 3071 C C . ASN A 1 402 ? -1.417 11.102 49.916 1.00 90.50 402 ASN A C 1
ATOM 3073 O O . ASN A 1 402 ? -1.844 10.164 50.584 1.00 90.50 402 ASN A O 1
ATOM 3077 N N . TYR A 1 403 ? -1.109 10.978 48.623 1.00 88.00 403 TYR A N 1
ATOM 3078 C CA . TYR A 1 403 ? -1.157 9.696 47.914 1.00 88.00 403 TYR A CA 1
ATOM 3079 C C . TYR A 1 403 ? -0.406 8.579 48.668 1.00 88.00 403 TYR A C 1
ATOM 3081 O O . TYR A 1 403 ? -0.940 7.497 48.890 1.00 88.00 403 TYR A O 1
ATOM 3089 N N . TYR A 1 404 ? 0.815 8.835 49.154 1.00 91.31 404 TYR A N 1
ATOM 3090 C CA . TYR A 1 404 ? 1.578 7.835 49.916 1.00 91.31 404 TYR A CA 1
ATOM 3091 C C . TYR A 1 404 ? 1.017 7.622 51.328 1.00 91.31 404 TYR A C 1
ATOM 3093 O O . TYR A 1 404 ? 1.132 6.525 51.880 1.00 91.31 404 TYR A O 1
ATOM 3101 N N . VAL A 1 405 ? 0.390 8.649 51.911 1.00 90.81 405 VAL A N 1
ATOM 3102 C CA . VAL A 1 405 ? -0.354 8.534 53.175 1.00 90.81 405 VAL A CA 1
ATOM 3103 C C . VAL A 1 405 ? -1.584 7.637 53.000 1.00 90.81 405 VAL A C 1
ATOM 3105 O O . VAL A 1 405 ? -1.899 6.860 53.901 1.00 90.81 405 VAL A O 1
ATOM 3108 N N . ASP A 1 406 ? -2.251 7.677 51.848 1.00 88.69 406 ASP A N 1
ATOM 3109 C CA . ASP A 1 406 ? -3.366 6.784 51.519 1.00 88.69 406 ASP A CA 1
ATOM 3110 C C . ASP A 1 406 ? -2.908 5.329 51.407 1.00 88.69 406 ASP A C 1
ATOM 3112 O O . ASP A 1 406 ? -3.538 4.446 51.992 1.00 88.69 406 ASP A O 1
ATOM 3116 N N . LEU A 1 407 ? -1.745 5.073 50.800 1.00 89.00 407 LEU A N 1
ATOM 3117 C CA . LEU A 1 407 ? -1.173 3.722 50.742 1.00 89.00 407 LEU A CA 1
ATOM 3118 C C . LEU A 1 407 ? -0.872 3.139 52.133 1.00 89.00 407 LEU A C 1
ATOM 3120 O O . LEU A 1 407 ? -1.123 1.954 52.366 1.00 89.00 407 LEU A O 1
ATOM 3124 N N . LEU A 1 408 ? -0.385 3.959 53.079 1.00 89.12 408 LEU A N 1
ATOM 3125 C CA . LEU A 1 408 ? -0.182 3.535 54.475 1.00 89.12 408 LEU A CA 1
ATOM 3126 C C . LEU A 1 408 ? -1.494 3.152 55.167 1.00 89.12 408 LEU A C 1
ATOM 3128 O O . LEU A 1 408 ? -1.509 2.270 56.025 1.00 89.12 408 LEU A O 1
ATOM 3132 N N . ASN A 1 409 ? -2.586 3.825 54.806 1.00 87.12 409 ASN A N 1
ATOM 3133 C CA . ASN A 1 409 ? -3.906 3.597 55.382 1.00 87.12 409 ASN A CA 1
ATOM 3134 C C . ASN A 1 409 ? -4.698 2.517 54.641 1.00 87.12 409 ASN A C 1
ATOM 3136 O O . ASN A 1 409 ? -5.881 2.358 54.924 1.00 87.12 409 ASN A O 1
ATOM 3140 N N . SER A 1 410 ? -4.062 1.757 53.738 1.00 84.81 410 SER A N 1
ATOM 3141 C CA . SER A 1 410 ? -4.738 0.731 52.932 1.00 84.81 410 SER A CA 1
ATOM 3142 C C . SER A 1 410 ? -5.832 1.317 52.023 1.00 84.81 410 SER A C 1
ATOM 3144 O O . SER A 1 410 ? -6.881 0.714 51.816 1.00 84.81 410 SER A O 1
ATOM 3146 N N . GLN A 1 411 ? -5.615 2.538 51.528 1.00 84.44 411 GLN A N 1
ATOM 3147 C CA . GLN A 1 411 ? -6.563 3.307 50.715 1.00 84.44 411 GLN A CA 1
ATOM 3148 C C . GLN A 1 411 ? -6.067 3.534 49.275 1.00 84.44 411 GLN A C 1
ATOM 3150 O O . GLN A 1 411 ? -6.552 4.436 48.599 1.00 84.44 411 GLN A O 1
ATOM 3155 N N . GLY A 1 412 ? -5.118 2.729 48.780 1.00 81.75 412 GLY A N 1
ATOM 3156 C CA . GLY A 1 412 ? -4.719 2.761 47.368 1.00 81.75 412 GLY A CA 1
ATOM 3157 C C . GLY A 1 412 ? -5.843 2.262 46.459 1.00 81.75 412 GLY A C 1
ATOM 3158 O O . GLY A 1 412 ? -6.343 1.161 46.660 1.00 81.75 412 GLY A O 1
ATOM 3159 N N . LEU A 1 413 ? -6.260 3.055 45.467 1.00 74.38 413 LEU A N 1
ATOM 3160 C CA . LEU A 1 413 ? -7.423 2.718 44.635 1.00 74.38 413 LEU A CA 1
ATOM 3161 C C . LEU A 1 413 ? -7.184 1.486 43.747 1.00 74.38 413 LEU A C 1
ATOM 3163 O O . LEU A 1 413 ? -8.099 0.680 43.568 1.00 74.38 413 LEU A O 1
ATOM 3167 N N . PHE A 1 414 ? -5.978 1.334 43.189 1.00 73.81 414 PHE A N 1
ATOM 3168 C CA . PHE A 1 414 ? -5.609 0.158 42.402 1.00 73.81 414 PHE A CA 1
ATOM 3169 C C . PHE A 1 414 ? -4.811 -0.855 43.228 1.00 73.81 414 PHE A C 1
ATOM 3171 O O . PHE A 1 414 ? -3.971 -0.497 44.054 1.00 73.81 414 PHE A O 1
ATOM 3178 N N . THR A 1 415 ? -4.975 -2.144 42.919 1.00 66.19 415 THR A N 1
ATOM 3179 C CA . THR A 1 415 ? -4.176 -3.227 43.523 1.00 66.19 415 THR A CA 1
ATOM 3180 C C . THR A 1 415 ? -2.672 -3.032 43.282 1.00 66.19 415 THR A C 1
ATOM 3182 O O . THR A 1 415 ? -1.852 -3.370 44.135 1.00 66.19 415 THR A O 1
ATOM 3185 N N . SER A 1 416 ? -2.287 -2.428 42.149 1.00 68.62 416 SER A N 1
ATOM 3186 C CA . SER A 1 416 ? -0.900 -2.030 41.869 1.00 68.62 416 SER A CA 1
ATOM 3187 C C . SER A 1 416 ? -0.385 -0.948 42.816 1.00 68.62 416 SER A C 1
ATOM 3189 O O . SER A 1 416 ? 0.782 -0.989 43.204 1.00 68.62 416 SER A O 1
ATOM 3191 N N . ASP A 1 417 ? -1.246 -0.010 43.211 1.00 74.50 417 ASP A N 1
ATOM 3192 C CA . ASP A 1 417 ? -0.888 1.114 44.077 1.00 74.50 417 ASP A CA 1
ATOM 3193 C C . ASP A 1 417 ? -0.659 0.608 45.497 1.00 74.50 417 ASP A C 1
ATOM 3195 O O . ASP A 1 417 ? 0.385 0.869 46.099 1.00 74.50 417 ASP A O 1
ATOM 3199 N N . GLN A 1 418 ? -1.585 -0.214 46.002 1.00 82.12 418 GLN A N 1
ATOM 3200 C CA . GLN A 1 418 ? -1.441 -0.850 47.310 1.00 82.12 418 GLN A CA 1
ATOM 3201 C C . GLN A 1 418 ? -0.247 -1.825 47.337 1.00 82.12 418 GLN A C 1
ATOM 3203 O O . GLN A 1 418 ? 0.449 -1.946 48.353 1.00 82.12 418 GLN A O 1
ATOM 3208 N N . GLY A 1 419 ? 0.076 -2.429 46.187 1.00 78.88 419 GLY A N 1
ATOM 3209 C CA . GLY A 1 419 ? 1.286 -3.218 45.957 1.00 78.88 419 GLY A CA 1
ATOM 3210 C C . GLY A 1 419 ? 2.595 -2.466 46.230 1.00 78.88 419 GLY A C 1
ATOM 3211 O O . GLY A 1 419 ? 3.554 -3.079 46.701 1.00 78.88 419 GLY A O 1
ATOM 3212 N N . LEU A 1 420 ? 2.641 -1.139 46.035 1.00 80.62 420 LEU A N 1
ATOM 3213 C CA . LEU A 1 420 ? 3.830 -0.325 46.334 1.00 80.62 420 LEU A CA 1
ATOM 3214 C C . LEU A 1 420 ? 4.156 -0.300 47.832 1.00 80.62 420 LEU A C 1
ATOM 3216 O O . LEU A 1 420 ? 5.331 -0.229 48.201 1.00 80.62 420 LEU A O 1
ATOM 3220 N N . TYR A 1 421 ? 3.143 -0.355 48.700 1.00 84.00 421 TYR A N 1
ATOM 3221 C CA . TYR A 1 421 ? 3.350 -0.458 50.145 1.00 84.00 421 TYR A CA 1
ATOM 3222 C C . TYR A 1 421 ? 3.534 -1.908 50.609 1.00 84.00 421 TYR A C 1
ATOM 3224 O O . TYR A 1 421 ? 4.288 -2.159 51.551 1.00 84.00 421 TYR A O 1
ATOM 3232 N N . ALA A 1 422 ? 2.867 -2.859 49.952 1.00 76.00 422 ALA A N 1
ATOM 3233 C CA . ALA A 1 422 ? 2.942 -4.275 50.300 1.00 76.00 422 ALA A CA 1
ATOM 3234 C C . ALA A 1 422 ? 4.283 -4.934 49.910 1.00 76.00 422 ALA A C 1
ATOM 3236 O O . ALA A 1 422 ? 4.703 -5.894 50.559 1.00 76.00 422 ALA A O 1
ATOM 3237 N N . ASP A 1 423 ? 4.981 -4.433 48.884 1.00 79.75 423 ASP A N 1
ATOM 3238 C CA . ASP A 1 423 ? 6.293 -4.947 48.47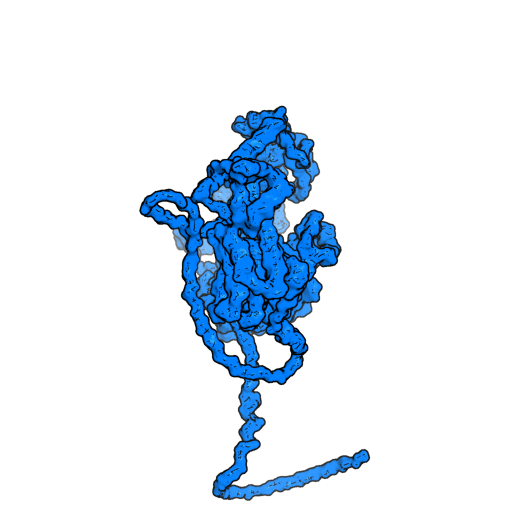9 1.00 79.75 423 ASP A CA 1
ATOM 3239 C C . ASP A 1 423 ? 7.406 -4.440 49.412 1.00 79.75 423 ASP A C 1
ATOM 3241 O O . ASP A 1 423 ? 7.679 -3.245 49.530 1.00 79.75 423 ASP A O 1
ATOM 3245 N N . ALA A 1 424 ? 8.112 -5.379 50.048 1.00 82.31 424 ALA A N 1
ATOM 3246 C CA . ALA A 1 424 ? 9.184 -5.105 51.005 1.00 82.31 424 ALA A CA 1
ATOM 3247 C C . ALA A 1 424 ? 10.329 -4.233 50.447 1.00 82.31 424 ALA A C 1
ATOM 3249 O O . ALA A 1 424 ? 11.058 -3.607 51.219 1.00 82.31 424 ALA A O 1
ATOM 3250 N N . ARG A 1 425 ? 10.518 -4.186 49.121 1.00 84.06 425 ARG A N 1
ATOM 3251 C CA . ARG A 1 425 ? 11.557 -3.380 48.458 1.00 84.06 425 ARG A CA 1
ATOM 3252 C C . ARG A 1 425 ? 11.173 -1.906 48.376 1.00 84.06 425 ARG A C 1
ATOM 3254 O O . ARG A 1 425 ? 12.048 -1.048 48.469 1.00 84.06 425 ARG A O 1
ATOM 3261 N N . THR A 1 426 ? 9.890 -1.616 48.192 1.00 86.25 426 THR A N 1
ATOM 3262 C CA . THR A 1 426 ? 9.358 -0.260 47.990 1.00 86.25 426 THR A CA 1
ATOM 3263 C C . THR A 1 426 ? 8.730 0.310 49.256 1.00 86.25 426 THR A C 1
ATOM 3265 O O . THR A 1 426 ? 8.717 1.529 49.431 1.00 86.25 426 THR A O 1
ATOM 3268 N N . GLN A 1 427 ? 8.312 -0.547 50.190 1.00 88.56 427 GLN A N 1
ATOM 3269 C CA . GLN A 1 427 ? 7.719 -0.175 51.472 1.00 88.56 427 GLN A CA 1
ATOM 3270 C C . GLN A 1 427 ? 8.522 0.884 52.258 1.00 88.56 427 GLN A C 1
ATOM 3272 O O . GLN A 1 427 ? 7.901 1.835 52.744 1.00 88.56 427 GLN A O 1
ATOM 3277 N N . PRO A 1 428 ? 9.869 0.822 52.369 1.00 91.75 428 PRO A N 1
ATOM 3278 C CA . PRO A 1 428 ? 10.633 1.855 53.073 1.00 91.75 428 PRO A CA 1
ATOM 3279 C C . PRO A 1 428 ? 10.558 3.223 52.386 1.00 91.75 428 PRO A C 1
ATOM 3281 O O . PRO A 1 428 ? 10.519 4.253 53.055 1.00 91.75 428 PRO A O 1
ATOM 3284 N N . THR A 1 429 ? 10.517 3.238 51.053 1.00 89.88 429 THR A N 1
ATOM 3285 C CA . THR A 1 429 ? 10.407 4.459 50.249 1.00 89.88 429 THR A CA 1
ATOM 3286 C C . THR A 1 429 ? 9.013 5.060 50.358 1.00 89.88 429 THR A C 1
ATOM 3288 O O . THR A 1 429 ? 8.901 6.250 50.632 1.00 89.88 429 THR A O 1
ATOM 3291 N N . VAL A 1 430 ? 7.966 4.238 50.236 1.00 90.88 430 VAL A N 1
ATOM 3292 C CA . VAL A 1 430 ? 6.569 4.668 50.417 1.00 90.88 430 VAL A CA 1
ATOM 3293 C C . VAL A 1 430 ? 6.350 5.226 51.822 1.00 90.88 430 VAL A C 1
ATOM 3295 O O . VAL A 1 430 ? 5.814 6.318 51.970 1.00 90.88 430 VAL A O 1
ATOM 3298 N N . THR A 1 431 ? 6.850 4.535 52.849 1.00 93.69 431 THR A N 1
ATOM 3299 C CA . THR A 1 431 ? 6.778 5.012 54.239 1.00 93.69 431 THR A CA 1
ATOM 3300 C C . THR A 1 431 ? 7.542 6.324 54.416 1.00 93.69 431 THR A C 1
ATOM 3302 O O . THR A 1 431 ? 7.053 7.241 55.069 1.00 93.69 431 THR A O 1
ATOM 3305 N N . GLY A 1 432 ? 8.726 6.440 53.808 1.00 93.25 432 GLY A N 1
ATOM 3306 C CA . GLY A 1 432 ? 9.518 7.668 53.833 1.00 93.25 432 GLY A CA 1
ATOM 3307 C C . GLY A 1 432 ? 8.784 8.851 53.203 1.00 93.25 432 GLY A C 1
ATOM 3308 O O . GLY A 1 432 ? 8.731 9.918 53.804 1.00 93.25 432 GLY A O 1
ATOM 3309 N N . PHE A 1 433 ? 8.174 8.658 52.033 1.00 94.94 433 PHE A N 1
ATOM 3310 C CA . PHE A 1 433 ? 7.420 9.705 51.339 1.00 94.94 433 PHE A CA 1
ATOM 3311 C C . PHE A 1 433 ? 6.146 10.097 52.079 1.00 94.94 433 PHE A C 1
ATOM 3313 O O . PHE A 1 433 ? 5.842 11.282 52.184 1.00 94.94 433 PHE A O 1
ATOM 3320 N N . ALA A 1 434 ? 5.437 9.128 52.652 1.00 92.88 434 ALA A N 1
ATOM 3321 C CA . ALA A 1 434 ? 4.229 9.387 53.425 1.00 92.88 434 ALA A CA 1
ATOM 3322 C C . ALA A 1 434 ? 4.498 10.188 54.713 1.00 92.88 434 ALA A C 1
ATOM 3324 O O . ALA A 1 434 ? 3.682 11.014 55.110 1.00 92.88 434 ALA A O 1
ATOM 3325 N N . VAL A 1 435 ? 5.641 9.965 55.372 1.00 93.69 435 VAL A N 1
ATOM 3326 C CA . VAL A 1 435 ? 5.991 10.649 56.630 1.00 93.69 435 VAL A CA 1
ATOM 3327 C C . VAL A 1 435 ? 6.712 11.978 56.389 1.00 93.69 435 VAL A C 1
ATOM 3329 O O . VAL A 1 435 ? 6.586 12.892 57.204 1.00 93.69 435 VAL A O 1
ATOM 3332 N N . ASP A 1 436 ? 7.455 12.103 55.287 1.00 91.88 436 ASP A N 1
ATOM 3333 C CA . ASP A 1 436 ? 8.258 13.283 54.975 1.00 91.88 436 ASP A CA 1
ATOM 3334 C C . ASP A 1 436 ? 8.003 13.780 53.546 1.00 91.88 436 ASP A C 1
ATOM 3336 O O . ASP A 1 436 ? 8.572 13.308 52.558 1.00 91.88 436 ASP A O 1
ATOM 3340 N N . GLN A 1 437 ? 7.154 14.802 53.457 1.00 90.31 437 GLN A N 1
ATOM 3341 C CA . GLN A 1 437 ? 6.828 15.474 52.204 1.00 90.31 437 GLN A CA 1
ATOM 3342 C C . GLN A 1 437 ? 8.062 16.112 51.547 1.00 90.31 437 GLN A C 1
ATOM 3344 O O . GLN A 1 437 ? 8.166 16.118 50.322 1.00 90.31 437 GLN A O 1
ATOM 3349 N N . SER A 1 438 ? 9.025 16.613 52.331 1.00 89.88 438 SER A N 1
ATOM 3350 C CA . SER A 1 438 ? 10.257 17.188 51.774 1.00 89.88 438 SER A CA 1
ATOM 3351 C C . SER A 1 438 ? 11.136 16.111 51.143 1.00 89.88 438 SER A C 1
ATOM 3353 O O . SER A 1 438 ? 11.633 16.307 50.039 1.00 89.88 438 SER A O 1
ATOM 3355 N N . LEU A 1 439 ? 11.219 14.927 51.760 1.00 89.56 439 LEU A N 1
ATOM 3356 C CA . LEU A 1 439 ? 11.901 13.768 51.182 1.00 89.56 439 LEU A CA 1
ATOM 3357 C C . LEU A 1 439 ? 11.247 13.315 49.872 1.00 89.56 439 LEU A C 1
ATOM 3359 O O . LEU A 1 439 ? 11.965 12.971 48.929 1.00 89.56 439 LEU A O 1
ATOM 3363 N N . PHE A 1 440 ? 9.912 13.314 49.800 1.00 90.94 440 PHE A N 1
ATOM 3364 C CA . PHE A 1 440 ? 9.185 13.037 48.558 1.00 90.94 440 PHE A CA 1
ATOM 3365 C C . PHE A 1 440 ? 9.581 14.024 47.455 1.00 90.94 440 PHE A C 1
ATOM 3367 O O . PHE A 1 440 ? 10.042 13.594 46.396 1.00 90.94 440 PHE A O 1
ATOM 3374 N N . PHE A 1 441 ? 9.483 15.331 47.713 1.00 86.19 441 PHE A N 1
ATOM 3375 C CA . PHE A 1 441 ? 9.847 16.344 46.722 1.00 86.19 441 PHE A CA 1
ATOM 3376 C C . PHE A 1 441 ? 11.323 16.290 46.336 1.00 86.19 441 PHE A C 1
ATOM 3378 O O . PHE A 1 441 ? 11.638 16.343 45.150 1.00 86.19 441 PHE A O 1
ATOM 3385 N N . ASP A 1 442 ? 12.226 16.113 47.296 1.00 85.56 442 ASP A N 1
ATOM 3386 C CA . ASP A 1 442 ? 13.663 16.038 47.038 1.00 85.56 442 ASP A CA 1
ATOM 3387 C C . ASP A 1 442 ? 14.016 14.825 46.176 1.00 85.56 442 ASP A C 1
ATOM 3389 O O . ASP A 1 442 ? 14.807 14.932 45.236 1.00 85.56 442 ASP A O 1
ATOM 3393 N N . LYS A 1 443 ? 13.425 13.655 46.453 1.00 83.62 443 LYS A N 1
ATOM 3394 C CA . LYS A 1 443 ? 13.641 12.447 45.642 1.00 83.62 443 LYS A CA 1
ATOM 3395 C C . LYS A 1 443 ? 12.958 12.532 44.288 1.00 83.62 443 LYS A C 1
ATOM 3397 O O . LYS A 1 443 ? 13.528 12.027 43.319 1.00 83.62 443 LYS A O 1
ATOM 3402 N N . PHE A 1 444 ? 11.798 13.174 44.207 1.00 79.75 444 PHE A N 1
ATOM 3403 C CA . PHE A 1 444 ? 11.121 13.452 42.948 1.00 79.75 444 PHE A CA 1
ATOM 3404 C C . PHE A 1 444 ? 11.998 14.348 42.067 1.00 79.75 444 PHE A C 1
ATOM 3406 O O . PHE A 1 444 ? 12.379 13.943 40.971 1.00 79.75 444 PHE A O 1
ATOM 3413 N N . VAL A 1 445 ? 12.443 15.496 42.585 1.00 74.19 445 VAL A N 1
ATOM 3414 C CA . VAL A 1 445 ? 13.351 16.419 41.888 1.00 74.19 445 VAL A CA 1
ATOM 3415 C C . VAL A 1 445 ? 14.668 15.732 41.529 1.00 74.19 445 VAL A C 1
ATOM 3417 O O . VAL A 1 445 ? 15.111 15.837 40.388 1.00 74.19 445 VAL A O 1
ATOM 3420 N N . TYR A 1 446 ? 15.279 14.977 42.446 1.00 68.50 446 TYR A N 1
ATOM 3421 C CA . TYR A 1 446 ? 16.514 14.233 42.177 1.00 68.50 446 TYR A CA 1
ATOM 3422 C C . TYR A 1 446 ? 16.341 13.206 41.050 1.00 68.50 446 TYR A C 1
ATOM 3424 O O . TYR A 1 446 ? 17.196 13.109 40.172 1.00 68.50 446 TYR A O 1
ATOM 3432 N N . SER A 1 447 ? 15.236 12.460 41.043 1.00 66.00 447 SER A N 1
ATOM 3433 C CA . SER A 1 447 ? 14.961 11.448 40.015 1.00 66.00 447 SER A CA 1
ATOM 3434 C C . SER A 1 447 ? 14.694 12.095 38.656 1.00 66.00 447 SER A C 1
ATOM 3436 O O . SER A 1 447 ? 15.260 11.654 37.657 1.00 66.00 447 SER A O 1
ATOM 3438 N N . MET A 1 448 ? 13.938 13.196 38.629 1.00 56.41 448 MET A N 1
ATOM 3439 C CA . MET A 1 448 ? 13.708 13.993 37.419 1.00 56.41 448 MET A CA 1
ATOM 3440 C C . MET A 1 448 ? 15.004 14.624 36.889 1.00 56.41 448 MET A C 1
ATOM 3442 O O . MET A 1 448 ? 15.246 14.620 35.687 1.00 56.41 448 MET A O 1
ATOM 3446 N N . THR A 1 449 ? 15.889 15.085 37.778 1.00 52.69 449 THR A N 1
ATOM 3447 C CA . THR A 1 449 ? 17.203 15.643 37.406 1.00 52.69 449 THR A CA 1
ATOM 3448 C C . THR A 1 449 ? 18.144 14.558 36.873 1.00 52.69 449 THR A C 1
ATOM 3450 O O . THR A 1 449 ? 18.857 14.779 35.898 1.00 52.69 449 THR A O 1
ATOM 3453 N N . LYS A 1 450 ? 18.125 13.357 37.467 1.00 47.69 450 LYS A N 1
ATOM 3454 C CA . LYS A 1 450 ? 18.971 12.225 37.061 1.00 47.69 450 LYS A CA 1
ATOM 3455 C C . LYS A 1 450 ? 18.549 11.623 35.718 1.00 47.69 450 LYS A C 1
ATOM 3457 O O . LYS A 1 450 ? 19.411 11.183 34.966 1.00 47.69 450 LYS A O 1
ATOM 3462 N N . MET A 1 451 ? 17.256 11.645 35.393 1.00 47.91 451 MET A N 1
ATOM 3463 C CA . MET A 1 451 ? 16.776 11.288 34.051 1.00 47.91 451 MET A CA 1
ATOM 3464 C C . MET A 1 451 ? 17.225 12.292 32.974 1.00 47.91 451 MET A C 1
ATOM 3466 O O . MET A 1 451 ? 17.254 11.939 31.802 1.00 47.91 451 MET A O 1
ATOM 3470 N N . GLY A 1 452 ? 17.638 13.506 33.359 1.00 42.94 452 GLY A N 1
ATOM 3471 C CA . GLY A 1 452 ? 18.133 14.540 32.445 1.00 42.94 452 GLY A CA 1
ATOM 3472 C C . GLY A 1 452 ? 19.657 14.607 32.249 1.00 42.94 452 GLY A C 1
ATOM 3473 O O . GLY A 1 452 ? 20.104 15.456 31.485 1.00 42.94 452 GLY A O 1
ATOM 3474 N N . GLN A 1 453 ? 20.475 13.778 32.918 1.00 46.88 453 GLN A N 1
ATOM 3475 C CA . GLN A 1 453 ? 21.950 13.874 32.874 1.00 46.88 453 GLN A CA 1
ATOM 3476 C C . GLN A 1 453 ? 22.652 12.512 32.703 1.00 46.88 453 GLN A C 1
ATOM 3478 O O . GLN A 1 453 ? 23.208 11.960 33.654 1.00 46.88 453 GLN A O 1
ATOM 3483 N N . LEU A 1 454 ? 22.695 11.986 31.476 1.00 46.03 454 LEU A N 1
ATOM 3484 C CA . LEU A 1 454 ? 23.614 10.908 31.080 1.00 46.03 454 LEU A CA 1
ATOM 3485 C C . LEU A 1 454 ? 24.602 11.459 30.033 1.00 46.03 454 LEU A C 1
ATOM 3487 O O . LEU A 1 454 ? 24.188 11.799 28.932 1.00 46.03 454 LEU A O 1
ATOM 3491 N N . SER A 1 455 ? 25.894 11.567 30.372 1.00 52.81 455 SER A N 1
ATOM 3492 C CA . SER A 1 455 ? 26.977 11.976 29.455 1.00 52.81 455 SER A CA 1
ATOM 3493 C C . SER A 1 455 ? 27.927 10.804 29.165 1.00 52.81 455 SER A C 1
ATOM 3495 O O . SER A 1 455 ? 28.403 10.167 30.109 1.00 52.81 455 SER A O 1
ATOM 3497 N N . ASP A 1 456 ? 28.237 10.538 27.890 1.00 59.41 456 ASP A N 1
ATOM 3498 C CA . ASP A 1 456 ? 29.199 9.510 27.452 1.00 59.41 456 ASP A CA 1
ATOM 3499 C C . ASP A 1 456 ? 30.635 9.884 27.868 1.00 59.41 456 ASP A C 1
ATOM 3501 O O . ASP A 1 456 ? 31.229 10.832 27.362 1.00 59.41 456 ASP A O 1
ATOM 3505 N N . SER A 1 457 ? 31.207 9.129 28.811 1.00 61.62 457 SER A N 1
ATOM 3506 C CA . SER A 1 457 ? 32.540 9.395 29.381 1.00 61.62 457 SER A CA 1
ATOM 3507 C C . SER A 1 457 ? 33.722 9.099 28.443 1.00 61.62 457 SER A C 1
ATOM 3509 O O . SER A 1 457 ? 34.875 9.326 28.820 1.00 61.62 457 SER A O 1
ATOM 3511 N N . THR A 1 458 ? 33.468 8.547 27.253 1.00 67.94 458 THR A N 1
ATOM 3512 C CA . THR A 1 458 ? 34.517 8.169 26.294 1.00 67.94 458 THR A CA 1
ATOM 3513 C C . THR A 1 458 ? 34.783 9.223 25.220 1.00 67.94 458 THR A C 1
ATOM 3515 O O . THR A 1 458 ? 35.824 9.132 24.557 1.00 67.94 458 THR A O 1
ATOM 3518 N N . LEU A 1 459 ? 33.898 10.218 25.110 1.00 76.06 459 LEU A N 1
ATOM 3519 C CA . LEU A 1 459 ? 33.894 11.288 24.118 1.00 76.06 459 LEU A CA 1
ATOM 3520 C C . LEU A 1 459 ? 34.775 12.472 24.556 1.00 76.06 459 LEU A C 1
ATOM 3522 O O . LEU A 1 459 ? 34.835 12.810 25.739 1.00 76.06 459 LEU A O 1
ATOM 3526 N N . ASP A 1 460 ? 35.480 13.108 23.619 1.00 86.94 460 ASP A N 1
ATOM 3527 C CA . ASP A 1 460 ? 36.230 14.338 23.887 1.00 86.94 460 ASP A CA 1
ATOM 3528 C C . ASP A 1 460 ? 35.285 15.433 24.375 1.00 86.94 460 ASP A C 1
ATOM 3530 O O . ASP A 1 460 ? 34.267 15.704 23.747 1.00 86.94 460 ASP A O 1
ATOM 3534 N N . GLN A 1 461 ? 35.638 16.096 25.475 1.00 82.06 461 GLN A N 1
ATOM 3535 C CA . GLN A 1 461 ? 34.732 17.047 26.111 1.00 82.06 461 GLN A CA 1
ATOM 3536 C C . GLN A 1 461 ? 34.445 18.253 25.212 1.00 82.06 461 GLN A C 1
ATOM 3538 O O . GLN A 1 461 ? 33.315 18.714 25.165 1.00 82.06 461 GLN A O 1
ATOM 3543 N N . THR A 1 462 ? 35.432 18.736 24.448 1.00 85.50 462 THR A N 1
ATOM 3544 C CA . THR A 1 462 ? 35.205 19.870 23.534 1.00 85.50 462 THR A CA 1
ATOM 3545 C C . THR A 1 462 ? 34.296 19.461 22.378 1.00 85.50 462 THR A C 1
ATOM 3547 O O . THR A 1 462 ? 33.434 20.228 21.956 1.00 85.50 462 THR A O 1
ATOM 3550 N N . PHE A 1 463 ? 34.460 18.241 21.867 1.00 87.06 463 PHE A N 1
ATOM 3551 C CA . PHE A 1 463 ? 33.571 17.682 20.858 1.00 87.06 463 PHE A CA 1
ATOM 3552 C C . PHE A 1 463 ? 32.160 17.437 21.402 1.00 87.06 463 PHE A C 1
ATOM 3554 O O . PHE A 1 463 ? 31.200 17.838 20.755 1.00 87.06 463 PHE A O 1
ATOM 3561 N N . ALA A 1 464 ? 32.030 16.889 22.610 1.00 80.44 464 ALA A N 1
ATOM 3562 C CA . ALA A 1 464 ? 30.759 16.715 23.305 1.00 80.44 464 ALA A CA 1
ATOM 3563 C C . ALA A 1 464 ? 30.047 18.057 23.525 1.00 80.44 464 ALA A C 1
ATOM 3565 O O . ALA A 1 464 ? 28.856 18.167 23.253 1.00 80.44 464 ALA A O 1
ATOM 3566 N N . ASP A 1 465 ? 30.779 19.095 23.935 1.00 84.25 465 ASP A N 1
ATOM 3567 C CA . ASP A 1 465 ? 30.242 20.445 24.109 1.00 84.25 465 ASP A CA 1
ATOM 3568 C C . ASP A 1 465 ? 29.786 21.035 22.760 1.00 84.25 465 ASP A C 1
ATOM 3570 O O . ASP A 1 465 ? 28.727 21.654 22.681 1.00 84.25 465 ASP A O 1
ATOM 3574 N N . ASN A 1 466 ? 30.526 20.795 21.669 1.00 83.94 466 ASN A N 1
ATOM 3575 C CA . ASN A 1 466 ? 30.117 21.206 20.319 1.00 83.94 466 ASN A CA 1
ATOM 3576 C C . ASN A 1 466 ? 28.882 20.441 19.821 1.00 83.94 466 ASN A C 1
ATOM 3578 O O . ASN A 1 466 ? 28.002 21.034 19.191 1.00 83.94 466 ASN A O 1
ATOM 3582 N N . LEU A 1 467 ? 28.786 19.143 20.114 1.00 83.25 467 LEU A N 1
ATOM 3583 C CA . LEU A 1 467 ? 27.591 18.350 19.834 1.00 83.25 467 LEU A CA 1
ATOM 3584 C C . LEU A 1 467 ? 26.412 18.825 20.679 1.00 83.25 467 LEU A C 1
ATOM 3586 O O . LEU A 1 467 ? 25.310 18.900 20.159 1.00 83.25 467 LEU A O 1
ATOM 3590 N N . TYR A 1 468 ? 26.636 19.238 21.926 1.00 81.81 468 TYR A N 1
ATOM 3591 C CA . TYR A 1 468 ? 25.606 19.836 22.772 1.00 81.81 468 TYR A CA 1
ATOM 3592 C C . TYR A 1 468 ? 25.168 21.211 22.247 1.00 81.81 468 TYR A C 1
ATOM 3594 O O . TYR A 1 468 ? 24.001 21.563 22.328 1.00 81.81 468 TYR A O 1
ATOM 3602 N N . LEU A 1 469 ? 26.060 21.996 21.641 1.00 84.06 469 LEU A N 1
ATOM 3603 C CA . LEU A 1 469 ? 25.665 23.227 20.942 1.00 84.06 469 LEU A CA 1
ATOM 3604 C C . LEU A 1 469 ? 24.888 22.942 19.651 1.00 84.06 469 LEU A C 1
ATOM 3606 O O . LEU A 1 469 ? 23.998 23.711 19.291 1.00 84.06 469 LEU A O 1
ATOM 3610 N N . THR A 1 470 ? 25.218 21.844 18.968 1.00 82.25 470 THR A N 1
ATOM 3611 C CA . THR A 1 470 ? 24.503 21.385 17.768 1.00 82.25 470 THR A CA 1
ATOM 3612 C C . THR A 1 470 ? 23.129 20.835 18.145 1.00 82.25 470 THR A C 1
ATOM 3614 O O . THR A 1 470 ? 22.144 21.128 17.476 1.00 82.25 470 THR A O 1
ATOM 3617 N N . CYS A 1 471 ? 23.043 20.122 19.263 1.00 82.88 471 CYS A N 1
ATOM 3618 C CA . CYS A 1 471 ? 21.863 19.436 19.767 1.00 82.88 471 CYS A CA 1
ATOM 3619 C C . CYS A 1 471 ? 21.608 19.826 21.239 1.00 82.88 471 CYS A C 1
ATOM 3621 O O . CYS A 1 471 ? 21.824 19.013 22.138 1.00 82.88 471 CYS A O 1
ATOM 3623 N N . PRO A 1 472 ? 21.167 21.072 21.520 1.00 72.62 472 PRO A N 1
ATOM 3624 C CA . PRO A 1 472 ? 21.059 21.597 22.892 1.00 72.62 472 PRO A CA 1
ATOM 3625 C C . PRO A 1 472 ? 19.925 20.992 23.719 1.00 72.62 472 PRO A C 1
ATOM 3627 O O . PRO A 1 472 ? 19.862 21.207 24.930 1.00 72.62 472 PRO A O 1
ATOM 3630 N N . VAL A 1 473 ? 19.013 20.271 23.073 1.00 73.38 473 VAL A N 1
ATOM 3631 C CA . VAL A 1 473 ? 17.894 19.562 23.693 1.00 73.38 473 VAL A CA 1
ATOM 3632 C C . VAL A 1 473 ? 17.731 18.205 23.013 1.00 73.38 473 VAL A C 1
ATOM 3634 O O . VAL A 1 473 ? 18.137 18.028 21.867 1.00 73.38 473 VAL A O 1
ATOM 3637 N N . ALA A 1 474 ? 17.133 17.238 23.706 1.00 56.44 474 ALA A N 1
ATOM 3638 C CA . ALA A 1 474 ? 16.804 15.949 23.105 1.00 56.44 474 ALA A CA 1
ATOM 3639 C C . ALA A 1 474 ? 15.866 16.122 21.888 1.00 56.44 474 ALA A C 1
ATOM 3641 O O . ALA A 1 474 ? 15.028 17.024 21.877 1.00 56.44 474 ALA A O 1
ATOM 3642 N N . ASN A 1 475 ? 15.993 15.237 20.891 1.00 61.81 475 ASN A N 1
ATOM 3643 C CA . ASN A 1 475 ? 15.201 15.209 19.647 1.00 61.81 475 ASN A CA 1
ATOM 3644 C C . ASN A 1 475 ? 15.381 16.417 18.711 1.00 61.81 475 ASN A C 1
ATOM 3646 O O . ASN A 1 475 ? 14.499 16.737 17.915 1.00 61.81 475 ASN A O 1
ATOM 3650 N N . THR A 1 476 ? 16.524 17.096 18.768 1.00 64.06 476 THR A N 1
ATOM 3651 C CA . THR A 1 476 ? 16.903 18.051 17.723 1.00 64.06 476 THR A CA 1
ATOM 3652 C C . THR A 1 476 ? 17.140 17.335 16.399 1.00 64.06 476 THR A C 1
ATOM 3654 O O . THR A 1 476 ? 17.890 16.368 16.340 1.00 64.06 476 THR A O 1
ATOM 3657 N N . THR A 1 477 ? 16.571 17.864 15.319 1.00 71.31 477 THR A N 1
ATOM 3658 C CA . THR A 1 477 ? 16.776 17.385 13.940 1.00 71.31 477 THR A CA 1
ATOM 3659 C C . THR A 1 477 ? 18.064 17.922 13.312 1.00 71.31 477 THR A C 1
ATOM 3661 O O . THR A 1 477 ? 18.228 17.888 12.096 1.00 71.31 477 THR A O 1
ATOM 3664 N N . ASN A 1 478 ? 18.949 18.508 14.119 1.00 77.50 478 ASN A N 1
ATOM 3665 C CA . ASN A 1 478 ? 20.195 19.072 13.632 1.00 77.50 478 ASN A CA 1
ATOM 3666 C C . ASN A 1 478 ? 21.138 17.925 13.284 1.00 77.50 478 ASN A C 1
ATOM 3668 O O . ASN A 1 478 ? 21.476 17.101 14.132 1.00 77.50 478 ASN A O 1
ATOM 3672 N N . THR A 1 479 ? 21.550 17.875 12.025 1.00 76.19 479 THR A N 1
ATOM 3673 C CA . THR A 1 479 ? 22.516 16.899 11.541 1.00 76.19 479 THR A CA 1
ATOM 3674 C C . THR A 1 479 ? 23.930 17.386 11.832 1.00 76.19 479 THR A C 1
ATOM 3676 O O . THR A 1 479 ? 24.220 18.585 11.855 1.00 76.19 479 THR A O 1
ATOM 3679 N N . THR A 1 480 ? 24.837 16.442 12.031 1.00 82.38 480 THR A N 1
ATOM 3680 C CA . THR A 1 480 ? 26.271 16.708 12.084 1.00 82.38 480 THR A CA 1
ATOM 3681 C C . THR A 1 480 ? 26.985 15.678 11.227 1.00 82.38 480 THR A C 1
ATOM 3683 O O . THR A 1 480 ? 26.455 14.605 10.952 1.00 82.38 480 THR A O 1
ATOM 3686 N N . VAL A 1 481 ? 28.179 16.019 10.765 1.00 82.75 481 VAL A N 1
ATOM 3687 C CA . VAL A 1 481 ? 28.951 15.147 9.883 1.00 82.75 481 VAL A CA 1
ATOM 3688 C C . VAL A 1 481 ? 29.583 13.997 10.669 1.00 82.75 481 VAL A C 1
ATOM 3690 O O . VAL A 1 481 ? 30.065 14.190 11.785 1.00 82.75 481 VAL A O 1
ATOM 3693 N N . LEU A 1 482 ? 29.611 12.803 10.068 1.00 78.19 482 LEU A N 1
ATOM 3694 C CA . LEU A 1 482 ? 30.268 11.624 10.651 1.00 78.19 482 LEU A CA 1
ATOM 3695 C C . LEU A 1 482 ? 31.803 11.752 10.669 1.00 78.19 482 LEU A C 1
ATOM 3697 O O . LEU A 1 482 ? 32.458 11.195 11.545 1.00 78.19 482 LEU A O 1
ATOM 3701 N N . ASP A 1 483 ? 32.368 12.492 9.710 1.00 84.88 483 ASP A N 1
ATOM 3702 C CA . ASP A 1 483 ? 33.785 12.866 9.641 1.00 84.88 483 ASP A CA 1
ATOM 3703 C C . ASP A 1 483 ? 33.885 14.392 9.718 1.00 84.88 483 ASP A C 1
ATOM 3705 O O . ASP A 1 483 ? 33.525 15.113 8.783 1.00 84.88 483 ASP A O 1
ATOM 3709 N N . VAL A 1 484 ? 34.359 14.897 10.855 1.00 84.19 484 VAL A N 1
ATOM 3710 C CA . VAL A 1 484 ? 34.413 16.343 11.125 1.00 84.19 484 VAL A CA 1
ATOM 3711 C C . VAL A 1 484 ? 35.606 17.025 10.467 1.00 84.19 484 VAL A C 1
ATOM 3713 O O . VAL A 1 484 ? 35.690 18.256 10.457 1.00 84.19 484 VAL A O 1
ATOM 3716 N N . ARG A 1 485 ? 36.549 16.256 9.916 1.00 86.19 485 ARG A N 1
ATOM 3717 C CA . ARG A 1 485 ? 37.750 16.783 9.257 1.00 86.19 485 ARG A CA 1
ATOM 3718 C C . ARG A 1 485 ? 37.623 16.799 7.739 1.00 86.19 485 ARG A C 1
ATOM 3720 O O . ARG A 1 485 ? 38.216 17.683 7.116 1.00 86.19 485 ARG A O 1
ATOM 3727 N N . SER A 1 486 ? 36.900 15.850 7.152 1.00 88.31 486 SER A N 1
ATOM 3728 C CA . SER A 1 486 ? 36.735 15.704 5.701 1.00 88.31 486 SER A CA 1
ATOM 3729 C C . SER A 1 486 ? 35.417 15.009 5.323 1.00 88.31 486 SER A C 1
ATOM 3731 O O . SER A 1 486 ? 35.436 13.911 4.768 1.00 88.31 486 SER A O 1
ATOM 3733 N N . PRO A 1 487 ? 34.265 15.662 5.549 1.00 82.81 487 PRO A N 1
ATOM 3734 C CA . PRO A 1 487 ? 32.943 15.047 5.390 1.00 82.81 487 PRO A CA 1
ATOM 3735 C C . PRO A 1 487 ? 32.650 14.532 3.975 1.00 82.81 487 PRO A C 1
ATOM 3737 O O . PRO A 1 487 ? 32.033 13.486 3.811 1.00 82.81 487 PRO A O 1
ATOM 3740 N N . ASP A 1 488 ? 33.151 15.225 2.950 1.00 81.12 488 ASP A N 1
ATOM 3741 C CA . ASP A 1 488 ? 32.861 14.908 1.545 1.00 81.12 488 ASP A CA 1
ATOM 3742 C C . ASP A 1 488 ? 34.010 14.169 0.843 1.00 81.12 488 ASP A C 1
ATOM 3744 O O . ASP A 1 488 ? 34.054 14.076 -0.387 1.00 81.12 488 ASP A O 1
ATOM 3748 N N . THR A 1 489 ? 35.012 13.699 1.592 1.00 80.88 489 THR A N 1
ATOM 3749 C CA . THR A 1 489 ? 36.193 13.047 1.014 1.00 80.88 489 THR A CA 1
ATOM 3750 C C . THR A 1 489 ? 36.405 11.678 1.627 1.00 80.88 489 THR A C 1
ATOM 3752 O O . THR A 1 489 ? 36.622 11.534 2.821 1.00 80.88 489 THR A O 1
ATOM 3755 N N . PHE A 1 490 ? 36.434 10.654 0.777 1.00 85.06 490 PHE A N 1
ATOM 3756 C CA . PHE A 1 490 ? 36.805 9.317 1.213 1.00 85.06 490 PHE A CA 1
ATOM 3757 C C . PHE A 1 490 ? 38.313 9.247 1.493 1.00 85.06 490 PHE A C 1
ATOM 3759 O O . PHE A 1 490 ? 39.113 9.032 0.578 1.00 85.06 490 PHE A O 1
ATOM 3766 N N . ASP A 1 491 ? 38.715 9.435 2.747 1.00 88.00 491 ASP A N 1
ATOM 3767 C CA . ASP A 1 491 ? 40.103 9.369 3.199 1.00 88.00 491 ASP A CA 1
ATOM 3768 C C . ASP A 1 491 ? 40.232 8.703 4.588 1.00 88.00 491 ASP A C 1
ATOM 3770 O O . ASP A 1 491 ? 39.375 7.926 4.999 1.00 88.00 491 ASP A O 1
ATOM 3774 N N . ASN A 1 492 ? 41.363 8.885 5.277 1.00 92.12 492 ASN A N 1
ATOM 3775 C CA . ASN A 1 492 ? 41.605 8.248 6.572 1.00 92.12 492 ASN A CA 1
ATOM 3776 C C . ASN A 1 492 ? 41.291 9.136 7.788 1.00 92.12 492 ASN A C 1
ATOM 3778 O O . ASN A 1 492 ? 41.688 8.759 8.898 1.00 92.12 492 ASN A O 1
ATOM 3782 N N . LYS A 1 493 ? 40.663 10.304 7.604 1.00 93.94 493 LYS A N 1
ATOM 3783 C CA . LYS A 1 493 ? 40.463 11.283 8.680 1.00 93.94 493 LYS A CA 1
ATOM 3784 C C . LYS A 1 493 ? 39.423 10.854 9.699 1.00 93.94 493 LYS A C 1
ATOM 3786 O O . LYS A 1 493 ? 39.695 11.065 10.876 1.00 93.94 493 LYS A O 1
ATOM 3791 N N . TYR A 1 494 ? 38.415 10.086 9.298 1.00 91.19 494 TYR A N 1
ATOM 3792 C CA . TYR A 1 494 ? 37.580 9.307 10.215 1.00 91.19 494 TYR A CA 1
ATOM 3793 C C . TYR A 1 494 ? 38.391 8.618 11.334 1.00 91.19 494 TYR A C 1
ATOM 3795 O O . TYR A 1 494 ? 38.127 8.793 12.518 1.00 91.19 494 TYR A O 1
ATOM 3803 N N . TYR A 1 495 ? 39.472 7.899 11.002 1.00 92.69 495 TYR A N 1
ATOM 3804 C CA . TYR A 1 495 ? 40.294 7.236 12.028 1.00 92.69 495 TYR A CA 1
ATOM 3805 C C . TYR A 1 495 ? 41.099 8.221 12.878 1.00 92.69 495 TYR A C 1
ATOM 3807 O O . TYR A 1 495 ? 41.430 7.912 14.020 1.00 92.69 495 TYR A O 1
ATOM 3815 N N . VAL A 1 496 ? 41.440 9.390 12.330 1.00 92.62 496 VAL A N 1
ATOM 3816 C CA . VAL A 1 496 ? 42.074 10.477 13.086 1.00 92.62 496 VAL A CA 1
ATOM 3817 C C . VAL A 1 496 ? 41.084 11.067 14.095 1.00 92.62 496 VAL A C 1
ATOM 3819 O O . VAL A 1 496 ? 41.500 11.406 15.200 1.00 92.62 496 VAL A O 1
ATOM 3822 N N . ASP A 1 497 ? 39.794 11.143 13.769 1.00 92.12 497 ASP A N 1
ATOM 3823 C CA . ASP A 1 497 ? 38.744 11.563 14.706 1.00 92.12 497 ASP A CA 1
ATOM 3824 C C . ASP A 1 497 ? 38.608 10.591 15.872 1.00 92.12 497 ASP A C 1
ATOM 3826 O O . ASP A 1 497 ? 38.638 11.014 17.030 1.00 92.12 497 ASP A O 1
ATOM 3830 N N . LEU A 1 498 ? 38.620 9.285 15.599 1.00 92.19 498 LEU A N 1
ATOM 3831 C CA . LEU A 1 498 ? 38.564 8.271 16.654 1.00 92.19 498 LEU A CA 1
ATOM 3832 C C . LEU A 1 498 ? 39.741 8.358 17.640 1.00 92.19 498 LEU A C 1
ATOM 3834 O O . LEU A 1 498 ? 39.530 8.212 18.846 1.00 92.19 498 LEU A O 1
ATOM 3838 N N . LEU A 1 499 ? 40.963 8.643 17.159 1.00 90.88 499 LEU A N 1
ATOM 3839 C CA . LEU A 1 499 ? 42.139 8.854 18.024 1.00 90.88 499 LEU A CA 1
ATOM 3840 C C . LEU A 1 499 ? 41.977 10.060 18.956 1.00 90.88 499 LEU A C 1
ATOM 3842 O O . LEU A 1 499 ? 42.505 10.055 20.068 1.00 90.88 499 LEU A O 1
ATOM 3846 N N . ASN A 1 500 ? 41.251 11.081 18.499 1.00 90.00 500 ASN A N 1
ATOM 3847 C CA . ASN A 1 500 ? 40.975 12.294 19.261 1.00 90.00 500 ASN A CA 1
ATOM 3848 C C . ASN A 1 500 ? 39.720 12.174 20.133 1.00 90.00 500 ASN A C 1
ATOM 3850 O O . ASN A 1 500 ? 39.324 13.166 20.730 1.00 90.00 500 ASN A O 1
ATOM 3854 N N . ARG A 1 501 ? 39.125 10.977 20.234 1.00 89.69 501 ARG A N 1
ATOM 3855 C CA . ARG A 1 501 ? 37.855 10.722 20.927 1.00 89.69 501 ARG A CA 1
ATOM 3856 C C . ARG A 1 501 ? 36.666 11.495 20.339 1.00 89.69 501 ARG A C 1
ATOM 3858 O O . ARG A 1 501 ? 35.808 11.969 21.073 1.00 89.69 501 ARG A O 1
ATOM 3865 N N . GLN A 1 502 ? 36.644 11.653 19.017 1.00 90.44 502 GLN A N 1
ATOM 3866 C CA . GLN A 1 502 ? 35.627 12.416 18.285 1.00 90.44 502 GLN A CA 1
ATOM 3867 C C . GLN A 1 502 ? 34.742 11.526 17.396 1.00 90.44 502 GLN A C 1
ATOM 3869 O O . GLN A 1 502 ? 34.254 11.974 16.364 1.00 90.44 502 GLN A O 1
ATOM 3874 N N . GLY A 1 503 ? 34.549 10.255 17.762 1.00 87.44 503 GLY A N 1
ATOM 3875 C CA . GLY A 1 503 ? 33.568 9.384 17.111 1.00 87.44 503 GLY A CA 1
ATOM 3876 C C . GLY A 1 503 ? 32.145 9.808 17.475 1.00 87.44 503 GLY A C 1
ATOM 3877 O O . GLY A 1 503 ? 31.830 9.915 18.656 1.00 87.44 503 GLY A O 1
ATOM 3878 N N . LEU A 1 504 ? 31.298 10.063 16.472 1.00 82.38 504 LEU A N 1
ATOM 3879 C CA . LEU A 1 504 ? 29.931 10.547 16.700 1.00 82.38 504 LEU A CA 1
ATOM 3880 C C . LEU A 1 504 ? 29.053 9.506 17.407 1.00 82.38 504 LEU A C 1
ATOM 3882 O O . LEU A 1 504 ? 28.315 9.842 18.330 1.00 82.38 504 LEU A O 1
ATOM 3886 N N . PHE A 1 505 ? 29.137 8.246 16.977 1.00 80.06 505 PHE A N 1
ATOM 3887 C CA . PHE A 1 505 ? 28.441 7.138 17.621 1.00 80.06 505 PHE A CA 1
ATOM 3888 C C . PHE A 1 505 ? 29.326 6.489 18.683 1.00 80.06 505 PHE A C 1
ATOM 3890 O O . PHE A 1 505 ? 30.526 6.296 18.475 1.00 80.06 505 PHE A O 1
ATOM 3897 N N . THR A 1 506 ? 28.722 6.052 19.788 1.00 75.88 506 THR A N 1
ATOM 3898 C CA . THR A 1 506 ? 29.431 5.291 20.828 1.00 75.88 506 THR A CA 1
ATOM 3899 C C . THR A 1 506 ? 30.105 4.039 20.241 1.00 75.88 506 THR A C 1
ATOM 3901 O O . THR A 1 506 ? 31.259 3.759 20.554 1.00 75.88 506 THR A O 1
ATOM 3904 N N . SER A 1 507 ? 29.459 3.354 19.287 1.00 72.44 507 SER A N 1
ATOM 3905 C CA . SER A 1 507 ? 30.036 2.207 18.562 1.00 72.44 507 SER A CA 1
ATOM 3906 C C . SER A 1 507 ? 31.289 2.547 17.750 1.00 72.44 507 SER A C 1
ATOM 3908 O O . SER A 1 507 ? 32.197 1.726 17.619 1.00 72.44 507 SER A O 1
ATOM 3910 N N . ASP A 1 508 ? 31.351 3.754 17.195 1.00 82.38 508 ASP A N 1
ATOM 3911 C CA . ASP A 1 508 ? 32.486 4.216 16.400 1.00 82.38 508 ASP A CA 1
ATOM 3912 C C . ASP A 1 508 ? 33.656 4.543 17.314 1.00 82.38 508 ASP A C 1
ATOM 3914 O O . ASP A 1 508 ? 34.795 4.134 17.063 1.00 82.38 508 ASP A O 1
ATOM 3918 N N . GLN A 1 509 ? 33.361 5.218 18.426 1.00 87.50 509 GLN A N 1
ATOM 3919 C CA . GLN A 1 509 ? 34.357 5.530 19.436 1.00 87.50 509 GLN A CA 1
ATOM 3920 C C . GLN A 1 509 ? 34.944 4.260 20.072 1.00 87.50 509 GLN A C 1
ATOM 3922 O O . GLN A 1 509 ? 36.147 4.221 20.375 1.00 87.50 509 GLN A O 1
ATOM 3927 N N . ASP A 1 510 ? 34.143 3.197 20.162 1.00 82.31 510 ASP A N 1
ATOM 3928 C CA . ASP A 1 510 ? 34.558 1.884 20.648 1.00 82.31 510 ASP A CA 1
ATOM 3929 C C . ASP A 1 510 ? 35.614 1.194 19.775 1.00 82.31 510 ASP A C 1
ATOM 3931 O O . ASP A 1 510 ? 36.438 0.430 20.287 1.00 82.31 510 ASP A O 1
ATOM 3935 N N . LEU A 1 511 ? 35.713 1.526 18.481 1.00 82.00 511 LEU A N 1
ATOM 3936 C CA . LEU A 1 511 ? 36.779 0.998 17.617 1.00 82.00 511 LEU A CA 1
ATOM 3937 C C . LEU A 1 511 ? 38.178 1.406 18.098 1.00 82.00 511 LEU A C 1
ATOM 3939 O O . LEU A 1 511 ? 39.143 0.668 17.866 1.00 82.00 511 LEU A O 1
ATOM 3943 N N . TYR A 1 512 ? 38.310 2.564 18.749 1.00 86.50 512 TYR A N 1
ATOM 3944 C CA . TYR A 1 512 ? 39.576 3.011 19.329 1.00 86.50 512 TYR A CA 1
ATOM 3945 C C . TYR A 1 512 ? 39.728 2.629 20.803 1.00 86.50 512 TYR A C 1
ATOM 3947 O O . TYR A 1 512 ? 40.845 2.341 21.235 1.00 86.50 512 TYR A O 1
ATOM 3955 N N . THR A 1 513 ? 38.648 2.630 21.587 1.00 79.19 513 THR A N 1
ATOM 3956 C CA . THR A 1 513 ? 38.733 2.309 23.023 1.00 79.19 513 THR A CA 1
ATOM 3957 C C . THR A 1 513 ? 38.868 0.803 23.275 1.00 79.19 513 THR A C 1
ATOM 3959 O O . THR A 1 513 ? 39.457 0.412 24.287 1.00 79.19 513 THR A O 1
ATOM 3962 N N . ASP A 1 514 ? 38.423 -0.055 22.349 1.00 78.31 514 ASP A N 1
ATOM 3963 C CA . ASP A 1 514 ? 38.660 -1.495 22.421 1.00 78.31 514 ASP A CA 1
ATOM 3964 C C . ASP A 1 514 ? 40.112 -1.837 22.048 1.00 78.31 514 ASP A C 1
ATOM 3966 O O . ASP A 1 514 ? 40.580 -1.667 20.917 1.00 78.31 514 ASP A O 1
ATOM 3970 N N . SER A 1 515 ? 40.824 -2.412 23.019 1.00 74.12 515 SER A N 1
ATOM 3971 C CA . SER A 1 515 ? 42.224 -2.848 22.906 1.00 74.12 515 SER A CA 1
ATOM 3972 C C . SER A 1 515 ? 42.543 -3.747 21.697 1.00 74.12 515 SER A C 1
ATOM 3974 O O . SER A 1 515 ? 43.698 -3.831 21.272 1.00 74.12 515 SER A O 1
ATOM 3976 N N . ARG A 1 516 ? 41.548 -4.438 21.125 1.00 75.75 516 ARG A N 1
ATOM 3977 C CA . ARG A 1 516 ? 41.718 -5.356 19.987 1.00 75.75 516 ARG A CA 1
ATOM 3978 C C . ARG A 1 516 ? 41.760 -4.619 18.650 1.00 75.75 516 ARG A C 1
ATOM 3980 O O . ARG A 1 516 ? 42.453 -5.063 17.732 1.00 75.75 516 ARG A O 1
ATOM 3987 N N . THR A 1 517 ? 41.024 -3.518 18.524 1.00 78.12 517 THR A N 1
ATOM 3988 C CA . THR A 1 517 ? 40.883 -2.733 17.285 1.00 78.12 517 THR A CA 1
ATOM 3989 C C . THR A 1 517 ? 41.734 -1.467 17.299 1.00 78.12 517 THR A C 1
ATOM 3991 O O . THR A 1 517 ? 42.185 -1.035 16.233 1.00 78.12 517 THR A O 1
ATOM 3994 N N . GLN A 1 518 ? 42.078 -0.961 18.486 1.00 83.75 518 GLN A N 1
ATOM 3995 C CA . GLN A 1 518 ? 42.924 0.212 18.707 1.00 83.75 518 GLN A CA 1
ATOM 3996 C C . GLN A 1 518 ? 44.195 0.259 17.824 1.00 83.75 518 GLN A C 1
ATOM 3998 O O . GLN A 1 518 ? 44.373 1.243 17.099 1.00 83.75 518 GLN A O 1
ATOM 4003 N N . PRO A 1 519 ? 45.033 -0.800 17.716 1.00 82.25 519 PRO A N 1
ATOM 4004 C CA . PRO A 1 519 ? 46.256 -0.736 16.903 1.00 82.25 519 PRO A CA 1
ATOM 4005 C C . PRO A 1 519 ? 45.994 -0.671 15.390 1.00 82.25 519 PRO A C 1
ATOM 4007 O O . PRO A 1 519 ? 46.900 -0.421 14.591 1.00 82.25 519 PRO A O 1
ATOM 4010 N N . ILE A 1 520 ? 44.786 -1.011 14.939 1.00 81.19 520 ILE A N 1
ATOM 4011 C CA . ILE A 1 520 ? 44.381 -0.901 13.531 1.00 81.19 520 ILE A CA 1
ATOM 4012 C C . ILE A 1 520 ? 43.962 0.539 13.242 1.00 81.19 520 ILE A C 1
ATOM 4014 O O . ILE A 1 520 ? 44.449 1.098 12.257 1.00 81.19 520 ILE A O 1
ATOM 4018 N N . VAL A 1 521 ? 43.154 1.135 14.125 1.00 89.94 521 VAL A N 1
ATOM 4019 C CA . VAL A 1 521 ? 42.741 2.546 14.049 1.00 89.94 521 VAL A CA 1
ATOM 4020 C C . VAL A 1 521 ? 43.966 3.459 13.999 1.00 89.94 521 VAL A C 1
ATOM 4022 O O . VAL A 1 521 ? 44.103 4.237 13.058 1.00 89.94 521 VAL A O 1
ATOM 4025 N N . GLU A 1 522 ? 44.935 3.272 14.901 1.00 87.69 522 GLU A N 1
ATOM 4026 C CA . GLU A 1 522 ? 46.188 4.046 14.919 1.00 87.69 522 GLU A CA 1
ATOM 4027 C C . GLU A 1 522 ? 46.967 3.960 13.596 1.00 87.69 522 GLU A C 1
ATOM 4029 O O . GLU A 1 522 ? 47.470 4.959 13.077 1.00 87.69 522 GLU A O 1
ATOM 4034 N N . ARG A 1 523 ? 47.049 2.767 12.997 1.00 81.25 523 ARG A N 1
ATOM 4035 C CA . ARG A 1 523 ? 47.775 2.559 11.732 1.00 81.25 523 ARG A CA 1
ATOM 4036 C C . ARG A 1 523 ? 47.039 3.125 10.523 1.00 81.25 523 ARG A C 1
ATOM 4038 O O . ARG A 1 523 ? 47.699 3.552 9.573 1.00 81.25 523 ARG A O 1
ATOM 4045 N N . PHE A 1 524 ? 45.708 3.096 10.522 1.00 90.75 524 PHE A N 1
ATOM 4046 C CA . PHE A 1 524 ? 44.904 3.681 9.449 1.00 90.75 524 PHE A CA 1
ATOM 4047 C C . PHE A 1 524 ? 44.923 5.202 9.528 1.00 90.75 524 PHE A C 1
ATOM 4049 O O . PHE A 1 524 ? 45.213 5.834 8.512 1.00 90.75 524 PHE A O 1
ATOM 4056 N N . ALA A 1 525 ? 44.782 5.772 10.725 1.00 91.00 525 ALA A N 1
ATOM 4057 C CA . ALA A 1 525 ? 44.957 7.200 10.981 1.00 91.00 525 ALA A CA 1
ATOM 4058 C C . ALA A 1 525 ? 46.355 7.701 10.564 1.00 91.00 525 ALA A C 1
ATOM 4060 O O . ALA A 1 525 ? 46.483 8.747 9.928 1.00 91.00 525 ALA A O 1
ATOM 4061 N N . ALA A 1 526 ? 47.413 6.926 10.829 1.00 85.62 526 ALA A N 1
ATOM 4062 C CA . ALA A 1 526 ? 48.784 7.307 10.480 1.00 85.62 526 ALA A CA 1
ATOM 4063 C C . ALA A 1 526 ? 49.124 7.182 8.980 1.00 85.62 526 ALA A C 1
ATOM 4065 O O . ALA A 1 526 ? 50.098 7.784 8.521 1.00 85.62 526 ALA A O 1
ATOM 4066 N N . LYS A 1 527 ? 48.392 6.368 8.200 1.00 79.19 527 LYS A N 1
ATOM 4067 C CA . LYS A 1 527 ? 48.774 6.061 6.810 1.00 79.19 527 LYS A CA 1
ATOM 4068 C C . LYS A 1 527 ? 47.579 5.792 5.892 1.00 79.19 527 LYS A C 1
ATOM 4070 O O . LYS A 1 527 ? 47.166 4.647 5.707 1.00 79.19 527 LYS A O 1
ATOM 4075 N N . GLN A 1 528 ? 47.138 6.823 5.172 1.00 87.19 528 GLN A N 1
ATOM 4076 C CA . GLN A 1 528 ? 46.026 6.744 4.213 1.00 87.19 528 GLN A CA 1
ATOM 4077 C C . GLN A 1 528 ? 46.222 5.692 3.113 1.00 87.19 528 GLN A C 1
ATOM 4079 O O . GLN A 1 528 ? 45.308 4.940 2.800 1.00 87.19 528 GLN A O 1
ATOM 4084 N N . SER A 1 529 ? 47.432 5.558 2.563 1.00 74.62 529 SER A N 1
ATOM 4085 C CA . SER A 1 529 ? 47.710 4.516 1.559 1.00 74.62 529 SER A CA 1
ATOM 4086 C C . SER A 1 529 ? 47.548 3.097 2.112 1.00 74.62 529 SER A C 1
ATOM 4088 O O . SER A 1 529 ? 47.203 2.177 1.370 1.00 74.62 529 SER A O 1
ATOM 4090 N N . LEU A 1 530 ? 47.785 2.904 3.414 1.00 70.69 530 LEU A N 1
ATOM 4091 C CA . LEU A 1 530 ? 47.525 1.638 4.088 1.00 70.69 530 LEU A CA 1
ATOM 4092 C C . LEU A 1 530 ? 46.027 1.451 4.316 1.00 70.69 530 LEU A C 1
ATOM 4094 O O . LEU A 1 530 ? 45.549 0.355 4.038 1.00 70.69 530 LEU A O 1
ATOM 4098 N N . PHE A 1 531 ? 45.314 2.495 4.754 1.00 83.81 531 PHE A N 1
ATOM 4099 C CA . PHE A 1 531 ? 43.856 2.482 4.852 1.00 83.81 531 PHE A CA 1
ATOM 4100 C C . PHE A 1 531 ? 43.224 2.111 3.509 1.00 83.81 531 PHE A C 1
ATOM 4102 O O . PHE A 1 531 ? 42.603 1.065 3.441 1.00 83.81 531 PHE A O 1
ATOM 4109 N N . PHE A 1 532 ? 43.478 2.836 2.417 1.00 82.50 532 PHE A N 1
ATOM 4110 C CA . PHE A 1 532 ? 42.913 2.518 1.098 1.00 82.50 532 PHE A CA 1
ATOM 4111 C C . PHE A 1 532 ? 43.258 1.109 0.631 1.00 82.50 532 PHE A C 1
ATOM 4113 O O . PHE A 1 532 ? 42.384 0.361 0.203 1.00 82.50 532 PHE A O 1
ATOM 4120 N N . LYS A 1 533 ? 44.524 0.696 0.765 1.00 73.00 533 LYS A N 1
ATOM 4121 C CA . LYS A 1 533 ? 44.933 -0.664 0.393 1.00 73.00 533 LYS A CA 1
ATOM 4122 C C . LYS A 1 533 ? 44.180 -1.719 1.204 1.00 73.00 533 LYS A C 1
ATOM 4124 O O . LYS A 1 533 ? 43.833 -2.770 0.668 1.00 73.00 533 LYS A O 1
ATOM 4129 N N . LYS A 1 534 ? 43.975 -1.476 2.499 1.00 74.19 534 LYS A N 1
ATOM 4130 C CA . LYS A 1 534 ? 43.264 -2.398 3.385 1.00 74.19 534 LYS A CA 1
ATOM 4131 C C . LYS A 1 534 ? 41.756 -2.309 3.217 1.00 74.19 534 LYS A C 1
ATOM 4133 O O . LYS A 1 534 ? 41.133 -3.350 3.306 1.00 74.19 534 LYS A O 1
ATOM 4138 N N . PHE A 1 535 ? 41.203 -1.149 2.898 1.00 79.62 535 PHE A N 1
ATOM 4139 C CA . PHE A 1 535 ? 39.801 -0.937 2.576 1.00 79.62 535 PHE A CA 1
ATOM 4140 C C . PHE A 1 535 ? 39.435 -1.676 1.296 1.00 79.62 535 PHE A C 1
ATOM 4142 O O . PHE A 1 535 ? 38.528 -2.494 1.326 1.00 79.62 535 PHE A O 1
ATOM 4149 N N . VAL A 1 536 ? 40.216 -1.512 0.222 1.00 71.62 536 VAL A N 1
ATOM 4150 C CA . VAL A 1 536 ? 40.061 -2.300 -1.011 1.00 71.62 536 VAL A CA 1
ATOM 4151 C C . VAL A 1 536 ? 40.166 -3.787 -0.693 1.00 71.62 536 VAL A C 1
ATOM 4153 O O . VAL A 1 536 ? 39.279 -4.548 -1.047 1.00 71.62 536 VAL A O 1
ATOM 4156 N N . PHE A 1 537 ? 41.194 -4.211 0.051 1.00 58.31 537 PHE A N 1
ATOM 4157 C CA . PHE A 1 537 ? 41.324 -5.619 0.431 1.00 58.31 537 PHE A CA 1
ATOM 4158 C C . PHE A 1 537 ? 40.134 -6.122 1.260 1.00 58.31 537 PHE A C 1
ATOM 4160 O O . PHE A 1 537 ? 39.708 -7.253 1.066 1.00 58.31 537 PHE A O 1
ATOM 4167 N N . SER A 1 538 ? 39.598 -5.312 2.170 1.00 64.88 538 SER A N 1
ATOM 4168 C CA . SER A 1 538 ? 38.470 -5.663 3.032 1.00 64.88 538 SER A CA 1
ATOM 4169 C C . SER A 1 538 ? 37.148 -5.682 2.270 1.00 64.88 538 SER A C 1
ATOM 4171 O O . SER A 1 538 ? 36.412 -6.641 2.446 1.00 64.88 538 SER A O 1
ATOM 4173 N N . ILE A 1 539 ? 36.871 -4.711 1.394 1.00 62.06 539 ILE A N 1
ATOM 4174 C CA . ILE A 1 539 ? 35.675 -4.667 0.536 1.00 62.06 539 ILE A CA 1
ATOM 4175 C C . ILE A 1 539 ? 35.718 -5.773 -0.513 1.00 62.06 539 ILE A C 1
ATOM 4177 O O . ILE A 1 539 ? 34.722 -6.463 -0.697 1.00 62.06 539 ILE A O 1
ATOM 4181 N N . THR A 1 540 ? 36.870 -6.030 -1.137 1.00 64.69 540 THR A N 1
ATOM 4182 C CA . THR A 1 540 ? 37.043 -7.187 -2.024 1.00 64.69 540 THR A CA 1
ATOM 4183 C C . THR A 1 540 ? 36.859 -8.479 -1.237 1.00 64.69 540 THR A C 1
ATOM 4185 O O . THR A 1 540 ? 36.087 -9.336 -1.645 1.00 64.69 540 THR A O 1
ATOM 4188 N N . LYS A 1 541 ? 37.485 -8.618 -0.062 1.00 56.00 541 LYS A N 1
ATOM 4189 C CA . LYS A 1 541 ? 37.303 -9.802 0.786 1.00 56.00 541 LYS A CA 1
ATOM 4190 C C . LYS A 1 541 ? 35.852 -9.960 1.244 1.00 56.00 541 LYS A C 1
ATOM 4192 O O . LYS A 1 541 ? 35.406 -11.095 1.306 1.00 56.00 541 LYS A O 1
ATOM 4197 N N . MET A 1 542 ? 35.137 -8.869 1.529 1.00 52.88 542 MET A N 1
ATOM 4198 C CA . MET A 1 542 ? 33.723 -8.837 1.917 1.00 52.88 542 MET A CA 1
ATOM 4199 C C . MET A 1 542 ? 32.806 -9.205 0.754 1.00 52.88 542 MET A C 1
ATOM 4201 O O . MET A 1 542 ? 31.957 -10.064 0.928 1.00 52.88 542 MET A O 1
ATOM 4205 N N . GLY A 1 543 ? 33.012 -8.650 -0.442 1.00 52.34 543 GLY A N 1
ATOM 4206 C CA . GLY A 1 543 ? 32.298 -9.064 -1.656 1.00 52.34 543 GLY A CA 1
ATOM 4207 C C . GLY A 1 543 ? 32.628 -10.500 -2.067 1.00 52.34 543 GLY A C 1
ATOM 4208 O O . GLY A 1 543 ? 31.863 -11.151 -2.774 1.00 52.34 543 GLY A O 1
ATOM 4209 N N . GLN A 1 544 ? 33.755 -11.013 -1.578 1.00 56.44 544 GLN A N 1
ATOM 4210 C CA . GLN A 1 544 ? 34.085 -12.415 -1.654 1.00 56.44 544 GLN A CA 1
ATOM 4211 C C . GLN A 1 544 ? 33.505 -13.198 -0.476 1.00 56.44 544 GLN A C 1
ATOM 4213 O O . GLN A 1 544 ? 33.417 -14.389 -0.610 1.00 56.44 544 GLN A O 1
ATOM 4218 N N . LEU A 1 545 ? 33.029 -12.666 0.644 1.00 45.97 545 LEU A N 1
ATOM 4219 C CA . LEU A 1 545 ? 32.342 -13.502 1.639 1.00 45.97 545 LEU A CA 1
ATOM 4220 C C . LEU A 1 545 ? 31.023 -14.031 1.049 1.00 45.97 545 LEU A C 1
ATOM 4222 O O . LEU A 1 545 ? 30.305 -13.321 0.361 1.00 45.97 545 LEU A O 1
ATOM 4226 N N . SER A 1 546 ? 30.672 -15.273 1.349 1.00 51.91 546 SER A N 1
ATOM 4227 C CA . SER A 1 546 ? 29.373 -15.905 1.079 1.00 51.91 546 SER A CA 1
ATOM 4228 C C . SER A 1 546 ? 29.034 -16.444 -0.277 1.00 51.91 546 SER A C 1
ATOM 4230 O O . SER A 1 546 ? 27.933 -16.944 -0.519 1.00 51.91 546 SER A O 1
ATOM 4232 N N . VAL A 1 547 ? 29.931 -16.266 -1.201 1.00 52.41 547 VAL A N 1
ATOM 4233 C CA . VAL A 1 547 ? 29.555 -16.207 -2.581 1.00 52.41 547 VAL A CA 1
ATOM 4234 C C . VAL A 1 547 ? 29.629 -17.597 -3.190 1.00 52.41 547 VAL A C 1
ATOM 4236 O O . VAL A 1 547 ? 30.635 -18.300 -3.184 1.00 52.41 547 VAL A O 1
ATOM 4239 N N . LEU A 1 548 ? 28.507 -17.976 -3.781 1.00 48.62 548 LEU A N 1
ATOM 4240 C CA . LEU A 1 548 ? 28.280 -19.302 -4.336 1.00 48.62 548 LEU A CA 1
ATOM 4241 C C . LEU A 1 548 ? 29.123 -19.544 -5.607 1.00 48.62 548 LEU A C 1
ATOM 4243 O O . LEU A 1 548 ? 28.987 -18.793 -6.576 1.00 48.62 548 LEU A O 1
ATOM 4247 N N . THR A 1 549 ? 30.010 -20.548 -5.620 1.00 56.94 549 THR A N 1
ATOM 4248 C CA . THR A 1 549 ? 30.897 -20.860 -6.767 1.00 56.94 549 THR A CA 1
ATOM 4249 C C . THR A 1 549 ? 30.472 -22.099 -7.539 1.00 56.94 549 THR A C 1
ATOM 4251 O O . THR A 1 549 ? 29.946 -23.052 -6.967 1.00 56.94 549 THR A O 1
ATOM 4254 N N . GLY A 1 550 ? 30.723 -22.104 -8.854 1.00 61.69 550 GLY A N 1
ATOM 4255 C CA . GLY A 1 550 ? 30.349 -23.213 -9.730 1.00 61.69 550 GLY A CA 1
ATOM 4256 C C . GLY A 1 550 ? 28.843 -23.463 -9.683 1.00 61.69 550 GLY A C 1
ATOM 4257 O O . GLY A 1 550 ? 28.059 -22.604 -10.060 1.00 61.69 550 GLY A O 1
ATOM 4258 N N . ASN A 1 551 ? 28.460 -24.637 -9.200 1.00 59.03 551 ASN A N 1
ATOM 4259 C CA . ASN A 1 551 ? 27.089 -25.123 -9.059 1.00 59.03 551 ASN A CA 1
ATOM 4260 C C . ASN A 1 551 ? 26.574 -25.078 -7.603 1.00 59.03 551 ASN A C 1
ATOM 4262 O O . ASN A 1 551 ? 25.514 -25.628 -7.323 1.00 59.03 551 ASN A O 1
ATOM 4266 N N . GLN A 1 552 ? 27.293 -24.417 -6.681 1.00 44.66 552 GLN A N 1
ATOM 4267 C CA . GLN A 1 552 ? 26.812 -24.149 -5.311 1.00 44.66 552 GLN A CA 1
ATOM 4268 C C . GLN A 1 552 ? 25.815 -22.981 -5.226 1.00 44.66 552 GLN A C 1
ATOM 4270 O O . GLN A 1 552 ? 25.272 -22.703 -4.165 1.00 44.66 552 GLN A O 1
ATOM 4275 N N . GLY A 1 553 ? 25.583 -22.289 -6.339 1.00 60.09 553 GLY A N 1
ATOM 4276 C CA . GLY A 1 553 ? 24.557 -21.269 -6.523 1.00 60.09 553 GLY A CA 1
ATOM 4277 C C . GLY A 1 553 ? 24.340 -21.044 -8.006 1.00 60.09 553 GLY A C 1
ATOM 4278 O O . GLY A 1 553 ? 24.881 -21.778 -8.831 1.00 60.09 553 GLY A O 1
ATOM 4279 N N . GLU A 1 554 ? 23.570 -20.029 -8.360 1.00 56.91 554 GLU A N 1
ATOM 4280 C CA . GLU A 1 554 ? 23.156 -19.796 -9.740 1.00 56.91 554 GLU A CA 1
ATOM 4281 C C . GLU A 1 554 ? 23.535 -18.396 -10.221 1.00 56.91 554 GLU A C 1
ATOM 4283 O O . GLU A 1 554 ? 23.626 -17.444 -9.442 1.00 56.91 554 GLU A O 1
ATOM 4288 N N . ILE A 1 555 ? 23.727 -18.262 -11.530 1.00 64.50 555 ILE A N 1
ATOM 4289 C CA . ILE A 1 555 ? 23.723 -16.946 -12.158 1.00 64.50 555 ILE A CA 1
ATOM 4290 C C . ILE A 1 555 ? 22.257 -16.575 -12.318 1.00 64.50 555 ILE A C 1
ATOM 4292 O O . ILE A 1 555 ? 21.529 -17.186 -13.102 1.00 64.50 555 ILE A O 1
ATOM 4296 N N . ARG A 1 556 ? 21.818 -15.624 -11.504 1.00 56.53 556 ARG A N 1
ATOM 4297 C CA . ARG A 1 556 ? 20.450 -15.129 -11.532 1.00 56.53 556 ARG A CA 1
ATOM 4298 C C . ARG A 1 556 ? 20.262 -14.269 -12.775 1.00 56.53 556 ARG A C 1
ATOM 4300 O O . ARG A 1 556 ? 21.098 -13.415 -13.062 1.00 56.53 556 ARG A O 1
ATOM 4307 N N . SER A 1 557 ? 19.166 -14.471 -13.499 1.00 50.75 557 SER A N 1
ATOM 4308 C CA . SER A 1 557 ? 18.759 -13.566 -14.587 1.00 50.75 557 SER A CA 1
ATOM 4309 C C . SER A 1 557 ? 18.263 -12.213 -14.068 1.00 50.75 557 SER A C 1
ATOM 4311 O O . SER A 1 557 ? 18.140 -11.265 -14.836 1.00 50.75 557 SER A O 1
ATOM 4313 N N . ASN A 1 558 ? 18.017 -12.123 -12.760 1.00 58.22 558 ASN A N 1
ATOM 4314 C CA . ASN A 1 558 ? 17.699 -10.909 -12.032 1.00 58.22 558 ASN A CA 1
ATOM 4315 C C . ASN A 1 558 ? 18.530 -10.881 -10.740 1.00 58.22 558 ASN A C 1
ATOM 4317 O O . ASN A 1 558 ? 18.399 -11.778 -9.909 1.00 58.22 558 ASN A O 1
ATOM 4321 N N . CYS A 1 559 ? 19.369 -9.858 -10.547 1.00 48.06 559 CYS A N 1
ATOM 4322 C CA . CYS A 1 559 ? 20.207 -9.730 -9.348 1.00 48.06 559 CYS A CA 1
ATOM 4323 C C . CYS A 1 559 ? 19.392 -9.796 -8.037 1.00 48.06 559 CYS A C 1
ATOM 4325 O O . CYS A 1 559 ? 19.920 -10.258 -7.023 1.00 48.06 559 CYS A O 1
ATOM 4327 N N . SER A 1 560 ? 18.104 -9.437 -8.089 1.00 60.66 560 SER A N 1
ATOM 4328 C CA . SER A 1 560 ? 17.159 -9.387 -6.969 1.00 60.66 560 SER A CA 1
ATOM 4329 C C . SER A 1 560 ? 16.393 -10.696 -6.691 1.00 60.66 560 SER A C 1
ATOM 4331 O O . SER A 1 560 ? 15.670 -10.742 -5.704 1.00 60.66 560 SER A O 1
ATOM 4333 N N . ALA A 1 561 ? 16.518 -11.763 -7.504 1.00 50.78 561 ALA A N 1
ATOM 4334 C CA . ALA A 1 561 ? 15.711 -12.992 -7.344 1.00 50.78 561 ALA A CA 1
ATOM 4335 C C . ALA A 1 561 ? 16.471 -14.312 -7.609 1.00 50.78 561 ALA A C 1
ATOM 4337 O O . ALA A 1 561 ? 17.295 -14.383 -8.516 1.00 50.78 561 ALA A O 1
ATOM 4338 N N . ILE A 1 562 ? 16.163 -15.372 -6.843 1.00 47.59 562 ILE A N 1
ATOM 4339 C CA . ILE A 1 562 ? 16.727 -16.738 -6.973 1.00 47.59 562 ILE A CA 1
ATOM 4340 C C . ILE A 1 562 ? 15.990 -17.488 -8.109 1.00 47.59 562 ILE A C 1
ATOM 4342 O O . ILE A 1 562 ? 14.760 -17.509 -8.111 1.00 47.59 562 ILE A O 1
ATOM 4346 N N . ASN A 1 563 ? 16.677 -18.098 -9.082 1.00 54.91 563 ASN A N 1
ATOM 4347 C CA . ASN A 1 563 ? 16.039 -18.922 -10.112 1.00 54.91 563 ASN A CA 1
ATOM 4348 C C . ASN A 1 563 ? 15.473 -20.215 -9.485 1.00 54.91 563 ASN A C 1
ATOM 4350 O O . ASN A 1 563 ? 16.009 -20.800 -8.547 1.00 54.91 563 ASN A O 1
ATOM 4354 N N . SER A 1 564 ? 14.349 -20.690 -10.005 1.00 64.12 564 SER A N 1
ATOM 4355 C CA . SER A 1 564 ? 13.573 -21.775 -9.394 1.00 64.12 564 SER A CA 1
ATOM 4356 C C . SER A 1 564 ? 14.117 -23.183 -9.726 1.00 64.12 564 SER A C 1
ATOM 4358 O O . SER A 1 564 ? 14.468 -23.483 -10.868 1.00 64.12 564 SER A O 1
ATOM 4360 N N . SER A 1 565 ? 14.126 -24.094 -8.745 1.00 48.84 565 SER A N 1
ATOM 4361 C CA . SER A 1 565 ? 14.646 -25.473 -8.838 1.00 48.84 565 SER A CA 1
ATOM 4362 C C . SER A 1 565 ? 13.729 -26.459 -9.604 1.00 48.84 565 SER A C 1
ATOM 4364 O O . SER A 1 565 ? 12.732 -26.909 -9.050 1.00 48.84 565 SER A O 1
ATOM 4366 N N . ASN A 1 566 ? 14.087 -26.902 -10.824 1.00 40.03 566 ASN A N 1
ATOM 4367 C CA . ASN A 1 566 ? 13.904 -28.314 -11.274 1.00 40.03 566 ASN A CA 1
ATOM 4368 C C . ASN A 1 566 ? 14.689 -28.693 -12.533 1.00 40.03 566 ASN A C 1
ATOM 4370 O O . ASN A 1 566 ? 14.283 -28.306 -13.637 1.00 40.03 566 ASN A O 1
ATOM 4374 N N . ASN A 1 567 ? 15.719 -29.541 -12.317 1.00 34.88 567 ASN A N 1
ATOM 4375 C CA . ASN A 1 567 ? 16.515 -30.381 -13.250 1.00 34.88 567 ASN A CA 1
ATOM 4376 C C . ASN A 1 567 ? 18.056 -30.282 -13.256 1.00 34.88 567 ASN A C 1
ATOM 4378 O O . ASN A 1 567 ? 18.667 -30.200 -14.323 1.00 34.88 567 ASN A O 1
ATOM 4382 N N . LEU A 1 568 ? 18.751 -30.470 -12.124 1.00 36.34 568 LEU A N 1
ATOM 4383 C CA . LEU A 1 568 ? 20.079 -31.089 -12.257 1.00 36.34 568 LEU A CA 1
ATOM 4384 C C . LEU A 1 568 ? 19.818 -32.535 -12.706 1.00 36.34 568 LEU A C 1
ATOM 4386 O O . LEU A 1 568 ? 19.550 -33.407 -11.890 1.00 36.34 568 LEU A O 1
ATOM 4390 N N . LEU A 1 569 ? 19.809 -32.777 -14.017 1.00 32.22 569 LEU A N 1
ATOM 4391 C CA . LEU A 1 569 ? 19.663 -34.103 -14.622 1.00 32.22 569 LEU A CA 1
ATOM 4392 C C . LEU A 1 569 ? 20.964 -34.920 -14.474 1.00 32.22 569 LEU A C 1
ATOM 4394 O O . LEU A 1 569 ? 21.667 -35.133 -15.461 1.00 32.22 569 LEU A O 1
ATOM 4398 N N . SER A 1 570 ? 21.340 -35.398 -13.283 1.00 32.81 570 SER A N 1
ATOM 4399 C CA . SER A 1 570 ? 22.434 -36.378 -13.247 1.00 32.81 570 SER A CA 1
ATOM 4400 C C . SER A 1 570 ? 21.988 -37.672 -13.948 1.00 32.81 570 SER A C 1
ATOM 4402 O O . SER A 1 570 ? 21.117 -38.401 -13.488 1.00 32.81 570 SER A O 1
ATOM 4404 N N . SER A 1 571 ? 22.607 -37.970 -15.089 1.00 29.58 571 SER A N 1
ATOM 4405 C CA . SER A 1 571 ? 22.803 -39.349 -15.532 1.00 29.58 571 SER A CA 1
ATOM 4406 C C . SER A 1 571 ? 24.309 -39.613 -15.595 1.00 29.58 571 SER A C 1
ATOM 4408 O O . SER A 1 571 ? 25.022 -39.144 -16.483 1.00 29.58 571 SER A O 1
ATOM 4410 N N . SER A 1 572 ? 24.815 -40.311 -14.578 1.00 31.56 572 SER A N 1
ATOM 4411 C CA . SER A 1 572 ? 26.004 -41.168 -14.661 1.00 31.56 572 SER A CA 1
ATOM 4412 C C . SER A 1 572 ? 25.500 -42.544 -15.131 1.00 31.56 572 SER A C 1
ATOM 4414 O O . SER A 1 572 ? 24.473 -42.985 -14.633 1.00 31.56 572 SER A O 1
ATOM 4416 N N . GLU A 1 573 ? 26.072 -43.282 -16.078 1.00 32.00 573 GLU A N 1
ATOM 4417 C CA . GLU A 1 573 ? 27.438 -43.379 -16.597 1.00 32.00 573 GLU A CA 1
ATOM 4418 C C . GLU A 1 573 ? 27.373 -43.802 -18.086 1.00 32.00 573 GLU A C 1
ATOM 4420 O O . GLU A 1 573 ? 26.433 -44.463 -18.505 1.00 32.00 573 GLU A O 1
ATOM 4425 N N . GLY A 1 574 ? 28.325 -43.482 -18.958 1.00 29.12 574 GLY A N 1
ATOM 4426 C CA . GLY A 1 574 ? 29.612 -42.854 -18.727 1.00 29.12 574 GLY A CA 1
ATOM 4427 C C . GLY A 1 574 ? 30.156 -42.264 -20.026 1.00 29.12 574 GLY A C 1
ATOM 4428 O O . GLY A 1 574 ? 29.920 -42.790 -21.111 1.00 29.12 574 GLY A O 1
ATOM 4429 N N . GLY A 1 575 ? 30.896 -41.159 -19.898 1.00 28.31 575 GLY A N 1
ATOM 4430 C CA . GLY A 1 575 ? 31.763 -40.723 -20.990 1.00 28.31 575 GLY A CA 1
ATOM 4431 C C . GLY A 1 575 ? 32.000 -39.237 -21.247 1.00 28.31 575 GLY A C 1
ATOM 4432 O O . GLY A 1 575 ? 32.666 -38.985 -22.233 1.00 28.31 575 GLY A O 1
ATOM 4433 N N . ARG A 1 576 ? 31.590 -38.289 -20.377 1.00 30.16 576 ARG A N 1
ATOM 4434 C CA . ARG A 1 576 ? 32.043 -36.861 -20.332 1.00 30.16 576 ARG A CA 1
ATOM 4435 C C . ARG A 1 576 ? 31.622 -35.997 -21.556 1.00 30.16 576 ARG A C 1
ATOM 4437 O O . ARG A 1 576 ? 31.931 -36.333 -22.682 1.00 30.16 576 ARG A O 1
ATOM 4444 N N . ARG A 1 577 ? 31.003 -34.812 -21.457 1.00 28.78 577 ARG A N 1
ATOM 4445 C CA . ARG A 1 577 ? 30.870 -33.780 -20.406 1.00 28.78 577 ARG A CA 1
ATOM 4446 C C . ARG A 1 577 ? 29.494 -33.090 -20.550 1.00 28.78 577 ARG A C 1
ATOM 4448 O O . ARG A 1 577 ? 29.139 -32.697 -21.654 1.00 28.78 577 ARG A O 1
ATOM 4455 N N . TYR A 1 578 ? 28.770 -32.902 -19.446 1.00 33.81 578 TYR A N 1
ATOM 4456 C CA . TYR A 1 578 ? 27.504 -32.149 -19.357 1.00 33.81 578 TYR A CA 1
ATOM 4457 C C . TYR A 1 578 ? 27.735 -30.681 -18.969 1.00 33.81 578 TYR A C 1
ATOM 4459 O O . TYR A 1 578 ? 28.551 -30.459 -18.077 1.00 33.81 578 TYR A O 1
ATOM 4467 N N . ILE A 1 579 ? 26.946 -29.738 -19.520 1.00 27.73 579 ILE A N 1
ATOM 4468 C CA . ILE A 1 579 ? 26.401 -28.541 -18.822 1.00 27.73 579 ILE A CA 1
ATOM 4469 C C . ILE A 1 579 ? 24.956 -28.281 -19.355 1.00 27.73 579 ILE A C 1
ATOM 4471 O O . ILE A 1 579 ? 24.711 -28.465 -20.542 1.00 27.73 579 ILE A O 1
ATOM 4475 N N . TYR A 1 580 ? 24.002 -27.939 -18.472 1.00 28.27 580 TYR A N 1
ATOM 4476 C CA . TYR A 1 580 ? 22.618 -28.468 -18.358 1.00 28.27 580 TYR A CA 1
ATOM 4477 C C . TYR A 1 580 ? 21.431 -27.711 -19.014 1.00 28.27 580 TYR A C 1
ATOM 4479 O O . TYR A 1 580 ? 21.473 -26.504 -19.214 1.00 28.27 580 TYR A O 1
ATOM 4487 N N . SER A 1 581 ? 20.328 -28.452 -19.246 1.00 32.31 581 SER A N 1
ATOM 4488 C CA . SER A 1 581 ? 18.948 -28.029 -19.590 1.00 32.31 581 SER A CA 1
ATOM 4489 C C . SER A 1 581 ? 17.983 -28.290 -18.414 1.00 32.31 581 SER A C 1
ATOM 4491 O O . SER A 1 581 ? 18.168 -29.296 -17.733 1.00 32.31 581 SER A O 1
ATOM 4493 N N . PHE A 1 582 ? 16.937 -27.471 -18.204 1.00 27.42 582 PHE A N 1
ATOM 4494 C CA . PHE A 1 582 ? 15.917 -27.670 -17.151 1.00 27.42 582 PHE A CA 1
ATOM 4495 C C . PHE A 1 582 ? 14.455 -27.536 -17.673 1.00 27.42 582 PHE A C 1
ATOM 4497 O O . PHE A 1 582 ? 14.133 -26.572 -18.359 1.00 27.42 582 PHE A O 1
ATOM 4504 N N . ASN A 1 583 ? 13.575 -28.498 -17.340 1.00 33.44 583 ASN A N 1
ATOM 4505 C CA . ASN A 1 583 ? 12.102 -28.547 -17.541 1.00 33.44 583 ASN A CA 1
ATOM 4506 C C . ASN A 1 583 ? 11.324 -28.420 -16.200 1.00 33.44 583 ASN A C 1
ATOM 4508 O O . ASN A 1 583 ? 11.763 -28.961 -15.192 1.00 33.44 583 ASN A O 1
ATOM 4512 N N . LEU A 1 584 ? 10.109 -27.849 -16.172 1.00 27.20 584 LEU A N 1
ATOM 4513 C CA . LEU A 1 584 ? 9.226 -27.877 -14.986 1.00 27.20 584 LEU A CA 1
ATOM 4514 C C . LEU A 1 584 ? 7.725 -27.934 -15.355 1.00 27.20 584 LEU A C 1
ATOM 4516 O O . LEU A 1 584 ? 7.204 -27.011 -15.960 1.00 27.20 584 LEU A O 1
ATOM 4520 N N . ILE A 1 585 ? 7.107 -29.072 -15.003 1.00 27.14 585 ILE A N 1
ATOM 4521 C CA . ILE A 1 585 ? 5.712 -29.424 -14.624 1.00 27.14 585 ILE A CA 1
ATOM 4522 C C . ILE A 1 585 ? 4.491 -28.901 -15.434 1.00 27.14 585 ILE A C 1
ATOM 4524 O O . ILE A 1 585 ? 4.285 -27.721 -15.679 1.00 27.14 585 ILE A O 1
ATOM 4528 N N . ARG A 1 586 ? 3.613 -29.864 -15.779 1.00 34.81 586 ARG A N 1
ATOM 4529 C CA . ARG A 1 586 ? 2.286 -29.741 -16.415 1.00 34.81 586 ARG A CA 1
ATOM 4530 C C . ARG A 1 586 ? 1.222 -29.154 -15.470 1.00 34.81 586 ARG A C 1
ATOM 4532 O O . ARG A 1 586 ? 1.005 -29.722 -14.407 1.00 34.81 586 ARG A O 1
ATOM 4539 N N . LEU A 1 587 ? 0.399 -28.234 -15.979 1.00 27.64 587 LEU A N 1
ATOM 4540 C CA . LEU A 1 587 ? -1.021 -28.110 -15.617 1.00 27.64 587 LEU A CA 1
ATOM 4541 C C . LEU A 1 587 ? -1.868 -28.229 -16.893 1.00 27.64 587 LEU A C 1
ATOM 4543 O O . LEU A 1 587 ? -1.903 -27.342 -17.740 1.00 27.64 587 LEU A O 1
ATOM 4547 N N . LYS A 1 588 ? -2.515 -29.389 -17.052 1.00 34.25 588 LYS A N 1
ATOM 4548 C CA . LYS A 1 588 ? -3.650 -29.591 -17.958 1.00 34.25 588 LYS A CA 1
ATOM 4549 C C . LYS A 1 588 ? -4.917 -29.401 -17.127 1.00 34.25 588 LYS A C 1
ATOM 4551 O O . LYS A 1 588 ? -5.238 -30.288 -16.347 1.00 34.25 588 LYS A O 1
ATOM 4556 N N . GLN A 1 589 ? -5.648 -28.318 -17.357 1.00 26.14 589 GLN A N 1
ATOM 4557 C CA . GLN A 1 589 ? -7.107 -28.277 -17.228 1.00 26.14 589 GLN A CA 1
ATOM 4558 C C . GLN A 1 589 ? -7.622 -27.081 -18.037 1.00 26.14 589 GLN A C 1
ATOM 4560 O O . GLN A 1 589 ? -7.845 -25.992 -17.531 1.00 26.14 589 GLN A O 1
ATOM 4565 N N . VAL A 1 590 ? -7.759 -27.298 -19.345 1.00 26.47 590 VAL A N 1
ATOM 4566 C CA . VAL A 1 590 ? -8.603 -26.463 -20.200 1.00 26.47 590 VAL A CA 1
ATOM 4567 C C . VAL A 1 590 ? -9.969 -27.134 -20.180 1.00 26.47 590 VAL A C 1
ATOM 4569 O O . VAL A 1 590 ? -10.149 -28.188 -20.791 1.00 26.47 590 VAL A O 1
ATOM 4572 N N . ALA A 1 591 ? -10.906 -26.574 -19.418 1.00 26.12 591 ALA A N 1
ATOM 4573 C CA . ALA A 1 591 ? -12.316 -26.862 -19.611 1.00 26.12 591 ALA A CA 1
ATOM 4574 C C . ALA A 1 591 ? -12.778 -26.043 -20.819 1.00 26.12 591 ALA A C 1
ATOM 4576 O O . ALA A 1 591 ? -12.857 -24.818 -20.775 1.00 26.12 591 ALA A O 1
ATOM 4577 N N . THR A 1 592 ? -13.020 -26.738 -21.922 1.00 26.53 592 THR A N 1
ATOM 4578 C CA . THR A 1 592 ? -13.623 -26.208 -23.139 1.00 26.53 592 THR A CA 1
ATOM 4579 C C . THR A 1 592 ? -15.041 -25.730 -22.820 1.00 26.53 592 THR A C 1
ATOM 4581 O O . THR A 1 592 ? -15.946 -26.552 -22.683 1.00 26.53 592 THR A O 1
ATOM 4584 N N . ILE A 1 593 ? -15.262 -24.420 -22.711 1.00 24.23 593 ILE A N 1
ATOM 4585 C CA . ILE A 1 593 ? -16.609 -23.862 -22.861 1.00 24.23 593 ILE A CA 1
ATOM 4586 C C . ILE A 1 593 ? -16.836 -23.734 -24.365 1.00 24.23 593 ILE A C 1
ATOM 4588 O O . ILE A 1 593 ? -16.252 -22.881 -25.027 1.00 24.23 593 ILE A O 1
ATOM 4592 N N . LYS A 1 594 ? -17.645 -24.643 -24.917 1.00 25.80 594 LYS A N 1
ATOM 4593 C CA . LYS A 1 594 ? -18.276 -24.439 -26.222 1.00 25.80 594 LYS A CA 1
ATOM 4594 C C . LYS A 1 594 ? -19.191 -23.223 -26.104 1.00 25.80 594 LYS A C 1
ATOM 4596 O O . LYS A 1 594 ? -20.132 -23.243 -25.316 1.00 25.80 594 LYS A O 1
ATOM 4601 N N . THR A 1 595 ? -18.914 -22.190 -26.883 1.00 25.75 595 THR A N 1
ATOM 4602 C CA . THR A 1 595 ? -19.850 -21.100 -27.144 1.00 25.75 595 THR A CA 1
ATOM 4603 C C . THR A 1 595 ? -20.816 -21.553 -28.235 1.00 25.75 595 THR A C 1
ATOM 4605 O O . THR A 1 595 ? -20.451 -21.564 -29.406 1.00 25.75 595 THR A O 1
ATOM 4608 N N . ASP A 1 596 ? -22.030 -21.937 -27.847 1.00 29.08 596 ASP A N 1
ATOM 4609 C CA . ASP A 1 596 ? -23.203 -21.840 -28.718 1.00 29.08 596 ASP A CA 1
ATOM 4610 C C . ASP A 1 596 ? -23.999 -20.623 -28.241 1.00 29.08 596 ASP A C 1
ATOM 4612 O O . ASP A 1 596 ? -24.549 -20.659 -27.140 1.00 29.08 596 ASP A O 1
ATOM 4616 N N . ALA A 1 597 ? -24.007 -19.551 -29.037 1.00 26.78 597 ALA A N 1
ATOM 4617 C CA . ALA A 1 597 ? -25.126 -18.614 -29.192 1.00 26.78 597 ALA A CA 1
ATOM 4618 C C . ALA A 1 597 ? -24.710 -17.450 -30.110 1.00 26.78 597 ALA A C 1
ATOM 4620 O O . ALA A 1 597 ? -24.286 -16.393 -29.646 1.00 26.78 597 ALA A O 1
ATOM 4621 N N . ASP A 1 598 ? -24.890 -17.646 -31.417 1.00 31.42 598 ASP A N 1
ATOM 4622 C CA . ASP A 1 598 ? -25.371 -16.575 -32.292 1.00 31.42 598 ASP A CA 1
ATOM 4623 C C . ASP A 1 598 ? -26.739 -16.129 -31.772 1.00 31.42 598 ASP A C 1
ATOM 4625 O O . ASP A 1 598 ? -27.640 -16.963 -31.745 1.00 31.42 598 ASP A O 1
ATOM 4629 N N . LEU A 1 599 ? -26.924 -14.857 -31.405 1.00 28.33 599 LEU A N 1
ATOM 4630 C CA . LEU A 1 599 ? -28.212 -14.167 -31.538 1.00 28.33 599 LEU A CA 1
ATOM 4631 C C . LEU A 1 599 ? -28.003 -12.649 -31.647 1.00 28.33 599 LEU A C 1
ATOM 4633 O O . LEU A 1 599 ? -27.407 -12.005 -30.785 1.00 28.33 599 LEU A O 1
ATOM 4637 N N . ASP A 1 600 ? -28.543 -12.119 -32.742 1.00 29.19 600 ASP A N 1
ATOM 4638 C CA . ASP A 1 600 ? -28.533 -10.737 -33.207 1.00 29.19 600 ASP A CA 1
ATOM 4639 C C . ASP A 1 600 ? -28.864 -9.684 -32.137 1.00 29.19 600 ASP A C 1
ATOM 4641 O O . ASP A 1 600 ? -29.936 -9.686 -31.526 1.00 29.19 600 ASP A O 1
ATOM 4645 N N . ALA A 1 601 ? -27.982 -8.690 -32.009 1.00 27.72 601 ALA A N 1
ATOM 4646 C CA . ALA A 1 601 ? -28.250 -7.453 -31.288 1.00 27.72 601 ALA A CA 1
ATOM 4647 C C . ALA A 1 601 ? -28.909 -6.415 -32.217 1.00 27.72 601 ALA A C 1
ATOM 4649 O O . ALA A 1 601 ? -28.377 -6.075 -33.276 1.00 27.72 601 ALA A O 1
ATOM 4650 N N . LYS A 1 602 ? -30.043 -5.844 -31.788 1.00 27.66 602 LYS A N 1
ATOM 4651 C CA . LYS A 1 602 ? -30.574 -4.571 -32.309 1.00 27.66 602 LYS A CA 1
ATOM 4652 C C . LYS A 1 602 ? -30.817 -3.562 -31.174 1.00 27.66 602 LYS A C 1
ATOM 4654 O O . LYS A 1 602 ? -31.061 -3.993 -30.048 1.00 27.66 602 LYS A O 1
ATOM 4659 N N . PRO A 1 603 ? -30.742 -2.241 -31.453 1.00 43.12 603 PRO A N 1
ATOM 4660 C CA . PRO A 1 603 ? -30.440 -1.222 -30.445 1.00 43.12 603 PRO A CA 1
ATOM 4661 C C . PRO A 1 603 ? -31.642 -0.350 -30.024 1.00 43.12 603 PRO A C 1
ATOM 4663 O O . PRO A 1 603 ? -32.572 -0.145 -30.801 1.00 43.12 603 PRO A O 1
ATOM 4666 N N . GLY A 1 604 ? -31.545 0.225 -28.818 1.00 26.12 604 GLY A N 1
ATOM 4667 C CA . GLY A 1 604 ? -32.346 1.343 -28.278 1.00 26.12 604 GLY A CA 1
ATOM 4668 C C . GLY A 1 604 ? -32.218 1.383 -26.742 1.00 26.12 604 GLY A C 1
ATOM 4669 O O . GLY A 1 604 ? -32.335 0.334 -26.123 1.00 26.12 604 GLY A O 1
ATOM 4670 N N . GLU A 1 605 ? -31.915 2.475 -26.031 1.00 30.25 605 GLU A N 1
ATOM 4671 C CA . GLU A 1 605 ? -31.780 3.904 -26.344 1.00 30.25 605 GLU A CA 1
ATOM 4672 C C . GLU A 1 605 ? -30.678 4.556 -25.471 1.00 30.25 605 GLU A C 1
ATOM 4674 O O . GLU A 1 605 ? -30.574 4.316 -24.271 1.00 30.25 605 GLU A O 1
ATOM 4679 N N . GLU A 1 606 ? -29.872 5.379 -26.148 1.00 35.66 606 GLU A N 1
ATOM 4680 C CA . GLU A 1 606 ? -29.335 6.700 -25.774 1.00 35.66 606 GLU A CA 1
ATOM 4681 C C . GLU A 1 606 ? -28.622 6.924 -24.424 1.00 35.66 606 GLU A C 1
ATOM 4683 O O . GLU A 1 606 ? -29.054 7.678 -23.556 1.00 35.66 606 GLU A O 1
ATOM 4688 N N . GLY A 1 607 ? -27.391 6.409 -24.363 1.00 30.50 607 GLY A N 1
ATOM 4689 C CA . GLY A 1 607 ? -26.255 7.033 -23.680 1.00 30.50 607 GLY A CA 1
ATOM 4690 C C . GLY A 1 607 ? -25.013 6.933 -24.575 1.00 30.50 607 GLY A C 1
ATOM 4691 O O . GLY A 1 607 ? -24.443 5.859 -24.706 1.00 30.50 607 GLY A O 1
ATOM 4692 N N . ASN A 1 608 ? -24.679 8.027 -25.269 1.00 32.56 608 ASN A N 1
ATOM 4693 C CA . ASN A 1 608 ? -23.512 8.266 -26.140 1.00 32.56 608 ASN A CA 1
ATOM 4694 C C . ASN A 1 608 ? -22.822 7.023 -26.770 1.00 32.56 608 ASN A C 1
ATOM 4696 O O . ASN A 1 608 ? -21.747 6.590 -26.362 1.00 32.56 608 ASN A O 1
ATOM 4700 N N . GLY A 1 609 ? -23.416 6.479 -27.837 1.00 31.45 609 GLY A N 1
ATOM 4701 C CA . GLY A 1 609 ? -22.956 5.286 -28.568 1.00 31.45 609 GLY A CA 1
ATOM 4702 C C . GLY A 1 609 ? -21.652 5.409 -29.378 1.00 31.45 609 GLY A C 1
ATOM 4703 O O . GLY A 1 609 ? -21.481 4.661 -30.337 1.00 31.45 609 GLY A O 1
ATOM 4704 N N . ARG A 1 610 ? -20.736 6.325 -29.034 1.00 35.03 610 ARG A N 1
ATOM 4705 C CA . ARG A 1 610 ? -19.371 6.344 -29.601 1.00 35.03 610 ARG A CA 1
ATOM 4706 C C . ARG A 1 610 ? -18.364 5.570 -28.748 1.00 35.03 610 ARG A C 1
ATOM 4708 O O . ARG A 1 610 ? -17.473 4.948 -29.316 1.00 35.03 610 ARG A O 1
ATOM 4715 N N . ASP A 1 611 ? -18.563 5.505 -27.432 1.00 40.34 611 ASP A N 1
ATOM 4716 C CA . ASP A 1 611 ? -17.585 4.885 -26.526 1.00 40.34 611 ASP A CA 1
ATOM 4717 C C . ASP A 1 611 ? -17.707 3.351 -26.478 1.00 40.34 611 ASP A C 1
ATOM 4719 O O . ASP A 1 611 ? -16.710 2.649 -26.351 1.00 40.34 611 ASP A O 1
ATOM 4723 N N . ALA A 1 612 ? -18.906 2.794 -26.686 1.00 37.97 612 ALA A N 1
ATOM 4724 C CA . ALA A 1 612 ? -19.112 1.340 -26.670 1.00 37.97 612 ALA A CA 1
ATOM 4725 C C . ALA A 1 612 ? -18.577 0.620 -27.926 1.00 37.97 612 ALA A C 1
ATOM 4727 O O . ALA A 1 612 ? -18.168 -0.536 -27.845 1.00 37.97 612 ALA A O 1
ATOM 4728 N N . ALA A 1 613 ? -18.556 1.292 -29.083 1.00 40.69 613 ALA A N 1
ATOM 4729 C CA . ALA A 1 613 ? -18.023 0.728 -30.327 1.00 40.69 613 ALA A CA 1
ATOM 4730 C C . ALA A 1 613 ? -16.489 0.856 -30.422 1.00 40.69 613 ALA A C 1
ATOM 4732 O O . ALA A 1 613 ? -15.836 -0.006 -31.007 1.00 40.69 613 ALA A O 1
ATOM 4733 N N . ALA A 1 614 ? -15.902 1.887 -29.800 1.00 45.97 614 ALA A N 1
ATOM 4734 C CA . ALA A 1 614 ? -14.451 2.087 -29.755 1.00 45.97 614 ALA A CA 1
ATOM 4735 C C . ALA A 1 614 ? -13.718 1.001 -28.942 1.00 45.97 614 ALA A C 1
ATOM 4737 O O . ALA A 1 614 ? -12.559 0.694 -29.212 1.00 45.97 614 ALA A O 1
ATOM 4738 N N . CYS A 1 615 ? -14.398 0.358 -27.989 1.00 47.69 615 CYS A N 1
ATOM 4739 C CA . CYS A 1 615 ? -13.810 -0.706 -27.177 1.00 47.69 615 CYS A CA 1
ATOM 4740 C C . CYS A 1 615 ? -13.678 -2.068 -27.893 1.00 47.69 615 CYS A C 1
ATOM 4742 O O . CYS A 1 615 ? -13.152 -2.996 -27.281 1.00 47.69 615 CYS A O 1
ATOM 4744 N N . LEU A 1 616 ? -14.117 -2.218 -29.155 1.00 51.66 616 LEU A N 1
ATOM 4745 C CA . LEU A 1 616 ? -14.232 -3.528 -29.825 1.00 51.66 616 LEU A CA 1
ATOM 4746 C C . LEU A 1 616 ? -13.415 -3.711 -31.125 1.00 51.66 616 LEU A C 1
ATOM 4748 O O . LEU A 1 616 ? -13.456 -4.800 -31.690 1.00 51.66 616 LEU A O 1
ATOM 4752 N N . ALA A 1 617 ? -12.648 -2.720 -31.601 1.00 56.09 617 ALA A N 1
ATOM 4753 C CA . ALA A 1 617 ? -11.831 -2.856 -32.821 1.00 56.09 617 ALA A CA 1
ATOM 4754 C C . ALA A 1 617 ? -10.336 -3.121 -32.524 1.00 56.09 617 ALA A C 1
ATOM 4756 O O . ALA A 1 617 ? -9.773 -2.533 -31.598 1.00 56.09 617 ALA A O 1
ATOM 4757 N N . MET A 1 618 ? -9.698 -3.997 -33.317 1.00 72.75 618 MET A N 1
ATOM 4758 C CA . MET A 1 618 ? -8.249 -4.267 -33.307 1.00 72.75 618 MET A CA 1
ATOM 4759 C C . MET A 1 618 ? -7.537 -3.289 -34.255 1.00 72.75 618 MET A C 1
ATOM 4761 O O . MET A 1 618 ? -7.734 -3.357 -35.467 1.00 72.75 618 MET A O 1
ATOM 4765 N N . ASP A 1 619 ? -6.729 -2.375 -33.712 1.00 79.12 619 ASP A N 1
ATOM 4766 C CA . ASP A 1 619 ? -5.964 -1.393 -34.493 1.00 79.12 619 ASP A CA 1
ATOM 4767 C C . ASP A 1 619 ? -4.528 -1.882 -34.748 1.00 79.12 619 ASP A C 1
ATOM 4769 O O . ASP A 1 619 ? -3.706 -1.935 -33.835 1.00 79.12 619 ASP A O 1
ATOM 4773 N N . LEU A 1 620 ? -4.222 -2.237 -36.001 1.00 82.50 620 LEU A N 1
ATOM 4774 C CA . LEU A 1 620 ? -2.892 -2.689 -36.438 1.00 82.50 620 LEU A CA 1
ATOM 4775 C C . LEU A 1 620 ? -1.972 -1.537 -36.887 1.00 82.50 620 LEU A C 1
ATOM 4777 O O . LEU A 1 620 ? -0.828 -1.789 -37.282 1.00 82.50 620 LEU A O 1
ATOM 4781 N N . SER A 1 621 ? -2.430 -0.280 -36.828 1.00 82.56 621 SER A N 1
ATOM 4782 C CA . SER A 1 621 ? -1.656 0.879 -37.288 1.00 82.56 621 SER A CA 1
ATOM 4783 C C . SER A 1 621 ? -0.275 1.037 -36.624 1.00 82.56 621 SER A C 1
ATOM 4785 O O . SER A 1 621 ? 0.670 1.371 -37.345 1.00 82.56 621 SER A O 1
ATOM 4787 N N . PRO A 1 622 ? -0.064 0.728 -35.322 1.00 81.06 622 PRO A N 1
ATOM 4788 C CA . PRO A 1 622 ? 1.261 0.846 -34.708 1.00 81.06 622 PRO A CA 1
ATOM 4789 C C . PRO A 1 622 ? 2.281 -0.120 -35.323 1.00 81.06 622 PRO A C 1
ATOM 4791 O O . PRO A 1 622 ? 3.433 0.248 -35.556 1.00 81.06 622 PRO A O 1
ATOM 4794 N N . ILE A 1 623 ? 1.840 -1.340 -35.644 1.00 86.75 623 ILE A N 1
ATOM 4795 C CA . ILE A 1 623 ? 2.676 -2.382 -36.250 1.00 86.75 623 ILE A CA 1
ATOM 4796 C C . ILE A 1 623 ? 3.017 -1.992 -37.693 1.00 86.75 623 ILE A C 1
ATOM 4798 O O . ILE A 1 623 ? 4.181 -2.040 -38.088 1.00 86.75 623 ILE A O 1
ATOM 4802 N N . GLN A 1 624 ? 2.022 -1.532 -38.459 1.00 88.38 624 GLN A N 1
ATOM 4803 C CA . GLN A 1 624 ? 2.213 -1.081 -39.843 1.00 88.38 624 GLN A CA 1
ATOM 4804 C C . GLN A 1 624 ? 3.181 0.107 -39.930 1.00 88.38 624 GLN A C 1
ATOM 4806 O O . GLN A 1 624 ? 4.057 0.131 -40.795 1.00 88.38 624 GLN A O 1
ATOM 4811 N N . ASN A 1 625 ? 3.073 1.059 -39.000 1.00 85.62 625 ASN A N 1
ATOM 4812 C CA . ASN A 1 625 ? 3.967 2.211 -38.931 1.00 85.62 625 ASN A CA 1
ATOM 4813 C C . ASN A 1 625 ? 5.406 1.800 -38.599 1.00 85.62 625 ASN A C 1
ATOM 4815 O O . ASN A 1 625 ? 6.323 2.280 -39.260 1.00 85.62 625 ASN A O 1
ATOM 4819 N N . ALA A 1 626 ? 5.611 0.893 -37.636 1.00 83.56 626 ALA A N 1
ATOM 4820 C CA . ALA A 1 626 ? 6.945 0.420 -37.255 1.00 83.56 626 ALA A CA 1
ATOM 4821 C C . ALA A 1 626 ? 7.650 -0.341 -38.391 1.00 83.56 626 ALA A C 1
ATOM 4823 O O . ALA A 1 626 ? 8.857 -0.187 -38.593 1.00 83.56 626 ALA A O 1
ATOM 4824 N N . VAL A 1 627 ? 6.892 -1.129 -39.161 1.00 89.00 627 VAL A N 1
ATOM 4825 C CA . VAL A 1 627 ? 7.392 -1.797 -40.371 1.00 89.00 627 VAL A CA 1
ATOM 4826 C C . VAL A 1 627 ? 7.763 -0.764 -41.440 1.00 89.00 627 VAL A C 1
ATOM 4828 O O . VAL A 1 627 ? 8.863 -0.823 -41.988 1.00 89.00 627 VAL A O 1
ATOM 4831 N N . ALA A 1 628 ? 6.895 0.219 -41.700 1.00 87.62 628 ALA A N 1
ATOM 4832 C CA . ALA A 1 628 ? 7.125 1.244 -42.719 1.00 87.62 628 ALA A CA 1
ATOM 4833 C C . ALA A 1 628 ? 8.279 2.209 -42.378 1.00 87.62 628 ALA A C 1
ATOM 4835 O O . ALA A 1 628 ? 8.981 2.668 -43.279 1.00 87.62 628 ALA A O 1
ATOM 4836 N N . SER A 1 629 ? 8.494 2.515 -41.093 1.00 86.44 629 SER A N 1
ATOM 4837 C CA . SER A 1 629 ? 9.558 3.414 -40.623 1.00 86.44 629 SER A CA 1
ATOM 4838 C C . SER A 1 629 ? 10.917 2.731 -40.445 1.00 86.44 629 SER A C 1
ATOM 4840 O O . SER A 1 629 ? 11.903 3.409 -40.152 1.00 86.44 629 SER A O 1
ATOM 4842 N N . GLY A 1 630 ? 10.990 1.402 -40.583 1.00 86.88 630 GLY A N 1
ATOM 4843 C CA . GLY A 1 630 ? 12.198 0.628 -40.294 1.00 86.88 630 GLY A CA 1
ATOM 4844 C C . GLY A 1 630 ? 12.530 0.525 -38.799 1.00 86.88 630 GLY A C 1
ATOM 4845 O O . GLY A 1 630 ? 13.655 0.174 -38.437 1.00 86.88 630 GLY A O 1
ATOM 4846 N N . SER A 1 631 ? 11.571 0.814 -37.913 1.00 87.06 631 SER A N 1
ATOM 4847 C CA . SER A 1 631 ? 11.711 0.727 -36.451 1.00 87.06 631 SER A CA 1
ATOM 4848 C C . SER A 1 631 ? 11.548 -0.717 -35.962 1.00 87.06 631 SER A C 1
ATOM 4850 O O . SER A 1 631 ? 10.744 -1.027 -35.090 1.00 87.06 631 SER A O 1
ATOM 4852 N N . TYR A 1 632 ? 12.332 -1.629 -36.531 1.00 90.19 632 TYR A N 1
ATOM 4853 C CA . TYR A 1 632 ? 12.161 -3.073 -36.361 1.00 90.19 632 TYR A CA 1
ATOM 4854 C C . TYR A 1 632 ? 12.324 -3.580 -34.923 1.00 90.19 632 TYR A C 1
ATOM 4856 O O . TYR A 1 632 ? 11.704 -4.573 -34.549 1.00 90.19 632 TYR A O 1
ATOM 4864 N N . ALA A 1 633 ? 13.112 -2.884 -34.099 1.00 81.62 633 ALA A N 1
ATOM 4865 C CA . ALA A 1 633 ? 13.328 -3.246 -32.700 1.00 81.62 633 ALA A CA 1
ATOM 4866 C C . ALA A 1 633 ? 12.060 -3.131 -31.833 1.00 81.62 633 ALA A C 1
ATOM 4868 O O . ALA A 1 633 ? 11.976 -3.815 -30.823 1.00 81.62 633 ALA A O 1
ATOM 4869 N N . THR A 1 634 ? 11.078 -2.307 -32.224 1.00 80.38 634 THR A N 1
ATOM 4870 C CA . THR A 1 634 ? 9.851 -2.067 -31.439 1.00 80.38 634 THR A CA 1
ATOM 4871 C C . THR A 1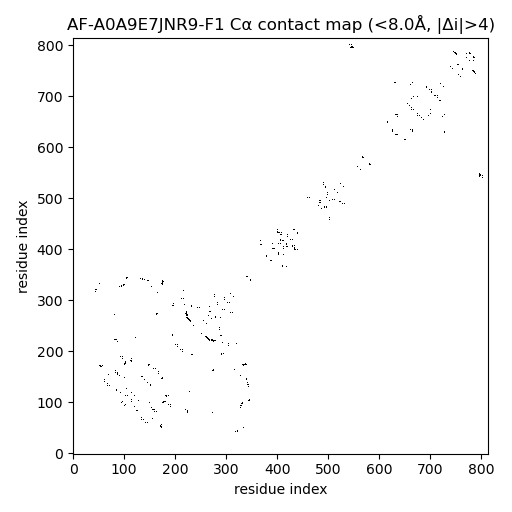 634 ? 8.676 -2.945 -31.876 1.00 80.38 634 THR A C 1
ATOM 4873 O O . THR A 1 634 ? 7.597 -2.864 -31.296 1.00 80.38 634 THR A O 1
ATOM 4876 N N . ILE A 1 635 ? 8.848 -3.760 -32.924 1.00 84.50 635 ILE A N 1
ATOM 4877 C CA . ILE A 1 635 ? 7.765 -4.562 -33.513 1.00 84.50 635 ILE A CA 1
ATOM 4878 C C . ILE A 1 635 ? 7.277 -5.649 -32.554 1.00 84.50 635 ILE A C 1
ATOM 4880 O O . ILE A 1 635 ? 6.071 -5.873 -32.474 1.00 84.50 635 ILE A O 1
ATOM 4884 N N . ALA A 1 636 ? 8.193 -6.321 -31.848 1.00 80.25 636 ALA A N 1
ATOM 4885 C CA . ALA A 1 636 ? 7.849 -7.373 -30.891 1.00 80.25 636 ALA A CA 1
ATOM 4886 C C . ALA A 1 636 ? 6.954 -6.821 -29.771 1.00 80.25 636 ALA A C 1
ATOM 4888 O O . ALA A 1 636 ? 5.829 -7.284 -29.607 1.00 80.25 636 ALA A O 1
ATOM 4889 N N . ASP A 1 637 ? 7.405 -5.748 -29.115 1.00 74.94 637 ASP A N 1
ATOM 4890 C CA . ASP A 1 637 ? 6.683 -5.101 -28.016 1.00 74.94 637 ASP A CA 1
ATOM 4891 C C . ASP A 1 637 ? 5.301 -4.592 -28.454 1.00 74.94 637 ASP A C 1
ATOM 4893 O O . ASP A 1 637 ? 4.304 -4.831 -27.774 1.00 74.94 637 ASP A O 1
ATOM 4897 N N . ALA A 1 638 ? 5.213 -3.956 -29.629 1.00 76.38 638 ALA A N 1
ATOM 4898 C CA . ALA A 1 638 ? 3.944 -3.463 -30.169 1.00 76.38 638 ALA A CA 1
ATOM 4899 C C . ALA A 1 638 ? 2.949 -4.598 -30.473 1.00 76.38 638 ALA A C 1
ATOM 4901 O O . ALA A 1 638 ? 1.742 -4.444 -30.273 1.00 76.38 638 ALA A O 1
ATOM 4902 N N . CYS A 1 639 ? 3.440 -5.743 -30.958 1.00 81.81 639 CYS A N 1
ATOM 4903 C CA . CYS A 1 639 ? 2.602 -6.910 -31.211 1.00 81.81 639 CYS A CA 1
ATOM 4904 C C . CYS A 1 639 ? 2.137 -7.569 -29.906 1.00 81.81 639 CYS A C 1
ATOM 4906 O O . CYS A 1 639 ? 0.957 -7.897 -29.789 1.00 81.81 639 CYS A O 1
ATOM 4908 N N . ASP A 1 640 ? 3.019 -7.753 -28.925 1.00 78.81 640 ASP A N 1
ATOM 4909 C CA . ASP A 1 640 ? 2.656 -8.358 -27.640 1.00 78.81 640 ASP A CA 1
ATOM 4910 C C . ASP A 1 640 ? 1.652 -7.490 -26.871 1.00 78.81 640 ASP A C 1
ATOM 4912 O O . ASP A 1 640 ? 0.643 -8.001 -26.376 1.00 78.81 640 ASP A O 1
ATOM 4916 N N . GLU A 1 641 ? 1.859 -6.171 -26.842 1.00 76.25 641 GLU A N 1
ATOM 4917 C CA . GLU A 1 641 ? 0.939 -5.228 -26.202 1.00 76.25 641 GLU A CA 1
ATOM 4918 C C . GLU A 1 641 ? -0.452 -5.276 -26.849 1.00 76.25 641 GLU A C 1
ATOM 4920 O O . GLU A 1 641 ? -1.462 -5.419 -26.151 1.00 76.25 641 GLU A O 1
ATOM 4925 N N . LEU A 1 642 ? -0.525 -5.248 -28.182 1.00 77.31 642 LEU A N 1
ATOM 4926 C CA . LEU A 1 642 ? -1.801 -5.343 -28.888 1.00 77.31 642 LEU A CA 1
ATOM 4927 C C . LEU A 1 642 ? -2.457 -6.726 -28.704 1.00 77.31 642 LEU A C 1
ATOM 4929 O O . LEU A 1 642 ? -3.676 -6.807 -28.552 1.00 77.31 642 LEU A O 1
ATOM 4933 N N . MET A 1 643 ? -1.683 -7.816 -28.653 1.00 76.12 643 MET A N 1
ATOM 4934 C CA . MET A 1 643 ? -2.227 -9.170 -28.478 1.00 76.12 643 MET A CA 1
ATOM 4935 C C . MET A 1 643 ? -2.866 -9.321 -27.095 1.00 76.12 643 MET A C 1
ATOM 4937 O O . MET A 1 643 ? -3.937 -9.920 -26.964 1.00 76.12 643 MET A O 1
ATOM 4941 N N . LEU A 1 644 ? -2.253 -8.722 -26.073 1.00 64.94 644 LEU A N 1
ATOM 4942 C CA . LEU A 1 644 ? -2.796 -8.654 -24.717 1.00 64.94 644 LEU A CA 1
ATOM 4943 C C . LEU A 1 644 ? -4.063 -7.789 -24.654 1.00 64.94 644 LEU A C 1
ATOM 4945 O O . LEU A 1 644 ? -5.052 -8.187 -24.028 1.00 64.94 644 LEU A O 1
ATOM 4949 N N . GLN A 1 645 ? -4.084 -6.648 -25.349 1.00 63.84 645 GLN A N 1
ATOM 4950 C CA . GLN A 1 645 ? -5.276 -5.798 -25.445 1.00 63.84 645 GLN A CA 1
ATOM 4951 C C . GLN A 1 645 ? -6.453 -6.540 -26.092 1.00 63.84 645 GLN A C 1
ATOM 4953 O O . GLN A 1 645 ? -7.568 -6.498 -25.577 1.00 63.84 645 GLN A O 1
ATOM 4958 N N . VAL A 1 646 ? -6.218 -7.264 -27.183 1.00 66.12 646 VAL A N 1
ATOM 4959 C CA . VAL A 1 646 ? -7.266 -7.987 -27.917 1.00 66.12 646 VAL A CA 1
ATOM 4960 C C . VAL A 1 646 ? -7.745 -9.225 -27.143 1.00 66.12 646 VAL A C 1
ATOM 4962 O O . VAL A 1 646 ? -8.953 -9.455 -27.037 1.00 66.12 646 VAL A O 1
ATOM 4965 N N . ALA A 1 647 ? -6.829 -9.962 -26.501 1.00 59.91 647 ALA A N 1
ATOM 4966 C CA . ALA A 1 647 ? -7.167 -11.094 -25.637 1.00 59.91 647 ALA A CA 1
ATOM 4967 C C . ALA A 1 647 ? -7.985 -10.674 -24.402 1.00 59.91 647 ALA A C 1
ATOM 4969 O O . ALA A 1 647 ? -8.941 -11.360 -24.039 1.00 59.91 647 ALA A O 1
ATOM 4970 N N . SER A 1 648 ? -7.665 -9.529 -23.786 1.00 49.50 648 SER A N 1
ATOM 4971 C CA . SER A 1 648 ? -8.412 -9.003 -22.629 1.00 49.50 648 SER A CA 1
ATOM 4972 C C . SER A 1 648 ? -9.831 -8.528 -22.974 1.00 49.50 648 SER A C 1
ATOM 4974 O O . SER A 1 648 ? -10.695 -8.499 -22.099 1.00 49.50 648 SER A O 1
ATOM 4976 N N . ARG A 1 649 ? -10.093 -8.218 -24.252 1.00 56.62 649 ARG A N 1
ATOM 4977 C CA . ARG A 1 649 ? -11.414 -7.843 -24.786 1.00 56.62 649 ARG A CA 1
ATOM 4978 C C . ARG A 1 649 ? -12.251 -9.042 -25.255 1.00 56.62 649 ARG A C 1
ATOM 4980 O O . ARG A 1 649 ? -13.398 -8.851 -25.647 1.00 56.62 649 ARG A O 1
ATOM 4987 N N . GLY A 1 650 ? -11.698 -10.260 -25.245 1.00 53.00 650 GLY A N 1
ATOM 4988 C CA . GLY A 1 650 ? -12.380 -11.464 -25.741 1.00 53.00 650 GLY A CA 1
ATOM 4989 C C . GLY A 1 650 ? -12.611 -11.477 -27.258 1.00 53.00 650 GLY A C 1
ATOM 4990 O O . GLY A 1 650 ? -13.443 -12.239 -27.744 1.00 53.00 650 GLY A O 1
ATOM 4991 N N . ILE A 1 651 ? -11.895 -10.634 -28.008 1.00 58.62 651 ILE A N 1
ATOM 4992 C CA . ILE A 1 651 ? -11.994 -10.553 -29.468 1.00 58.62 651 ILE A CA 1
ATOM 4993 C C . ILE A 1 651 ? -11.226 -11.741 -30.060 1.00 58.62 651 ILE A C 1
ATOM 4995 O O . ILE A 1 651 ? -10.062 -11.957 -29.724 1.00 58.62 651 ILE A O 1
ATOM 4999 N N . ALA A 1 652 ? -11.856 -12.519 -30.941 1.00 62.88 652 ALA A N 1
ATOM 5000 C CA . ALA A 1 652 ? -11.154 -13.542 -31.711 1.00 62.88 652 ALA A CA 1
ATOM 5001 C C . ALA A 1 652 ? -10.223 -12.858 -32.723 1.00 62.88 652 ALA A C 1
ATOM 5003 O O . ALA A 1 652 ? -10.667 -12.022 -33.504 1.00 62.88 652 ALA A O 1
ATOM 5004 N N . TYR A 1 653 ? -8.932 -13.188 -32.689 1.00 66.44 653 TYR A N 1
ATOM 5005 C CA . TYR A 1 653 ? -7.900 -12.505 -33.483 1.00 66.44 653 TYR A CA 1
ATOM 5006 C C . TYR A 1 653 ? -7.028 -13.454 -34.294 1.00 66.44 653 TYR A C 1
ATOM 5008 O O . TYR A 1 653 ? -6.187 -13.016 -35.071 1.00 66.44 653 TYR A O 1
ATOM 5016 N N . GLN A 1 654 ? -7.202 -14.763 -34.115 1.00 68.19 654 GLN A N 1
ATOM 5017 C CA . GLN A 1 654 ? -6.272 -15.763 -34.628 1.00 68.19 654 GLN A CA 1
ATOM 5018 C C . GLN A 1 654 ? -6.224 -15.842 -36.163 1.00 68.19 654 GLN A C 1
ATOM 5020 O O . GLN A 1 654 ? -5.252 -16.374 -36.687 1.00 68.19 654 GLN A O 1
ATOM 5025 N N . GLU A 1 655 ? -7.228 -15.340 -36.886 1.00 65.19 655 GLU A N 1
ATOM 5026 C CA . GLU A 1 655 ? -7.229 -15.357 -38.358 1.00 65.19 655 GLU A CA 1
ATOM 5027 C C . GLU A 1 655 ? -6.636 -14.082 -38.982 1.00 65.19 655 GLU A C 1
ATOM 5029 O O . GLU A 1 655 ? -6.012 -14.163 -40.041 1.00 65.19 655 GLU A O 1
ATOM 5034 N N . ASP A 1 656 ? -6.734 -12.944 -38.287 1.00 74.06 656 ASP A N 1
ATOM 5035 C CA . ASP A 1 656 ? -6.335 -11.620 -38.792 1.00 74.06 656 ASP A CA 1
ATOM 5036 C C . ASP A 1 656 ? -5.015 -11.099 -38.188 1.00 74.06 656 ASP A C 1
ATOM 5038 O O . ASP A 1 656 ? -4.547 -10.010 -38.523 1.00 74.06 656 ASP A O 1
ATOM 5042 N N . TRP A 1 657 ? -4.390 -11.865 -37.288 1.00 86.81 657 TRP A N 1
ATOM 5043 C CA . TRP A 1 657 ? -3.163 -11.451 -36.608 1.00 86.81 657 TRP A CA 1
ATOM 5044 C C . TRP A 1 657 ? -1.915 -11.527 -37.513 1.00 86.81 657 TRP A C 1
ATOM 5046 O O . TRP A 1 657 ? -1.692 -12.556 -38.166 1.00 86.81 657 TRP A O 1
ATOM 5056 N N . PRO A 1 658 ? -1.015 -10.517 -37.501 1.00 90.31 658 PRO A N 1
ATOM 5057 C CA . PRO A 1 658 ? 0.199 -10.497 -38.324 1.00 90.31 658 PRO A CA 1
ATOM 5058 C C . PRO A 1 658 ? 1.314 -11.397 -37.751 1.00 90.31 658 PRO A C 1
ATOM 5060 O O . PRO A 1 658 ? 2.387 -10.939 -37.355 1.00 90.31 658 PRO A O 1
ATOM 5063 N N . PHE A 1 659 ? 1.083 -12.713 -37.697 1.00 92.38 659 PHE A N 1
ATOM 5064 C CA . PHE A 1 659 ? 1.996 -13.674 -37.062 1.00 92.38 659 PHE A CA 1
ATOM 5065 C C . PHE A 1 659 ? 3.405 -13.703 -37.663 1.00 92.38 659 PHE A C 1
ATOM 5067 O O . PHE A 1 659 ? 4.361 -13.903 -36.919 1.00 92.38 659 PHE A O 1
ATOM 5074 N N . THR A 1 660 ? 3.558 -13.497 -38.974 1.00 94.00 660 THR A N 1
ATOM 5075 C CA . THR A 1 660 ? 4.880 -13.452 -39.622 1.00 94.00 660 THR A CA 1
ATOM 5076 C C . THR A 1 660 ? 5.702 -12.267 -39.115 1.00 94.00 660 THR A C 1
ATOM 5078 O O . THR A 1 660 ? 6.847 -12.448 -38.703 1.00 94.00 660 THR A O 1
ATOM 5081 N N . VAL A 1 661 ? 5.104 -11.069 -39.096 1.00 94.31 661 VAL A N 1
ATOM 5082 C CA . VAL A 1 661 ? 5.736 -9.832 -38.607 1.00 94.31 661 VAL A CA 1
ATOM 5083 C C . VAL A 1 661 ? 6.073 -9.967 -37.125 1.00 94.31 661 VAL A C 1
ATOM 5085 O O . VAL A 1 661 ? 7.198 -9.687 -36.720 1.00 94.31 661 VAL A O 1
ATOM 5088 N N . HIS A 1 662 ? 5.130 -10.482 -36.333 1.00 94.31 662 HIS A N 1
ATOM 5089 C CA . HIS A 1 662 ? 5.320 -10.699 -34.903 1.00 94.31 662 HIS A CA 1
ATOM 5090 C C . HIS A 1 662 ? 6.475 -11.686 -34.626 1.00 94.31 662 HIS A C 1
ATOM 5092 O O . HIS A 1 662 ? 7.359 -11.418 -33.812 1.00 94.31 662 HIS A O 1
ATOM 5098 N N . LEU A 1 663 ? 6.534 -12.802 -35.359 1.00 95.69 663 LEU A N 1
ATOM 5099 C CA . LEU A 1 663 ? 7.592 -13.799 -35.202 1.00 95.69 663 LEU A CA 1
ATOM 5100 C C . LEU A 1 663 ? 8.975 -13.257 -35.593 1.00 95.69 663 LEU A C 1
ATOM 5102 O O . LEU A 1 663 ? 9.952 -13.498 -34.882 1.00 95.69 663 LEU A O 1
ATOM 5106 N N . LEU A 1 664 ? 9.062 -12.518 -36.703 1.00 95.50 664 LEU A N 1
ATOM 5107 C CA . LEU A 1 664 ? 10.306 -11.884 -37.144 1.00 95.50 664 LEU A CA 1
ATOM 5108 C C . LEU A 1 664 ? 10.743 -10.750 -36.207 1.00 95.50 664 LEU A C 1
ATOM 5110 O O . LEU A 1 664 ? 11.944 -10.583 -36.008 1.00 95.50 664 LEU A O 1
ATOM 5114 N N . GLY A 1 665 ? 9.805 -10.026 -35.589 1.00 91.88 665 GLY A N 1
ATOM 5115 C CA . GLY A 1 665 ? 10.092 -9.022 -34.561 1.00 91.88 665 GLY A CA 1
ATOM 5116 C C . GLY A 1 665 ? 10.831 -9.622 -33.364 1.00 91.88 665 GLY A C 1
ATOM 5117 O O . GLY A 1 665 ? 11.894 -9.131 -32.986 1.00 91.88 665 GLY A O 1
ATOM 5118 N N . HIS A 1 666 ? 10.341 -10.747 -32.833 1.00 91.38 666 HIS A N 1
ATOM 5119 C CA . HIS A 1 666 ? 11.013 -11.480 -31.748 1.00 91.38 666 HIS A CA 1
ATOM 5120 C C . HIS A 1 666 ? 12.407 -11.983 -32.146 1.00 91.38 666 HIS A C 1
ATOM 5122 O O . HIS A 1 666 ? 13.365 -11.875 -31.379 1.00 91.38 666 HIS A O 1
ATOM 5128 N N . ILE A 1 667 ? 12.553 -12.492 -33.375 1.00 93.44 667 ILE A N 1
ATOM 5129 C CA . ILE A 1 667 ? 13.852 -12.923 -33.915 1.00 93.44 667 ILE A CA 1
ATOM 5130 C C . ILE A 1 667 ? 14.821 -11.734 -34.028 1.00 93.44 667 ILE A C 1
ATOM 5132 O O . ILE A 1 667 ? 15.987 -11.860 -33.644 1.00 93.44 667 ILE A O 1
ATOM 5136 N N . PHE A 1 668 ? 14.343 -10.578 -34.495 1.00 92.12 668 PHE A N 1
ATOM 5137 C CA . PHE A 1 668 ? 15.126 -9.348 -34.614 1.00 92.12 668 PHE A CA 1
ATOM 5138 C C . PHE A 1 668 ? 15.599 -8.830 -33.249 1.00 92.12 668 PHE A C 1
ATOM 5140 O O . PHE A 1 668 ? 16.769 -8.475 -33.099 1.00 92.12 668 PHE A O 1
ATOM 5147 N N . ALA A 1 669 ? 14.728 -8.871 -32.238 1.00 86.56 669 ALA A N 1
ATOM 5148 C CA . ALA A 1 669 ? 15.042 -8.519 -30.851 1.00 86.56 669 ALA A CA 1
ATOM 5149 C C . ALA A 1 669 ? 15.949 -9.546 -30.139 1.00 86.56 669 ALA A C 1
ATOM 5151 O O . ALA A 1 669 ? 16.344 -9.341 -28.992 1.00 86.56 669 ALA A O 1
ATOM 5152 N N . ASN A 1 670 ? 16.324 -10.644 -30.814 1.00 85.06 670 ASN A N 1
ATOM 5153 C CA . ASN A 1 670 ? 17.091 -11.757 -30.251 1.00 85.06 670 ASN A CA 1
ATOM 5154 C C . ASN A 1 670 ? 16.361 -12.456 -29.075 1.00 85.06 670 ASN A C 1
ATOM 5156 O O . ASN A 1 670 ? 17.007 -13.084 -28.232 1.00 85.06 670 ASN A O 1
ATOM 5160 N N . ASP A 1 671 ? 15.023 -12.417 -29.057 1.00 83.50 671 ASP A N 1
ATOM 5161 C CA . ASP A 1 671 ? 14.169 -13.158 -28.123 1.00 83.50 671 ASP A CA 1
ATOM 5162 C C . ASP A 1 671 ? 13.616 -14.443 -28.765 1.00 83.50 671 ASP A C 1
ATOM 5164 O O . ASP A 1 671 ? 12.459 -14.579 -29.175 1.00 83.50 671 ASP A O 1
ATOM 5168 N N . LEU A 1 672 ? 14.484 -15.451 -28.844 1.00 84.38 672 LEU A N 1
ATOM 5169 C CA . LEU A 1 672 ? 14.136 -16.755 -29.416 1.00 84.38 672 LEU A CA 1
ATOM 5170 C C . LEU A 1 672 ? 13.121 -17.535 -28.570 1.00 84.38 672 LEU A C 1
ATOM 5172 O O . LEU A 1 672 ? 12.486 -18.466 -29.076 1.00 84.38 672 LEU A O 1
ATOM 5176 N N . ASN A 1 673 ? 12.981 -17.204 -27.283 1.00 77.81 673 ASN A N 1
ATOM 5177 C CA . ASN A 1 673 ? 12.039 -17.892 -26.410 1.00 77.81 673 ASN A CA 1
ATOM 5178 C C . ASN A 1 673 ? 10.618 -17.440 -26.725 1.00 77.81 673 ASN A C 1
ATOM 5180 O O . ASN A 1 673 ? 9.771 -18.304 -26.977 1.00 77.81 673 ASN A O 1
ATOM 5184 N N . SER A 1 674 ? 10.386 -16.131 -26.800 1.00 77.75 674 SER A N 1
ATOM 5185 C CA . SER A 1 674 ? 9.086 -15.560 -27.166 1.00 77.75 674 SER A CA 1
ATOM 5186 C C . SER A 1 674 ? 8.685 -15.947 -28.589 1.00 77.75 674 SER A C 1
ATOM 5188 O O . SER A 1 674 ? 7.581 -16.460 -28.787 1.00 77.75 674 SER A O 1
ATOM 5190 N N . ALA A 1 675 ? 9.624 -15.922 -29.548 1.00 81.12 675 ALA A N 1
ATOM 5191 C CA . ALA A 1 675 ? 9.399 -16.454 -30.898 1.00 81.12 675 ALA A CA 1
ATOM 5192 C C . ALA A 1 675 ? 8.912 -17.920 -30.886 1.00 81.12 675 ALA A C 1
ATOM 5194 O O . ALA A 1 675 ? 7.990 -18.300 -31.611 1.00 81.12 675 ALA A O 1
ATOM 5195 N N . ARG A 1 676 ? 9.500 -18.769 -30.033 1.00 88.38 676 ARG A N 1
ATOM 5196 C CA . ARG A 1 676 ? 9.113 -20.183 -29.914 1.00 88.38 676 ARG A CA 1
ATOM 5197 C C . ARG A 1 676 ? 7.753 -20.371 -29.252 1.00 88.38 676 ARG A C 1
ATOM 5199 O O . ARG A 1 676 ? 7.033 -21.305 -29.613 1.00 88.38 676 ARG A O 1
ATOM 5206 N N . PHE A 1 677 ? 7.428 -19.561 -28.250 1.00 81.50 677 PHE A N 1
ATOM 5207 C CA . PHE A 1 677 ? 6.122 -19.606 -27.596 1.00 81.50 677 PHE A CA 1
ATOM 5208 C C . PHE A 1 677 ? 5.020 -19.169 -28.558 1.00 81.50 677 PHE A C 1
ATOM 5210 O O . PHE A 1 677 ? 4.046 -19.908 -28.711 1.00 81.50 677 PHE A O 1
ATOM 5217 N N . LEU A 1 678 ? 5.242 -18.076 -29.290 1.00 85.06 678 LEU A N 1
ATOM 5218 C CA . LEU A 1 678 ? 4.364 -17.627 -30.364 1.00 85.06 678 LEU A CA 1
ATOM 5219 C C . LEU A 1 678 ? 4.199 -18.713 -31.436 1.00 85.06 678 LEU A C 1
ATOM 5221 O O . LEU A 1 678 ? 3.085 -19.090 -31.782 1.00 85.06 678 LEU A O 1
ATOM 5225 N N . TRP A 1 679 ? 5.293 -19.326 -31.900 1.00 91.19 679 TRP A N 1
ATOM 5226 C CA . TRP A 1 679 ? 5.209 -20.437 -32.852 1.00 91.19 679 TRP A CA 1
ATOM 5227 C C . TRP A 1 679 ? 4.343 -21.595 -32.337 1.00 91.19 679 TRP A C 1
ATOM 5229 O O . TRP A 1 679 ? 3.605 -22.216 -33.103 1.00 91.19 679 TRP A O 1
ATOM 5239 N N . LYS A 1 680 ? 4.405 -21.920 -31.042 1.00 86.69 680 LYS A N 1
ATOM 5240 C CA . LYS A 1 680 ? 3.593 -22.994 -30.450 1.00 86.69 680 LYS A CA 1
ATOM 5241 C C . LYS A 1 680 ? 2.115 -22.625 -30.310 1.00 86.69 680 LYS A C 1
ATOM 5243 O O . LYS A 1 680 ? 1.297 -23.539 -30.390 1.00 86.69 680 LYS A O 1
ATOM 5248 N N . SER A 1 681 ? 1.782 -21.350 -30.109 1.00 81.69 681 SER A N 1
ATOM 5249 C CA . SER A 1 681 ? 0.394 -20.897 -29.949 1.00 81.69 681 SER A CA 1
ATOM 5250 C C . SER A 1 681 ? -0.360 -20.779 -31.277 1.00 81.69 681 SER A C 1
ATOM 5252 O O . SER A 1 681 ? -1.582 -20.910 -31.286 1.00 81.69 681 SER A O 1
ATOM 5254 N N . ILE A 1 682 ? 0.345 -20.605 -32.401 1.00 85.12 682 ILE A N 1
ATOM 5255 C CA . ILE A 1 682 ? -0.283 -20.493 -33.725 1.00 85.12 682 ILE A CA 1
ATOM 5256 C C . ILE A 1 682 ? -0.970 -21.819 -34.130 1.00 85.12 682 ILE A C 1
ATOM 5258 O O . ILE A 1 682 ? -0.312 -22.874 -34.120 1.00 85.12 682 ILE A O 1
ATOM 5262 N N . PRO A 1 683 ? -2.253 -21.788 -34.553 1.00 85.62 683 PRO A N 1
ATOM 5263 C CA . PRO A 1 683 ? -2.983 -22.966 -35.019 1.00 85.62 683 PRO A CA 1
ATOM 5264 C C . PRO A 1 683 ? -2.287 -23.696 -36.175 1.00 85.62 683 PRO A C 1
ATOM 5266 O O . PRO A 1 683 ? -1.756 -23.079 -37.097 1.00 85.62 683 PRO A O 1
ATOM 5269 N N . GLN A 1 684 ? -2.329 -25.031 -36.163 1.00 83.88 684 GLN A N 1
ATOM 5270 C CA . GLN A 1 684 ? -1.653 -25.856 -37.172 1.00 83.88 684 GLN A CA 1
ATOM 5271 C C . GLN A 1 684 ? -2.153 -25.576 -38.601 1.00 83.88 684 GLN A C 1
ATOM 5273 O O . GLN A 1 684 ? -1.337 -25.411 -39.503 1.00 83.88 684 GLN A O 1
ATOM 5278 N N . GLY A 1 685 ? -3.469 -25.418 -38.790 1.00 83.50 685 GLY A N 1
ATOM 5279 C CA . GLY A 1 685 ? -4.046 -25.075 -40.097 1.00 83.50 685 GLY A CA 1
ATOM 5280 C C . GLY A 1 685 ? -3.597 -23.708 -40.633 1.00 83.50 685 GLY A C 1
ATOM 5281 O O . GLY A 1 685 ? -3.504 -23.526 -41.842 1.00 83.50 685 GLY A O 1
ATOM 5282 N N . PHE A 1 686 ? -3.242 -22.768 -39.748 1.00 84.06 686 PHE A N 1
ATOM 5283 C CA . PHE A 1 686 ? -2.708 -21.458 -40.136 1.00 84.06 686 PHE A CA 1
ATOM 5284 C C . PHE A 1 686 ? -1.237 -21.542 -40.573 1.00 84.06 686 PHE A C 1
ATOM 5286 O O . PHE A 1 686 ? -0.820 -20.879 -41.518 1.00 84.06 686 PHE A O 1
ATOM 5293 N N . LYS A 1 687 ? -0.439 -22.405 -39.928 1.00 88.12 687 LYS A N 1
ATOM 5294 C CA . LYS A 1 687 ? 0.951 -22.672 -40.348 1.00 88.12 687 LYS A CA 1
ATOM 5295 C C . LYS A 1 687 ? 1.008 -23.290 -41.740 1.00 88.12 687 LYS A C 1
ATOM 5297 O O . LYS A 1 687 ? 1.867 -22.930 -42.536 1.00 88.12 687 LYS A O 1
ATOM 5302 N N . GLU A 1 688 ? 0.094 -24.211 -42.027 1.00 85.50 688 GLU A N 1
ATOM 5303 C CA . GLU A 1 688 ? 0.024 -24.903 -43.318 1.00 85.50 688 GLU A CA 1
ATOM 5304 C C . GLU A 1 688 ? -0.430 -23.977 -44.455 1.00 85.50 688 GLU A C 1
ATOM 5306 O O . GLU A 1 688 ? -0.011 -24.164 -45.595 1.00 85.50 688 GLU A O 1
ATOM 5311 N N . SER A 1 689 ? -1.223 -22.943 -44.153 1.00 86.50 689 SER A N 1
ATOM 5312 C CA . SER A 1 689 ? -1.708 -21.974 -45.144 1.00 86.50 689 SER A CA 1
ATOM 5313 C C . SER A 1 689 ? -0.764 -20.787 -45.391 1.00 86.50 689 SER A C 1
ATOM 5315 O O . SER A 1 689 ? -0.971 -20.039 -46.349 1.00 86.50 689 SER A O 1
ATOM 5317 N N . LYS A 1 690 ? 0.281 -20.601 -44.568 1.00 89.94 690 LYS A N 1
ATOM 5318 C CA . LYS A 1 690 ? 1.201 -19.450 -44.628 1.00 89.94 690 LYS A CA 1
ATOM 5319 C C . LYS A 1 690 ? 2.674 -19.896 -44.734 1.00 89.94 690 LYS A C 1
ATOM 5321 O O . LYS A 1 690 ? 3.360 -19.988 -43.717 1.00 89.94 690 LYS A O 1
ATOM 5326 N N . PRO A 1 691 ? 3.214 -20.120 -45.949 1.00 92.56 691 PRO A N 1
ATOM 5327 C CA . PRO A 1 691 ? 4.594 -20.590 -46.127 1.00 92.56 691 PRO A CA 1
ATOM 5328 C C . PRO A 1 691 ? 5.659 -19.584 -45.650 1.00 92.56 691 PRO A C 1
ATOM 5330 O O . PRO A 1 691 ? 6.694 -19.999 -45.135 1.00 92.56 691 PRO A O 1
ATOM 5333 N N . GLU A 1 692 ? 5.392 -18.277 -45.736 1.00 94.19 692 GLU A N 1
ATOM 5334 C CA . GLU A 1 692 ? 6.299 -17.225 -45.240 1.00 94.19 692 GLU A CA 1
ATOM 5335 C C . GLU A 1 692 ? 6.479 -17.274 -43.715 1.00 94.19 692 GLU A C 1
ATOM 5337 O O . GLU A 1 692 ? 7.582 -17.094 -43.205 1.00 94.19 692 GLU A O 1
ATOM 5342 N N . LEU A 1 693 ? 5.419 -17.612 -42.978 1.00 94.12 693 LEU A N 1
ATOM 5343 C CA . LEU A 1 693 ? 5.481 -17.811 -41.532 1.00 94.12 693 LEU A CA 1
ATOM 5344 C C . LEU A 1 693 ? 6.361 -19.022 -41.169 1.00 94.12 693 LEU A C 1
ATOM 5346 O O . LEU A 1 693 ? 7.131 -18.979 -40.207 1.00 94.12 693 LEU A O 1
ATOM 5350 N N . VAL A 1 694 ? 6.280 -20.103 -41.952 1.00 94.88 694 VAL A N 1
ATOM 5351 C CA . VAL A 1 694 ? 7.136 -21.290 -41.781 1.00 94.88 694 VAL A CA 1
ATOM 5352 C C . VAL A 1 694 ? 8.600 -20.952 -42.079 1.00 94.88 694 VAL A C 1
ATOM 5354 O O . VAL A 1 694 ? 9.490 -21.377 -41.338 1.00 94.88 694 VAL A O 1
ATOM 5357 N N . ALA A 1 695 ? 8.855 -20.156 -43.120 1.00 94.94 695 ALA A N 1
ATOM 5358 C CA . ALA A 1 695 ? 10.192 -19.671 -43.450 1.00 94.94 695 ALA A CA 1
ATOM 5359 C C . ALA A 1 695 ? 10.766 -18.762 -42.351 1.00 94.94 695 ALA A C 1
ATOM 5361 O O . ALA A 1 695 ? 11.916 -18.942 -41.948 1.00 94.94 695 ALA A O 1
ATOM 5362 N N . ALA A 1 696 ? 9.959 -17.856 -41.786 1.00 95.81 696 ALA A N 1
ATOM 5363 C CA . ALA A 1 696 ? 10.354 -17.028 -40.643 1.00 95.81 696 ALA A CA 1
ATOM 5364 C C . ALA A 1 696 ? 10.765 -17.891 -39.442 1.00 95.81 696 ALA A C 1
ATOM 5366 O O . ALA A 1 696 ? 11.806 -17.664 -38.822 1.00 95.81 696 ALA A O 1
ATOM 5367 N N . TRP A 1 697 ? 10.007 -18.952 -39.154 1.00 95.62 697 TRP A N 1
ATOM 5368 C CA . TRP A 1 697 ? 10.371 -19.878 -38.087 1.00 95.62 697 TRP A CA 1
ATOM 5369 C C . TRP A 1 697 ? 11.648 -20.669 -38.377 1.00 95.62 697 TRP A C 1
ATOM 5371 O O . TRP A 1 697 ? 12.392 -20.980 -37.445 1.00 95.62 697 TRP A O 1
ATOM 5381 N N . ARG A 1 698 ? 11.960 -20.962 -39.647 1.00 95.81 698 ARG A N 1
ATOM 5382 C CA . ARG A 1 698 ? 13.202 -21.654 -40.021 1.00 95.81 698 ARG A CA 1
ATOM 5383 C C . ARG A 1 698 ? 14.448 -20.880 -39.579 1.00 95.81 698 ARG A C 1
ATOM 5385 O O . ARG A 1 698 ? 15.387 -21.501 -39.085 1.00 95.81 698 ARG A O 1
ATOM 5392 N N . ILE A 1 699 ? 14.420 -19.548 -39.665 1.00 95.31 699 ILE A N 1
ATOM 5393 C CA . ILE A 1 699 ? 15.475 -18.673 -39.126 1.00 95.31 699 ILE A CA 1
ATOM 5394 C C . ILE A 1 699 ? 15.610 -18.884 -37.609 1.00 95.31 699 ILE A C 1
ATOM 5396 O O . ILE A 1 699 ? 16.702 -19.157 -37.106 1.00 95.31 699 ILE A O 1
ATOM 5400 N N . GLY A 1 700 ? 14.487 -18.836 -36.884 1.00 93.00 700 GLY A N 1
ATOM 5401 C CA . GLY A 1 700 ? 14.443 -19.087 -35.440 1.00 93.00 700 GLY A CA 1
ATOM 5402 C C . GLY A 1 700 ? 14.961 -20.476 -35.046 1.00 93.00 700 GLY A C 1
ATOM 5403 O O . GLY A 1 700 ? 15.665 -20.610 -34.044 1.00 93.00 700 GLY A O 1
ATOM 5404 N N . GLN A 1 701 ? 14.678 -21.507 -35.849 1.00 93.44 701 GLN A N 1
ATOM 5405 C CA . GLN A 1 701 ? 15.194 -22.863 -35.643 1.00 93.44 701 GLN A CA 1
ATOM 5406 C C . GLN A 1 701 ? 16.718 -22.919 -35.751 1.00 93.44 701 GLN A C 1
ATOM 5408 O O . GLN A 1 701 ? 17.347 -23.474 -34.853 1.00 93.44 701 GLN A O 1
ATOM 5413 N N . CYS A 1 702 ? 17.303 -22.335 -36.803 1.00 93.31 702 CYS A N 1
ATOM 5414 C CA . CYS A 1 702 ? 18.756 -22.304 -36.987 1.00 93.31 702 CYS A CA 1
ATOM 5415 C C . CYS A 1 702 ? 19.452 -21.573 -35.828 1.00 93.31 702 CYS A C 1
ATOM 5417 O O . CYS A 1 702 ? 20.420 -22.087 -35.263 1.00 93.31 702 CYS A O 1
ATOM 5419 N N . LEU A 1 703 ? 18.905 -20.431 -35.392 1.00 89.81 703 LEU A N 1
ATOM 5420 C CA . LEU A 1 703 ? 19.408 -19.694 -34.227 1.00 89.81 703 LEU A CA 1
ATOM 5421 C C . LEU A 1 703 ? 19.323 -20.527 -32.939 1.00 89.81 703 LEU A C 1
ATOM 5423 O O . LEU A 1 703 ? 20.273 -20.571 -32.156 1.00 89.81 703 LEU A O 1
ATOM 5427 N N . TRP A 1 704 ? 18.208 -21.232 -32.736 1.00 85.44 704 TRP A N 1
ATOM 5428 C CA . TRP A 1 704 ? 17.994 -22.090 -31.571 1.00 85.44 704 TRP A CA 1
ATOM 5429 C C . TRP A 1 704 ? 18.961 -23.280 -31.527 1.00 85.44 704 TRP A C 1
ATOM 5431 O O . TRP A 1 704 ? 19.511 -23.597 -30.471 1.00 85.44 704 TRP A O 1
ATOM 5441 N N . THR A 1 705 ? 19.201 -23.934 -32.666 1.00 89.81 705 THR A N 1
ATOM 5442 C CA . THR A 1 705 ? 20.129 -25.071 -32.766 1.00 89.81 705 THR A CA 1
ATOM 5443 C C . THR A 1 705 ? 21.591 -24.649 -32.870 1.00 89.81 705 THR A C 1
ATOM 5445 O O . THR A 1 705 ? 22.455 -25.519 -32.966 1.00 89.81 705 THR A O 1
ATOM 5448 N N . ARG A 1 706 ? 21.880 -23.339 -32.817 1.00 86.69 706 ARG A N 1
ATOM 5449 C CA . ARG A 1 706 ? 23.219 -22.758 -33.018 1.00 86.69 706 ARG A CA 1
ATOM 5450 C C . ARG A 1 706 ? 23.834 -23.138 -34.368 1.00 86.69 706 ARG A C 1
ATOM 5452 O O . ARG A 1 706 ? 25.051 -23.250 -34.496 1.00 86.69 706 ARG A O 1
ATOM 5459 N N . ASP A 1 707 ? 22.982 -23.338 -35.366 1.00 89.00 707 ASP A N 1
ATOM 5460 C CA . ASP A 1 707 ? 23.386 -23.512 -36.754 1.00 89.00 707 ASP A CA 1
ATOM 5461 C C . ASP A 1 707 ? 23.620 -22.128 -37.364 1.00 89.00 707 ASP A C 1
ATOM 5463 O O . ASP A 1 707 ? 22.745 -21.546 -38.005 1.00 89.00 707 ASP A O 1
ATOM 5467 N N . TYR A 1 708 ? 24.789 -21.555 -37.065 1.00 85.06 708 TYR A N 1
ATOM 5468 C CA . TYR A 1 708 ? 25.063 -20.152 -37.358 1.00 85.06 708 TYR A CA 1
ATOM 5469 C C . TYR A 1 708 ? 25.082 -19.838 -38.857 1.00 85.06 708 TYR A C 1
ATOM 5471 O O . TYR A 1 708 ? 24.646 -18.755 -39.245 1.00 85.06 708 TYR A O 1
ATOM 5479 N N . ALA A 1 709 ? 25.561 -20.777 -39.677 1.00 85.75 709 ALA A N 1
ATOM 5480 C CA . ALA A 1 709 ? 25.600 -20.647 -41.129 1.00 85.75 709 ALA A CA 1
ATOM 5481 C C . ALA A 1 709 ? 24.226 -20.912 -41.760 1.00 85.75 709 ALA A C 1
ATOM 5483 O O . ALA A 1 709 ? 23.810 -20.169 -42.652 1.00 85.75 709 ALA A O 1
ATOM 5484 N N . GLY A 1 710 ? 23.478 -21.894 -41.237 1.00 89.56 710 GLY A N 1
ATOM 5485 C CA . GLY A 1 710 ? 22.134 -22.217 -41.712 1.00 89.56 710 GLY A CA 1
ATOM 5486 C C . GLY A 1 710 ? 21.128 -21.073 -41.568 1.00 89.56 710 GLY A C 1
ATOM 5487 O O . GLY A 1 710 ? 20.131 -21.052 -42.285 1.00 89.56 710 GLY A O 1
ATOM 5488 N N . VAL A 1 711 ? 21.400 -20.073 -40.718 1.00 93.00 711 VAL A N 1
ATOM 5489 C CA . VAL A 1 711 ? 20.613 -18.827 -40.650 1.00 93.00 711 VAL A CA 1
ATOM 5490 C C . VAL A 1 711 ? 20.591 -18.104 -41.999 1.00 93.00 711 VAL A C 1
ATOM 5492 O O . VAL A 1 711 ? 19.526 -17.689 -42.450 1.00 93.00 711 VAL A O 1
ATOM 5495 N N . TYR A 1 712 ? 21.733 -17.987 -42.679 1.00 93.62 712 TYR A N 1
ATOM 5496 C CA . TYR A 1 712 ? 21.804 -17.306 -43.975 1.00 93.62 712 TYR A CA 1
ATOM 5497 C C . TYR A 1 712 ? 21.133 -18.113 -45.088 1.00 93.62 712 TYR A C 1
ATOM 5499 O O . TYR A 1 712 ? 20.510 -17.538 -45.980 1.00 93.62 712 TYR A O 1
ATOM 5507 N N . ASP A 1 713 ? 21.209 -19.441 -45.015 1.00 91.12 713 ASP A N 1
ATOM 5508 C CA . ASP A 1 713 ? 20.504 -20.323 -45.946 1.00 91.12 713 ASP A CA 1
ATOM 5509 C C . ASP A 1 713 ? 18.988 -20.280 -45.725 1.00 91.12 713 ASP A C 1
ATOM 5511 O O . ASP A 1 713 ? 18.231 -20.279 -46.691 1.00 91.12 713 ASP A O 1
ATOM 5515 N N . ALA A 1 714 ? 18.531 -20.155 -44.475 1.00 92.62 714 ALA A N 1
ATOM 5516 C CA . ALA A 1 714 ? 17.122 -19.949 -44.149 1.00 92.62 714 ALA A CA 1
ATOM 5517 C C . ALA A 1 714 ? 16.598 -18.597 -44.662 1.00 92.62 714 ALA A C 1
ATOM 5519 O O . ALA A 1 714 ? 15.475 -18.531 -45.156 1.00 92.62 714 ALA A O 1
ATOM 5520 N N . ILE A 1 715 ? 17.414 -17.539 -44.591 1.00 93.12 715 ILE A N 1
ATOM 5521 C CA . ILE A 1 715 ? 17.072 -16.213 -45.127 1.00 93.12 715 ILE A CA 1
ATOM 5522 C C . ILE A 1 715 ? 16.984 -16.244 -46.658 1.00 93.12 715 ILE A C 1
ATOM 5524 O O . ILE A 1 715 ? 16.023 -15.727 -47.220 1.00 93.12 715 ILE A O 1
ATOM 5528 N N . ARG A 1 716 ? 17.965 -16.848 -47.343 1.00 91.94 716 ARG A N 1
ATOM 5529 C CA . ARG A 1 716 ? 18.011 -16.913 -48.819 1.00 91.94 716 ARG A CA 1
ATOM 5530 C C . ARG A 1 716 ? 17.075 -17.958 -49.423 1.00 91.94 716 ARG A C 1
ATOM 5532 O O . ARG A 1 716 ? 16.761 -17.879 -50.605 1.00 91.94 716 ARG A O 1
ATOM 5539 N N . GLY A 1 717 ? 16.662 -18.947 -48.636 1.00 89.50 717 GLY A N 1
ATOM 5540 C CA . GLY A 1 717 ? 15.827 -20.064 -49.074 1.00 89.50 717 GLY A CA 1
ATOM 5541 C C . GLY A 1 717 ? 14.349 -19.722 -49.272 1.00 89.50 717 GLY A C 1
ATOM 5542 O O . GLY A 1 717 ? 13.575 -20.621 -49.599 1.00 89.50 717 GLY A O 1
ATOM 5543 N N . PHE A 1 718 ? 13.946 -18.465 -49.063 1.00 94.62 718 PHE A N 1
ATOM 5544 C CA . PHE A 1 718 ? 12.566 -18.011 -49.206 1.00 94.62 718 PHE A CA 1
ATOM 5545 C C . PHE A 1 718 ? 12.488 -16.626 -49.868 1.00 94.62 718 PHE A C 1
ATOM 5547 O O . PHE A 1 718 ? 13.311 -15.755 -49.594 1.00 94.62 718 PHE A O 1
ATOM 5554 N N . GLU A 1 719 ? 11.482 -16.413 -50.721 1.00 94.50 719 GLU A N 1
ATOM 5555 C CA . GLU A 1 719 ? 11.185 -15.103 -51.315 1.00 94.50 719 GLU A CA 1
ATOM 5556 C C . GLU A 1 719 ? 10.242 -14.312 -50.395 1.00 94.50 719 GLU A C 1
ATOM 5558 O O . GLU A 1 719 ? 9.040 -14.569 -50.340 1.00 94.50 719 GLU A O 1
ATOM 5563 N N . TRP A 1 720 ? 10.802 -13.363 -49.640 1.00 94.50 720 TRP A N 1
ATOM 5564 C CA . TRP A 1 720 ? 10.074 -12.557 -48.654 1.00 94.50 720 TRP A CA 1
ATOM 5565 C C . TRP A 1 720 ? 9.153 -11.522 -49.301 1.00 94.50 720 TRP A C 1
ATOM 5567 O O . TRP A 1 720 ? 9.527 -10.860 -50.273 1.00 94.50 720 TRP A O 1
ATOM 5577 N N . SER A 1 721 ? 7.966 -11.333 -48.724 1.00 94.12 721 SER A N 1
ATOM 5578 C CA . SER A 1 721 ? 7.030 -10.304 -49.169 1.00 94.12 721 SER A CA 1
ATOM 5579 C C . SER A 1 721 ? 7.593 -8.889 -48.960 1.00 94.12 721 SER A C 1
ATOM 5581 O O . SER A 1 721 ? 8.423 -8.672 -48.069 1.00 94.12 721 SER A O 1
ATOM 5583 N N . PRO A 1 722 ? 7.116 -7.886 -49.727 1.00 91.38 722 PRO A N 1
ATOM 5584 C CA . PRO A 1 722 ? 7.541 -6.497 -49.554 1.00 91.38 722 PRO A CA 1
ATOM 5585 C C . PRO A 1 722 ? 7.333 -5.952 -48.133 1.00 91.38 722 PRO A C 1
ATOM 5587 O O . PRO A 1 722 ? 8.058 -5.051 -47.724 1.00 91.38 722 PRO A O 1
ATOM 5590 N N . GLU A 1 723 ? 6.373 -6.507 -47.384 1.00 89.31 723 GLU A N 1
ATOM 5591 C CA . GLU A 1 723 ? 6.061 -6.119 -46.006 1.00 89.31 723 GLU A CA 1
ATOM 5592 C C . GLU A 1 723 ? 7.198 -6.462 -45.031 1.00 89.31 723 GLU A C 1
ATOM 5594 O O . GLU A 1 723 ? 7.553 -5.642 -44.191 1.00 89.31 723 GLU A O 1
ATOM 5599 N N . VAL A 1 724 ? 7.821 -7.640 -45.155 1.00 93.44 724 VAL A N 1
ATOM 5600 C CA . VAL A 1 724 ? 8.857 -8.104 -44.207 1.00 93.44 724 VAL A CA 1
ATOM 5601 C C . VAL A 1 724 ? 10.273 -8.115 -44.782 1.00 93.44 724 VAL A C 1
ATOM 5603 O O . VAL A 1 724 ? 11.233 -8.301 -44.034 1.00 93.44 724 VAL A O 1
ATOM 5606 N N . ALA A 1 725 ? 10.442 -7.874 -46.085 1.00 93.75 725 ALA A N 1
ATOM 5607 C CA . ALA A 1 725 ? 11.749 -7.887 -46.746 1.00 93.75 725 ALA A CA 1
ATOM 5608 C C . ALA A 1 725 ? 12.763 -6.934 -46.084 1.00 93.75 725 ALA A C 1
ATOM 5610 O O . ALA A 1 725 ? 13.921 -7.303 -45.878 1.00 93.75 725 ALA A O 1
ATOM 5611 N N . GLY A 1 726 ? 12.325 -5.730 -45.695 1.00 93.25 726 GLY A N 1
ATOM 5612 C CA . GLY A 1 726 ? 13.180 -4.759 -45.008 1.00 93.25 726 GLY A CA 1
ATOM 5613 C C . GLY A 1 726 ? 13.624 -5.223 -43.614 1.00 93.25 726 GLY A C 1
ATOM 5614 O O . GLY A 1 726 ? 14.794 -5.075 -43.259 1.00 93.25 726 GLY A O 1
ATOM 5615 N N . LEU A 1 727 ? 12.715 -5.843 -42.854 1.00 94.00 727 LEU A N 1
ATOM 5616 C CA . LEU A 1 727 ? 12.976 -6.403 -41.524 1.00 94.00 727 LEU A CA 1
ATOM 5617 C C . LEU A 1 727 ? 14.002 -7.542 -41.591 1.00 94.00 727 LEU A C 1
ATOM 5619 O O . LEU A 1 727 ? 14.960 -7.572 -40.816 1.00 94.00 727 LEU A O 1
ATOM 5623 N N . VAL A 1 728 ? 13.838 -8.454 -42.552 1.00 95.88 728 VAL A N 1
ATOM 5624 C CA . VAL A 1 728 ? 14.746 -9.594 -42.753 1.00 95.88 728 VAL A CA 1
ATOM 5625 C C . VAL A 1 728 ? 16.133 -9.134 -43.212 1.00 95.88 728 VAL A C 1
ATOM 5627 O O . VAL A 1 728 ? 17.142 -9.645 -42.721 1.00 95.88 728 VAL A O 1
ATOM 5630 N N . ALA A 1 729 ? 16.210 -8.140 -44.101 1.00 94.06 729 ALA A N 1
ATOM 5631 C CA . ALA A 1 729 ? 17.485 -7.571 -44.535 1.00 94.06 729 ALA A CA 1
ATOM 5632 C C . ALA A 1 729 ? 18.245 -6.917 -43.366 1.00 94.06 729 ALA A C 1
ATOM 5634 O O . ALA A 1 729 ? 19.428 -7.200 -43.160 1.00 94.06 729 ALA A O 1
ATOM 5635 N N . ALA A 1 730 ? 17.552 -6.112 -42.554 1.00 93.50 730 ALA A N 1
ATOM 5636 C CA . ALA A 1 730 ? 18.136 -5.479 -41.373 1.00 93.50 730 ALA A CA 1
ATOM 5637 C C . ALA A 1 730 ? 18.582 -6.510 -40.320 1.00 93.50 730 ALA A C 1
ATOM 5639 O O . ALA A 1 730 ? 19.645 -6.362 -39.710 1.00 93.50 730 ALA A O 1
ATOM 5640 N N . PHE A 1 731 ? 17.804 -7.584 -40.129 1.00 95.00 731 PHE A N 1
ATOM 5641 C CA . PHE A 1 731 ? 18.201 -8.706 -39.279 1.00 95.00 731 PHE A CA 1
ATOM 5642 C C . PHE A 1 731 ? 19.505 -9.344 -39.770 1.00 95.00 731 PHE A C 1
ATOM 5644 O O . PHE A 1 731 ? 20.436 -9.513 -38.981 1.00 95.00 731 PHE A O 1
ATOM 5651 N N . SER A 1 732 ? 19.588 -9.661 -41.068 1.00 94.06 732 SER A N 1
ATOM 5652 C CA . SER A 1 732 ? 20.769 -10.287 -41.669 1.00 94.06 732 SER A CA 1
ATOM 5653 C C . SER A 1 732 ? 22.030 -9.453 -41.433 1.00 94.06 732 SER A C 1
ATOM 5655 O O . SER A 1 732 ? 23.055 -9.996 -41.029 1.00 94.06 732 SER A O 1
ATOM 5657 N N . GLU A 1 733 ? 21.955 -8.133 -41.621 1.00 91.56 733 GLU A N 1
ATOM 5658 C CA . GLU A 1 733 ? 23.094 -7.232 -41.414 1.00 91.56 733 GLU A CA 1
ATOM 5659 C C . GLU A 1 733 ? 23.558 -7.207 -39.944 1.00 91.56 733 GLU A C 1
ATOM 5661 O O . GLU A 1 733 ? 24.752 -7.338 -39.649 1.00 91.56 733 GLU A O 1
ATOM 5666 N N . ASN A 1 734 ? 22.617 -7.078 -39.003 1.00 89.56 734 ASN A N 1
ATOM 5667 C CA . ASN A 1 734 ? 22.919 -7.091 -37.569 1.00 89.56 734 ASN A CA 1
ATOM 5668 C C . ASN A 1 734 ? 23.517 -8.429 -37.123 1.00 89.56 734 ASN A C 1
ATOM 5670 O O . ASN A 1 734 ? 24.458 -8.467 -36.320 1.00 89.56 734 ASN A O 1
ATOM 5674 N N . TYR A 1 735 ? 22.997 -9.525 -37.666 1.00 93.19 735 TYR A N 1
ATOM 5675 C CA . TYR A 1 735 ? 23.484 -10.864 -37.386 1.00 93.19 735 TYR A CA 1
ATOM 5676 C C . TYR A 1 735 ? 24.935 -11.053 -37.858 1.00 93.19 735 TYR A C 1
ATOM 5678 O O . TYR A 1 735 ? 25.774 -11.510 -37.073 1.00 93.19 735 TYR A O 1
ATOM 5686 N N . THR A 1 736 ? 25.281 -10.596 -39.067 1.00 92.00 736 THR A N 1
ATOM 5687 C CA . THR A 1 736 ? 26.663 -10.622 -39.580 1.00 92.00 736 THR A CA 1
ATOM 5688 C C . THR A 1 736 ? 27.629 -9.844 -38.683 1.00 92.00 736 THR A C 1
ATOM 5690 O O . THR A 1 736 ? 28.699 -10.358 -38.337 1.00 92.00 736 THR A O 1
ATOM 5693 N N . LYS A 1 737 ? 27.247 -8.646 -38.216 1.00 89.81 737 LYS A N 1
ATOM 5694 C CA . LYS A 1 737 ? 28.067 -7.844 -37.284 1.00 89.81 737 LYS A CA 1
ATOM 5695 C C . LYS A 1 737 ? 28.335 -8.587 -35.971 1.00 89.81 737 LYS A C 1
ATOM 5697 O O . LYS A 1 737 ? 29.474 -8.624 -35.498 1.00 89.81 737 LYS A O 1
ATOM 5702 N N . LYS A 1 738 ? 27.304 -9.214 -35.397 1.00 88.81 738 LYS A N 1
ATOM 5703 C CA . LYS A 1 738 ? 27.401 -9.981 -34.143 1.00 88.81 738 LYS A CA 1
ATOM 5704 C C . LYS A 1 738 ? 28.288 -11.218 -34.297 1.00 88.81 738 LYS A C 1
ATOM 5706 O O . LYS A 1 738 ? 29.115 -11.490 -33.426 1.00 88.81 738 LYS A O 1
ATOM 5711 N N . MET A 1 739 ? 28.161 -11.938 -35.411 1.00 90.62 739 MET A N 1
ATOM 5712 C CA . MET A 1 739 ? 29.031 -13.078 -35.717 1.00 90.62 739 MET A CA 1
ATOM 5713 C C . MET A 1 739 ? 30.489 -12.659 -35.827 1.00 90.62 739 MET A C 1
ATOM 5715 O O . MET A 1 739 ? 31.350 -13.271 -35.196 1.00 90.62 739 MET A O 1
ATOM 5719 N N . PHE A 1 740 ? 30.769 -11.552 -36.507 1.00 91.69 740 PHE A N 1
ATOM 5720 C CA . PHE A 1 740 ? 32.129 -11.041 -36.614 1.00 91.69 740 PHE A CA 1
ATOM 5721 C C . PHE A 1 740 ? 32.757 -10.677 -35.252 1.00 91.69 740 PHE A C 1
ATOM 5723 O O . PHE A 1 740 ? 33.922 -10.994 -34.991 1.00 91.69 740 PHE A O 1
ATOM 5730 N N . GLN A 1 741 ? 31.992 -10.068 -34.338 1.00 88.00 741 GLN A N 1
ATOM 5731 C CA . GLN A 1 741 ? 32.454 -9.780 -32.970 1.00 88.00 741 GLN A CA 1
ATOM 5732 C C . GLN A 1 741 ? 32.755 -11.057 -32.170 1.00 88.00 741 GLN A C 1
ATOM 5734 O O . GLN A 1 741 ? 33.745 -11.124 -31.435 1.00 88.00 741 GLN A O 1
ATOM 5739 N N . LEU A 1 742 ? 31.934 -12.094 -32.331 1.00 87.12 742 LEU A N 1
ATOM 5740 C CA . LEU A 1 742 ? 32.151 -13.376 -31.664 1.00 87.12 742 LEU A CA 1
ATOM 5741 C C . LEU A 1 742 ? 33.403 -14.076 -32.192 1.00 87.12 742 LEU A C 1
ATOM 5743 O O . LEU A 1 742 ? 34.237 -14.498 -31.392 1.00 87.12 742 LEU A O 1
ATOM 5747 N N . LEU A 1 743 ? 33.610 -14.091 -33.511 1.00 90.50 743 LEU A N 1
ATOM 5748 C CA . LEU A 1 743 ? 34.860 -14.585 -34.091 1.00 90.50 743 LEU A CA 1
ATOM 5749 C C . LEU A 1 743 ? 36.071 -13.791 -33.567 1.00 90.50 743 LEU A C 1
ATOM 5751 O O . LEU A 1 743 ? 37.094 -14.387 -33.230 1.00 90.50 743 LEU A O 1
ATOM 5755 N N . SER A 1 744 ? 35.919 -12.470 -33.400 1.00 87.69 744 SER A N 1
ATOM 5756 C CA . SER A 1 744 ? 36.968 -11.581 -32.875 1.00 87.69 744 SER A CA 1
ATOM 5757 C C . SER A 1 744 ? 37.378 -11.882 -31.428 1.00 87.69 744 SER A C 1
ATOM 5759 O O . SER A 1 744 ? 38.523 -11.656 -31.035 1.00 87.69 744 SER A O 1
ATOM 5761 N N . SER A 1 745 ? 36.442 -12.365 -30.610 1.00 81.56 745 SER A N 1
ATOM 5762 C CA . SER A 1 745 ? 36.701 -12.704 -29.201 1.00 81.56 745 SER A CA 1
ATOM 5763 C C . SER A 1 745 ? 37.166 -14.151 -29.015 1.00 81.56 745 SER A C 1
ATOM 5765 O O . SER A 1 745 ? 37.999 -14.418 -28.146 1.00 81.56 745 SER A O 1
ATOM 5767 N N . ALA A 1 746 ? 36.670 -15.077 -29.839 1.00 83.00 746 ALA A N 1
ATOM 5768 C CA . ALA A 1 746 ? 36.939 -16.504 -29.701 1.00 83.00 746 ALA A CA 1
ATOM 5769 C C . ALA A 1 746 ? 38.286 -16.936 -30.303 1.00 83.00 746 ALA A C 1
ATOM 5771 O O . ALA A 1 746 ? 38.953 -17.812 -29.748 1.00 83.00 746 ALA A O 1
ATOM 5772 N N . TYR A 1 747 ? 38.717 -16.317 -31.405 1.00 87.19 747 TYR A N 1
ATOM 5773 C CA . TYR A 1 747 ? 39.881 -16.773 -32.163 1.00 87.19 747 TYR A CA 1
ATOM 5774 C C . TYR A 1 747 ? 41.065 -15.808 -32.046 1.00 87.19 747 TYR A C 1
ATOM 5776 O O . TYR A 1 747 ? 40.917 -14.599 -31.911 1.00 87.19 747 TYR A O 1
ATOM 5784 N N . SER A 1 748 ? 42.280 -16.356 -32.059 1.00 86.38 748 SER A N 1
ATOM 5785 C CA . SER A 1 748 ? 43.504 -15.599 -32.375 1.00 86.38 748 SER A CA 1
ATOM 5786 C C . SER A 1 748 ? 43.838 -15.681 -33.862 1.00 86.38 748 SER A C 1
ATOM 5788 O O . SER A 1 748 ? 44.379 -14.735 -34.422 1.00 86.38 748 SER A O 1
ATOM 5790 N N . THR A 1 749 ? 43.501 -16.807 -34.491 1.00 89.69 749 THR A N 1
ATOM 5791 C CA . THR A 1 749 ? 43.630 -17.072 -35.923 1.00 89.69 749 THR A CA 1
ATOM 5792 C C . THR A 1 749 ? 42.468 -17.960 -36.380 1.00 89.69 749 THR A C 1
ATOM 5794 O O . THR A 1 749 ? 42.001 -18.792 -35.600 1.00 89.69 749 THR A O 1
ATOM 5797 N N . ILE A 1 750 ? 41.984 -17.788 -37.612 1.00 93.81 750 ILE A N 1
ATOM 5798 C CA . ILE A 1 750 ? 40.856 -18.550 -38.183 1.00 93.81 750 ILE A CA 1
ATOM 5799 C C . ILE A 1 750 ? 40.997 -18.673 -39.710 1.00 93.81 750 ILE A C 1
ATOM 5801 O O . ILE A 1 750 ? 41.533 -17.768 -40.346 1.00 93.81 750 ILE A O 1
ATOM 5805 N N . GLY A 1 751 ? 40.566 -19.790 -40.304 1.00 94.94 751 GLY A N 1
ATOM 5806 C CA . GLY A 1 751 ? 40.642 -20.003 -41.753 1.00 94.94 751 GLY A CA 1
ATOM 5807 C C . GLY A 1 751 ? 39.642 -19.144 -42.529 1.00 94.94 751 GLY A C 1
ATOM 5808 O O . GLY A 1 751 ? 38.530 -18.907 -42.059 1.00 94.94 751 GLY A O 1
ATOM 5809 N N . VAL A 1 752 ? 40.008 -18.701 -43.738 1.00 92.81 752 VAL A N 1
ATOM 5810 C CA . VAL A 1 752 ? 39.125 -17.882 -44.600 1.00 92.81 752 VAL A CA 1
ATOM 5811 C C . VAL A 1 752 ? 37.801 -18.597 -44.903 1.00 92.81 752 VAL A C 1
ATOM 5813 O O . VAL A 1 752 ? 36.746 -17.969 -44.846 1.00 92.81 752 VAL A O 1
ATOM 5816 N N . ALA A 1 753 ? 37.837 -19.912 -45.142 1.00 91.38 753 ALA A N 1
ATOM 5817 C CA . ALA A 1 753 ? 36.641 -20.719 -45.388 1.00 91.38 753 ALA A CA 1
ATOM 5818 C C . ALA A 1 753 ? 35.688 -20.753 -44.177 1.00 91.38 753 ALA A C 1
ATOM 5820 O O . ALA A 1 753 ? 34.475 -20.655 -44.346 1.00 91.38 753 ALA A O 1
ATOM 5821 N N . ASP A 1 754 ? 36.224 -20.821 -42.953 1.00 90.44 754 ASP A N 1
ATOM 5822 C CA . ASP A 1 754 ? 35.413 -20.810 -41.731 1.00 90.44 754 ASP A CA 1
ATOM 5823 C C . ASP A 1 754 ? 34.776 -19.432 -41.505 1.00 90.44 754 ASP A C 1
ATOM 5825 O O . ASP A 1 754 ? 33.602 -19.338 -41.152 1.00 90.44 754 ASP A O 1
ATOM 5829 N N . VAL A 1 755 ? 35.519 -18.346 -41.758 1.00 91.75 755 VAL A N 1
ATOM 5830 C CA . VAL A 1 755 ? 34.974 -16.979 -41.680 1.00 91.75 755 VAL A CA 1
ATOM 5831 C C . VAL A 1 755 ? 33.871 -16.779 -42.718 1.00 91.75 755 VAL A C 1
ATOM 5833 O O . VAL A 1 755 ? 32.807 -16.271 -42.375 1.00 91.75 755 VAL A O 1
ATOM 5836 N N . ALA A 1 756 ? 34.081 -17.228 -43.957 1.00 91.12 756 ALA A N 1
ATOM 5837 C CA . ALA A 1 756 ? 33.070 -17.190 -45.012 1.00 91.12 756 ALA A CA 1
ATOM 5838 C C . ALA A 1 756 ? 31.802 -17.960 -44.620 1.00 91.12 756 ALA A C 1
ATOM 5840 O O . ALA A 1 756 ? 30.691 -17.448 -44.760 1.00 91.12 756 ALA A O 1
ATOM 5841 N N . HIS A 1 757 ? 31.971 -19.143 -44.027 1.00 89.75 757 HIS A N 1
ATOM 5842 C CA . HIS A 1 757 ? 30.869 -19.961 -43.534 1.00 89.75 757 HIS A CA 1
ATOM 5843 C C . HIS A 1 757 ? 30.080 -19.274 -42.404 1.00 89.75 757 HIS A C 1
ATOM 5845 O O . HIS A 1 757 ? 28.854 -19.194 -42.474 1.00 89.75 757 HIS A O 1
ATOM 5851 N N . PHE A 1 758 ? 30.756 -18.719 -41.390 1.00 88.75 758 PHE A N 1
ATOM 5852 C CA . PHE A 1 758 ? 30.099 -18.048 -40.256 1.00 88.75 758 PHE A CA 1
ATOM 5853 C C . PHE A 1 758 ? 29.496 -16.678 -40.596 1.00 88.75 758 PHE A C 1
ATOM 5855 O O . PHE A 1 758 ? 28.577 -16.227 -39.907 1.00 88.75 758 PHE A O 1
ATOM 5862 N N . LEU A 1 759 ? 30.002 -16.002 -41.629 1.00 91.25 759 LEU A N 1
ATOM 5863 C CA . LEU A 1 759 ? 29.479 -14.714 -42.091 1.00 91.25 759 LEU A CA 1
ATOM 5864 C C . LEU A 1 759 ? 28.490 -14.847 -43.260 1.00 91.25 759 LEU A C 1
ATOM 5866 O O . LEU A 1 759 ? 27.896 -13.848 -43.656 1.00 91.25 759 LEU A O 1
ATOM 5870 N N . GLY A 1 760 ? 28.293 -16.058 -43.791 1.00 87.62 760 GLY A N 1
ATOM 5871 C CA . GLY A 1 760 ? 27.313 -16.334 -44.842 1.00 87.62 760 GLY A CA 1
ATOM 5872 C C . GLY A 1 760 ? 27.622 -15.683 -46.189 1.00 87.62 760 GLY A C 1
ATOM 5873 O O . GLY A 1 760 ? 26.688 -15.415 -46.947 1.00 87.62 760 GLY A O 1
ATOM 5874 N N . MET A 1 761 ? 28.899 -15.432 -46.476 1.00 91.31 761 MET A N 1
ATOM 5875 C CA . MET A 1 761 ? 29.402 -14.722 -47.659 1.00 91.31 761 MET A CA 1
ATOM 5876 C C . MET A 1 761 ? 30.467 -15.557 -48.386 1.00 91.31 761 MET A C 1
ATOM 5878 O O . MET A 1 761 ? 30.889 -16.600 -47.886 1.00 91.31 761 MET A O 1
ATOM 5882 N N . SER A 1 762 ? 30.898 -15.130 -49.573 1.00 92.62 762 SER A N 1
ATOM 5883 C CA . SER A 1 762 ? 31.986 -15.807 -50.298 1.00 92.62 762 SER A CA 1
ATOM 5884 C C . SER A 1 762 ? 33.345 -15.642 -49.597 1.00 92.62 762 SER A C 1
ATOM 5886 O O . SER A 1 762 ? 33.535 -14.725 -48.798 1.00 92.62 762 SER A O 1
ATOM 5888 N N . GLU A 1 763 ? 34.321 -16.511 -49.902 1.00 92.38 763 GLU A N 1
ATOM 5889 C CA . GLU A 1 763 ? 35.691 -16.395 -49.357 1.00 92.38 763 GLU A CA 1
ATOM 5890 C C . GLU A 1 763 ? 36.323 -15.021 -49.654 1.00 92.38 763 GLU A C 1
ATOM 5892 O O . GLU A 1 763 ? 37.000 -14.452 -48.792 1.00 92.38 763 GLU A O 1
ATOM 5897 N N . ASP A 1 764 ? 36.059 -14.457 -50.836 1.00 91.88 764 ASP A N 1
ATOM 5898 C CA . ASP A 1 764 ? 36.577 -13.148 -51.246 1.00 91.88 764 ASP A CA 1
ATOM 5899 C C . ASP A 1 764 ? 35.930 -12.003 -50.446 1.00 91.88 764 ASP A C 1
ATOM 5901 O O . ASP A 1 764 ? 36.619 -11.097 -49.968 1.00 91.88 764 ASP A O 1
ATOM 5905 N N . GLU A 1 765 ? 34.611 -12.055 -50.235 1.00 92.38 765 GLU A N 1
ATOM 5906 C CA . GLU A 1 765 ? 33.878 -11.077 -49.419 1.00 92.38 765 GLU A CA 1
ATOM 5907 C C . GLU A 1 765 ? 34.284 -11.149 -47.944 1.00 92.38 765 GLU A C 1
ATOM 5909 O O . GLU A 1 765 ? 34.549 -10.112 -47.336 1.00 92.38 765 GLU A O 1
ATOM 5914 N N . ALA A 1 766 ? 34.418 -12.358 -47.391 1.00 91.56 766 ALA A N 1
ATOM 5915 C CA . ALA A 1 766 ? 34.859 -12.588 -46.015 1.00 91.56 766 ALA A CA 1
ATOM 5916 C C . ALA A 1 766 ? 36.265 -12.053 -45.764 1.00 91.56 766 ALA A C 1
ATOM 5918 O O . ALA A 1 766 ? 36.525 -11.420 -44.736 1.00 91.56 766 ALA A O 1
ATOM 5919 N N . THR A 1 767 ? 37.163 -12.268 -46.726 1.00 93.00 767 THR A N 1
ATOM 5920 C CA . THR A 1 767 ? 38.528 -11.748 -46.673 1.00 93.00 767 THR A CA 1
ATOM 5921 C C . THR A 1 767 ? 38.517 -10.224 -46.661 1.00 93.00 767 THR A C 1
ATOM 5923 O O . THR A 1 767 ? 39.105 -9.611 -45.769 1.00 93.00 767 THR A O 1
ATOM 5926 N N . ASN A 1 768 ? 37.796 -9.596 -47.591 1.00 93.81 768 ASN A N 1
ATOM 5927 C CA . ASN A 1 768 ? 37.693 -8.138 -47.651 1.00 93.81 768 ASN A CA 1
ATOM 5928 C C . ASN A 1 768 ? 37.061 -7.550 -46.380 1.00 93.81 768 ASN A C 1
ATOM 5930 O O . ASN A 1 768 ? 37.574 -6.569 -45.837 1.00 93.81 768 ASN A O 1
ATOM 5934 N N . TYR A 1 769 ? 35.998 -8.174 -45.866 1.00 92.50 769 TYR A N 1
ATOM 5935 C CA . TYR A 1 769 ? 35.315 -7.752 -44.645 1.00 92.50 769 TYR A CA 1
ATOM 5936 C C . TYR A 1 769 ? 36.240 -7.824 -43.421 1.00 92.50 769 TYR A C 1
ATOM 5938 O O . TYR A 1 769 ? 36.320 -6.870 -42.645 1.00 92.50 769 TYR A O 1
ATOM 5946 N N . ALA A 1 770 ? 37.002 -8.911 -43.266 1.00 92.25 770 ALA A N 1
ATOM 5947 C CA . ALA A 1 770 ? 37.958 -9.071 -42.172 1.00 92.25 770 ALA A CA 1
ATOM 5948 C C . ALA A 1 770 ? 39.114 -8.055 -42.243 1.00 92.25 770 ALA A C 1
ATOM 5950 O O . ALA A 1 770 ? 39.471 -7.450 -41.227 1.00 92.25 770 ALA A O 1
ATOM 5951 N N . LEU A 1 771 ? 39.669 -7.822 -43.439 1.00 92.50 771 LEU A N 1
ATOM 5952 C CA . LEU A 1 771 ? 40.753 -6.855 -43.651 1.00 92.50 771 LEU A CA 1
ATOM 5953 C C . LEU A 1 771 ? 40.314 -5.419 -43.326 1.00 92.50 771 LEU A C 1
ATOM 5955 O O . LEU A 1 771 ? 41.057 -4.685 -42.672 1.00 92.50 771 LEU A O 1
ATOM 5959 N N . GLN A 1 772 ? 39.091 -5.030 -43.706 1.00 92.06 772 GLN A N 1
ATOM 5960 C CA . GLN A 1 772 ? 38.522 -3.721 -43.351 1.00 92.06 772 GLN A CA 1
ATOM 5961 C C . GLN A 1 772 ? 38.431 -3.506 -41.833 1.00 92.06 772 GLN A C 1
ATOM 5963 O O . GLN A 1 772 ? 38.589 -2.384 -41.356 1.00 92.06 772 GLN A O 1
ATOM 5968 N N . HIS A 1 773 ? 38.240 -4.578 -41.063 1.00 90.56 773 HIS A N 1
ATOM 5969 C CA . HIS A 1 773 ? 38.150 -4.540 -39.602 1.00 90.56 773 HIS A CA 1
ATOM 5970 C C . HIS A 1 773 ? 39.500 -4.782 -38.900 1.00 90.56 773 HIS A C 1
ATOM 5972 O O . HIS A 1 773 ? 39.559 -5.031 -37.691 1.00 90.56 773 HIS A O 1
ATOM 5978 N N . GLY A 1 774 ? 40.606 -4.665 -39.642 1.00 89.00 774 GLY A N 1
ATOM 5979 C CA . GLY A 1 774 ? 41.961 -4.666 -39.095 1.00 89.00 774 GLY A CA 1
ATOM 5980 C C . GLY A 1 774 ? 42.502 -6.046 -38.734 1.00 89.00 774 GLY A C 1
ATOM 5981 O O . GLY A 1 774 ? 43.434 -6.132 -37.930 1.00 89.00 774 GLY A O 1
ATOM 5982 N N . TRP A 1 775 ? 41.925 -7.114 -39.288 1.00 93.75 775 TRP A N 1
ATOM 5983 C CA . TRP A 1 775 ? 42.554 -8.436 -39.294 1.00 93.75 775 TRP A CA 1
ATOM 5984 C C . TRP A 1 775 ? 43.616 -8.494 -40.400 1.00 93.75 775 TRP A C 1
ATOM 5986 O O . TRP A 1 775 ? 43.608 -7.679 -41.323 1.00 93.75 775 TRP A O 1
ATOM 5996 N N . THR A 1 776 ? 44.542 -9.448 -40.326 1.00 92.19 776 THR A N 1
ATOM 5997 C CA . THR A 1 776 ? 45.579 -9.646 -41.357 1.00 92.19 776 THR A CA 1
ATOM 5998 C C . THR A 1 776 ? 45.490 -11.044 -41.958 1.00 92.19 776 THR A C 1
ATOM 6000 O O . THR A 1 776 ? 45.162 -11.990 -41.250 1.00 92.19 776 THR A O 1
ATOM 6003 N N . MET A 1 777 ? 45.769 -11.189 -43.257 1.00 90.38 777 MET A N 1
ATOM 6004 C CA . MET A 1 777 ? 45.707 -12.474 -43.966 1.00 90.38 777 MET A CA 1
ATOM 6005 C C . MET A 1 777 ? 47.107 -12.993 -44.301 1.00 90.38 777 MET A C 1
ATOM 6007 O O . MET A 1 777 ? 47.934 -12.249 -44.826 1.00 90.38 7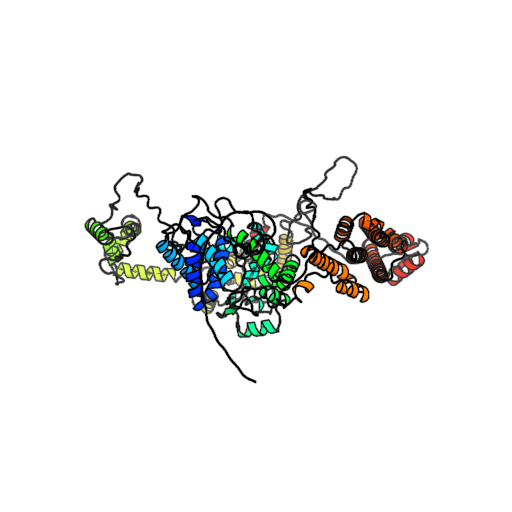77 MET A O 1
ATOM 6011 N N . ASP A 1 778 ? 47.337 -14.281 -44.059 1.00 90.31 778 ASP A N 1
ATOM 6012 C CA . ASP A 1 778 ? 48.491 -15.016 -44.571 1.00 90.31 778 ASP A CA 1
ATOM 6013 C C . ASP A 1 778 ? 48.107 -15.785 -45.848 1.00 90.31 778 ASP A C 1
ATOM 6015 O O . ASP A 1 778 ? 47.453 -16.830 -45.795 1.00 90.31 778 ASP A O 1
ATOM 6019 N N . SER A 1 779 ? 48.489 -15.248 -47.013 1.00 81.25 779 SER A N 1
ATOM 6020 C CA . SER A 1 779 ? 48.086 -15.772 -48.329 1.00 81.25 779 SER A CA 1
ATOM 6021 C C . SER A 1 779 ? 48.457 -17.245 -48.585 1.00 81.25 779 SER A C 1
ATOM 6023 O O . SER A 1 779 ? 47.641 -17.944 -49.185 1.00 81.25 779 SER A O 1
ATOM 6025 N N . PRO A 1 780 ? 49.630 -17.763 -48.160 1.00 85.12 780 PRO A N 1
ATOM 6026 C CA . PRO A 1 780 ? 49.991 -19.168 -48.365 1.00 85.12 780 PRO A CA 1
ATOM 6027 C C . PRO A 1 780 ? 49.167 -20.155 -47.530 1.00 85.12 780 PRO A C 1
ATOM 6029 O O . PRO A 1 780 ? 48.879 -21.250 -48.009 1.00 85.12 780 PRO A O 1
ATOM 6032 N N . SER A 1 781 ? 48.791 -19.795 -46.297 1.00 85.06 781 SER A N 1
ATOM 6033 C CA . SER A 1 781 ? 48.040 -20.687 -45.399 1.00 85.06 781 SER A CA 1
ATOM 6034 C C . SER A 1 781 ? 46.525 -20.472 -45.421 1.00 85.06 781 SER A C 1
ATOM 6036 O O . SER A 1 781 ? 45.800 -21.275 -44.837 1.00 85.06 781 SER A O 1
ATOM 6038 N N . LYS A 1 782 ? 46.037 -19.418 -46.094 1.00 91.62 782 LYS A N 1
ATOM 6039 C CA . LYS A 1 782 ? 44.626 -18.986 -46.077 1.00 91.62 782 LYS A CA 1
ATOM 6040 C C . LYS A 1 782 ? 44.079 -18.787 -44.651 1.00 91.62 782 LYS A C 1
ATOM 6042 O O . LYS A 1 782 ? 42.916 -19.086 -44.368 1.00 91.62 782 LYS A O 1
ATOM 6047 N N . MET A 1 783 ? 44.915 -18.262 -43.753 1.00 91.50 783 MET A N 1
ATOM 6048 C CA . MET A 1 783 ? 44.554 -17.975 -42.362 1.00 91.50 783 MET A CA 1
ATOM 6049 C C . MET A 1 783 ? 44.483 -16.468 -42.107 1.00 91.50 783 MET A C 1
ATOM 6051 O O . MET A 1 783 ? 45.349 -15.706 -42.538 1.00 91.50 783 MET A O 1
ATOM 6055 N N . LEU A 1 784 ? 43.471 -16.044 -41.355 1.00 92.00 784 LEU A N 1
ATOM 6056 C CA . LEU A 1 784 ? 43.299 -14.682 -40.861 1.00 92.00 784 LEU A CA 1
ATOM 6057 C C . LEU A 1 784 ? 43.757 -14.590 -39.402 1.00 92.00 784 LEU A C 1
ATOM 6059 O O . LEU A 1 784 ? 43.405 -15.442 -38.589 1.00 92.00 784 LEU A O 1
ATOM 6063 N N . THR A 1 785 ? 44.514 -13.549 -39.055 1.00 91.50 785 THR A N 1
ATOM 6064 C CA . THR A 1 785 ? 44.923 -13.231 -37.679 1.00 91.50 785 THR A CA 1
ATOM 6065 C C . THR A 1 785 ? 44.010 -12.163 -37.092 1.00 91.50 785 THR A C 1
ATOM 6067 O O . THR A 1 785 ? 43.840 -11.083 -37.660 1.00 91.50 785 THR A O 1
ATOM 6070 N N . VAL A 1 786 ? 43.437 -12.479 -35.932 1.00 90.62 786 VAL A N 1
ATOM 6071 C CA . VAL A 1 786 ? 42.379 -11.719 -35.262 1.00 90.62 786 VAL A CA 1
ATOM 6072 C C . VAL A 1 786 ? 42.963 -10.722 -34.261 1.00 90.62 786 VAL A C 1
ATOM 6074 O O . VAL A 1 786 ? 43.826 -11.057 -33.445 1.00 90.62 786 VAL A O 1
ATOM 6077 N N . LYS A 1 787 ? 42.435 -9.496 -34.249 1.00 85.19 787 LYS A N 1
ATOM 6078 C CA . LYS A 1 787 ? 42.779 -8.465 -33.258 1.00 85.19 787 LYS A CA 1
ATOM 6079 C C . LYS A 1 787 ? 41.906 -8.602 -31.997 1.00 85.19 787 LYS A C 1
ATOM 6081 O O . LYS A 1 787 ? 40.729 -8.256 -32.026 1.00 85.19 787 LYS A O 1
ATOM 6086 N N . LYS A 1 788 ? 42.478 -9.080 -30.880 1.00 70.69 788 LYS A N 1
ATOM 6087 C CA . LYS A 1 788 ? 41.729 -9.379 -29.636 1.00 70.69 788 LYS A CA 1
ATOM 6088 C C . LYS A 1 788 ? 41.400 -8.152 -28.751 1.00 70.69 788 LYS A C 1
ATOM 6090 O O . LYS A 1 788 ? 42.282 -7.317 -28.535 1.00 70.69 788 LYS A O 1
ATOM 6095 N N . PRO A 1 789 ? 40.195 -8.091 -28.144 1.00 61.53 789 PRO A N 1
ATOM 6096 C CA . PRO A 1 789 ? 39.839 -7.162 -27.053 1.00 61.53 789 PRO A CA 1
ATOM 6097 C C . PRO A 1 789 ? 40.261 -7.673 -25.639 1.00 61.53 789 PRO A C 1
ATOM 6099 O O . PRO A 1 789 ? 40.492 -8.867 -25.462 1.00 61.53 789 PRO A O 1
ATOM 6102 N N . ARG A 1 790 ? 40.402 -6.794 -24.618 1.00 46.34 790 ARG A N 1
ATOM 6103 C CA . ARG A 1 790 ? 40.904 -7.100 -23.235 1.00 46.34 790 ARG A CA 1
ATOM 6104 C C . ARG A 1 790 ? 39.786 -7.481 -22.227 1.00 46.34 790 ARG A C 1
ATOM 6106 O O . ARG A 1 790 ? 38.783 -6.780 -22.210 1.00 46.34 790 ARG A O 1
ATOM 6113 N N . ILE A 1 791 ? 39.987 -8.478 -21.331 1.00 44.91 791 ILE A N 1
ATOM 6114 C CA . ILE A 1 791 ? 39.051 -8.874 -20.223 1.00 44.91 791 ILE A CA 1
ATOM 6115 C C . ILE A 1 791 ? 39.801 -9.384 -18.943 1.00 44.91 791 ILE A C 1
ATOM 6117 O O . ILE A 1 791 ? 40.865 -9.986 -19.084 1.00 44.91 791 ILE A O 1
ATOM 6121 N N . ILE A 1 792 ? 39.253 -9.169 -17.720 1.00 39.53 792 ILE A N 1
ATOM 6122 C CA . ILE A 1 792 ? 39.736 -9.595 -16.361 1.00 39.53 792 ILE A CA 1
ATOM 6123 C C . ILE A 1 792 ? 38.636 -10.413 -15.613 1.00 39.53 792 ILE A C 1
ATOM 6125 O O . ILE A 1 792 ? 37.458 -10.190 -15.874 1.00 39.53 792 ILE A O 1
ATOM 6129 N N . THR A 1 793 ? 38.975 -11.350 -14.700 1.00 40.19 793 THR A N 1
ATOM 6130 C CA . THR A 1 793 ? 38.031 -12.263 -13.976 1.00 40.19 793 THR A CA 1
ATOM 6131 C C . THR A 1 793 ? 38.379 -12.440 -12.472 1.00 40.19 793 THR A C 1
ATOM 6133 O O . THR A 1 793 ? 39.565 -12.419 -12.151 1.00 40.19 793 THR A O 1
ATOM 6136 N N . GLU A 1 794 ? 37.404 -12.676 -11.563 1.00 36.50 794 GLU A N 1
ATOM 6137 C CA . GLU A 1 794 ? 37.607 -12.861 -10.091 1.00 36.50 794 GLU A CA 1
ATOM 6138 C C . GLU A 1 794 ? 36.826 -14.040 -9.415 1.00 36.50 794 GLU A C 1
ATOM 6140 O O . GLU A 1 794 ? 35.898 -14.593 -10.004 1.00 36.50 794 GLU A O 1
ATOM 6145 N N . GLN A 1 795 ? 37.244 -14.419 -8.181 1.00 41.44 795 GLN A N 1
ATOM 6146 C CA . GLN A 1 795 ? 36.964 -15.644 -7.363 1.00 41.44 795 GLN A CA 1
ATOM 6147 C C . GLN A 1 795 ? 36.170 -15.338 -6.038 1.00 41.44 795 GLN A C 1
ATOM 6149 O O . GLN A 1 795 ? 35.996 -14.173 -5.728 1.00 41.44 795 GLN A O 1
ATOM 6154 N N . LYS A 1 796 ? 35.683 -16.326 -5.239 1.00 34.50 796 LYS A N 1
ATOM 6155 C CA . LYS A 1 796 ? 34.605 -16.221 -4.184 1.00 34.50 796 LYS A CA 1
ATOM 6156 C C . LYS A 1 796 ? 34.914 -16.991 -2.821 1.00 34.50 796 LYS A C 1
ATOM 6158 O O . LYS A 1 796 ? 35.635 -17.982 -2.878 1.00 34.50 796 LYS A O 1
ATOM 6163 N N . LEU A 1 797 ? 34.377 -16.572 -1.640 1.00 41.62 797 LEU A N 1
ATOM 6164 C CA . LEU A 1 797 ? 34.590 -16.882 -0.154 1.00 41.62 797 LEU A CA 1
ATOM 6165 C C . LEU A 1 797 ? 33.220 -17.029 0.664 1.00 41.62 797 LEU A C 1
ATOM 6167 O O . LEU A 1 797 ? 32.193 -17.164 0.022 1.00 41.62 797 LEU A O 1
ATOM 6171 N N . ASP A 1 798 ? 33.157 -17.033 2.038 1.00 43.19 798 ASP A N 1
ATOM 6172 C CA . ASP A 1 798 ? 32.160 -17.688 3.004 1.00 43.19 798 ASP A CA 1
ATOM 6173 C C . ASP A 1 798 ? 31.000 -16.864 3.722 1.00 43.19 798 ASP A C 1
ATOM 6175 O O . ASP A 1 798 ? 31.278 -15.747 4.167 1.00 43.19 798 ASP A O 1
ATOM 6179 N N . PRO A 1 799 ? 29.737 -17.383 3.876 1.00 41.91 799 PRO A N 1
ATOM 6180 C CA . PRO A 1 799 ? 28.507 -16.628 4.233 1.00 41.91 799 PRO A CA 1
ATOM 6181 C C . PRO A 1 799 ? 28.249 -16.024 5.594 1.00 41.91 799 PRO A C 1
ATOM 6183 O O . PRO A 1 799 ? 27.735 -14.910 5.708 1.00 41.91 799 PRO A O 1
ATOM 6186 N N . SER A 1 800 ? 28.578 -16.746 6.649 1.00 41.84 800 SER A N 1
ATOM 6187 C CA . SER A 1 800 ? 28.114 -16.419 8.008 1.00 41.84 800 SER A CA 1
ATOM 6188 C C . SER A 1 800 ? 28.785 -15.178 8.622 1.00 41.84 800 SER A C 1
ATOM 6190 O O . SER A 1 800 ? 28.502 -14.772 9.756 1.00 41.84 800 SER A O 1
ATOM 6192 N N . ARG A 1 801 ? 29.731 -14.589 7.888 1.00 46.22 801 ARG A N 1
ATOM 6193 C CA . ARG A 1 801 ? 30.436 -13.355 8.241 1.00 46.22 801 ARG A CA 1
ATOM 6194 C C . ARG A 1 801 ? 29.848 -12.125 7.549 1.00 46.22 801 ARG A C 1
ATOM 6196 O O . ARG A 1 801 ? 30.125 -11.026 8.008 1.00 46.22 801 ARG A O 1
ATOM 6203 N N . LEU A 1 802 ? 29.059 -12.311 6.485 1.00 45.25 802 LEU A N 1
ATOM 6204 C CA . LEU A 1 802 ? 28.495 -11.227 5.680 1.00 45.25 802 LEU A CA 1
ATOM 6205 C C . LEU A 1 802 ? 27.322 -10.549 6.402 1.00 45.25 802 LEU A C 1
ATOM 6207 O O . LEU A 1 802 ? 27.325 -9.336 6.543 1.00 45.25 802 LEU A O 1
ATOM 6211 N N . GLN A 1 803 ? 26.400 -11.333 6.967 1.00 41.75 803 GLN A N 1
ATOM 6212 C CA . GLN A 1 803 ? 25.213 -10.812 7.660 1.00 41.75 803 GLN A CA 1
ATOM 6213 C C . GLN A 1 803 ? 25.560 -9.938 8.878 1.00 41.75 803 GLN A C 1
ATOM 6215 O O . GLN A 1 803 ? 24.984 -8.875 9.064 1.00 41.75 803 GLN A O 1
ATOM 6220 N N . ARG A 1 804 ? 26.611 -10.308 9.620 1.00 46.62 804 ARG A N 1
ATOM 6221 C CA . ARG A 1 804 ? 27.130 -9.513 10.748 1.00 46.62 804 ARG A CA 1
ATOM 6222 C C . ARG A 1 804 ? 27.853 -8.228 10.336 1.00 46.62 804 ARG A C 1
ATOM 6224 O O . ARG A 1 804 ? 28.075 -7.375 11.183 1.00 46.62 804 ARG A O 1
ATOM 6231 N N . LEU A 1 805 ? 28.273 -8.106 9.074 1.00 42.72 805 LEU A N 1
ATOM 6232 C CA . LEU A 1 805 ? 28.866 -6.871 8.555 1.00 42.72 805 LEU A CA 1
ATOM 6233 C C . LEU A 1 805 ? 27.794 -5.923 8.006 1.00 42.72 805 LEU A C 1
ATOM 6235 O O . LEU A 1 805 ? 27.962 -4.716 8.107 1.00 42.72 805 LEU A O 1
ATOM 6239 N N . THR A 1 806 ? 26.706 -6.457 7.443 1.00 45.94 806 THR A N 1
ATOM 6240 C CA . THR A 1 806 ? 25.613 -5.660 6.864 1.00 45.94 806 THR A CA 1
ATOM 6241 C C . THR A 1 806 ? 24.804 -4.924 7.934 1.00 45.94 806 THR A C 1
ATOM 6243 O O . THR A 1 806 ? 24.446 -3.771 7.723 1.00 45.94 806 THR A O 1
ATOM 6246 N N . GLU A 1 807 ? 24.613 -5.528 9.110 1.00 45.44 807 GLU A N 1
ATOM 6247 C CA . GLU A 1 807 ? 23.972 -4.878 10.268 1.00 45.44 807 GLU A CA 1
ATOM 6248 C C . GLU A 1 807 ? 24.799 -3.706 10.842 1.00 45.44 807 GLU A C 1
ATOM 6250 O O . GLU A 1 807 ? 24.247 -2.821 11.481 1.00 45.44 807 GLU A O 1
ATOM 6255 N N . TYR A 1 808 ? 26.113 -3.650 10.580 1.00 43.88 808 TYR A N 1
ATOM 6256 C CA . TYR A 1 808 ? 27.011 -2.611 11.112 1.00 43.88 808 TYR A CA 1
ATOM 6257 C C . TYR A 1 808 ? 27.069 -1.336 10.242 1.00 43.88 808 TYR A C 1
ATOM 6259 O O . TYR A 1 808 ? 27.608 -0.322 10.669 1.00 43.88 808 TYR A O 1
ATOM 6267 N N . VAL A 1 809 ? 26.551 -1.365 9.006 1.00 45.19 809 VAL A N 1
ATOM 6268 C CA . VAL A 1 809 ? 26.709 -0.279 8.006 1.00 45.19 809 VAL A CA 1
ATOM 6269 C C . VAL A 1 809 ? 25.467 0.637 7.923 1.00 45.19 809 VAL A C 1
ATOM 6271 O O . VAL A 1 809 ? 25.420 1.556 7.113 1.00 45.19 809 VAL A O 1
ATOM 6274 N N . PHE A 1 810 ? 24.467 0.441 8.788 1.00 43.16 810 PHE A N 1
ATOM 6275 C CA . PHE A 1 810 ? 23.125 1.037 8.671 1.00 43.16 810 PHE A CA 1
ATOM 6276 C C . PHE A 1 810 ? 22.998 2.537 9.041 1.00 43.16 810 PHE A C 1
ATOM 6278 O O . PHE A 1 810 ? 21.890 3.044 9.163 1.00 43.16 810 PHE A O 1
ATOM 6285 N N . HIS A 1 811 ? 24.099 3.280 9.187 1.00 45.00 811 HIS A N 1
ATOM 6286 C CA . HIS A 1 811 ? 24.070 4.708 9.562 1.00 45.00 811 HIS A CA 1
ATOM 6287 C C . HIS A 1 811 ? 24.789 5.643 8.575 1.00 45.00 811 HIS A C 1
ATOM 6289 O O . HIS A 1 811 ? 25.208 6.730 8.953 1.00 45.00 811 HIS A O 1
ATOM 6295 N N . LEU A 1 812 ? 24.942 5.243 7.307 1.00 39.91 812 LEU A N 1
ATOM 6296 C CA . LEU A 1 812 ? 25.543 6.099 6.269 1.00 39.91 812 LEU A CA 1
ATOM 6297 C C . LEU A 1 812 ? 24.560 7.067 5.583 1.00 39.91 812 LEU A C 1
ATOM 6299 O O . LEU A 1 812 ? 25.010 7.920 4.825 1.00 39.91 812 LEU A O 1
ATOM 6303 N N . GLU A 1 813 ? 23.253 6.957 5.832 1.00 39.66 813 GLU A N 1
ATOM 6304 C CA . GLU A 1 813 ? 22.223 7.776 5.174 1.00 39.66 813 GLU A CA 1
ATOM 6305 C C . GLU A 1 813 ? 21.262 8.412 6.185 1.00 39.66 813 GLU A C 1
ATOM 6307 O O . GLU A 1 813 ? 20.081 8.094 6.147 1.00 39.66 813 GLU A O 1
ATOM 6312 N N . HIS A 1 814 ? 21.737 9.272 7.095 1.00 32.47 814 HIS A N 1
ATOM 6313 C CA . HIS A 1 814 ? 20.903 10.259 7.809 1.00 32.47 814 HIS A CA 1
ATOM 6314 C C . HIS A 1 814 ? 21.577 11.633 7.762 1.00 32.47 814 HIS A C 1
ATOM 6316 O O . HIS A 1 814 ? 22.731 11.735 8.241 1.00 32.47 814 HIS A O 1
#

Foldseek 3Di:
DDDDDDDDDDDDDDDDDDDDDDDDPPPPPPPPPPPDPPPPDVAFDADDADPQWDLCNCCPQQVCLLVLLLVLVLVVCVVPLQLLLLLLVQQLLCCQQLHLALLQLADADVVGDAPCPAPVNVPRDPVNSVSLQVSLVSSCVRRNLPAASSQSSLSSNQSSCVSQAADRDGATGFFHHDPDGTDSVSSVQGPDALADALVSLQVNCVVLVHHLLLSLLSLLSLLEHKDFCQRFVVCQPPDHPPLADPVLSVVSCVQDVDPPRRGMDAQQPPRHRHSFLSLLVCLVVSNGRGNSSVNLCVDPSRNLSSVVSNLDRPSSRSSNNHSSNVSSNGNGDHDPRHHSDSGSHHHPPPPPPDPPPVPDDDPDPPLADPVLSVVVCVQPVDPPDPRDDAQQNVCRPDDWLSNLVCLVNSNGPDPVSVVLCVDPVNVVVSVCSNVDRVSVVVVVVVVVVVVVDDDDPLADPVLVVVVCVQVVDPPDPRDDAQQPPCRPDPWLSNLVCLVNRNGPDPVSVCCCVPPVNNVVSVVSNVDRVVVVVVVVVVVVVLQQAADQPDPSADDDPDPPDGDDDDDPPDDDDDDDDDDDDGDDDDDDDDPDDDDDDDDDDDDDDDDDPPSVVVLQDQDCVVLQVCLVVVVLQCNQVVLVSSVSSCVVSVHDCLVPRPLLSNLLSCVLNVNLVVSVVSVVPRDPVVCVVDVSSVLSVQLSVCVVVVVQLVNLVSLVVDDDDPSCVSSSVVSLVVSLVVLVVVCLAPDQKDALVVQCSNNNHDSVVSVVVLVVVPWDADVVVRMIGHDHDDDDDDDHHHYPVNVVVVVVPPPPPD